Protein 8AVZ (pdb70)

Sequence (1218 aa):
NEPLVFFSGQGSSQYYHGKELFKKENTVFRRQSLEDAIAARRIGTSIVEEEIYHPGKRVSDPFDSILFSHPAIFIEYSLYKVLEDRGIYPDYVLGSSLGEFAAAAVSGVSDAEDLDCILEQAIIIQNSCDKGKLAILDKPQLLNDHPQLFGNSELISINYDDSHFVISGEEEDHIRKIEDLKEKQILCQLLPVSYAFHSSLIDPAESAYAEFLRRSKSFQKPSIPIVSSLTGSCLHVDENFFWNAVRKPFREAIRYLESQHTCKFIDLGPSGTLAAFVKQLIPGDSADRCCCCSIITPFHQELKNLNTVEYFRTPNEPLVFFSGQGSSQYYHGKELFKENTVFRRQSLEDAIAARRRIGTSIVEEEIYHPGKRVSDPFDSILFSHPAIFIEYSLYKVLEDRGIYPDYVLGSSLGEFAAAAVSGVSDAEDLDCILEQAIIIQNSCDKGKLAILDKPQLLNDHPQLFGNSELISINYDDSSHFVISGEEDHIRRKIEDLKEKQILCQLLPVSSYAFHSSLIDPAESAYAEFLRSKSFQKPSIPIVSSLTGSCLHVDENFFWNAVRKPFREAIRYLESQHTCKFIDLGPSGTLAAFVKQLIPGDSADRCCCCSIITPFHQELKNLNTVEYFRNEPLVFFSGQGSSQYYHGKELFKENTVFRQSLEDAIAARRIGTSIVEEIYHPGKRVSDPFDSILFSHPAIFIEYSLYKVLEDRGIYPDYVLGSSLGEFAAAAVSGVSDAEEDLDCILEQAIIIQNSCDKGKLAILDKPQLLNDHPQLFGNSELISINYDDSHFVISGEEDHIRRKIEDLKEKQILCQLLPVSYAFHSSLIDPAESAYAEFLRSKSFQKPSIPIVSSLTGSSCLHVDENFFWNAVRKPFREAIRYLESQHTCKFIDLGPSGTLAAFVKQLIPGDSADRCCCSIITPFHQELKNLNTVEYFRNEPLVFFSGQGSSQYYHGKEELFKENTVFRQSLEDAIAARRRIGTSIVEEIYHPGKRRVSDPFDSILFSHPAIFIEYSLYKVLEDRGIYPDYVLGSSLGEFAAAAVSGVSDAEDLDCILEQAIIIQNSCDKGKLAILDKPQLLNDHPQLFGNSELISINYDSHFVISGEEDHIRRKIEDLKEKQILCQLLPVSYAFHSSLIDPAESAYAEFLRSKSFQKPSIPIVSSLTGSSCLHVDENFFWNAVRKPFREAIRYLESQHTCKFIDLGPSGTLAAFVKQLIPGDSADRCCCSIITPFHQELKNLNTVEYFR

B-factor: mean 47.85, std 12.99, range [24.63, 135.46]

Solvent-accessible surface area: 50765 Å² total

Nearest PDB structures (foldseek):
  8avz-assembly2_B  TM=1.003E+00  e=1.760E-61  Bacillus subtilis subsp. subtilis str. 168
  8ee0-assembly1_A-2  TM=8.653E-01  e=1.912E-20  Saccharopolyspora erythraea
  4amn-assembly1_A  TM=7.348E-01  e=9.959E-17  Micromonospora chersina
  2qc3-assembly1_A  TM=7.663E-01  e=5.678E-14  Mycobacterium tuberculosis H37Rv
  2qj3-assembly2_B  TM=7.502E-01  e=4.498E-14  Mycobacterium tuberculosis H37Rv

Foldseek 3Di:
DFFEEEAEAALQAFAQVVCCCPPPPLLVVVVCLPLLCVLLVHRLVCVSHVVVGDRPHQPAQQLNRLLVQLLLLSVVSVCVVVVNAGLEYEAAQSRVVNRQCSQQQDPSSVSVLSNVLSVLLVVFFAWWWKKWQAACVCCVVPVVLQPQWAWFEDLFRGITDIIHHHVSVVVNCSCVVVVTDMDIGSHTHRWQECRSVRSQVVSLVVLVVDGTDFTNRFYQYPLVLGTDRDDSCVSVSSTHHGALSVLVHSVVVHRHQYEYSGAACVNLVSSCRSDDVVCSLSGAYQHHVVSRNVVRVVSVVVVDDD/DFFEEEAEAAQQAFAQVVCCCVPPPLLVVVVCLVLLCVPVVDRLVCVSPVVVGDRPPQPAQQLNRQLVQLLLLSVVSVCVVVVNAGLEYEAAQSRVVNRQCSQQQDPSSVSVLRNVLSVLLVVFFAWWWKKWQAAPCCCVVPVVLQPQWAWFEDLFRGITDIIHHHVSVVSNCSCVVVVTDMDIGRHTHRWQECRSVRSQVVSLVVLVPDGTDFGNRFYQYPLVLGTDGDDSCVSVSSGHHGALSVLVHSVVVGLHQYEYSGAALVNLVSSCNNDDVVSNLSGAYAHHVVSRNVVRVVSVVVND/DFFEEEAEAALQAFAQLVLCCPPPPLLVVVVCLVLLCVLPVHRLVCVSPVVVDDRPPQPALQLNRQLVQLLLLSVQSVCVVVVNAGLEYEAAQSRVVNRQCSQQQDPSSVSVLSNVLSVLLVVFFAWWWKKWQAAPCCCVVPVVLQPQWAWFDDLFGGITDIIHHHVSVVVNCSCVVVVTDMDIGRYGHRWQECRSVRSQVVSLVVLVVDGTDFGRRWYQYPLVLGTDGDDSCVNVSSGHHGALSSLVHSVVPGLAQYEYSGAACVNLVSSCNNDDVVSNLSGAYAHHSVSRNVVRVVSVVVVD/DFFAEEAEAAQQAFAQLVLCCPPPPQLVVVCCLVLLCVVLVHRLVCVSHPVVGDRPPQPALQLNRQLVQLLLLSVQRVCVVVVNAGLEYEAAQSRVVNRQCSQQQDPSSVSVLSNVLSVLLVVFFAWWWKKWQAACCCCVVPVVLQPQWAWFDDLFGGITDIIHHHVSVVSNCSCVVVVTDMDIGSYGHRWQECRSVRRQVVSLVVLVVDGTDFGRRWYQYPLVLDTDGDDSCVSVSSGHHGALSSLVRSVVVTLAQYEYSGAAQVNLVSSCNNDDVVCNLSGDYQHHPVSCNVVRVVSCVVVD

Structure (mmCIF, N/CA/C/O backbone):
data_8AVZ
#
_entry.id   8AVZ
#
_cell.length_a   207.708
_cell.length_b   83.564
_cell.length_c   145.742
_cell.angle_alpha   90.000
_cell.angle_beta   119.710
_cell.angle_gamma   90.000
#
_symmetry.space_group_name_H-M   'C 1 2 1'
#
loop_
_entity.id
_entity.type
_entity.pdbx_description
1 polymer 'Polyketide biosynthesis acyltransferase homolog PksD'
2 non-polymer 'ZINC ION'
3 water water
#
loop_
_atom_site.group_PDB
_atom_site.id
_atom_site.type_symbol
_atom_site.label_atom_id
_atom_site.label_alt_id
_atom_site.label_comp_id
_atom_site.label_asym_id
_atom_site.label_entity_id
_atom_site.label_seq_id
_atom_site.pdbx_PDB_ins_code
_atom_site.Cartn_x
_atom_site.Cartn_y
_atom_site.Cartn_z
_atom_site.occupancy
_atom_site.B_iso_or_equiv
_atom_site.auth_seq_id
_atom_site.auth_comp_id
_atom_site.auth_asym_id
_atom_site.auth_atom_id
_atom_site.pdbx_PDB_model_num
ATOM 1 N N . ASN A 1 5 ? 25.505 79.560 42.912 1.00 86.98 2 ASN A N 1
ATOM 2 C CA . ASN A 1 5 ? 26.230 78.642 43.783 1.00 90.64 2 ASN A CA 1
ATOM 3 C C . ASN A 1 5 ? 25.164 77.877 44.588 1.00 88.66 2 ASN A C 1
ATOM 4 O O . ASN A 1 5 ? 25.318 76.696 44.916 1.00 90.22 2 ASN A O 1
ATOM 9 N N . GLU A 1 6 ? 24.061 78.569 44.860 1.00 72.75 3 GLU A N 1
ATOM 10 C CA . GLU A 1 6 ? 22.954 78.018 45.628 1.00 56.97 3 GLU A CA 1
ATOM 11 C C 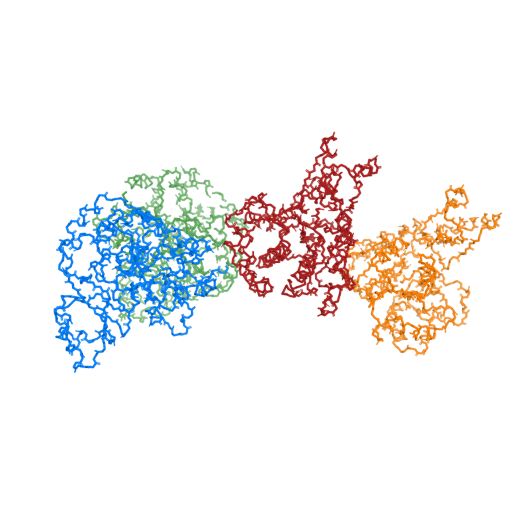. GLU A 1 6 ? 21.989 77.322 44.668 1.00 51.23 3 GLU A C 1
ATOM 12 O O . GLU A 1 6 ? 21.511 77.966 43.732 1.00 52.47 3 GLU A O 1
ATOM 18 N N . PRO A 1 7 ? 21.689 76.037 44.831 1.00 43.41 4 PRO A N 1
ATOM 19 C CA . PRO A 1 7 ? 20.829 75.354 43.846 1.00 42.45 4 PRO A CA 1
ATOM 20 C C . PRO A 1 7 ? 19.388 75.870 43.833 1.00 37.58 4 PRO A C 1
ATOM 21 O O . PRO A 1 7 ? 18.831 76.283 44.856 1.00 39.30 4 PRO A O 1
ATOM 25 N N . LEU A 1 8 ? 18.782 75.799 42.646 1.00 37.41 5 LEU A N 1
ATOM 26 C CA . LEU A 1 8 ? 17.409 76.246 42.407 1.00 36.56 5 LEU A CA 1
ATOM 27 C C . LEU A 1 8 ? 16.424 75.112 42.604 1.00 39.09 5 LEU A C 1
ATOM 28 O O . LEU A 1 8 ? 16.562 74.047 41.984 1.00 35.91 5 LEU A O 1
ATOM 33 N N . VAL A 1 9 ? 15.390 75.382 43.398 1.00 30.80 6 VAL A N 1
ATOM 34 C CA . VAL A 1 9 ? 14.302 74.446 43.643 1.00 38.16 6 VAL A CA 1
ATOM 35 C C . VAL A 1 9 ? 13.024 75.030 43.033 1.00 32.53 6 VAL A C 1
ATOM 36 O O . VAL A 1 9 ? 12.588 76.128 43.418 1.00 32.25 6 VAL A O 1
ATOM 40 N N . PHE A 1 10 ? 12.438 74.295 42.088 1.00 34.09 7 PHE A N 1
ATOM 41 C CA . PHE A 1 10 ? 11.141 74.647 41.499 1.00 33.52 7 PHE A CA 1
ATOM 42 C C . PHE A 1 10 ? 10.072 73.923 42.296 1.00 31.55 7 PHE A C 1
ATOM 43 O O . PHE A 1 10 ? 10.124 72.693 42.440 1.00 33.33 7 PHE A O 1
ATOM 59 N N . PHE A 1 12 ? 5.928 73.093 43.140 1.00 30.30 9 PHE A N 1
ATOM 60 C CA . PHE A 1 12 ? 4.646 72.952 42.467 1.00 29.61 9 PHE A CA 1
ATOM 61 C C . PHE A 1 12 ? 3.563 72.642 43.490 1.00 31.44 9 PHE A C 1
ATOM 62 O O . PHE A 1 12 ? 3.606 71.593 44.131 1.00 35.20 9 PHE A O 1
ATOM 70 N N . SER A 1 13 ? 2.565 73.510 43.600 1.00 30.75 10 SER A N 1
ATOM 71 C CA . SER A 1 13 ? 1.508 73.277 44.563 1.00 31.19 10 SER A CA 1
ATOM 72 C C . SER A 1 13 ? 0.370 72.467 43.929 1.00 36.27 10 SER A C 1
ATOM 73 O O . SER A 1 13 ? 0.324 72.222 42.713 1.00 36.27 10 SER A O 1
ATOM 76 N N . GLY A 1 14 ? -0.592 72.102 44.769 1.00 30.66 11 GLY A N 1
ATOM 77 C CA . GLY A 1 14 ? -1.674 71.228 44.324 1.00 29.56 11 GLY A CA 1
ATOM 78 C C . GLY A 1 14 ? -3.054 71.804 44.535 1.00 34.65 11 GLY A C 1
ATOM 79 O O . GLY A 1 14 ? -3.246 73.018 44.437 1.00 33.16 11 GLY A O 1
ATOM 80 N N . GLN A 1 15 ? -4.022 70.939 44.830 1.00 34.71 12 GLN A N 1
ATOM 81 C CA . GLN A 1 15 ? -5.402 71.380 44.946 1.00 34.27 12 GLN A CA 1
ATOM 82 C C . GLN A 1 15 ? -5.524 72.353 46.102 1.00 37.90 12 GLN A C 1
ATOM 83 O O . GLN A 1 15 ? -4.968 72.136 47.179 1.00 33.22 12 GLN A O 1
ATOM 89 N N . GLY A 1 16 ? -6.279 73.428 45.905 1.00 34.24 13 GLY A N 1
ATOM 90 C CA . GLY A 1 16 ? -6.370 74.457 46.927 1.00 31.57 13 GLY A CA 1
ATOM 91 C C . GLY A 1 16 ? -5.634 75.731 46.570 1.00 34.35 13 GLY A C 1
ATOM 92 O O . GLY A 1 16 ? -5.932 76.774 47.142 1.00 33.66 13 GLY A O 1
ATOM 93 N N A SER A 1 17 ? -4.701 75.685 45.614 0.56 30.14 14 SER A N 1
ATOM 94 N N B SER A 1 17 ? -4.727 75.682 45.599 0.44 30.24 14 SER A N 1
ATOM 95 C CA A SER A 1 17 ? -3.953 76.880 45.254 0.56 33.61 14 SER A CA 1
ATOM 96 C CA B SER A 1 17 ? -3.956 76.858 45.247 0.44 33.62 14 SER A CA 1
ATOM 97 C C A SER A 1 17 ? -4.477 77.565 43.994 0.56 32.99 14 SER A C 1
ATOM 98 C C B SER A 1 17 ? -4.485 77.567 44.005 0.44 32.92 14 SER A C 1
ATOM 99 O O A SER A 1 17 ? -4.037 78.679 43.695 0.56 31.20 14 SER A O 1
ATOM 100 O O B SER A 1 17 ? -4.067 78.697 43.734 0.44 31.10 14 SER A O 1
ATOM 105 N N . GLN A 1 18 ? -5.415 76.955 43.276 1.00 31.37 15 GLN A N 1
ATOM 106 C CA . GLN A 1 18 ? -5.864 77.499 41.991 1.00 32.73 15 GLN A CA 1
ATOM 107 C C . GLN A 1 18 ? -6.810 78.692 42.189 1.00 33.60 15 GLN A C 1
ATOM 108 O O . GLN A 1 18 ? -7.407 78.873 43.253 1.00 32.86 15 GLN A O 1
ATOM 114 N N . TYR A 1 19 ? -6.909 79.536 41.165 1.00 32.35 16 TYR A N 1
ATOM 115 C CA . TYR A 1 19 ? -7.938 80.579 41.162 1.00 30.82 16 TYR A CA 1
ATOM 116 C C . TYR A 1 19 ? -8.197 81.011 39.718 1.00 29.89 16 TYR A C 1
ATOM 117 O O . TYR A 1 19 ? -7.341 80.878 38.835 1.00 32.59 16 TYR A O 1
ATOM 126 N N . TYR A 1 20 ? -9.398 81.546 39.507 1.00 30.16 17 TYR A N 1
ATOM 127 C CA . TYR A 1 20 ? -9.760 82.080 38.203 1.00 29.24 17 TYR A CA 1
ATOM 128 C C . TYR A 1 20 ? -8.810 83.196 37.827 1.00 35.00 17 TYR A C 1
ATOM 129 O O . TYR A 1 20 ? -8.480 84.050 38.655 1.00 34.29 17 TYR A O 1
ATOM 138 N N . HIS A 1 21 ? -8.401 83.188 36.559 1.00 31.34 18 HIS A N 1
ATOM 139 C CA . HIS A 1 21 ? -7.512 84.143 35.929 1.00 31.98 18 HIS A CA 1
ATOM 140 C C . HIS A 1 21 ? -6.066 83.990 36.361 1.00 33.44 18 HIS A C 1
ATOM 141 O O . HIS A 1 21 ? -5.244 84.834 36.016 1.00 32.78 18 HIS A O 1
ATOM 156 N N . GLY A 1 23 ? -2.491 83.568 36.044 1.00 33.05 20 GLY A N 1
ATOM 157 C CA . GLY A 1 23 ? -1.573 83.589 34.938 1.00 35.69 20 GLY A CA 1
ATOM 158 C C . GLY A 1 23 ? -2.081 84.314 33.721 1.00 37.06 20 GLY A C 1
ATOM 159 O O . GLY A 1 23 ? -1.490 84.157 32.660 1.00 36.23 20 GLY A O 1
ATOM 160 N N . LYS A 1 24 ? -3.141 85.134 33.840 1.00 38.04 21 LYS A N 1
ATOM 161 C CA . LYS A 1 24 ? -3.697 85.755 32.637 1.00 41.17 21 LYS A CA 1
ATOM 162 C C . LYS A 1 24 ? -2.677 86.649 31.942 1.00 40.97 21 LYS A C 1
ATOM 163 O O . LYS A 1 24 ? -2.662 86.721 30.707 1.00 40.04 21 LYS A O 1
ATOM 169 N N . GLU A 1 25 ? -1.794 87.305 32.685 1.00 36.66 22 GLU A N 1
ATOM 170 C CA . GLU A 1 25 ? -0.796 88.148 32.018 1.00 40.22 22 GLU A CA 1
ATOM 171 C C . GLU A 1 25 ? 0.191 87.309 31.222 1.00 39.36 22 GLU A C 1
ATOM 172 O O . GLU A 1 25 ? 0.566 87.683 30.112 1.00 40.30 22 GLU A O 1
ATOM 178 N N . LEU A 1 26 ? 0.630 86.173 31.769 1.00 37.75 23 LEU A N 1
ATOM 179 C CA . LEU A 1 26 ? 1.468 85.281 30.978 1.00 35.48 23 LEU A CA 1
ATOM 180 C C . LEU A 1 26 ? 0.703 84.764 29.772 1.00 38.86 23 LEU A C 1
ATOM 181 O O . LEU A 1 26 ? 1.270 84.627 28.684 1.00 37.14 23 LEU A O 1
ATOM 186 N N . PHE A 1 27 ? -0.575 84.429 29.957 1.00 36.11 24 PHE A N 1
ATOM 187 C CA . PHE A 1 27 ? -1.316 83.895 28.829 1.00 39.64 24 PHE A CA 1
ATOM 188 C C . PHE A 1 27 ? -1.427 84.930 27.713 1.00 43.31 24 PHE A C 1
ATOM 189 O O . PHE A 1 27 ? -1.330 84.586 26.539 1.00 40.64 24 PHE A O 1
ATOM 197 N N A LYS A 1 28 ? -1.606 86.206 28.062 0.60 44.28 25 LYS A N 1
ATOM 198 N N B LYS A 1 28 ? -1.588 86.206 28.069 0.40 44.27 25 LYS A N 1
ATOM 199 C CA A LYS A 1 28 ? -1.726 87.244 27.045 0.60 46.28 25 LYS A CA 1
ATOM 200 C CA B LYS A 1 28 ? -1.705 87.248 27.060 0.40 46.25 25 LYS A CA 1
ATOM 201 C C A LYS A 1 28 ? -0.375 87.741 26.517 0.60 49.78 25 LYS A C 1
ATOM 202 C C B LYS A 1 28 ? -0.351 87.678 26.499 0.40 49.79 25 LYS A C 1
ATOM 203 O O A LYS A 1 28 ? -0.281 88.104 25.335 0.60 51.26 25 LYS A O 1
ATOM 204 O O B LYS A 1 28 ? -0.231 87.933 25.293 0.40 51.18 25 LYS A O 1
ATOM 215 N N . GLU A 1 29 ? 0.678 87.784 27.340 1.00 46.58 26 GLU A N 1
ATOM 216 C CA . GLU A 1 29 ? 1.918 88.431 26.916 1.00 47.56 26 GLU A CA 1
ATOM 217 C C . GLU A 1 29 ? 3.088 87.494 26.641 1.00 51.14 26 GLU A C 1
ATOM 218 O O . GLU A 1 29 ? 4.135 87.965 26.179 1.00 51.54 26 GLU A O 1
ATOM 224 N N . ASN A 1 30 ? 2.960 86.199 26.888 1.00 39.68 27 ASN A N 1
ATOM 225 C CA . ASN A 1 30 ? 4.107 85.309 26.797 1.00 39.58 27 ASN A CA 1
ATOM 226 C C . ASN A 1 30 ? 3.744 84.191 25.842 1.00 40.97 27 ASN A C 1
ATOM 227 O O . ASN A 1 30 ? 2.886 83.352 26.140 1.00 34.49 27 ASN A O 1
ATOM 232 N N . THR A 1 31 ? 4.395 84.193 24.686 1.00 35.55 28 THR A N 1
ATOM 233 C CA . THR A 1 31 ? 4.051 83.248 23.635 1.00 38.21 28 THR A CA 1
ATOM 234 C C . THR A 1 31 ? 4.283 81.814 24.068 1.00 34.19 28 THR A C 1
ATOM 235 O O . THR A 1 31 ? 3.449 80.938 23.800 1.00 36.99 28 THR A O 1
ATOM 239 N N . VAL A 1 32 ? 5.423 81.551 24.726 1.00 36.35 29 VAL A N 1
ATOM 240 C CA . VAL A 1 32 ? 5.719 80.198 25.193 1.00 36.08 29 VAL A CA 1
ATOM 241 C C . VAL A 1 32 ? 4.650 79.731 26.170 1.00 37.10 29 VAL A C 1
ATOM 242 O O . VAL A 1 32 ? 4.145 78.600 26.092 1.00 35.00 29 VAL A O 1
ATOM 246 N N . PHE A 1 33 ? 4.286 80.592 27.105 1.00 31.77 30 PHE A N 1
ATOM 247 C CA . PHE A 1 33 ? 3.243 80.209 28.045 1.00 36.97 30 PHE A CA 1
ATOM 248 C C . PHE A 1 33 ? 1.935 79.932 27.318 1.00 36.48 30 PHE A C 1
ATOM 249 O O . PHE A 1 33 ? 1.322 78.864 27.496 1.00 33.62 30 PHE A O 1
ATOM 257 N N A ARG A 1 34 ? 1.504 80.885 26.477 0.57 37.15 31 ARG A N 1
ATOM 258 N N B ARG A 1 34 ? 1.500 80.876 26.475 0.43 37.06 31 ARG A N 1
ATOM 259 C CA A ARG A 1 34 ? 0.231 80.765 25.764 0.57 37.80 31 ARG A CA 1
ATOM 260 C CA B ARG A 1 34 ? 0.212 80.737 25.795 0.43 37.82 31 ARG A CA 1
ATOM 261 C C A ARG A 1 34 ? 0.181 79.493 24.927 0.57 35.96 31 ARG A C 1
ATOM 262 C C B ARG A 1 34 ? 0.171 79.487 24.923 0.43 35.94 31 ARG A C 1
ATOM 263 O O A ARG A 1 34 ? -0.806 78.741 24.958 0.57 35.92 31 ARG A O 1
ATOM 264 O O B ARG A 1 34 ? -0.822 78.742 24.925 0.43 35.82 31 ARG A O 1
ATOM 279 N N . GLN A 1 35 ? 1.229 79.252 24.148 1.00 36.47 32 GLN A N 1
ATOM 280 C CA . GLN A 1 35 ? 1.225 78.104 23.25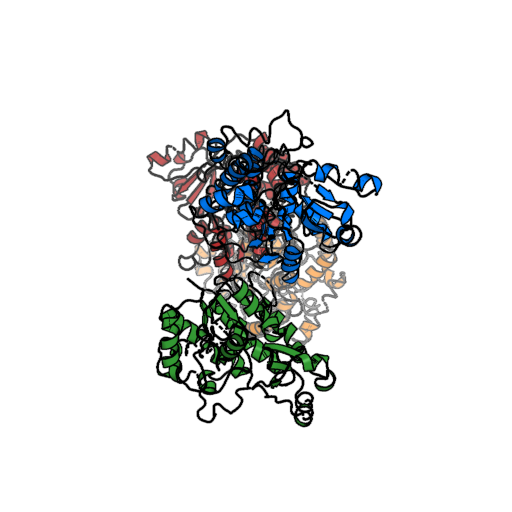0 1.00 38.79 32 GLN A CA 1
ATOM 281 C C . GLN A 1 35 ? 1.196 76.797 24.029 1.00 41.82 32 GLN A C 1
ATOM 282 O O . GLN A 1 35 ? 0.475 75.857 23.662 1.00 33.94 32 GLN A O 1
ATOM 288 N N . SER A 1 36 ? 1.973 76.718 25.111 1.00 40.10 33 SER A N 1
ATOM 289 C CA . SER A 1 36 ? 1.894 75.553 25.983 1.00 38.07 33 SER A CA 1
ATOM 290 C C . SER A 1 36 ? 0.478 75.381 26.528 1.00 33.24 33 SER A C 1
ATOM 291 O O . SER A 1 36 ? -0.098 74.278 26.500 1.00 32.44 33 SER A O 1
ATOM 302 N N . LEU A 1 38 ? -2.356 76.466 25.151 1.00 34.89 35 LEU A N 1
ATOM 303 C CA . LEU A 1 38 ? -3.283 76.060 24.093 1.00 34.84 35 LEU A CA 1
ATOM 304 C C . LEU A 1 38 ? -3.040 74.614 23.664 1.00 38.82 35 LEU A C 1
ATOM 305 O O . LEU A 1 38 ? -3.991 73.872 23.385 1.00 38.12 35 LEU A O 1
ATOM 310 N N . GLU A 1 39 ? -1.787 74.163 23.675 1.00 36.04 36 GLU A N 1
ATOM 311 C CA . GLU A 1 39 ? -1.523 72.778 23.303 1.00 35.43 36 GLU A CA 1
ATOM 312 C C . GLU A 1 39 ? -2.163 71.803 24.273 1.00 37.86 36 GLU A C 1
ATOM 313 O O . GLU A 1 39 ? -2.858 70.867 23.857 1.00 38.49 36 GLU A O 1
ATOM 327 N N . ASP A 1 41 ? -4.516 72.535 26.275 1.00 32.67 38 ASP A N 1
ATOM 328 C CA . ASP A 1 41 ? -5.970 72.759 26.247 1.00 35.04 38 ASP A CA 1
ATOM 329 C C . ASP A 1 41 ? -6.679 71.814 25.278 1.00 35.76 38 ASP A C 1
ATOM 330 O O . ASP A 1 41 ? -7.778 71.311 25.576 1.00 38.83 38 ASP A O 1
ATOM 335 N N . ALA A 1 42 ? -6.047 71.520 24.137 1.00 40.37 39 ALA A N 1
ATOM 336 C CA . ALA A 1 42 ? -6.699 70.661 23.152 1.00 40.11 39 ALA A CA 1
ATOM 337 C C . ALA A 1 42 ? -6.768 69.227 23.656 1.00 41.20 39 ALA A C 1
ATOM 338 O O . ALA A 1 42 ? -7.751 68.519 23.420 1.00 42.30 39 ALA A O 1
ATOM 340 N N . ILE A 1 43 ? -5.739 68.783 24.376 1.00 40.84 40 ILE A N 1
ATOM 341 C CA . ILE A 1 43 ? -5.780 67.453 24.975 1.00 35.77 40 ILE A CA 1
ATOM 342 C C . ILE A 1 43 ? -6.827 67.394 26.067 1.00 40.55 40 ILE A C 1
ATOM 343 O O . ILE A 1 43 ? -7.624 66.447 26.141 1.00 43.38 40 ILE A O 1
ATOM 348 N N . ALA A 1 44 ? -6.823 68.385 26.952 1.00 35.51 41 ALA A N 1
ATOM 349 C CA . ALA A 1 44 ? -7.756 68.347 28.066 1.00 34.61 41 ALA A CA 1
ATOM 350 C C . ALA A 1 44 ? -9.202 68.447 27.583 1.00 38.17 41 ALA A C 1
ATOM 351 O O . ALA A 1 44 ? -10.092 67.787 28.132 1.00 39.14 41 ALA A O 1
ATOM 353 N N . ALA A 1 45 ? -9.456 69.314 26.602 1.00 37.57 42 ALA A N 1
ATOM 354 C CA . ALA A 1 45 ? -10.823 69.517 26.114 1.00 43.51 42 ALA A CA 1
ATOM 355 C C . ALA A 1 45 ? -11.407 68.241 25.542 1.00 44.21 42 ALA A C 1
ATOM 356 O O . ALA A 1 45 ? -12.622 68.038 25.615 1.00 44.81 42 ALA A O 1
ATOM 358 N N . ARG A 1 46 ? -10.559 67.354 25.004 1.00 40.40 43 ARG A N 1
ATOM 359 C CA . ARG A 1 46 ? -11.074 66.103 24.442 1.00 44.67 43 ARG A CA 1
ATOM 360 C C . ARG A 1 46 ? -11.731 65.256 25.508 1.00 45.68 43 ARG A C 1
ATOM 361 O O . ARG A 1 46 ? -12.699 64.543 25.229 1.00 44.72 43 ARG A O 1
ATOM 369 N N . ARG A 1 47 ? -11.241 65.328 26.742 1.00 43.39 44 ARG A N 1
ATOM 370 C CA . ARG A 1 47 ? -11.801 64.513 27.802 1.00 37.07 44 ARG A CA 1
ATOM 371 C C . ARG A 1 47 ? -12.830 65.240 28.641 1.00 42.84 44 ARG A C 1
ATOM 372 O O . ARG A 1 47 ? -13.758 64.599 29.127 1.00 42.14 44 ARG A O 1
ATOM 380 N N . ILE A 1 48 ? -12.707 66.551 28.832 1.00 40.09 45 ILE A N 1
ATOM 381 C CA . ILE A 1 48 ? -13.683 67.248 29.669 1.00 40.12 45 ILE A CA 1
ATOM 382 C C . ILE A 1 48 ? -14.852 67.771 28.824 1.00 44.87 45 ILE A C 1
ATOM 383 O O . ILE A 1 48 ? -15.919 68.105 29.371 1.00 45.36 45 ILE A O 1
ATOM 388 N N . GLY A 1 49 ? -14.672 67.846 27.512 1.00 45.38 46 GLY A N 1
ATOM 389 C CA . GLY A 1 49 ? -15.706 68.223 26.561 1.00 44.07 46 GLY A CA 1
ATOM 390 C C . GLY A 1 49 ? -15.733 69.692 26.223 1.00 47.53 46 GLY A C 1
ATOM 391 O O . GLY A 1 49 ? -16.586 70.097 25.439 1.00 40.57 46 GLY A O 1
ATOM 392 N N . THR A 1 50 ? -14.841 70.507 26.810 1.00 43.55 47 THR A N 1
ATOM 393 C CA . THR A 1 50 ? -14.814 71.950 26.598 1.00 33.68 47 THR A CA 1
ATOM 394 C C . THR A 1 50 ? -13.452 72.462 27.084 1.00 39.86 47 THR A C 1
ATOM 395 O O . THR A 1 50 ? -12.736 71.752 27.782 1.00 37.30 47 THR A O 1
ATOM 399 N N . SER A 1 51 ? -13.071 73.659 26.631 1.00 33.48 48 SER A N 1
ATOM 400 C CA . SER A 1 51 ? -11.775 74.265 26.979 1.00 34.59 48 SER A CA 1
ATOM 401 C C . SER A 1 51 ? -11.600 74.469 28.485 1.00 33.13 48 SER A C 1
ATOM 402 O O . SER A 1 51 ? -12.486 75.004 29.160 1.00 35.85 48 SER A O 1
ATOM 405 N N . ILE A 1 52 ? -10.449 74.054 29.007 1.00 37.95 49 ILE A N 1
ATOM 406 C CA . ILE A 1 52 ? -10.061 74.445 30.364 1.00 38.15 49 ILE A CA 1
ATOM 407 C C . ILE A 1 52 ? -9.689 75.924 30.388 1.00 32.46 49 ILE A C 1
ATOM 408 O O . ILE A 1 52 ? -10.117 76.684 31.256 1.00 36.68 49 ILE A O 1
ATOM 413 N N . VAL A 1 53 ? -8.902 76.350 29.400 1.00 33.91 50 VAL A N 1
ATOM 414 C CA . VAL A 1 53 ? -8.465 77.739 29.303 1.00 35.59 50 VAL A CA 1
ATOM 415 C C . VAL A 1 53 ? -9.654 78.704 29.370 1.00 39.58 50 VAL A C 1
ATOM 416 O O . VAL A 1 53 ? -9.598 79.736 30.047 1.00 36.04 50 VAL A O 1
ATOM 420 N N A GLU A 1 54 ? -10.745 78.394 28.661 0.57 35.43 51 GLU A N 1
ATOM 421 N N B GLU A 1 54 ? -10.748 78.391 28.673 0.43 35.46 51 GLU A N 1
ATOM 422 C CA A GLU A 1 54 ? -11.855 79.339 28.660 0.57 35.60 51 GLU A CA 1
ATOM 423 C CA B GLU A 1 54 ? -11.843 79.352 28.660 0.43 35.68 51 GLU A CA 1
ATOM 424 C C A GLU A 1 54 ? -12.563 79.367 29.997 0.57 34.52 51 GLU A C 1
ATOM 425 C C B GLU A 1 54 ? -12.595 79.354 29.979 0.43 34.46 51 GLU A C 1
ATOM 426 O O A GLU A 1 54 ? -13.237 80.356 30.311 0.57 36.19 51 GLU A O 1
ATOM 427 O O B GLU A 1 54 ? -13.317 80.315 30.269 0.43 35.94 51 GLU A O 1
ATOM 438 N N . GLU A 1 55 ? -12.434 78.308 30.790 1.00 32.20 52 GLU A N 1
ATOM 439 C CA . GLU A 1 55 ? -12.987 78.337 32.134 1.00 32.55 52 GLU A CA 1
ATOM 440 C C . GLU A 1 55 ? -12.073 79.165 33.060 1.00 37.71 52 GLU A C 1
ATOM 441 O O . GLU A 1 55 ? -12.530 80.058 33.780 1.00 34.22 52 GLU A O 1
ATOM 447 N N . ILE A 1 56 ? -10.774 78.907 33.012 1.00 33.52 53 ILE A N 1
ATOM 448 C CA . ILE A 1 56 ? -9.824 79.640 33.852 1.00 31.26 53 ILE A CA 1
ATOM 449 C C . ILE A 1 56 ? -9.976 81.136 33.662 1.00 31.09 53 ILE A C 1
ATOM 450 O O . ILE A 1 56 ? -9.959 81.903 34.628 1.00 32.83 53 ILE A O 1
ATOM 455 N N . TYR A 1 57 ? -10.075 81.582 32.402 1.00 32.51 54 TYR A N 1
ATOM 456 C CA . TYR A 1 57 ? -10.139 83.003 32.070 1.00 30.93 54 TYR A CA 1
ATOM 457 C C . TYR A 1 57 ? -11.541 83.479 31.752 1.00 33.31 54 TYR A C 1
ATOM 458 O O . TYR A 1 57 ? -11.706 84.478 31.048 1.00 39.64 54 TYR A O 1
ATOM 467 N N . HIS A 1 58 ? -12.536 82.790 32.251 1.00 32.76 55 HIS A N 1
ATOM 468 C CA . HIS A 1 58 ? -13.901 83.201 32.047 1.00 37.54 55 HIS A CA 1
ATOM 469 C C . HIS A 1 58 ? -14.119 84.582 32.635 1.00 38.28 55 HIS A C 1
ATOM 470 O O . HIS A 1 58 ? -14.012 84.744 33.847 1.00 33.62 55 HIS A O 1
ATOM 477 N N . PRO A 1 59 ? -14.483 85.582 31.828 1.00 44.50 56 PRO A N 1
ATOM 478 C CA . PRO A 1 59 ? -14.576 86.953 32.347 1.00 39.35 56 PRO A CA 1
ATOM 479 C C . PRO A 1 59 ? -15.672 87.164 33.363 1.00 40.88 56 PRO A C 1
ATOM 480 O O . PRO A 1 59 ? -15.672 88.207 34.025 1.00 39.48 56 PRO A O 1
ATOM 484 N N . GLY A 1 60 ? -16.601 86.240 33.510 1.00 37.33 57 GLY A N 1
ATOM 485 C CA . GLY A 1 60 ? -17.621 86.450 34.491 1.00 39.08 57 GLY A CA 1
ATOM 486 C C . GLY A 1 60 ? -17.263 85.896 35.843 1.00 43.75 57 GLY A C 1
ATOM 487 O O . GLY A 1 60 ? -18.052 86.034 36.773 1.00 41.07 57 GLY A O 1
ATOM 488 N N . LYS A 1 61 ? -16.078 85.296 35.994 1.00 41.52 58 LYS A N 1
ATOM 489 C CA . LYS A 1 61 ? -15.697 84.629 37.231 1.00 34.98 58 LYS A CA 1
ATOM 490 C C . LYS A 1 61 ? -14.484 85.349 37.803 1.00 38.69 58 LYS A C 1
ATOM 491 O O . LYS A 1 61 ? -13.614 85.799 37.063 1.00 39.72 58 LYS A O 1
ATOM 497 N N . ARG A 1 62 ? -14.486 85.544 39.116 1.00 44.37 59 ARG A N 1
ATOM 498 C CA . ARG A 1 62 ? -13.486 86.376 39.768 1.00 39.55 59 ARG A CA 1
ATOM 499 C C . ARG A 1 62 ? -12.507 85.537 40.571 1.00 35.57 59 ARG A C 1
ATOM 500 O O . ARG A 1 62 ? -12.777 84.388 40.922 1.00 33.89 59 ARG A O 1
ATOM 508 N N . VAL A 1 63 ? -11.352 86.148 40.856 1.00 34.43 60 VAL A N 1
ATOM 509 C CA . VAL A 1 63 ? -10.374 85.518 41.741 1.00 32.81 60 VAL A CA 1
ATOM 510 C C . VAL A 1 63 ? -11.059 85.048 43.018 1.00 38.25 60 VAL A C 1
ATOM 511 O O . VAL A 1 63 ? -10.785 83.953 43.533 1.00 33.02 60 VAL A O 1
ATOM 515 N N . SER A 1 64 ? -11.991 85.848 43.540 1.00 34.02 61 SER A N 1
ATOM 516 C CA . SER A 1 64 ? -12.614 85.445 44.792 1.00 34.35 61 SER A CA 1
ATOM 517 C C . SER A 1 64 ? -13.689 84.376 44.640 1.00 37.49 61 SER A C 1
ATOM 518 O O . SER A 1 64 ? -14.240 83.956 45.661 1.00 35.50 61 SER A O 1
ATOM 521 N N . ASP A 1 65 ? -14.038 83.949 43.425 1.00 35.82 62 ASP A N 1
ATOM 522 C CA . ASP A 1 65 ? -15.012 82.869 43.263 1.00 36.15 62 ASP A CA 1
ATOM 523 C C . ASP A 1 65 ? -14.268 81.543 43.342 1.00 35.07 62 ASP A C 1
ATOM 524 O O . ASP A 1 65 ? -13.381 81.302 42.511 1.00 39.50 62 ASP A O 1
ATOM 529 N N . PRO A 1 66 ? -14.603 80.649 44.274 1.00 39.41 63 PRO A N 1
ATOM 530 C CA . PRO A 1 66 ? -13.764 79.450 44.461 1.00 34.35 63 PRO A CA 1
ATOM 531 C C . PRO A 1 66 ? -13.715 78.618 43.187 1.00 38.20 63 PRO A C 1
ATOM 532 O O . PRO A 1 66 ? -14.737 78.312 42.573 1.00 33.70 63 PRO A O 1
ATOM 536 N N . PHE A 1 67 ? -12.513 78.294 42.747 1.00 33.22 64 PHE A N 1
ATOM 537 C CA . PHE A 1 67 ? -12.369 77.552 41.481 1.00 32.78 64 PHE A CA 1
ATOM 538 C C . PHE A 1 67 ? -12.230 76.081 41.860 1.00 37.25 64 PHE A C 1
ATOM 539 O O . PHE A 1 67 ? -11.155 75.476 41.781 1.00 32.40 64 PHE A O 1
ATOM 547 N N . ASP A 1 68 ? -13.337 75.532 42.363 1.00 33.20 65 ASP A N 1
ATOM 548 C CA . ASP A 1 68 ? -13.283 74.261 43.085 1.00 35.07 65 ASP A CA 1
ATOM 549 C C . ASP A 1 68 ? -13.791 73.077 42.270 1.00 37.79 65 ASP A C 1
ATOM 550 O O . ASP A 1 68 ? -13.688 71.940 42.740 1.00 41.94 65 ASP A O 1
ATOM 555 N N . SER A 1 69 ? -14.287 73.301 41.056 1.00 34.90 66 SER A N 1
ATOM 556 C CA . SER A 1 69 ? -14.712 72.185 40.206 1.00 32.30 66 SER A CA 1
ATOM 557 C C . SER A 1 69 ? -13.524 71.311 39.822 1.00 30.52 66 SER A C 1
ATOM 558 O O . SER A 1 69 ? -12.555 71.803 39.239 1.00 35.30 66 SER A O 1
ATOM 561 N N . ILE A 1 70 ? -13.569 70.031 40.201 1.00 31.99 67 ILE A N 1
ATOM 562 C CA . ILE A 1 70 ? -12.391 69.182 40.040 1.00 30.46 67 ILE A CA 1
ATOM 563 C C . ILE A 1 70 ? -12.101 68.933 38.561 1.00 39.80 67 ILE A C 1
ATOM 564 O O . ILE A 1 70 ? -10.934 68.906 38.140 1.00 33.36 67 ILE A O 1
ATOM 569 N N . LEU A 1 71 ? -13.153 68.792 37.729 1.00 36.48 68 LEU A N 1
ATOM 570 C CA . LEU A 1 71 ? -12.914 68.472 36.327 1.00 34.03 68 LEU A CA 1
ATOM 571 C C . LEU A 1 71 ? -12.106 69.555 35.655 1.00 35.23 68 LEU A C 1
ATOM 572 O O . LEU A 1 71 ? -11.387 69.264 34.708 1.00 33.72 68 LEU A O 1
ATOM 577 N N . PHE A 1 72 ? -12.234 70.810 36.088 1.00 32.13 69 PHE A N 1
ATOM 578 C CA . PHE A 1 72 ? -11.449 71.894 35.470 1.00 30.42 69 PHE A CA 1
ATOM 579 C C . PHE A 1 72 ? -10.205 72.256 36.268 1.00 28.94 69 PHE A C 1
ATOM 580 O O . PHE A 1 72 ? -9.188 72.622 35.675 1.00 33.50 69 PHE A O 1
ATOM 588 N N . SER A 1 73 ? -10.294 72.216 37.603 1.00 32.46 70 SER A N 1
ATOM 589 C CA . SER A 1 73 ? -9.163 72.687 38.411 1.00 34.90 70 SER A CA 1
ATOM 590 C C . SER A 1 73 ? -8.008 71.700 38.362 1.00 29.97 70 SER A C 1
ATOM 591 O O . SER A 1 73 ? -6.845 72.119 38.328 1.00 32.18 70 SER A O 1
ATOM 594 N N . HIS A 1 74 ? -8.303 70.383 38.375 1.00 30.61 71 HIS A N 1
ATOM 595 C CA . HIS A 1 74 ? -7.218 69.397 38.303 1.00 35.32 71 HIS A CA 1
ATOM 596 C C . HIS A 1 74 ? -6.332 69.641 37.081 1.00 35.05 71 HIS A C 1
ATOM 597 O O . HIS A 1 74 ? -5.137 69.937 37.257 1.00 34.64 71 HIS A O 1
ATOM 604 N N . PRO A 1 75 ? -6.848 69.611 35.833 1.00 35.23 72 PRO A N 1
ATOM 605 C CA . PRO A 1 75 ? -5.976 69.932 34.692 1.00 33.07 72 PRO A CA 1
ATOM 606 C C . PRO A 1 75 ? -5.471 71.361 34.711 1.00 29.32 72 PRO A C 1
ATOM 607 O O . PRO A 1 75 ? -4.350 71.596 34.258 1.00 34.43 72 PRO A O 1
ATOM 611 N N . ALA A 1 76 ? -6.261 72.326 35.204 1.00 31.18 73 ALA A N 1
ATOM 612 C CA . ALA A 1 76 ? -5.813 73.712 35.127 1.00 33.32 73 ALA A CA 1
ATOM 613 C C . ALA A 1 76 ? -4.536 73.921 35.946 1.00 30.07 73 ALA A C 1
ATOM 614 O O . ALA A 1 76 ? -3.630 74.660 35.538 1.00 31.00 73 ALA A O 1
ATOM 616 N N . ILE A 1 77 ? -4.469 73.324 37.122 1.00 32.34 74 ILE A N 1
ATOM 617 C CA . ILE A 1 77 ? -3.281 73.511 37.952 1.00 32.75 74 ILE A CA 1
ATOM 618 C C . ILE A 1 77 ? -2.048 72.987 37.229 1.00 31.87 74 ILE A C 1
ATOM 619 O O . ILE A 1 77 ? -1.003 73.649 37.181 1.00 30.42 74 ILE A O 1
ATOM 624 N N . PHE A 1 78 ? -2.132 71.764 36.721 1.00 26.94 75 PHE A N 1
ATOM 625 C CA . PHE A 1 78 ? -0.994 71.190 36.013 1.00 32.85 75 PHE A CA 1
ATOM 626 C C . PHE A 1 78 ? -0.638 72.010 34.786 1.00 34.86 75 PHE A C 1
ATOM 627 O O . PHE A 1 78 ? 0.543 72.245 34.499 1.00 31.46 75 PHE A O 1
ATOM 643 N N . ILE A 1 80 ? -1.168 75.213 34.118 1.00 32.40 77 ILE A N 1
ATOM 644 C CA . ILE A 1 80 ? -0.516 76.456 34.528 1.00 35.15 77 ILE A CA 1
ATOM 645 C C . ILE A 1 80 ? 0.931 76.186 34.918 1.00 33.62 77 ILE A C 1
ATOM 646 O O . ILE A 1 80 ? 1.854 76.916 34.533 1.00 29.53 77 ILE A O 1
ATOM 651 N N . GLU A 1 81 ? 1.146 75.140 35.721 1.00 30.56 78 GLU A N 1
ATOM 652 C CA . GLU A 1 81 ? 2.476 74.906 36.283 1.00 34.25 78 GLU A CA 1
ATOM 653 C C . GLU A 1 81 ? 3.466 74.473 35.223 1.00 35.03 78 GLU A C 1
ATOM 654 O O . GLU A 1 81 ? 4.605 74.959 35.185 1.00 35.65 78 GLU A O 1
ATOM 660 N N . TYR A 1 82 ? 3.074 73.512 34.402 1.00 32.85 79 TYR A N 1
ATOM 661 C CA . TYR A 1 82 ? 3.963 73.078 33.343 1.00 35.02 79 TYR A CA 1
ATOM 662 C C . TYR A 1 82 ? 4.224 74.197 32.344 1.00 36.55 79 TYR A C 1
ATOM 663 O O . TYR A 1 82 ? 5.347 74.335 31.855 1.00 32.92 79 TYR A O 1
ATOM 672 N N . SER A 1 83 ? 3.221 75.046 32.065 1.00 31.29 80 SER A N 1
ATOM 673 C CA . SER A 1 83 ? 3.461 76.120 31.106 1.00 34.66 80 SER A CA 1
ATOM 674 C C . SER A 1 83 ? 4.433 77.140 31.669 1.00 32.17 80 SER A C 1
ATOM 675 O O . SER A 1 83 ? 5.246 77.713 30.936 1.00 34.56 80 SER A O 1
ATOM 678 N N . LEU A 1 84 ? 4.344 77.413 32.968 1.00 32.84 81 LEU A N 1
ATOM 679 C CA . LEU A 1 84 ? 5.289 78.327 33.575 1.00 29.58 81 LEU A CA 1
ATOM 680 C C . LEU A 1 84 ? 6.688 77.714 33.559 1.00 30.89 81 LEU A C 1
ATOM 681 O O . LEU A 1 84 ? 7.684 78.414 33.360 1.00 31.39 81 LEU A O 1
ATOM 686 N N . TYR A 1 85 ? 6.785 76.409 33.801 1.00 26.39 82 TYR A N 1
ATOM 687 C CA . TYR A 1 85 ? 8.088 75.768 33.712 1.00 30.36 82 TYR A CA 1
ATOM 688 C C . TYR A 1 85 ? 8.676 75.958 32.320 1.00 34.92 82 TYR A C 1
ATOM 689 O O . TYR A 1 85 ? 9.873 76.263 32.174 1.00 36.17 82 TYR A O 1
ATOM 698 N N . LYS A 1 86 ? 7.835 75.816 31.282 1.00 34.85 83 LYS A N 1
ATOM 699 C CA . LYS A 1 86 ? 8.333 76.014 29.921 1.00 36.03 83 LYS A CA 1
ATOM 700 C C . LYS A 1 86 ? 8.839 77.432 29.736 1.00 30.69 83 LYS A C 1
ATOM 701 O O . LYS A 1 86 ? 9.852 77.648 29.070 1.00 35.94 83 LYS A O 1
ATOM 707 N N . VAL A 1 87 ? 8.137 78.417 30.303 1.00 30.29 84 VAL A N 1
ATOM 708 C CA . VAL A 1 87 ? 8.627 79.797 30.261 1.00 32.42 84 VAL A CA 1
ATOM 709 C C . VAL A 1 87 ? 10.025 79.904 30.862 1.00 34.21 84 VAL A C 1
ATOM 710 O O . VAL A 1 87 ? 10.917 80.553 30.298 1.00 34.46 84 VAL A O 1
ATOM 714 N N . LEU A 1 88 ? 10.222 79.329 32.057 1.00 33.39 85 LEU A N 1
ATOM 715 C CA . LEU A 1 88 ? 11.524 79.455 32.709 1.00 32.04 85 LEU A CA 1
ATOM 716 C C . LEU A 1 88 ? 12.617 78.745 31.905 1.00 34.37 85 LEU A C 1
ATOM 717 O O . LEU A 1 88 ? 13.735 79.266 31.739 1.00 33.67 85 LEU A O 1
ATOM 722 N N . GLU A 1 89 ? 12.314 77.540 31.429 1.00 30.49 86 GLU A N 1
ATOM 723 C CA . GLU A 1 89 ? 13.297 76.761 30.701 1.00 36.18 86 GLU A CA 1
ATOM 724 C C . GLU A 1 89 ? 13.681 77.506 29.419 1.00 43.33 86 GLU A C 1
ATOM 725 O O . GLU A 1 89 ? 14.859 77.593 29.066 1.00 39.35 86 GLU A O 1
ATOM 731 N N . ASP A 1 90 ? 12.707 78.129 28.764 1.00 39.87 87 ASP A N 1
ATOM 732 C CA . ASP A 1 90 ? 12.998 78.903 27.557 1.00 44.71 87 ASP A CA 1
ATOM 733 C C . ASP A 1 90 ? 13.944 80.046 27.858 1.00 44.03 87 ASP A C 1
ATOM 734 O O . ASP A 1 90 ? 14.758 80.409 27.020 1.00 40.91 87 ASP A O 1
ATOM 739 N N . ARG A 1 91 ? 13.874 80.601 29.050 1.00 40.78 88 ARG A N 1
ATOM 740 C CA . ARG A 1 91 ? 14.794 81.636 29.502 1.00 42.94 88 ARG A CA 1
ATOM 741 C C . ARG A 1 91 ? 16.110 81.075 30.030 1.00 38.85 88 ARG A C 1
ATOM 742 O O . ARG A 1 91 ? 16.920 81.841 30.552 1.00 39.59 88 ARG A O 1
ATOM 750 N N . GLY A 1 92 ? 16.332 79.768 29.942 1.00 33.92 89 GLY A N 1
ATOM 751 C CA . GLY A 1 92 ? 17.556 79.209 30.480 1.00 33.08 89 GLY A CA 1
ATOM 752 C C . GLY A 1 92 ? 17.591 79.064 31.998 1.00 40.23 89 GLY A C 1
ATOM 753 O O . GLY A 1 92 ? 18.678 78.905 32.568 1.00 40.50 89 GLY A O 1
ATOM 754 N N . ILE A 1 93 ? 16.447 79.115 32.678 1.00 35.94 90 ILE A N 1
ATOM 755 C CA . ILE A 1 93 ? 16.397 79.012 34.141 1.00 35.41 90 ILE A CA 1
ATOM 756 C C . ILE A 1 93 ? 15.964 77.593 34.461 1.00 36.84 90 ILE A C 1
ATOM 757 O O . ILE A 1 93 ? 14.825 77.205 34.187 1.00 36.46 90 ILE A O 1
ATOM 762 N N . TYR A 1 94 ? 16.902 76.798 34.958 1.00 37.26 91 TYR A N 1
ATOM 763 C CA . TYR A 1 94 ? 16.728 75.354 35.071 1.00 38.19 91 TYR A CA 1
ATOM 764 C C . TYR A 1 94 ? 16.688 74.945 36.528 1.00 38.90 91 TYR A C 1
ATOM 765 O O . TYR A 1 94 ? 17.449 75.483 37.329 1.00 37.70 91 TYR A O 1
ATOM 774 N N . PRO A 1 95 ? 15.862 73.976 36.897 1.00 36.46 92 PRO A N 1
ATOM 775 C CA . PRO A 1 95 ? 15.838 73.537 38.303 1.00 35.73 92 PRO A CA 1
ATOM 776 C C . PRO A 1 95 ? 16.976 72.567 38.608 1.00 39.09 92 PRO A C 1
ATOM 777 O O . PRO A 1 95 ? 17.272 71.671 37.823 1.00 39.68 92 PRO A O 1
ATOM 781 N N . ASP A 1 96 ? 17.608 72.727 39.770 1.00 38.47 93 ASP A N 1
ATOM 782 C CA . ASP A 1 96 ? 18.419 71.625 40.295 1.00 37.51 93 ASP A CA 1
ATOM 783 C C . ASP A 1 96 ? 17.578 70.552 40.961 1.00 40.26 93 ASP A C 1
ATOM 784 O O . ASP A 1 96 ? 17.955 69.376 40.956 1.00 36.02 93 ASP A O 1
ATOM 789 N N . TYR A 1 97 ? 16.456 70.940 41.558 1.00 35.65 94 TYR A N 1
ATOM 790 C CA . TYR A 1 97 ? 15.532 70.019 42.192 1.00 32.29 94 TYR A CA 1
ATOM 791 C C . TYR A 1 97 ? 14.138 70.495 41.837 1.00 35.82 94 TYR A C 1
ATOM 792 O O . TYR A 1 97 ? 13.923 71.694 41.695 1.00 34.88 94 TYR A O 1
ATOM 801 N N . VAL A 1 98 ? 13.190 69.568 41.736 1.00 32.75 95 VAL A N 1
ATOM 802 C CA . VAL A 1 98 ? 11.789 69.935 41.713 1.00 36.14 95 VAL A CA 1
ATOM 803 C C . VAL A 1 98 ? 11.159 69.396 42.987 1.00 39.13 95 VAL A C 1
ATOM 804 O O . VAL A 1 98 ? 11.567 68.359 43.515 1.00 39.00 95 VAL A O 1
ATOM 808 N N . LEU A 1 99 ? 10.159 70.118 43.488 1.00 32.50 96 LEU A N 1
ATOM 809 C CA . LEU A 1 99 ? 9.477 69.753 44.715 1.00 35.39 96 LEU A CA 1
ATOM 810 C C . LEU A 1 99 ? 7.988 69.786 44.450 1.00 33.84 96 LEU A C 1
ATOM 811 O O . LEU A 1 99 ? 7.446 70.849 44.142 1.00 38.73 96 LEU A O 1
ATOM 816 N N . GLY A 1 100 ? 7.336 68.643 44.568 1.00 34.76 97 GLY A N 1
ATOM 817 C CA . GLY A 1 100 ? 5.912 68.554 44.352 1.00 33.83 97 GLY A CA 1
ATOM 818 C C . GLY A 1 100 ? 5.141 68.472 45.658 1.00 44.07 97 GLY A C 1
ATOM 819 O O . GLY A 1 100 ? 5.597 67.897 46.646 1.00 36.62 97 GLY A O 1
ATOM 820 N N . SER A 1 101 ? 3.965 69.076 45.660 1.00 39.23 98 SER A N 1
ATOM 821 C CA . SER A 1 101 ? 3.072 69.015 46.808 1.00 39.72 98 SER A CA 1
ATOM 822 C C . SER A 1 101 ? 1.672 68.737 46.284 1.00 41.40 98 SER A C 1
ATOM 823 O O . SER A 1 101 ? 1.215 69.439 45.379 1.00 32.83 98 SER A O 1
ATOM 826 N N . SER A 1 102 ? 1.005 67.719 46.844 1.00 37.47 99 SER A N 1
ATOM 827 C CA . SER A 1 102 ? -0.340 67.292 46.411 1.00 39.28 99 SER A CA 1
ATOM 828 C C . SER A 1 102 ? -0.349 67.118 44.886 1.00 41.22 99 SER A C 1
ATOM 829 O O . SER A 1 102 ? 0.558 66.488 44.315 1.00 37.31 99 SER A O 1
ATOM 832 N N . LEU A 1 103 ? -1.330 67.683 44.171 1.00 35.08 100 LEU A N 1
ATOM 833 C CA . LEU A 1 103 ? -1.388 67.533 42.719 1.00 32.98 100 LEU A CA 1
ATOM 834 C C . LEU A 1 103 ? -0.117 68.039 42.048 1.00 35.91 100 LEU A C 1
ATOM 835 O O . LEU A 1 103 ? 0.251 67.577 40.966 1.00 35.60 100 LEU A O 1
ATOM 840 N N . GLY A 1 104 ? 0.584 68.971 42.688 1.00 36.24 101 GLY A N 1
ATOM 841 C CA . GLY A 1 104 ? 1.820 69.482 42.132 1.00 30.94 101 GLY A CA 1
ATOM 842 C C . GLY A 1 104 ? 2.884 68.418 41.921 1.00 36.58 101 GLY A C 1
ATOM 843 O O . GLY A 1 104 ? 3.854 68.671 41.212 1.00 34.53 101 GLY A O 1
ATOM 844 N N . GLU A 1 105 ? 2.729 67.238 42.530 1.00 38.10 102 GLU A N 1
ATOM 845 C CA . GLU A 1 105 ? 3.672 66.154 42.264 1.00 37.49 102 GLU A CA 1
ATOM 846 C C . GLU A 1 105 ? 3.575 65.685 40.824 1.00 41.24 102 GLU A C 1
ATOM 847 O O . GLU A 1 105 ? 4.525 65.088 40.321 1.00 36.71 102 GLU A O 1
ATOM 853 N N . PHE A 1 106 ? 2.452 65.926 40.144 1.00 34.45 103 PHE A N 1
ATOM 854 C CA . PHE A 1 106 ? 2.371 65.532 38.738 1.00 37.93 103 PHE A CA 1
ATOM 855 C C . PHE A 1 106 ? 3.223 66.459 37.890 1.00 35.47 103 PHE A C 1
ATOM 856 O O . PHE A 1 106 ? 3.914 66.010 36.975 1.00 36.98 103 PHE A O 1
ATOM 864 N N . ALA A 1 107 ? 3.193 67.760 38.188 1.00 32.61 104 ALA A N 1
ATOM 865 C CA . ALA A 1 107 ? 4.044 68.691 37.459 1.00 38.27 104 ALA A CA 1
ATOM 866 C C . ALA A 1 107 ? 5.511 68.422 37.753 1.00 35.28 104 ALA A C 1
ATOM 867 O O . ALA A 1 107 ? 6.363 68.460 36.840 1.00 36.91 104 ALA A O 1
ATOM 869 N N . ALA A 1 108 ? 5.832 68.176 39.025 1.00 36.48 105 ALA A N 1
ATOM 870 C CA . ALA A 1 108 ? 7.210 67.837 39.376 1.00 39.58 105 ALA A CA 1
ATOM 871 C C . ALA A 1 108 ? 7.686 66.644 38.557 1.00 34.47 105 ALA A C 1
ATOM 872 O O . ALA A 1 108 ? 8.746 66.691 37.923 1.00 34.50 105 ALA A O 1
ATOM 874 N N . ALA A 1 109 ? 6.870 65.585 38.508 1.00 34.83 106 ALA A N 1
ATOM 875 C CA . ALA A 1 109 ? 7.219 64.376 37.761 1.00 36.28 106 ALA A CA 1
ATOM 876 C C . ALA A 1 109 ? 7.382 64.641 36.260 1.00 46.33 106 ALA A C 1
ATOM 877 O O . ALA A 1 109 ? 8.304 64.108 35.624 1.00 41.04 106 ALA A O 1
ATOM 879 N N . ALA A 1 110 ? 6.477 65.428 35.664 1.00 38.58 107 ALA A N 1
ATOM 880 C CA . ALA A 1 110 ? 6.592 65.751 34.243 1.00 43.08 107 ALA A CA 1
ATOM 881 C C . ALA A 1 110 ? 7.862 66.538 33.951 1.00 40.00 107 ALA A C 1
ATOM 882 O O . ALA A 1 110 ? 8.610 66.237 33.000 1.00 42.46 107 ALA A O 1
ATOM 884 N N . VAL A 1 111 ? 8.100 67.588 34.725 1.00 36.51 108 VAL A N 1
ATOM 885 C CA . VAL A 1 111 ? 9.344 68.341 34.586 1.00 38.69 108 VAL A CA 1
ATOM 886 C C . VAL A 1 111 ? 10.534 67.417 34.770 1.00 41.92 108 VAL A C 1
ATOM 887 O O . VAL A 1 111 ? 11.520 67.496 34.036 1.00 46.95 108 VAL A O 1
ATOM 891 N N . SER A 1 112 ? 10.445 66.498 35.724 1.00 38.77 109 SER A N 1
ATOM 892 C CA . SER A 1 112 ? 11.553 65.593 35.962 1.00 42.47 109 SER A CA 1
ATOM 893 C C . SER A 1 112 ? 11.792 64.598 34.821 1.00 42.94 109 SER A C 1
ATOM 894 O O . SER A 1 112 ? 12.884 64.033 34.745 1.00 50.01 109 SER A O 1
ATOM 897 N N . GLY A 1 113 ? 10.811 64.349 33.962 1.00 42.31 110 GLY A N 1
ATOM 898 C CA . GLY A 1 113 ? 10.929 63.334 32.927 1.00 45.75 110 GLY A CA 1
ATOM 899 C C . GLY A 1 113 ? 10.318 61.998 33.287 1.00 46.58 110 GLY A C 1
ATOM 900 O O . GLY A 1 113 ? 10.482 61.037 32.537 1.00 45.98 110 GLY A O 1
ATOM 901 N N . VAL A 1 114 ? 9.638 61.902 34.423 1.00 42.56 111 VAL A N 1
ATOM 902 C CA . VAL A 1 114 ? 8.981 60.650 34.797 1.00 45.51 111 VAL A CA 1
ATOM 903 C C . VAL A 1 114 ? 7.945 60.276 33.749 1.00 47.77 111 VAL A C 1
ATOM 904 O O . VAL A 1 114 ? 7.663 59.092 33.516 1.00 43.82 111 VAL A O 1
ATOM 908 N N . SER A 1 115 ? 7.377 61.280 33.097 1.00 43.56 112 SER A N 1
ATOM 909 C CA . SER A 1 115 ? 6.332 61.128 32.107 1.00 48.06 112 SER A CA 1
ATOM 910 C C . SER A 1 115 ? 6.394 62.379 31.255 1.00 47.98 112 SER A C 1
ATOM 911 O O . SER A 1 115 ? 6.908 63.405 31.700 1.00 50.23 112 SER A O 1
ATOM 914 N N . ASP A 1 116 ? 5.936 62.282 30.015 1.00 46.67 113 ASP A N 1
ATOM 915 C CA . ASP A 1 116 ? 5.791 63.521 29.274 1.00 44.89 113 ASP A CA 1
ATOM 916 C C . ASP A 1 116 ? 4.525 64.263 29.742 1.00 42.04 113 ASP A C 1
ATOM 917 O O . ASP A 1 116 ? 3.589 63.679 30.309 1.00 41.45 113 ASP A O 1
ATOM 922 N N . ALA A 1 117 ? 4.529 65.579 29.524 1.00 38.11 114 ALA A N 1
ATOM 923 C CA . ALA A 1 117 ? 3.416 66.424 29.968 1.00 42.54 114 ALA A CA 1
ATOM 924 C C . ALA A 1 117 ? 2.075 65.900 29.481 1.00 41.00 114 ALA A C 1
ATOM 925 O O . ALA A 1 117 ? 1.091 65.892 30.221 1.00 38.80 114 ALA A O 1
ATOM 927 N N . GLU A 1 118 ? 2.004 65.477 28.219 1.00 38.16 115 GLU A N 1
ATOM 928 C CA . GLU A 1 118 ? 0.728 65.020 27.674 1.00 42.71 115 GLU A CA 1
ATOM 929 C C . GLU A 1 118 ? 0.214 63.771 28.392 1.00 45.27 115 GLU A C 1
ATOM 930 O O . GLU A 1 118 ? -0.981 63.669 28.725 1.00 42.40 115 GLU A O 1
ATOM 936 N N . ASP A 1 119 ? 1.106 62.827 28.687 1.00 41.48 116 ASP A N 1
ATOM 937 C CA . ASP A 1 119 ? 0.706 61.643 29.446 1.00 46.31 116 ASP A CA 1
ATOM 938 C C . ASP A 1 119 ? 0.378 61.980 30.909 1.00 44.37 116 ASP A C 1
ATOM 939 O O . ASP A 1 119 ? -0.504 61.351 31.508 1.00 44.65 116 ASP A O 1
ATOM 952 N N . LEU A 1 121 ? -0.821 64.846 31.973 1.00 40.28 118 LEU A N 1
ATOM 953 C CA . LEU A 1 121 ? -2.126 65.502 31.877 1.00 37.04 118 LEU A CA 1
ATOM 954 C C . LEU A 1 121 ? -3.248 64.471 31.780 1.00 40.10 118 LEU A C 1
ATOM 955 O O . LEU A 1 121 ? -4.294 64.604 32.431 1.00 38.42 118 LEU A O 1
ATOM 960 N N . ASP A 1 122 ? -3.020 63.404 31.026 1.00 40.82 119 ASP A N 1
ATOM 961 C CA . ASP A 1 122 ? -4.007 62.332 30.940 1.00 37.19 119 ASP A CA 1
ATOM 962 C C . ASP A 1 122 ? -4.267 61.704 32.292 1.00 39.08 119 ASP A C 1
ATOM 963 O O . ASP A 1 122 ? -5.421 61.421 32.640 1.00 39.66 119 ASP A O 1
ATOM 968 N N . CYS A 1 123 ? -3.191 61.462 33.068 1.00 40.24 120 CYS A N 1
ATOM 969 C CA . CYS A 1 123 ? -3.348 60.898 34.402 1.00 40.52 120 CYS A CA 1
ATOM 970 C C . CYS A 1 123 ? -4.147 61.834 35.293 1.00 36.17 120 CYS A C 1
ATOM 971 O O . CYS A 1 123 ? -4.966 61.387 36.100 1.00 37.19 120 CYS A O 1
ATOM 974 N N . ILE A 1 124 ? -3.901 63.135 35.176 1.00 37.56 121 ILE A N 1
ATOM 975 C CA . ILE A 1 124 ? -4.645 64.104 35.974 1.00 42.21 121 ILE A CA 1
ATOM 976 C C . ILE A 1 124 ? -6.115 64.108 35.580 1.00 37.12 121 ILE A C 1
ATOM 977 O O . ILE A 1 124 ? -7.013 64.116 36.430 1.00 36.67 121 ILE A O 1
ATOM 982 N N . LEU A 1 125 ? -6.376 64.137 34.276 1.00 33.66 122 LEU A N 1
ATOM 983 C CA . LEU A 1 125 ? -7.751 64.133 33.784 1.00 36.77 122 LEU A CA 1
ATOM 984 C C . LEU A 1 125 ? -8.503 62.899 34.269 1.00 35.35 122 LEU A C 1
ATOM 985 O O . LEU A 1 125 ? -9.622 62.995 34.784 1.00 35.99 122 LEU A O 1
ATOM 990 N N . GLU A 1 126 ? -7.883 61.729 34.125 1.00 38.40 123 GLU A N 1
ATOM 991 C CA . GLU A 1 126 ? -8.485 60.491 34.601 1.00 40.12 123 GLU A CA 1
ATOM 992 C C . GLU A 1 126 ? -8.764 60.552 36.090 1.00 42.18 123 GLU A C 1
ATOM 993 O O . GLU A 1 126 ? -9.784 60.039 36.575 1.00 40.01 123 GLU A O 1
ATOM 999 N N . GLN A 1 127 ? -7.840 61.125 36.846 1.00 37.71 124 GLN A N 1
ATOM 1000 C CA . GLN A 1 127 ? -8.047 61.155 38.279 1.00 39.95 124 GLN A CA 1
ATOM 1001 C C . GLN A 1 127 ? -9.219 62.058 38.619 1.00 33.87 124 GLN A C 1
ATOM 1002 O O . GLN A 1 127 ? -10.061 61.708 39.456 1.00 35.71 124 GLN A O 1
ATOM 1008 N N . ALA A 1 128 ? -9.303 63.209 37.948 1.00 35.12 125 ALA A N 1
ATOM 1009 C CA . ALA A 1 128 ? -10.433 64.108 38.178 1.00 38.68 125 ALA A CA 1
ATOM 1010 C C . ALA A 1 128 ? -11.743 63.414 37.830 1.00 38.64 125 ALA A C 1
ATOM 1011 O O . ALA A 1 128 ? -12.706 63.476 38.594 1.00 34.95 125 ALA A O 1
ATOM 1013 N N . ILE A 1 129 ? -11.772 62.699 36.702 1.00 40.22 126 ILE A N 1
ATOM 1014 C CA . ILE A 1 129 ? -13.010 62.056 36.259 1.00 39.26 126 ILE A CA 1
ATOM 1015 C C . ILE A 1 129 ? -13.424 60.956 37.234 1.00 37.03 126 ILE A C 1
ATOM 1016 O O . ILE A 1 129 ? -14.587 60.875 37.649 1.00 40.89 126 ILE A O 1
ATOM 1021 N N . ILE A 1 130 ? -12.479 60.099 37.631 1.00 38.42 127 ILE A N 1
ATOM 1022 C CA . ILE A 1 130 ? -12.804 58.995 38.542 1.00 41.87 127 ILE A CA 1
ATOM 1023 C C . ILE A 1 130 ? -13.269 59.516 39.902 1.00 40.64 127 ILE A C 1
ATOM 1024 O O . ILE A 1 130 ? -14.230 58.998 40.484 1.00 43.76 127 ILE A O 1
ATOM 1029 N N . ILE A 1 131 ? -12.585 60.523 40.451 1.00 39.31 128 ILE A N 1
ATOM 1030 C CA . ILE A 1 131 ? -13.022 61.044 41.748 1.00 40.37 128 ILE A CA 1
ATOM 1031 C C . ILE A 1 131 ? -14.420 61.635 41.618 1.00 40.00 128 ILE A C 1
ATOM 1032 O O . ILE A 1 131 ? -15.303 61.379 42.443 1.00 41.17 128 ILE A O 1
ATOM 1037 N N . GLN A 1 132 ? -14.683 62.358 40.530 1.00 38.93 129 GLN A N 1
ATOM 1038 C CA . GLN A 1 132 ? -16.029 62.913 40.392 1.00 44.71 129 GLN A CA 1
ATOM 1039 C C . GLN A 1 132 ? -17.105 61.813 40.305 1.00 45.26 129 GLN A C 1
ATOM 1040 O O . GLN A 1 132 ? -18.186 61.942 40.897 1.00 41.12 129 GLN A O 1
ATOM 1046 N N . ASN A 1 133 ? -16.813 60.706 39.618 1.00 40.37 130 ASN A N 1
ATOM 1047 C CA . ASN A 1 133 ? -17.807 59.637 39.456 1.00 45.10 130 ASN A CA 1
ATOM 1048 C C . ASN A 1 133 ? -17.944 58.734 40.661 1.00 51.74 130 ASN A C 1
ATOM 1049 O O . ASN A 1 133 ? -18.893 57.952 40.727 1.00 49.92 130 ASN A O 1
ATOM 1054 N N . SER A 1 134 ? -16.996 58.742 41.577 1.00 44.93 131 SER A N 1
ATOM 1055 C CA . SER A 1 134 ? -17.020 57.721 42.604 1.00 47.43 131 SER A CA 1
ATOM 1056 C C . SER A 1 134 ? -17.074 58.259 44.024 1.00 47.64 131 SER A C 1
ATOM 1057 O O . SER A 1 134 ? -17.461 57.508 44.926 1.00 51.16 131 SER A O 1
ATOM 1060 N N . CYS A 1 135 ? -16.763 59.536 44.249 1.00 46.27 132 CYS A N 1
ATOM 1061 C CA . CYS A 1 135 ? -16.596 60.066 45.599 1.00 40.73 132 CYS A CA 1
ATOM 1062 C C . CYS A 1 135 ? -17.653 61.101 45.935 1.00 38.70 132 CYS A C 1
ATOM 1063 O O . CYS A 1 135 ? -18.104 61.860 45.069 1.00 45.27 132 CYS A O 1
ATOM 1066 N N . ASP A 1 136 ? -18.026 61.131 47.207 1.00 39.58 133 ASP A N 1
ATOM 1067 C CA . ASP A 1 136 ? -18.792 62.245 47.749 1.00 47.39 133 ASP A CA 1
ATOM 1068 C C . ASP A 1 136 ? -17.943 63.505 47.764 1.00 42.52 133 ASP A C 1
ATOM 1069 O O . ASP A 1 136 ? -16.722 63.451 47.893 1.00 41.83 133 ASP A O 1
ATOM 1074 N N . LYS A 1 137 ? -18.599 64.648 47.676 1.00 40.06 134 LYS A N 1
ATOM 1075 C CA . LYS A 1 137 ? -17.873 65.892 47.813 1.00 40.24 134 LYS A CA 1
ATOM 1076 C C . LYS A 1 137 ? -17.386 66.082 49.259 1.00 40.55 134 LYS A C 1
ATOM 1077 O O . LYS A 1 137 ? -17.765 65.363 50.187 1.00 38.80 134 LYS A O 1
ATOM 1083 N N . GLY A 1 138 ? -16.505 67.055 49.442 1.00 39.04 135 GLY A N 1
ATOM 1084 C CA . GLY A 1 138 ? -15.997 67.336 50.774 1.00 37.97 135 GLY A CA 1
ATOM 1085 C C . GLY A 1 138 ? -15.255 68.654 50.764 1.00 38.51 135 GLY A C 1
ATOM 1086 O O . GLY A 1 138 ? -15.261 69.377 49.765 1.00 37.19 135 GLY A O 1
ATOM 1087 N N . LYS A 1 139 ? -14.601 68.955 51.887 1.00 39.25 136 LYS A N 1
ATOM 1088 C CA . LYS A 1 139 ? -13.955 70.247 52.076 1.00 37.64 136 LYS A CA 1
ATOM 1089 C C . LYS A 1 139 ? -12.578 70.097 52.674 1.00 36.88 136 LYS A C 1
ATOM 1090 O O . LYS A 1 139 ? -12.259 69.110 53.342 1.00 37.61 136 LYS A O 1
ATOM 1104 N N . LEU A 1 141 ? -9.869 72.643 55.021 1.00 30.69 138 LEU A N 1
ATOM 1105 C CA . LEU A 1 141 ? -9.889 73.837 55.841 1.00 35.61 138 LEU A CA 1
ATOM 1106 C C . LEU A 1 141 ? -8.488 74.100 56.355 1.00 29.87 138 LEU A C 1
ATOM 1107 O O . LEU A 1 141 ? -7.901 73.229 57.006 1.00 32.56 138 LEU A O 1
ATOM 1112 N N . ALA A 1 142 ? -7.993 75.304 56.105 1.00 31.34 139 ALA A N 1
ATOM 1113 C CA . ALA A 1 142 ? -6.736 75.761 56.695 1.00 36.36 139 ALA A CA 1
ATOM 1114 C C . ALA A 1 142 ? -7.006 76.403 58.049 1.00 31.31 139 ALA A C 1
ATOM 1115 O O . ALA A 1 142 ? -7.877 77.284 58.187 1.00 30.61 139 ALA A O 1
ATOM 1117 N N . ILE A 1 143 ? -6.286 75.950 59.056 1.00 31.81 140 ILE A N 1
ATOM 1118 C CA . ILE A 1 143 ? -6.379 76.536 60.387 1.00 29.29 140 ILE A CA 1
ATOM 1119 C C . ILE A 1 143 ? -5.176 77.454 60.546 1.00 32.08 140 ILE A C 1
ATOM 1120 O O . ILE A 1 143 ? -4.033 76.997 60.451 1.00 33.99 140 ILE A O 1
ATOM 1125 N N . LEU A 1 144 ? -5.427 78.739 60.789 1.00 32.97 141 LEU A N 1
ATOM 1126 C CA . LEU A 1 144 ? -4.358 79.743 60.934 1.00 33.63 141 LEU A CA 1
ATOM 1127 C C . LEU A 1 144 ? -3.987 79.870 62.407 1.00 34.04 141 LEU A C 1
ATOM 1128 O O . LEU A 1 144 ? -4.193 80.890 63.058 1.00 39.64 141 LEU A O 1
ATOM 1133 N N . ASP A 1 145 ? -3.441 78.785 62.939 1.00 29.46 142 ASP A N 1
ATOM 1134 C CA . ASP A 1 145 ? -3.153 78.693 64.351 1.00 33.34 142 ASP A CA 1
ATOM 1135 C C . ASP A 1 145 ? -2.211 77.510 64.534 1.00 34.93 142 ASP A C 1
ATOM 1136 O O . ASP A 1 145 ? -1.833 76.830 63.567 1.00 34.73 142 ASP A O 1
ATOM 1141 N N . LYS A 1 146 ? -1.822 77.278 65.785 1.00 37.74 143 LYS A N 1
ATOM 1142 C CA . LYS A 1 146 ? -0.779 76.287 66.087 1.00 42.33 143 LYS A CA 1
ATOM 1143 C C . LYS A 1 146 ? -1.323 74.870 65.957 1.00 38.65 143 LYS A C 1
ATOM 1144 O O . LYS A 1 146 ? -2.410 74.571 66.463 1.00 37.96 143 LYS A O 1
ATOM 1150 N N . PRO A 1 147 ? -0.565 73.960 65.341 1.00 40.36 144 PRO A N 1
ATOM 1151 C CA . PRO A 1 147 ? -1.027 72.561 65.250 1.00 43.95 144 PRO A CA 1
ATOM 1152 C C . PRO A 1 147 ? -1.028 71.856 66.606 1.00 44.74 144 PRO A C 1
ATOM 1153 O O . PRO A 1 147 ? -1.642 70.784 66.748 1.00 42.29 144 PRO A O 1
ATOM 1157 N N . GLN A 1 148 ? -0.358 72.433 67.603 1.00 43.49 145 GLN A N 1
ATOM 1158 C CA . GLN A 1 148 ? -0.534 71.954 68.979 1.00 49.37 145 GLN A CA 1
ATOM 1159 C C . GLN A 1 148 ? -2.008 71.855 69.369 1.00 49.48 145 GLN A C 1
ATOM 1160 O O . GLN A 1 148 ? -2.382 70.955 70.132 1.00 53.18 145 GLN A O 1
ATOM 1166 N N . LEU A 1 149 ? -2.877 72.722 68.810 1.00 40.69 146 LEU A N 1
ATOM 1167 C CA . LEU A 1 149 ? -4.305 72.621 69.106 1.00 43.39 146 LEU A CA 1
ATOM 1168 C C . LEU A 1 149 ? -4.836 71.223 68.871 1.00 47.19 146 LEU A C 1
ATOM 1169 O O . LEU A 1 149 ? -5.819 70.820 69.498 1.00 44.89 146 LEU A O 1
ATOM 1174 N N . LEU A 1 150 ? -4.234 70.483 67.937 1.00 49.02 147 LEU A N 1
ATOM 1175 C CA . LEU A 1 150 ? -4.759 69.161 67.604 1.00 52.32 147 LEU A CA 1
ATOM 1176 C C . LEU A 1 150 ? -4.596 68.195 68.772 1.00 54.41 147 LEU A C 1
ATOM 1177 O O . LEU A 1 150 ? -5.465 67.349 69.013 1.00 52.93 147 LEU A O 1
ATOM 1182 N N . ASN A 1 151 ? -3.474 68.303 69.489 1.00 53.89 148 ASN A N 1
ATOM 1183 C CA . ASN A 1 151 ? -3.204 67.480 70.669 1.00 60.17 148 ASN A CA 1
ATOM 1184 C C . ASN A 1 151 ? -3.911 68.002 71.905 1.00 53.37 148 ASN A C 1
ATOM 1185 O O . ASN A 1 151 ? -4.451 67.216 72.685 1.00 63.33 148 ASN A O 1
ATOM 1190 N N . ASP A 1 152 ? -3.904 69.320 72.102 1.00 55.62 149 ASP A N 1
ATOM 1191 C CA . ASP A 1 152 ? -4.528 69.900 73.285 1.00 54.59 149 ASP A CA 1
ATOM 1192 C C . ASP A 1 152 ? -6.041 69.853 73.218 1.00 56.61 149 ASP A C 1
ATOM 1193 O O . ASP A 1 152 ? -6.687 69.729 74.257 1.00 53.01 149 ASP A O 1
ATOM 1198 N N . HIS A 1 153 ? -6.646 69.974 72.033 1.00 45.98 150 HIS A N 1
ATOM 1199 C CA . HIS A 1 153 ? -8.110 70.041 71.937 1.00 52.33 150 HIS A CA 1
ATOM 1200 C C . HIS A 1 153 ? -8.617 69.182 70.791 1.00 58.05 150 HIS A C 1
ATOM 1201 O O . HIS A 1 153 ? -9.259 69.676 69.862 1.00 56.61 150 HIS A O 1
ATOM 1208 N N . PRO A 1 154 ? -8.370 67.870 70.845 1.00 65.35 151 PRO A N 1
ATOM 1209 C CA . PRO A 1 154 ? -8.732 67.021 69.695 1.00 62.09 151 PRO A CA 1
ATOM 1210 C C . PRO A 1 154 ? -10.210 67.048 69.338 1.00 62.24 151 PRO A C 1
ATOM 1211 O O . PRO A 1 154 ? -10.548 66.929 68.155 1.00 57.15 151 PRO A O 1
ATOM 1215 N N . GLN A 1 155 ? -11.101 67.267 70.304 1.00 56.90 152 GLN A N 1
ATOM 1216 C CA . GLN A 1 155 ? -12.531 67.253 70.013 1.00 60.00 152 GLN A CA 1
ATOM 1217 C C . GLN A 1 155 ? -12.935 68.424 69.126 1.00 52.25 152 GLN A C 1
ATOM 1218 O O . GLN A 1 155 ? -14.025 68.414 68.550 1.00 58.20 152 GLN A O 1
ATOM 1224 N N . LEU A 1 156 ? -12.100 69.457 69.054 1.00 52.28 153 LEU A N 1
ATOM 1225 C CA . LEU A 1 156 ? -12.361 70.591 68.173 1.00 53.27 153 LEU A CA 1
ATOM 1226 C C . LEU A 1 156 ? -12.368 70.178 66.712 1.00 45.63 153 LEU A C 1
ATOM 1227 O O . LEU A 1 156 ? -13.062 70.796 65.896 1.00 43.48 153 LEU A O 1
ATOM 1232 N N . PHE A 1 157 ? -11.622 69.124 66.375 1.00 43.10 154 PHE A N 1
ATOM 1233 C CA . PHE A 1 157 ? -11.398 68.688 65.005 1.00 49.07 154 PHE A CA 1
ATOM 1234 C C . PHE A 1 157 ? -11.958 67.289 64.756 1.00 49.82 154 PHE A C 1
ATOM 1235 O O . PHE A 1 157 ? -11.493 66.576 63.869 1.00 52.34 154 PHE A O 1
ATOM 1243 N N . GLY A 1 158 ? -12.944 66.867 65.539 1.00 49.47 155 GLY A N 1
ATOM 1244 C CA . GLY A 1 158 ? -13.484 65.533 65.343 1.00 50.42 155 GLY A CA 1
ATOM 1245 C C . GLY A 1 158 ? -14.077 65.380 63.955 1.00 50.35 155 GLY A C 1
ATOM 1246 O O . GLY A 1 158 ? -14.648 66.319 63.396 1.00 56.84 155 GLY A O 1
ATOM 1247 N N . ASN A 1 159 ? -13.944 64.175 63.397 1.00 49.52 156 ASN A N 1
ATOM 1248 C CA . ASN A 1 159 ? -14.481 63.848 62.075 1.00 53.64 156 ASN A CA 1
ATOM 1249 C C . ASN A 1 159 ? -13.765 64.607 60.966 1.00 54.34 156 ASN A C 1
ATOM 1250 O O . ASN A 1 159 ? -14.356 64.915 59.929 1.00 50.98 156 ASN A O 1
ATOM 1255 N N . SER A 1 160 ? -12.498 64.924 61.176 1.00 42.55 157 SER A N 1
ATOM 1256 C CA . SER A 1 160 ? -11.684 65.501 60.121 1.00 43.27 157 SER A CA 1
ATOM 1257 C C . SER A 1 160 ? -10.330 64.836 60.192 1.00 38.39 157 SER A C 1
ATOM 1258 O O . SER A 1 160 ? -9.951 64.304 61.230 1.00 39.44 157 SER A O 1
ATOM 1261 N N . GLU A 1 161 ? -9.602 64.853 59.090 1.00 39.48 158 GLU A N 1
ATOM 1262 C CA . GLU A 1 161 ? -8.265 64.264 59.038 1.00 40.49 158 GLU A CA 1
ATOM 1263 C C . GLU A 1 161 ? -7.237 65.352 58.781 1.00 43.34 158 GLU A C 1
ATOM 1264 O O . GLU A 1 161 ? -7.453 66.247 57.958 1.00 41.07 158 GLU A O 1
ATOM 1270 N N . LEU A 1 162 ? -6.114 65.257 59.468 1.00 39.14 159 LEU A N 1
ATOM 1271 C CA . LEU A 1 162 ? -5.018 66.186 59.281 1.00 42.44 159 LEU A CA 1
ATOM 1272 C C . LEU A 1 162 ? -4.282 65.817 58.008 1.00 42.05 159 LEU A C 1
ATOM 1273 O O . LEU A 1 162 ? -3.818 64.681 57.847 1.00 43.17 159 LEU A O 1
ATOM 1278 N N . ILE A 1 163 ? -4.159 66.761 57.100 1.00 36.98 160 ILE A N 1
ATOM 1279 C CA . ILE A 1 163 ? -3.500 66.457 55.838 1.00 39.23 160 ILE A CA 1
ATOM 1280 C C . ILE A 1 163 ? -2.166 67.169 55.700 1.00 38.46 160 ILE A C 1
ATOM 1281 O O . ILE A 1 163 ? -1.307 66.695 54.946 1.00 42.06 160 ILE A O 1
ATOM 1286 N N . SER A 1 164 ? -1.950 68.274 56.392 1.00 38.23 161 SER A N 1
ATOM 1287 C CA . SER A 1 164 ? -0.689 68.967 56.189 1.00 37.65 161 SER A CA 1
ATOM 1288 C C . SER A 1 164 ? -0.441 69.885 57.370 1.00 35.18 161 SER A C 1
ATOM 1289 O O . SER A 1 164 ? -1.370 70.539 57.849 1.00 36.27 161 SER A O 1
ATOM 1292 N N . ILE A 1 165 ? 0.805 69.929 57.840 1.00 33.80 162 ILE A N 1
ATOM 1293 C CA . ILE A 1 165 ? 1.266 71.025 58.671 1.00 31.23 162 ILE A CA 1
ATOM 1294 C C . ILE A 1 165 ? 2.260 71.795 57.841 1.00 33.49 162 ILE A C 1
ATOM 1295 O O . ILE A 1 165 ? 3.260 71.226 57.391 1.00 34.18 162 ILE A O 1
ATOM 1300 N N . ASN A 1 166 ? 2.023 73.090 57.680 1.00 35.09 163 ASN A N 1
ATOM 1301 C CA . ASN A 1 166 ? 2.803 73.842 56.713 1.00 32.73 163 ASN A CA 1
ATOM 1302 C C . ASN A 1 166 ? 3.841 74.752 57.330 1.00 39.58 163 ASN A C 1
ATOM 1303 O O . ASN A 1 166 ? 4.911 74.937 56.737 1.00 38.49 163 ASN A O 1
ATOM 1308 N N . TYR A 1 167 ? 3.523 75.368 58.460 1.00 33.93 164 TYR A N 1
ATOM 1309 C CA . TYR A 1 167 ? 4.522 75.971 59.328 1.00 37.48 164 TYR A CA 1
ATOM 1310 C C . TYR A 1 167 ? 3.897 76.059 60.719 1.00 40.41 164 TYR A C 1
ATOM 1311 O O . TYR A 1 167 ? 2.862 75.438 60.977 1.00 38.25 164 TYR A O 1
ATOM 1320 N N A ASP A 1 168 ? 4.528 76.830 61.606 0.49 40.01 165 ASP A N 1
ATOM 1321 N N B ASP A 1 168 ? 4.518 76.836 61.612 0.51 40.01 165 ASP A N 1
ATOM 1322 C CA A ASP A 1 168 ? 4.159 76.876 63.022 0.49 40.86 165 ASP A CA 1
ATOM 1323 C CA B ASP A 1 168 ? 4.133 76.826 63.027 0.51 40.90 165 ASP A CA 1
ATOM 1324 C C A ASP A 1 168 ? 2.747 77.387 63.277 0.49 42.60 165 ASP A C 1
ATOM 1325 C C B ASP A 1 168 ? 2.742 77.392 63.286 0.51 42.61 165 ASP A C 1
ATOM 1326 O O A ASP A 1 168 ? 2.220 77.187 64.377 0.49 46.35 165 ASP A O 1
ATOM 1327 O O B ASP A 1 168 ? 2.219 77.224 64.393 0.51 46.36 165 ASP A O 1
ATOM 1336 N N . SER A 1 169 ? 2.145 78.083 62.316 1.00 39.13 166 SER A N 1
ATOM 1337 C CA . SER A 1 169 ? 0.826 78.685 62.479 1.00 41.07 166 SER A CA 1
ATOM 1338 C C . SER A 1 169 ? -0.103 78.338 61.319 1.00 35.51 166 SER A C 1
ATOM 1339 O O . SER A 1 169 ? -0.962 79.144 60.952 1.00 35.47 166 SER A O 1
ATOM 1342 N N . HIS A 1 170 ? 0.073 77.176 60.695 1.00 32.12 167 HIS A N 1
ATOM 1343 C CA . HIS A 1 170 ? -0.755 76.852 59.524 1.00 29.10 167 HIS A CA 1
ATOM 1344 C C . HIS A 1 170 ? -0.846 75.353 59.364 1.00 32.67 167 HIS A C 1
ATOM 1345 O O . HIS A 1 170 ? 0.173 74.684 59.174 1.00 34.17 167 HIS A O 1
ATOM 1352 N N . PHE A 1 171 ? -2.056 74.821 59.428 1.00 29.03 168 PHE A N 1
ATOM 1353 C CA . PHE A 1 171 ? -2.193 73.409 59.129 1.00 31.04 168 PHE A CA 1
ATOM 1354 C C . PHE A 1 171 ? -3.548 73.214 58.469 1.00 29.12 168 PHE A C 1
ATOM 1355 O O . PHE A 1 171 ? -4.412 74.089 58.537 1.00 33.36 168 PHE A O 1
ATOM 1363 N N . VAL A 1 172 ? -3.710 72.090 57.783 1.00 31.15 169 VAL A N 1
ATOM 1364 C CA . VAL A 1 172 ? -4.897 71.889 56.949 1.00 31.12 169 VAL A CA 1
ATOM 1365 C C . VAL A 1 172 ? -5.530 70.556 57.294 1.00 31.68 169 VAL A C 1
ATOM 1366 O O . VAL A 1 172 ? -4.833 69.538 57.453 1.00 32.41 169 VAL A O 1
ATOM 1370 N N . ILE A 1 173 ? -6.861 70.565 57.379 1.00 30.03 170 ILE A N 1
ATOM 1371 C CA . ILE A 1 173 ? -7.637 69.373 57.658 1.00 33.84 170 ILE A CA 1
ATOM 1372 C C . ILE A 1 173 ? -8.621 69.191 56.518 1.00 35.45 170 ILE A C 1
ATOM 1373 O O . ILE A 1 173 ? -8.894 70.115 55.740 1.00 32.90 170 ILE A O 1
ATOM 1378 N N . SER A 1 174 ? -9.178 67.989 56.442 1.00 34.06 171 SER A N 1
ATOM 1379 C CA . SER A 1 174 ? -10.032 67.604 55.331 1.00 37.88 171 SER A CA 1
ATOM 1380 C C . SER A 1 174 ? -11.142 66.688 55.849 1.00 35.89 171 SER A C 1
ATOM 1381 O O . SER A 1 174 ? -10.928 65.927 56.802 1.00 37.25 171 SER A O 1
ATOM 1384 N N . GLY A 1 175 ? -12.343 66.819 55.298 1.00 40.59 172 GLY A N 1
ATOM 1385 C CA . GLY A 1 175 ? -13.411 65.911 55.671 1.00 38.67 172 GLY A CA 1
ATOM 1386 C C . GLY A 1 175 ? -14.704 66.297 55.002 1.00 42.21 172 GLY A C 1
ATOM 1387 O O . GLY A 1 175 ? -14.731 67.146 54.118 1.00 34.99 172 GLY A O 1
ATOM 1388 N N . GLU A 1 176 ? -15.792 65.671 55.459 1.00 40.36 173 GLU A N 1
ATOM 1389 C CA . GLU A 1 176 ? -17.098 65.900 54.857 1.00 41.24 173 GLU A CA 1
ATOM 1390 C C . GLU A 1 176 ? -17.546 67.339 55.069 1.00 37.42 173 GLU A C 1
ATOM 1391 O O . GLU A 1 176 ? -17.144 67.995 56.034 1.00 37.43 173 GLU A O 1
ATOM 1397 N N A GLU A 1 177 ? -18.406 67.838 54.162 0.54 36.80 174 GLU A N 1
ATOM 1398 N N B GLU A 1 177 ? -18.429 67.798 54.177 0.46 36.78 174 GLU A N 1
ATOM 1399 C CA A GLU A 1 177 ? -18.773 69.254 54.217 0.54 39.27 174 GLU A CA 1
ATOM 1400 C CA B GLU A 1 177 ? -18.819 69.203 54.152 0.46 39.22 174 GLU A CA 1
ATOM 1401 C C A GLU A 1 177 ? -19.374 69.605 55.567 0.54 42.72 174 GLU A C 1
ATOM 1402 C C B GLU A 1 177 ? -19.442 69.635 55.476 0.46 42.70 174 GLU A C 1
ATOM 1403 O O A GLU A 1 177 ? -18.929 70.552 56.230 0.54 41.53 174 GLU A O 1
ATOM 1404 O O B GLU A 1 177 ? -19.058 70.664 56.046 0.46 41.67 174 GLU A O 1
ATOM 1415 N N . ASP A 1 178 ? -20.388 68.841 55.995 1.00 41.04 175 ASP A N 1
ATOM 1416 C CA . ASP A 1 178 ? -21.076 69.177 57.234 1.00 44.83 175 ASP A CA 1
ATOM 1417 C C . ASP A 1 178 ? -20.139 69.091 58.427 1.00 38.82 175 ASP A C 1
ATOM 1418 O O . ASP A 1 178 ? -20.238 69.900 59.355 1.00 43.22 175 ASP A O 1
ATOM 1423 N N . HIS A 1 179 ? -19.250 68.093 58.443 1.00 38.59 176 HIS A N 1
ATOM 1424 C CA . HIS A 1 179 ? -18.310 67.992 59.544 1.00 38.88 176 HIS A CA 1
ATOM 1425 C C . HIS A 1 179 ? -17.364 69.189 59.546 1.00 41.00 176 HIS A C 1
ATOM 1426 O O . HIS A 1 179 ? -17.111 69.793 60.598 1.00 39.86 176 HIS A O 1
ATOM 1433 N N . ILE A 1 180 ? -16.885 69.583 58.369 1.00 39.31 177 ILE A N 1
ATOM 1434 C CA . ILE A 1 180 ? -15.998 70.734 58.283 1.00 41.52 177 ILE A CA 1
ATOM 1435 C C . ILE A 1 180 ? -16.727 72.010 58.698 1.00 39.48 177 ILE A C 1
ATOM 1436 O O . ILE A 1 180 ? -16.185 72.824 59.455 1.00 37.40 177 ILE A O 1
ATOM 1441 N N . ARG A 1 181 ? -17.968 72.202 58.239 1.00 40.49 178 ARG A N 1
ATOM 1442 C CA . ARG A 1 181 ? -18.701 73.402 58.646 1.00 42.81 178 ARG A CA 1
ATOM 1443 C C . ARG A 1 181 ? -18.932 73.434 60.151 1.00 41.79 178 ARG A C 1
ATOM 1444 O O . ARG A 1 181 ? -18.914 74.513 60.760 1.00 42.43 178 ARG A O 1
ATOM 1452 N N . LYS A 1 182 ? -19.131 72.267 60.772 1.00 40.57 179 LYS A N 1
ATOM 1453 C CA . LYS A 1 182 ? -19.285 72.227 62.227 1.00 41.29 179 LYS A CA 1
ATOM 1454 C C . LYS A 1 182 ? -17.998 72.649 62.910 1.00 43.34 179 LYS A C 1
ATOM 1455 O O . LYS A 1 182 ? -18.023 73.395 63.899 1.00 38.61 179 LYS A O 1
ATOM 1461 N N . ILE A 1 183 ? -16.861 72.158 62.406 1.00 41.21 180 ILE A N 1
ATOM 1462 C CA . ILE A 1 183 ? -15.572 72.524 62.982 1.00 39.66 180 ILE A CA 1
ATOM 1463 C C . ILE A 1 183 ? -15.385 74.025 62.895 1.00 35.04 180 ILE A C 1
ATOM 1464 O O . ILE A 1 183 ? -14.996 74.680 63.875 1.00 38.30 180 ILE A O 1
ATOM 1477 N N . GLU A 1 185 ? -17.644 76.258 62.890 1.00 42.36 182 GLU A N 1
ATOM 1478 C CA . GLU A 1 185 ? -18.500 76.900 63.882 1.00 41.12 182 GLU A CA 1
ATOM 1479 C C . GLU A 1 185 ? -17.846 76.870 65.261 1.00 39.40 182 GLU A C 1
ATOM 1480 O O . GLU A 1 185 ? -17.795 77.883 65.962 1.00 45.99 182 GLU A O 1
ATOM 1486 N N . ASP A 1 186 ? -17.324 75.695 65.651 1.00 35.81 183 ASP A N 1
ATOM 1487 C CA . ASP A 1 186 ? -16.637 75.517 66.911 1.00 36.65 183 ASP A CA 1
ATOM 1488 C C . ASP A 1 186 ? -15.381 76.372 66.986 1.00 39.90 183 ASP A C 1
ATOM 1489 O O . ASP A 1 186 ? -15.027 76.871 68.059 1.00 37.95 183 ASP A O 1
ATOM 1494 N N . LEU A 1 187 ? -14.670 76.521 65.874 1.00 37.01 184 LEU A N 1
ATOM 1495 C CA . LEU A 1 187 ? -13.440 77.308 65.908 1.00 36.66 184 LEU A CA 1
ATOM 1496 C C . LEU A 1 187 ? -13.748 78.771 66.131 1.00 33.03 184 LEU A C 1
ATOM 1497 O O . LEU A 1 187 ? -13.010 79.467 66.844 1.00 34.88 184 LEU A O 1
ATOM 1502 N N . LYS A 1 188 ? -14.825 79.255 65.512 1.00 33.51 185 LYS A N 1
ATOM 1503 C CA . LYS A 1 188 ? -15.215 80.642 65.704 1.00 36.23 185 LYS A CA 1
ATOM 1504 C C . LYS A 1 188 ? -15.521 80.933 67.168 1.00 44.06 185 LYS A C 1
ATOM 1505 O O . LYS A 1 188 ? -15.187 82.013 67.670 1.00 42.34 185 LYS A O 1
ATOM 1511 N N . GLU A 1 189 ? -16.142 79.980 67.879 1.00 35.79 186 GLU A N 1
ATOM 1512 C CA . GLU A 1 189 ? -16.410 80.203 69.293 1.00 37.69 186 GLU A CA 1
ATOM 1513 C C . GLU A 1 189 ? -15.137 80.178 70.108 1.00 39.85 186 GLU A C 1
ATOM 1514 O O . GLU A 1 189 ? -15.181 80.489 71.301 1.00 40.11 186 GLU A O 1
ATOM 1520 N N . LYS A 1 190 ? -14.018 79.764 69.516 1.00 34.43 187 LYS A N 1
ATOM 1521 C CA . LYS A 1 190 ? -12.745 79.767 70.214 1.00 35.04 187 LYS A CA 1
ATOM 1522 C C . LYS A 1 190 ? -11.824 80.856 69.686 1.00 35.69 187 LYS A C 1
ATOM 1523 O O . LYS A 1 190 ? -10.674 80.974 70.147 1.00 36.71 187 LYS A O 1
ATOM 1529 N N . GLN A 1 191 ? -12.309 81.675 68.764 1.00 36.58 188 GLN A N 1
ATOM 1530 C CA . GLN A 1 191 ? -11.496 82.699 68.116 1.00 43.18 188 GLN A CA 1
ATOM 1531 C C . GLN A 1 191 ? -10.280 82.090 67.423 1.00 40.66 188 GLN A C 1
ATOM 1532 O O . GLN A 1 191 ? -9.199 82.693 67.369 1.00 35.80 188 GLN A O 1
ATOM 1538 N N . ILE A 1 192 ? -10.431 80.879 66.906 1.00 36.36 189 ILE A N 1
ATOM 1539 C CA . ILE A 1 192 ? -9.393 80.277 66.084 1.00 35.93 189 ILE A CA 1
ATOM 1540 C C . ILE A 1 192 ? -9.729 80.567 64.628 1.00 36.98 189 ILE A C 1
ATOM 1541 O O . ILE A 1 192 ? -10.814 80.209 64.140 1.00 31.72 189 ILE A O 1
ATOM 1546 N N . LEU A 1 193 ? -8.828 81.278 63.945 1.00 37.23 190 LEU A N 1
ATOM 1547 C CA . LEU A 1 193 ? -9.100 81.667 62.562 1.00 37.41 190 LEU A CA 1
ATOM 1548 C C . LEU A 1 193 ? -8.866 80.512 61.589 1.00 34.21 190 LEU A C 1
ATOM 1549 O O . LEU A 1 193 ? -7.986 79.666 61.777 1.00 34.70 190 LEU A O 1
ATOM 1554 N N . CYS A 1 194 ? -9.702 80.450 60.561 1.00 37.27 191 CYS A N 1
ATOM 1555 C CA . CYS A 1 194 ? -9.573 79.360 59.608 1.00 37.61 191 CYS A CA 1
ATOM 1556 C C . CYS A 1 194 ? -10.021 79.858 58.254 1.00 37.29 191 CYS A C 1
ATOM 1557 O O . CYS A 1 194 ? -10.683 80.886 58.146 1.00 36.85 191 CYS A O 1
ATOM 1560 N N . GLN A 1 195 ? -9.639 79.127 57.213 1.00 34.18 192 GLN A N 1
ATOM 1561 C CA . GLN A 1 195 ? -10.023 79.490 55.843 1.00 34.56 192 GLN A CA 1
ATOM 1562 C C . GLN A 1 195 ? -10.314 78.235 55.043 1.00 34.41 192 GLN A C 1
ATOM 1563 O O . GLN A 1 195 ? -9.471 77.329 54.949 1.00 31.54 192 GLN A O 1
ATOM 1569 N N . LEU A 1 196 ? -11.511 78.188 54.471 1.00 34.66 193 LEU A N 1
ATOM 1570 C CA . LEU A 1 196 ? -11.867 77.090 53.586 1.00 37.92 193 LEU A CA 1
ATOM 1571 C C . LEU A 1 196 ? -11.022 77.181 52.326 1.00 40.25 193 LEU A C 1
ATOM 1572 O O . LEU A 1 196 ? -10.935 78.251 51.718 1.00 35.98 193 LEU A O 1
ATOM 1577 N N . LEU A 1 197 ? -10.415 76.079 51.925 1.00 33.90 194 LEU A N 1
ATOM 1578 C CA . LEU A 1 197 ? -9.727 76.084 50.639 1.00 30.97 194 LEU A CA 1
ATOM 1579 C C . LEU A 1 197 ? -10.714 75.868 49.481 1.00 37.30 194 LEU A C 1
ATOM 1580 O O . LEU A 1 197 ? -11.770 75.244 49.654 1.00 35.77 194 LEU A O 1
ATOM 1585 N N . PRO A 1 198 ? -10.372 76.352 48.282 1.00 33.40 195 PRO A N 1
ATOM 1586 C CA . PRO A 1 198 ? -11.304 76.253 47.119 1.00 32.80 195 PRO A CA 1
ATOM 1587 C C . PRO A 1 198 ? -11.294 74.878 46.465 1.00 37.17 195 PRO A C 1
ATOM 1588 O O . PRO A 1 198 ? -10.864 74.715 45.322 1.00 34.16 195 PRO A O 1
ATOM 1592 N N . VAL A 1 199 ? -11.786 73.868 47.183 1.00 30.42 196 VAL A N 1
ATOM 1593 C CA . VAL A 1 199 ? -11.773 72.487 46.709 1.00 34.20 196 VAL A CA 1
ATOM 1594 C C . VAL A 1 199 ? -13.118 71.883 47.050 1.00 32.78 196 VAL A C 1
ATOM 1595 O O . VAL A 1 199 ? -13.800 72.319 47.978 1.00 36.58 196 VAL A O 1
ATOM 1599 N N . SER A 1 200 ? -13.514 70.872 46.283 1.00 35.44 197 SER A N 1
ATOM 1600 C CA . SER A 1 200 ? -14.832 70.282 46.487 1.00 33.12 197 SER A CA 1
ATOM 1601 C C . SER A 1 200 ? -14.745 68.812 46.856 1.00 40.86 197 SER A C 1
ATOM 1602 O O . SER A 1 200 ? -15.777 68.149 46.967 1.00 40.19 197 SER A O 1
ATOM 1605 N N . TYR A 1 201 ? -13.545 68.305 47.103 1.00 36.69 198 TYR A N 1
ATOM 1606 C CA . TYR A 1 201 ? -13.329 66.970 47.625 1.00 35.88 198 TYR A CA 1
ATOM 1607 C C . TYR A 1 201 ? -12.434 67.074 48.844 1.00 40.54 198 TYR A C 1
ATOM 1608 O O . TYR A 1 201 ? -11.626 68.000 48.961 1.00 37.14 198 TYR A O 1
ATOM 1617 N N . ALA A 1 202 ? -12.623 66.147 49.782 1.00 34.94 199 ALA A N 1
ATOM 1618 C CA . ALA A 1 202 ? -11.727 66.031 50.931 1.00 33.52 199 ALA A CA 1
ATOM 1619 C C . ALA A 1 202 ? -10.478 65.279 50.482 1.00 35.92 199 ALA A C 1
ATOM 1620 O O . ALA A 1 202 ? -10.248 64.116 50.826 1.00 37.66 199 ALA A O 1
ATOM 1622 N N . PHE A 1 203 ? -9.659 65.966 49.682 1.00 36.24 200 PHE A N 1
ATOM 1623 C CA . PHE A 1 203 ? -8.446 65.324 49.195 1.00 33.92 200 PHE A CA 1
ATOM 1624 C C . PHE A 1 203 ? -7.553 64.988 50.385 1.00 37.53 200 PHE A C 1
ATOM 1625 O O . PHE A 1 203 ? -7.668 65.563 51.471 1.00 35.45 200 PHE A O 1
ATOM 1633 N N . HIS A 1 204 ? -6.636 64.058 50.151 1.00 38.07 201 HIS A N 1
ATOM 1634 C CA . HIS A 1 204 ? -5.677 63.654 51.156 1.00 38.58 201 HIS A CA 1
ATOM 1635 C C . HIS A 1 204 ? -6.359 63.035 52.355 1.00 40.97 201 HIS A C 1
ATOM 1636 O O . HIS A 1 204 ? -5.812 63.060 53.448 1.00 42.99 201 HIS A O 1
ATOM 1643 N N . SER A 1 205 ? -7.547 62.457 52.164 1.00 40.00 202 SER A N 1
ATOM 1644 C CA . SER A 1 205 ? -8.233 61.795 53.260 1.00 40.33 202 SER A CA 1
ATOM 1645 C C . SER A 1 205 ? -8.872 60.526 52.742 1.00 44.72 202 SER A C 1
ATOM 1646 O O . SER A 1 205 ? -8.935 60.279 51.539 1.00 41.14 202 SER A O 1
ATOM 1649 N N . SER A 1 206 ? -9.372 59.726 53.674 1.00 41.90 203 SER A N 1
ATOM 1650 C CA . SER A 1 206 ? -10.042 58.489 53.304 1.00 44.23 203 SER A CA 1
ATOM 1651 C C . SER A 1 206 ? -11.339 58.738 52.559 1.00 42.04 203 SER A C 1
ATOM 1652 O O . SER A 1 206 ? -11.898 57.798 51.985 1.00 46.35 203 SER A O 1
ATOM 1655 N N . LEU A 1 207 ? -11.830 59.973 52.538 1.00 41.17 204 LEU A N 1
ATOM 1656 C CA . LEU A 1 207 ? -13.054 60.208 51.788 1.00 37.26 204 LEU A CA 1
ATOM 1657 C C . LEU A 1 207 ? -12.862 60.167 50.275 1.00 47.40 204 LEU A C 1
ATOM 1658 O O . LEU A 1 207 ? -13.854 60.278 49.536 1.00 49.84 204 LEU A O 1
ATOM 1663 N N . ILE A 1 208 ? -11.653 60.027 49.752 1.00 39.20 205 ILE A N 1
ATOM 1664 C CA . ILE A 1 208 ? -11.544 59.789 48.316 1.00 37.13 205 ILE A CA 1
ATOM 1665 C C . ILE A 1 208 ? -11.119 58.365 48.017 1.00 44.37 205 ILE A C 1
ATOM 1666 O O . ILE A 1 208 ? -10.876 58.030 46.858 1.00 40.22 205 ILE A O 1
ATOM 1671 N N . ASP A 1 209 ? -11.078 57.503 49.029 1.00 44.26 206 ASP A N 1
ATOM 1672 C CA . ASP A 1 209 ? -10.841 56.069 48.871 1.00 46.88 206 ASP A CA 1
ATOM 1673 C C . ASP A 1 209 ? -11.761 55.361 47.871 1.00 45.22 206 ASP A C 1
ATOM 1674 O O . ASP A 1 209 ? -11.341 54.352 47.294 1.00 48.44 206 ASP A O 1
ATOM 1679 N N . PRO A 1 210 ? -13.000 55.801 47.628 1.00 42.10 207 PRO A N 1
ATOM 1680 C CA . PRO A 1 210 ? -13.796 55.116 46.601 1.00 40.38 207 PRO A CA 1
ATOM 1681 C C . PRO A 1 210 ? -13.197 55.201 45.213 1.00 48.38 207 PRO A C 1
ATOM 1682 O O . PRO A 1 210 ? -13.533 54.382 44.353 1.00 49.92 207 PRO A O 1
ATOM 1686 N N . ALA A 1 211 ? -12.328 56.172 44.963 1.00 43.50 208 ALA A N 1
ATOM 1687 C CA . ALA A 1 211 ? -11.675 56.281 43.677 1.00 44.04 208 ALA A CA 1
ATOM 1688 C C . ALA A 1 211 ? -10.428 55.405 43.542 1.00 42.29 208 ALA A C 1
ATOM 1689 O O . ALA A 1 211 ? -9.992 55.185 42.412 1.00 47.26 208 ALA A O 1
ATOM 1691 N N . GLU A 1 212 ? -9.855 54.884 44.643 1.00 42.96 209 GLU A N 1
ATOM 1692 C CA . GLU A 1 212 ? -8.514 54.279 44.571 1.00 43.33 209 GLU A CA 1
ATOM 1693 C C . GLU A 1 212 ? -8.456 53.090 43.610 1.00 46.04 209 GLU A C 1
ATOM 1694 O O . GLU A 1 212 ? -7.514 52.962 42.827 1.00 49.30 209 GLU A O 1
ATOM 1700 N N . SER A 1 213 ? -9.440 52.190 43.691 1.00 53.26 210 SER A N 1
ATOM 1701 C CA . SER A 1 213 ? -9.435 50.947 42.911 1.00 50.58 210 SER A CA 1
ATOM 1702 C C . SER A 1 213 ? -9.399 51.215 41.412 1.00 50.65 210 SER A C 1
ATOM 1703 O O . SER A 1 213 ? -8.583 50.640 40.673 1.00 52.59 210 SER A O 1
ATOM 1706 N N . ALA A 1 214 ? -10.301 52.073 40.931 1.00 51.43 211 ALA A N 1
ATOM 1707 C CA . ALA A 1 214 ? -10.315 52.365 39.507 1.00 43.88 211 ALA A CA 1
ATOM 1708 C C . ALA A 1 214 ? -9.056 53.118 39.084 1.00 52.67 211 ALA A C 1
ATOM 1709 O O . ALA A 1 214 ? -8.489 52.836 38.023 1.00 51.56 211 ALA A O 1
ATOM 1711 N N . TYR A 1 215 ? -8.597 54.079 39.891 1.00 47.98 212 TYR A N 1
ATOM 1712 C CA . TYR A 1 215 ? -7.426 54.843 39.478 1.00 46.14 212 TYR A CA 1
ATOM 1713 C C . TYR A 1 215 ? -6.180 53.967 39.435 1.00 49.32 212 TYR A C 1
ATOM 1714 O O . TYR A 1 215 ? -5.318 54.143 38.563 1.00 51.33 212 TYR A O 1
ATOM 1723 N N . ALA A 1 216 ? -6.067 53.020 40.369 1.00 45.91 213 ALA A N 1
ATOM 1724 C CA . ALA A 1 216 ? -4.895 52.147 40.402 1.00 50.26 213 ALA A CA 1
ATOM 1725 C C . ALA A 1 216 ? -4.880 51.224 39.199 1.00 58.04 213 ALA A C 1
ATOM 1726 O O . ALA A 1 216 ? -3.814 50.936 38.648 1.00 65.21 213 ALA A O 1
ATOM 1728 N N . GLU A 1 217 ? -6.057 50.755 38.773 1.00 58.62 214 GLU A N 1
ATOM 1729 C CA . GLU A 1 217 ? -6.134 50.015 37.520 1.00 64.70 214 GLU A CA 1
ATOM 1730 C C . GLU A 1 217 ? -5.662 50.858 36.352 1.00 59.58 214 GLU A C 1
ATOM 1731 O O . GLU A 1 217 ? -4.863 50.406 35.527 1.00 63.52 214 GLU A O 1
ATOM 1737 N N . PHE A 1 218 ? -6.159 52.086 36.258 1.00 54.85 215 PHE A N 1
ATOM 1738 C CA . PHE A 1 218 ? -5.702 52.975 35.199 1.00 58.35 215 PHE A CA 1
ATOM 1739 C C . PHE A 1 218 ? -4.184 53.160 35.249 1.00 55.54 215 PHE A C 1
ATOM 1740 O O . PHE A 1 218 ? -3.512 53.138 34.211 1.00 57.19 215 PHE A O 1
ATOM 1748 N N . LEU A 1 219 ? -3.626 53.335 36.445 1.00 54.00 216 LEU A N 1
ATOM 1749 C CA . LEU A 1 219 ? -2.192 53.581 36.547 1.00 56.41 216 LEU A CA 1
ATOM 1750 C C . LEU A 1 219 ? -1.388 52.378 36.075 1.00 61.70 216 LEU A C 1
ATOM 1751 O O . LEU A 1 219 ? -0.297 52.538 35.514 1.00 60.58 216 LEU A O 1
ATOM 1756 N N A ARG A 1 220 ? -1.900 51.167 36.304 0.61 62.86 217 ARG A N 1
ATOM 1757 N N B ARG A 1 220 ? -1.901 51.165 36.295 0.39 62.88 217 ARG A N 1
ATOM 1758 C CA A ARG A 1 220 ? -1.198 49.987 35.815 0.61 65.24 217 ARG A CA 1
ATOM 1759 C CA B ARG A 1 220 ? -1.200 49.979 35.813 0.39 65.25 217 ARG A CA 1
ATOM 1760 C C A ARG A 1 220 ? -1.098 50.002 34.295 0.61 65.26 217 ARG A C 1
ATOM 1761 C C B ARG A 1 220 ? -1.131 49.952 34.292 0.39 65.21 217 ARG A C 1
ATOM 1762 O O A ARG A 1 220 ? -0.113 49.510 33.733 0.61 67.38 217 ARG A O 1
ATOM 1763 O O B ARG A 1 220 ? -0.211 49.354 33.724 0.39 67.30 217 ARG A O 1
ATOM 1778 N N . SER A 1 221 ? -2.077 50.604 33.617 1.00 64.14 218 SER A N 1
ATOM 1779 C CA . SER A 1 221 ? -2.030 50.724 32.164 1.00 57.76 218 SER A CA 1
ATOM 1780 C C . SER A 1 221 ? -0.956 51.693 31.676 1.00 61.65 218 SER A C 1
ATOM 1781 O O . SER A 1 221 ? -0.772 51.816 30.460 1.00 59.44 218 SER A O 1
ATOM 1784 N N . LYS A 1 222 ? -0.256 52.397 32.564 1.00 61.38 219 LYS A N 1
ATOM 1785 C CA . LYS A 1 222 ? 0.722 53.390 32.146 1.00 62.37 219 LYS A CA 1
ATOM 1786 C C . LYS A 1 222 ? 2.125 52.864 32.389 1.00 58.65 219 LYS A C 1
ATOM 1787 O O . LYS A 1 222 ? 2.331 51.911 33.143 1.00 62.18 219 LYS A O 1
ATOM 1793 N N . SER A 1 223 ? 3.096 53.495 31.736 1.00 54.63 220 SER A N 1
ATOM 1794 C CA . SER A 1 223 ? 4.494 53.182 31.989 1.00 60.38 220 SER A CA 1
ATOM 1795 C C . SER A 1 223 ? 5.246 54.488 32.216 1.00 57.49 220 SER A C 1
ATOM 1796 O O . SER A 1 223 ? 5.102 55.435 31.437 1.00 55.29 220 SER A O 1
ATOM 1799 N N . PHE A 1 224 ? 5.984 54.565 33.322 1.00 53.56 221 PHE A N 1
ATOM 1800 C CA . PHE A 1 224 ? 6.678 55.784 33.714 1.00 53.05 221 PHE A CA 1
ATOM 1801 C C . PHE A 1 224 ? 8.178 55.551 33.720 1.00 56.66 221 PHE A C 1
ATOM 1802 O O . PHE A 1 224 ? 8.641 54.422 33.886 1.00 58.20 221 PHE A O 1
ATOM 1810 N N . GLN A 1 225 ? 8.925 56.638 33.538 1.00 53.11 222 GLN A N 1
ATOM 1811 C CA . GLN A 1 225 ? 10.378 56.641 33.556 1.00 47.74 222 GLN A CA 1
ATOM 1812 C C . GLN A 1 225 ? 10.909 56.957 34.948 1.00 56.07 222 GLN A C 1
ATOM 1813 O O . GLN A 1 225 ? 10.185 57.413 35.834 1.00 48.59 222 GLN A O 1
ATOM 1819 N N . LYS A 1 226 ? 12.212 56.764 35.115 1.00 49.23 223 LYS A N 1
ATOM 1820 C CA . LYS A 1 226 ? 12.861 57.208 36.325 1.00 49.22 223 LYS A CA 1
ATOM 1821 C C . LYS A 1 226 ? 13.105 58.715 36.251 1.00 47.11 223 LYS A C 1
ATOM 1822 O O . LYS A 1 226 ? 13.190 59.284 35.170 1.00 48.10 223 LYS A O 1
ATOM 1828 N N . PRO A 1 227 ? 13.210 59.396 37.385 1.00 46.93 224 PRO A N 1
ATOM 1829 C CA . PRO A 1 227 ? 13.434 60.847 37.343 1.00 43.72 224 PRO A CA 1
ATOM 1830 C C . PRO A 1 227 ? 14.772 61.204 36.744 1.00 48.09 224 PRO A C 1
ATOM 1831 O O . PRO A 1 227 ? 15.783 60.562 37.025 1.00 52.89 224 PRO A O 1
ATOM 1835 N N . SER A 1 228 ? 14.779 62.259 35.932 1.00 45.35 225 SER A N 1
ATOM 1836 C CA . SER A 1 228 ? 16.035 62.817 35.441 1.00 49.67 225 SER A CA 1
ATOM 1837 C C . SER A 1 228 ? 16.452 64.054 36.200 1.00 50.11 225 SER A C 1
ATOM 1838 O O . SER A 1 228 ? 17.632 64.393 36.217 1.00 55.82 225 SER A O 1
ATOM 1841 N N . ILE A 1 229 ? 15.504 64.779 36.765 1.00 44.78 226 ILE A N 1
ATOM 1842 C CA . ILE A 1 229 ? 15.789 65.905 37.642 1.00 41.32 226 ILE A CA 1
ATOM 1843 C C . ILE A 1 229 ? 15.408 65.444 39.039 1.00 41.27 226 ILE A C 1
ATOM 1844 O O . ILE A 1 229 ? 14.349 64.818 39.195 1.00 42.95 226 ILE A O 1
ATOM 1849 N N . PRO A 1 230 ? 16.275 65.617 40.044 1.00 38.40 227 PRO A N 1
ATOM 1850 C CA . PRO A 1 230 ? 15.941 65.141 41.397 1.00 39.11 227 PRO A CA 1
ATOM 1851 C C . PRO A 1 230 ? 14.586 65.665 41.837 1.00 39.10 227 PRO A C 1
ATOM 1852 O O . PRO A 1 230 ? 14.363 66.878 41.802 1.00 40.18 227 PRO A O 1
ATOM 1856 N N . ILE A 1 231 ? 13.674 64.766 42.204 1.00 39.27 228 ILE A N 1
ATOM 1857 C CA . ILE A 1 231 ? 12.397 65.119 42.811 1.00 41.95 228 ILE A CA 1
ATOM 1858 C C . ILE A 1 231 ? 12.467 64.945 44.317 1.00 41.46 228 ILE A C 1
ATOM 1859 O O . ILE A 1 231 ? 12.709 63.833 44.799 1.00 43.66 228 ILE A O 1
ATOM 1864 N N . VAL A 1 232 ? 12.177 66.015 45.055 1.00 38.77 229 VAL A N 1
ATOM 1865 C CA . VAL A 1 232 ? 11.938 65.946 46.492 1.00 37.19 229 VAL A CA 1
ATOM 1866 C C . VAL A 1 232 ? 10.423 65.956 46.671 1.00 42.81 229 VAL A C 1
ATOM 1867 O O . VAL A 1 232 ? 9.736 66.849 46.167 1.00 40.93 229 VAL A O 1
ATOM 1871 N N . SER A 1 233 ? 9.884 64.940 47.308 1.00 38.54 230 SER A N 1
ATOM 1872 C CA . SER A 1 233 ? 8.446 64.756 47.330 1.00 37.66 230 SER A CA 1
ATOM 1873 C C . SER A 1 233 ? 7.888 65.163 48.683 1.00 42.58 230 SER A C 1
ATOM 1874 O O . SER A 1 233 ? 8.468 64.833 49.728 1.00 39.59 230 SER A O 1
ATOM 1877 N N . SER A 1 234 ? 6.774 65.911 48.673 1.00 38.45 231 SER A N 1
ATOM 1878 C CA . SER A 1 234 ? 6.049 66.141 49.936 1.00 41.49 231 SER A CA 1
ATOM 1879 C C . SER A 1 234 ? 5.407 64.870 50.472 1.00 43.72 231 SER A C 1
ATOM 1880 O O . SER A 1 234 ? 5.023 64.804 51.651 1.00 41.16 231 SER A O 1
ATOM 1883 N N . LEU A 1 235 ? 5.256 63.865 49.624 1.00 40.37 232 LEU A N 1
ATOM 1884 C CA . LEU A 1 235 ? 4.691 62.597 50.067 1.00 43.84 232 LEU A CA 1
ATOM 1885 C C . LEU A 1 235 ? 5.624 61.918 51.073 1.00 51.10 232 LEU A C 1
ATOM 1886 O O . LEU A 1 235 ? 5.188 61.385 52.097 1.00 40.23 232 LEU A O 1
ATOM 1891 N N . THR A 1 236 ? 6.923 61.941 50.796 1.00 46.66 233 THR A N 1
ATOM 1892 C CA . THR A 1 236 ? 7.915 61.303 51.639 1.00 43.78 233 THR A CA 1
ATOM 1893 C C . THR A 1 236 ? 8.769 62.292 52.405 1.00 43.24 233 THR A C 1
ATOM 1894 O O . THR A 1 236 ? 9.521 61.878 53.275 1.00 41.19 233 THR A O 1
ATOM 1898 N N . GLY A 1 237 ? 8.716 63.571 52.071 1.00 42.48 234 GLY A N 1
ATOM 1899 C CA . GLY A 1 237 ? 9.632 64.497 52.681 1.00 36.25 234 GLY A CA 1
ATOM 1900 C C . GLY A 1 237 ? 11.086 64.321 52.299 1.00 45.63 234 GLY A C 1
ATOM 1901 O O . GLY A 1 237 ? 11.954 64.891 52.956 1.00 45.15 234 GLY A O 1
ATOM 1902 N N . SER A 1 238 ? 11.390 63.563 51.250 1.00 41.90 235 SER A N 1
ATOM 1903 C CA . SER A 1 238 ? 12.783 63.401 50.873 1.00 48.94 235 SER A CA 1
ATOM 1904 C C . SER A 1 238 ? 12.925 63.305 49.361 1.00 42.40 235 SER A C 1
ATOM 1905 O O . SER A 1 238 ? 11.940 63.289 48.609 1.00 37.22 235 SER A O 1
ATOM 1908 N N . CYS A 1 239 ? 14.187 63.206 48.933 1.00 39.11 236 CYS A N 1
ATOM 1909 C CA . CYS A 1 239 ? 14.481 62.940 47.540 1.00 43.33 236 CYS A CA 1
ATOM 1910 C C . CYS A 1 239 ? 13.945 61.565 47.191 1.00 46.98 236 CYS A C 1
ATOM 1911 O O . CYS A 1 239 ? 14.159 60.604 47.929 1.00 47.06 236 CYS A O 1
ATOM 1914 N N . LEU A 1 240 ? 13.228 61.476 46.073 1.00 40.41 237 LEU A N 1
ATOM 1915 C CA . LEU A 1 240 ? 12.517 60.258 45.686 1.00 37.72 237 LEU A CA 1
ATOM 1916 C C . LEU A 1 240 ? 13.126 59.748 44.392 1.00 47.77 237 LEU A C 1
ATOM 1917 O O . LEU A 1 240 ? 12.960 60.378 43.343 1.00 45.41 237 LEU A O 1
ATOM 1922 N N . HIS A 1 241 ? 13.830 58.613 44.457 1.00 43.26 238 HIS A N 1
ATOM 1923 C CA . HIS A 1 241 ? 14.455 58.025 43.277 1.00 46.01 238 HIS A CA 1
ATOM 1924 C C . HIS A 1 241 ? 13.592 56.964 42.626 1.00 45.91 238 HIS A C 1
ATOM 1925 O O . HIS A 1 241 ? 13.734 56.725 41.432 1.00 43.00 238 HIS A O 1
ATOM 1932 N N . VAL A 1 242 ? 12.710 56.329 43.377 1.00 53.29 239 VAL A N 1
ATOM 1933 C CA . VAL A 1 242 ? 11.764 55.360 42.844 1.00 57.94 239 VAL A CA 1
ATOM 1934 C C . VAL A 1 242 ? 10.370 55.812 43.249 1.00 53.14 239 VAL A C 1
ATOM 1935 O O . VAL A 1 242 ? 10.146 56.184 44.406 1.00 52.34 239 VAL A O 1
ATOM 1947 N N . ASP A 1 244 ? 6.746 54.079 43.375 1.00 47.33 241 ASP A N 1
ATOM 1948 C CA . ASP A 1 244 ? 6.016 52.828 43.228 1.00 53.42 241 ASP A CA 1
ATOM 1949 C C . ASP A 1 244 ? 4.710 53.051 42.463 1.00 55.68 241 ASP A C 1
ATOM 1950 O O . ASP A 1 244 ? 4.362 54.167 42.068 1.00 51.89 241 ASP A O 1
ATOM 1955 N N . GLU A 1 245 ? 3.969 51.964 42.255 1.00 54.01 242 GLU A N 1
ATOM 1956 C CA . GLU A 1 245 ? 2.843 52.032 41.341 1.00 54.77 242 GLU A CA 1
ATOM 1957 C C . GLU A 1 245 ? 1.684 52.872 41.888 1.00 53.86 242 GLU A C 1
ATOM 1958 O O . GLU A 1 245 ? 0.846 53.322 41.111 1.00 54.93 242 GLU A O 1
ATOM 1964 N N . ASN A 1 246 ? 1.655 53.150 43.183 1.00 52.73 243 ASN A N 1
ATOM 1965 C CA . ASN A 1 246 ? 0.609 53.958 43.783 1.00 52.36 243 ASN A CA 1
ATOM 1966 C C . ASN A 1 246 ? 0.995 55.419 43.943 1.00 52.70 243 ASN A C 1
ATOM 1967 O O . ASN A 1 246 ? 0.210 56.197 44.506 1.00 47.88 243 ASN A O 1
ATOM 1972 N N . PHE A 1 247 ? 2.197 55.802 43.511 1.00 43.41 244 PHE A N 1
ATOM 1973 C CA . PHE A 1 247 ? 2.677 57.151 43.776 1.00 44.69 244 PHE A CA 1
ATOM 1974 C C . PHE A 1 247 ? 1.671 58.228 43.349 1.00 44.94 244 PHE A C 1
ATOM 1975 O O . PHE A 1 247 ? 1.420 59.182 44.094 1.00 45.31 244 PHE A O 1
ATOM 1983 N N . PHE A 1 248 ? 1.108 58.115 42.144 1.00 39.74 245 PHE A N 1
ATOM 1984 C CA . PHE A 1 248 ? 0.274 59.203 41.676 1.00 39.34 245 PHE A CA 1
ATOM 1985 C C . PHE A 1 248 ? -1.096 59.187 42.334 1.00 41.87 245 PHE A C 1
ATOM 1986 O O . PHE A 1 248 ? -1.762 60.219 42.344 1.00 44.48 245 PHE A O 1
ATOM 1994 N N . TRP A 1 249 ? -1.516 58.058 42.909 1.00 40.62 246 TRP A N 1
ATOM 1995 C CA . TRP A 1 249 ? -2.666 58.073 43.804 1.00 41.01 246 TRP A CA 1
ATOM 1996 C C . TRP A 1 249 ? -2.293 58.686 45.152 1.00 46.20 246 TRP A C 1
ATOM 1997 O O . TRP A 1 249 ? -2.991 59.576 45.657 1.00 44.62 246 TRP A O 1
ATOM 2008 N N . ASN A 1 250 ? -1.192 58.208 45.750 1.00 43.15 247 ASN A N 1
ATOM 2009 C CA . ASN A 1 250 ? -0.683 58.720 47.032 1.00 47.70 247 ASN A CA 1
ATOM 2010 C C . ASN A 1 250 ? -0.453 60.223 47.019 1.00 45.11 247 ASN A C 1
ATOM 2011 O O . ASN A 1 250 ? -0.688 60.896 48.030 1.00 44.80 247 ASN A O 1
ATOM 2016 N N . ALA A 1 251 ? -0.048 60.766 45.877 1.00 43.93 248 ALA A N 1
ATOM 2017 C CA . ALA A 1 251 ? 0.125 62.205 45.728 1.00 47.81 248 ALA A CA 1
ATOM 2018 C C . ALA A 1 251 ? -1.126 63.008 46.091 1.00 46.44 248 ALA A C 1
ATOM 2019 O O . ALA A 1 251 ? -1.020 64.176 46.492 1.00 45.14 248 ALA A O 1
ATOM 2021 N N . VAL A 1 252 ? -2.318 62.437 45.950 1.00 41.04 249 VAL A N 1
ATOM 2022 C CA . VAL A 1 252 ? -3.508 63.173 46.360 1.00 42.17 249 VAL A CA 1
ATOM 2023 C C . VAL A 1 252 ? -4.218 62.529 47.538 1.00 40.01 249 VAL A C 1
ATOM 2024 O O . VAL A 1 252 ? -5.124 63.154 48.106 1.00 38.89 249 VAL A O 1
ATOM 2028 N N . ARG A 1 253 ? -3.836 61.317 47.932 1.00 37.76 250 ARG A N 1
ATOM 2029 C CA . ARG A 1 253 ? -4.498 60.618 49.027 1.00 40.95 250 ARG A CA 1
ATOM 2030 C C . ARG A 1 253 ? -3.766 60.746 50.364 1.00 45.21 250 ARG A C 1
ATOM 2031 O O . ARG A 1 253 ? -4.411 60.894 51.414 1.00 41.35 250 ARG A O 1
ATOM 2039 N N . LYS A 1 254 ? -2.447 60.714 50.349 1.00 43.94 251 LYS A N 1
ATOM 2040 C CA . LYS A 1 254 ? -1.701 60.658 51.593 1.00 42.42 251 LYS A CA 1
ATOM 2041 C C . LYS A 1 254 ? -1.472 62.061 52.161 1.00 46.07 251 LYS A C 1
ATOM 2042 O O . LYS A 1 254 ? -1.385 63.035 51.408 1.00 47.06 251 LYS A O 1
ATOM 2048 N N . PRO A 1 255 ? -1.352 62.172 53.487 1.00 43.25 252 PRO A N 1
ATOM 2049 C CA . PRO A 1 255 ? -0.920 63.432 54.113 1.00 44.06 252 PRO A CA 1
ATOM 2050 C C . PRO A 1 255 ? 0.423 63.885 53.584 1.00 49.36 252 PRO A C 1
ATOM 2051 O O . PRO A 1 255 ? 1.253 63.087 53.144 1.00 47.15 252 PRO A O 1
ATOM 2071 N N . PHE A 1 258 ? 5.570 68.581 53.920 1.00 35.23 255 PHE A N 1
ATOM 2072 C CA . PHE A 1 258 ? 6.248 69.657 53.207 1.00 37.04 255 PHE A CA 1
ATOM 2073 C C . PHE A 1 258 ? 7.389 70.235 54.041 1.00 37.54 255 PHE A C 1
ATOM 2074 O O . PHE A 1 258 ? 8.463 70.530 53.511 1.00 36.91 255 PHE A O 1
ATOM 2082 N N . ARG A 1 259 ? 7.159 70.439 55.336 1.00 32.19 256 ARG A N 1
ATOM 2083 C CA . ARG A 1 259 ? 8.221 70.938 56.199 1.00 34.07 256 ARG A CA 1
ATOM 2084 C C . ARG A 1 259 ? 9.423 70.003 56.161 1.00 35.43 256 ARG A C 1
ATOM 2085 O O . ARG A 1 259 ? 10.566 70.459 56.141 1.00 34.08 256 ARG A O 1
ATOM 2093 N N . GLU A 1 260 ? 9.178 68.689 56.155 1.00 31.27 257 GLU A N 1
ATOM 2094 C CA . GLU A 1 260 ? 10.287 67.745 56.097 1.00 35.62 257 GLU A CA 1
ATOM 2095 C C . GLU A 1 260 ? 11.047 67.896 54.769 1.00 41.20 257 GLU A C 1
ATOM 2096 O O . GLU A 1 260 ? 12.285 67.846 54.740 1.00 37.05 257 GLU A O 1
ATOM 2102 N N . ALA A 1 261 ? 10.325 68.094 53.652 1.00 31.43 258 ALA A N 1
ATOM 2103 C CA . ALA A 1 261 ? 10.994 68.287 52.357 1.00 33.61 258 ALA A CA 1
ATOM 2104 C C . ALA A 1 261 ? 11.895 69.512 52.393 1.00 34.14 258 ALA A C 1
ATOM 2105 O O . ALA A 1 261 ? 13.025 69.490 51.877 1.00 34.64 258 ALA A O 1
ATOM 2107 N N . ILE A 1 262 ? 11.395 70.602 52.980 1.00 31.25 259 ILE A N 1
ATOM 2108 C CA . ILE A 1 262 ? 12.159 71.848 53.028 1.00 34.80 259 ILE A CA 1
ATOM 2109 C C . ILE A 1 262 ? 13.368 71.699 53.952 1.00 38.84 259 ILE A C 1
ATOM 2110 O O . ILE A 1 262 ? 14.463 72.187 53.653 1.00 36.85 259 ILE A O 1
ATOM 2115 N N . ARG A 1 263 ? 13.174 71.066 55.111 1.00 36.08 260 ARG A N 1
ATOM 2116 C CA . ARG A 1 263 ? 14.292 70.835 56.020 1.00 36.80 260 ARG A CA 1
ATOM 2117 C C . ARG A 1 263 ? 15.321 69.922 55.370 1.00 39.88 260 ARG A C 1
ATOM 2118 O O . ARG A 1 263 ? 16.525 70.139 55.511 1.00 41.50 260 ARG A O 1
ATOM 2126 N N . TYR A 1 264 ? 14.868 68.899 54.639 1.00 35.39 261 TYR A N 1
ATOM 2127 C CA . TYR A 1 264 ? 15.824 68.057 53.924 1.00 40.52 261 TYR A CA 1
ATOM 2128 C C . TYR A 1 264 ? 16.669 68.879 52.954 1.00 48.94 261 TYR A C 1
ATOM 2129 O O . TYR A 1 264 ? 17.907 68.749 52.909 1.00 38.78 261 TYR A O 1
ATOM 2138 N N . LEU A 1 265 ? 16.013 69.713 52.136 1.00 39.43 262 LEU A N 1
ATOM 2139 C CA . LEU A 1 265 ? 16.763 70.498 51.160 1.00 40.24 262 LEU A CA 1
ATOM 2140 C C . LEU A 1 265 ? 17.712 71.479 51.837 1.00 42.35 262 LEU A C 1
ATOM 2141 O O . LEU A 1 265 ? 18.832 71.702 51.358 1.00 44.11 262 LEU A O 1
ATOM 2146 N N . GLU A 1 266 ? 17.271 72.103 52.923 1.00 39.31 263 GLU A N 1
ATOM 2147 C CA . GLU A 1 266 ? 18.103 73.094 53.596 1.00 42.44 263 GLU A CA 1
ATOM 2148 C C . GLU A 1 266 ? 19.250 72.439 54.369 1.00 45.52 263 GLU A C 1
ATOM 2149 O O . GLU A 1 266 ? 20.273 73.082 54.622 1.00 40.66 263 GLU A O 1
ATOM 2155 N N . SER A 1 267 ? 19.111 71.170 54.723 1.00 39.03 264 SER A N 1
ATOM 2156 C CA . SER A 1 267 ? 20.212 70.471 55.356 1.00 44.37 264 SER A CA 1
ATOM 2157 C C . SER A 1 267 ? 21.318 70.147 54.361 1.00 50.70 264 SER A C 1
ATOM 2158 O O . SER A 1 267 ? 22.472 69.992 54.761 1.00 46.21 264 SER A O 1
ATOM 2161 N N . GLN A 1 268 ? 21.011 70.071 53.071 1.00 52.58 265 GLN A N 1
ATOM 2162 C CA . GLN A 1 268 ? 22.051 69.770 52.100 1.00 47.97 265 GLN A CA 1
ATOM 2163 C C . GLN A 1 268 ? 22.784 71.011 51.608 1.00 53.25 265 GLN A C 1
ATOM 2164 O O . GLN A 1 268 ? 23.960 70.918 51.251 1.00 47.32 265 GLN A O 1
ATOM 2170 N N . HIS A 1 269 ? 22.134 72.170 51.591 1.00 44.76 266 HIS A N 1
ATOM 2171 C CA . HIS A 1 269 ? 22.693 73.427 51.089 1.00 38.94 266 HIS A CA 1
ATOM 2172 C C . HIS A 1 269 ? 21.647 74.516 51.241 1.00 47.33 266 HIS A C 1
ATOM 2173 O O . HIS A 1 269 ? 20.479 74.243 51.524 1.00 52.94 266 HIS A O 1
ATOM 2180 N N . THR A 1 270 ? 22.083 75.764 51.111 1.00 43.04 267 THR A N 1
ATOM 2181 C CA . THR A 1 270 ? 21.113 76.847 51.139 1.00 46.83 267 THR A CA 1
ATOM 2182 C C . THR A 1 270 ? 20.552 76.987 49.726 1.00 48.97 267 THR A C 1
ATOM 2183 O O . THR A 1 270 ? 21.300 77.137 48.759 1.00 49.25 267 THR A O 1
ATOM 2187 N N . CYS A 1 271 ? 19.255 76.788 49.586 1.00 41.56 268 CYS A N 1
ATOM 2188 C CA . CYS A 1 271 ? 18.629 76.768 48.275 1.00 38.17 268 CYS A CA 1
ATOM 2189 C C . CYS A 1 271 ? 17.988 78.094 47.943 1.00 41.45 268 CYS A C 1
ATOM 2190 O O . CYS A 1 271 ? 17.678 78.908 48.819 1.00 43.08 268 CYS A O 1
ATOM 2193 N N . LYS A 1 272 ? 17.739 78.270 46.650 1.00 40.79 269 LYS A N 1
ATOM 2194 C CA . LYS A 1 272 ? 16.865 79.318 46.171 1.00 39.41 269 LYS A CA 1
ATOM 2195 C C . LYS A 1 272 ? 15.573 78.624 45.755 1.00 38.71 269 LYS A C 1
ATOM 2196 O O . LYS A 1 272 ? 15.605 77.622 45.036 1.00 39.17 269 LYS A O 1
ATOM 2202 N N . PHE A 1 273 ? 14.448 79.104 46.267 1.00 33.03 270 PHE A N 1
ATOM 2203 C CA . PHE A 1 273 ? 13.173 78.424 46.070 1.00 31.93 270 PHE A CA 1
ATOM 2204 C C . PHE A 1 273 ? 12.299 79.247 45.133 1.00 38.10 270 PHE A C 1
ATOM 2205 O O . PHE A 1 273 ? 12.077 80.441 45.373 1.00 39.47 270 PHE A O 1
ATOM 2213 N N . ILE A 1 274 ? 11.816 78.619 44.064 1.00 34.76 271 ILE A N 1
ATOM 2214 C CA . ILE A 1 274 ? 10.909 79.283 43.134 1.00 30.83 271 ILE A CA 1
ATOM 2215 C C . ILE A 1 274 ? 9.590 78.529 43.159 1.00 32.85 271 ILE A C 1
ATOM 2216 O O . ILE A 1 274 ? 9.551 77.325 42.877 1.00 33.47 271 ILE A O 1
ATOM 2221 N N . ASP A 1 275 ? 8.515 79.234 43.509 1.00 31.96 272 ASP A N 1
ATOM 2222 C CA . ASP A 1 275 ? 7.174 78.663 43.534 1.00 31.14 272 ASP A CA 1
ATOM 2223 C C . ASP A 1 275 ? 6.587 78.835 42.135 1.00 34.03 272 ASP A C 1
ATOM 2224 O O . ASP A 1 275 ? 6.336 79.958 41.698 1.00 32.74 272 ASP A O 1
ATOM 2229 N N . LEU A 1 276 ? 6.386 77.736 41.431 1.00 32.27 273 LEU A N 1
ATOM 2230 C CA . LEU A 1 276 ? 5.746 77.784 40.124 1.00 35.29 273 LEU A CA 1
ATOM 2231 C C . LEU A 1 276 ? 4.270 77.470 40.231 1.00 36.56 273 LEU A C 1
ATOM 2232 O O . LEU A 1 276 ? 3.622 77.331 39.207 1.00 34.35 273 LEU A O 1
ATOM 2237 N N . GLY A 1 277 ? 3.745 77.296 41.440 1.00 33.43 274 GLY A N 1
ATOM 2238 C CA . GLY A 1 277 ? 2.339 77.016 41.597 1.00 35.27 274 GLY A CA 1
ATOM 2239 C C . GLY A 1 277 ? 1.540 78.298 41.679 1.00 34.76 274 GLY A C 1
ATOM 2240 O O . GLY A 1 277 ? 2.058 79.341 42.062 1.00 34.98 274 GLY A O 1
ATOM 2241 N N . PRO A 1 278 ? 0.261 78.257 41.334 1.00 34.73 275 PRO A N 1
ATOM 2242 C CA . PRO A 1 278 ? -0.574 79.458 41.526 1.00 33.51 275 PRO A CA 1
ATOM 2243 C C . PRO A 1 278 ? -0.654 79.855 43.012 1.00 33.41 275 PRO A C 1
ATOM 2244 O O . PRO A 1 278 ? -0.581 79.015 43.909 1.00 34.02 275 PRO A O 1
ATOM 2248 N N . SER A 1 279 ? -0.779 81.163 43.254 1.00 33.22 276 SER A N 1
ATOM 2249 C CA . SER A 1 279 ? -0.987 81.847 44.536 1.00 32.52 276 SER A CA 1
ATOM 2250 C C . SER A 1 279 ? 0.309 82.063 45.322 1.00 34.88 276 SER A C 1
ATOM 2251 O O . SER A 1 279 ? 0.292 82.821 46.294 1.00 33.90 276 SER A O 1
ATOM 2254 N N . GLY A 1 280 ? 1.414 81.422 44.959 1.00 33.57 277 GLY A N 1
ATOM 2255 C CA . GLY A 1 280 ? 2.619 81.581 45.766 1.00 30.15 277 GLY A CA 1
ATOM 2256 C C . GLY A 1 280 ? 2.486 80.963 47.136 1.00 38.29 277 GLY A C 1
ATOM 2257 O O . GLY A 1 280 ? 3.084 81.461 48.099 1.00 32.03 277 GLY A O 1
ATOM 2258 N N . THR A 1 281 ? 1.697 79.890 47.240 1.00 32.46 278 THR A N 1
ATOM 2259 C CA . THR A 1 281 ? 1.415 79.263 48.520 1.00 32.94 278 THR A CA 1
ATOM 2260 C C . THR A 1 281 ? 2.671 78.654 49.106 1.00 34.35 278 THR A C 1
ATOM 2261 O O . THR A 1 281 ? 2.942 78.767 50.316 1.00 36.32 278 THR A O 1
ATOM 2265 N N . LEU A 1 282 ? 3.429 77.944 48.269 1.00 32.37 279 LEU A N 1
ATOM 2266 C CA . LEU A 1 282 ? 4.590 77.259 48.827 1.00 32.67 279 LEU A CA 1
ATOM 2267 C C . LEU A 1 282 ? 5.669 78.270 49.192 1.00 34.27 279 LEU A C 1
ATOM 2268 O O . LEU A 1 282 ? 6.310 78.141 50.239 1.00 38.51 279 LEU A O 1
ATOM 2273 N N . ALA A 1 283 ? 5.862 79.307 48.371 1.00 32.73 280 ALA A N 1
ATOM 2274 C CA . ALA A 1 283 ? 6.835 80.339 48.742 1.00 35.34 280 ALA A CA 1
ATOM 2275 C C . ALA A 1 283 ? 6.514 80.908 50.114 1.00 36.94 280 ALA A C 1
ATOM 2276 O O . ALA A 1 283 ? 7.407 81.056 50.958 1.00 36.56 280 ALA A O 1
ATOM 2278 N N . ALA A 1 284 ? 5.243 81.261 50.341 1.00 31.82 281 ALA A N 1
ATOM 2279 C CA . ALA A 1 284 ? 4.827 81.804 51.636 1.00 32.37 281 ALA A CA 1
ATOM 2280 C C . ALA A 1 284 ? 5.172 80.853 52.777 1.00 36.05 281 ALA A C 1
ATOM 2281 O O . ALA A 1 284 ? 5.692 81.281 53.823 1.00 34.59 281 ALA A O 1
ATOM 2283 N N . PHE A 1 285 ? 4.869 79.560 52.603 1.00 33.78 282 PHE A N 1
ATOM 2284 C CA . PHE A 1 285 ? 5.235 78.572 53.613 1.00 33.38 282 PHE A CA 1
ATOM 2285 C C . PHE A 1 285 ? 6.736 78.577 53.843 1.00 36.10 282 PHE A C 1
ATOM 2286 O O . PHE A 1 285 ? 7.202 78.616 54.990 1.00 37.23 282 PHE A O 1
ATOM 2294 N N . VAL A 1 286 ? 7.511 78.464 52.758 1.00 34.80 283 VAL A N 1
ATOM 2295 C CA . VAL A 1 286 ? 8.970 78.350 52.884 1.00 35.76 283 VAL A CA 1
ATOM 2296 C C . VAL A 1 286 ? 9.526 79.561 53.641 1.00 34.27 283 VAL A C 1
ATOM 2297 O O . VAL A 1 286 ? 10.381 79.417 54.528 1.00 35.37 283 VAL A O 1
ATOM 2301 N N . LYS A 1 287 ? 9.007 80.764 53.345 1.00 32.89 284 LYS A N 1
ATOM 2302 C CA . LYS A 1 287 ? 9.444 81.959 54.061 1.00 40.27 284 LYS A CA 1
ATOM 2303 C C . LYS A 1 287 ? 9.260 81.822 55.572 1.00 42.65 284 LYS A C 1
ATOM 2304 O O . LYS A 1 287 ? 10.033 82.399 56.339 1.00 38.16 284 LYS A O 1
ATOM 2310 N N . GLN A 1 288 ? 8.249 81.076 56.010 1.00 36.33 285 GLN A N 1
ATOM 2311 C CA . GLN A 1 288 ? 8.034 80.869 57.434 1.00 38.61 285 GLN A CA 1
ATOM 2312 C C . GLN A 1 288 ? 8.886 79.735 57.961 1.00 40.82 285 GLN A C 1
ATOM 2313 O O . GLN A 1 288 ? 9.022 79.603 59.167 1.00 39.41 285 GLN A O 1
ATOM 2319 N N . LEU A 1 289 ? 9.417 78.884 57.095 1.00 35.21 286 LEU A N 1
ATOM 2320 C CA . LEU A 1 289 ? 10.193 77.755 57.577 1.00 40.63 286 LEU A CA 1
ATOM 2321 C C . LEU A 1 289 ? 11.688 78.026 57.620 1.00 50.73 286 LEU A C 1
ATOM 2322 O O . LEU A 1 289 ? 12.414 77.244 58.235 1.00 51.01 286 LEU A O 1
ATOM 2327 N N . ILE A 1 290 ? 12.163 79.078 56.970 1.00 44.28 287 ILE A N 1
ATOM 2328 C CA . ILE A 1 290 ? 13.590 79.403 56.919 1.00 44.75 287 ILE A CA 1
ATOM 2329 C C . ILE A 1 290 ? 13.793 80.753 57.598 1.00 47.59 287 ILE A C 1
ATOM 2330 O O . ILE A 1 290 ? 12.837 81.532 57.761 1.00 45.04 287 ILE A O 1
ATOM 2335 N N . PRO A 1 291 ? 15.037 81.065 58.013 1.00 64.79 288 PRO A N 1
ATOM 2336 C CA . PRO A 1 291 ? 15.293 82.306 58.767 1.00 57.12 288 PRO A CA 1
ATOM 2337 C C . PRO A 1 291 ? 14.682 83.533 58.104 1.00 66.92 288 PRO A C 1
ATOM 2338 O O . PRO A 1 291 ? 14.524 83.596 56.882 1.00 65.67 288 PRO A O 1
ATOM 2342 N N . GLY A 1 292 ? 14.340 84.519 58.926 1.00 58.34 289 GLY A N 1
ATOM 2343 C CA . GLY A 1 292 ? 13.660 85.690 58.398 1.00 61.45 289 GLY A CA 1
ATOM 2344 C C . GLY A 1 292 ? 14.516 86.466 57.419 1.00 73.49 289 GLY A C 1
ATOM 2345 O O . GLY A 1 292 ? 14.016 86.971 56.409 1.00 76.73 289 GLY A O 1
ATOM 2346 N N . ASP A 1 293 ? 15.820 86.565 57.701 1.00 72.35 290 ASP A N 1
ATOM 2347 C CA . ASP A 1 293 ? 16.752 87.263 56.819 1.00 79.57 290 ASP A CA 1
ATOM 2348 C C . ASP A 1 293 ? 16.910 86.563 55.476 1.00 79.91 290 ASP A C 1
ATOM 2349 O O . ASP A 1 293 ? 17.407 87.176 54.525 1.00 85.99 290 ASP A O 1
ATOM 2354 N N . SER A 1 294 ? 16.519 85.290 55.390 1.00 75.69 291 SER A N 1
ATOM 2355 C CA . SER A 1 294 ? 16.659 84.465 54.199 1.00 72.60 291 SER A CA 1
ATOM 2356 C C . SER A 1 294 ? 15.417 84.531 53.280 1.00 66.83 291 SER A C 1
ATOM 2357 O O . SER A 1 294 ? 15.268 83.686 52.389 1.00 64.96 291 SER A O 1
ATOM 2360 N N . ALA A 1 295 ? 14.526 85.514 53.472 1.00 64.05 292 ALA A N 1
ATOM 2361 C CA . ALA A 1 295 ? 13.282 85.532 52.698 1.00 62.79 292 ALA A CA 1
ATOM 2362 C C . ALA A 1 295 ? 13.530 85.824 51.219 1.00 55.96 292 ALA A C 1
ATOM 2363 O O . ALA A 1 295 ? 12.774 85.361 50.359 1.00 59.47 292 ALA A O 1
ATOM 2365 N N . ASP A 1 296 ? 14.568 86.585 50.900 1.00 60.76 293 ASP A N 1
ATOM 2366 C CA . ASP A 1 296 ? 14.952 86.888 49.526 1.00 59.10 293 ASP A CA 1
ATOM 2367 C C . ASP A 1 296 ? 15.515 85.676 48.759 1.00 56.15 293 ASP A C 1
ATOM 2368 O O . ASP A 1 296 ? 15.974 85.837 47.630 1.00 57.21 293 ASP A O 1
ATOM 2373 N N . ARG A 1 297 ? 15.544 84.486 49.344 1.00 54.64 294 ARG A N 1
ATOM 2374 C CA . ARG A 1 297 ? 15.894 83.260 48.641 1.00 48.84 294 ARG A CA 1
ATOM 2375 C C . ARG A 1 297 ? 14.643 82.557 48.123 1.00 36.92 294 ARG A C 1
ATOM 2376 O O . ARG A 1 297 ? 14.727 81.422 47.662 1.00 39.43 294 ARG A O 1
ATOM 2384 N N A CYS A 1 298 ? 13.491 83.189 48.270 0.54 42.05 295 CYS A N 1
ATOM 2385 N N B CYS A 1 298 ? 13.467 83.191 48.269 0.46 42.03 295 CYS A N 1
ATOM 2386 C CA A CYS A 1 298 ? 12.213 82.577 47.997 0.54 38.62 295 CYS A CA 1
ATOM 2387 C CA B CYS A 1 298 ? 12.163 82.645 47.911 0.46 38.68 295 CYS A CA 1
ATOM 2388 C C A CYS A 1 298 ? 11.369 83.581 47.253 0.54 40.23 295 CYS A C 1
ATOM 2389 C C B CYS A 1 298 ? 11.445 83.626 47.004 0.46 40.36 295 CYS A C 1
ATOM 2390 O O A CYS A 1 298 ? 11.257 84.735 47.674 0.54 40.86 295 CYS A O 1
ATOM 2391 O O B CYS A 1 298 ? 11.408 84.826 47.292 0.46 42.03 295 CYS A O 1
ATOM 2396 N N A CYS A 1 299 ? 10.781 83.142 46.153 0.54 37.12 296 CYS A N 1
ATOM 2397 N N B CYS A 1 299 ? 10.832 83.109 45.941 0.46 37.03 296 CYS A N 1
ATOM 2398 C CA A CYS A 1 299 ? 9.862 84.012 45.448 0.54 36.02 296 CYS A CA 1
ATOM 2399 C CA B CYS A 1 299 ? 10.087 83.952 45.015 0.46 36.75 296 CYS A CA 1
ATOM 2400 C C A CYS A 1 299 ? 8.787 83.161 44.788 0.54 35.16 296 CYS A C 1
ATOM 2401 C C B CYS A 1 299 ? 8.898 83.182 44.450 0.46 35.64 296 CYS A C 1
ATOM 2402 O O A CYS A 1 299 ? 8.882 81.936 44.702 0.54 33.57 296 CYS A O 1
ATOM 2403 O O B CYS A 1 299 ? 9.035 82.014 44.079 0.46 33.93 296 CYS A O 1
ATOM 2408 N N . SER A 1 300 ? 7.743 83.839 44.363 1.00 34.70 297 SER A N 1
ATOM 2409 C CA . SER A 1 300 ? 6.625 83.259 43.646 1.00 37.81 297 SER A CA 1
ATOM 2410 C C . SER A 1 300 ? 6.473 84.029 42.346 1.00 37.35 297 SER A C 1
ATOM 2411 O O . SER A 1 300 ? 7.045 85.100 42.164 1.00 37.64 297 SER A O 1
ATOM 2414 N N . ILE A 1 301 ? 5.710 83.479 41.411 1.00 33.86 298 ILE A N 1
ATOM 2415 C CA . ILE A 1 301 ? 5.511 84.118 40.123 1.00 31.31 298 ILE A CA 1
ATOM 2416 C C . ILE A 1 301 ? 4.043 84.420 39.882 1.00 37.71 298 ILE A C 1
ATOM 2417 O O . ILE A 1 301 ? 3.666 85.582 39.704 1.00 34.53 298 ILE A O 1
ATOM 2422 N N . ILE A 1 302 ? 3.186 83.407 40.022 1.00 32.16 299 ILE A N 1
ATOM 2423 C CA . ILE A 1 302 ? 1.777 83.490 39.661 1.00 34.88 299 ILE A CA 1
ATOM 2424 C C . ILE A 1 302 ? 0.994 83.771 40.942 1.00 33.72 299 ILE A C 1
ATOM 2425 O O . ILE A 1 302 ? 0.951 82.938 41.857 1.00 34.78 299 ILE A O 1
ATOM 2430 N N . THR A 1 303 ? 0.439 84.978 41.044 1.00 31.53 300 THR A N 1
ATOM 2431 C CA . THR A 1 303 ? -0.288 85.431 42.221 1.00 33.20 300 THR A CA 1
ATOM 2432 C C . THR A 1 303 ? -1.405 86.341 41.753 1.00 32.54 300 THR A C 1
ATOM 2433 O O . THR A 1 303 ? -1.317 86.922 40.671 1.00 34.38 300 THR A O 1
ATOM 2437 N N . PRO A 1 304 ? -2.454 86.514 42.565 1.00 35.98 301 PRO A N 1
ATOM 2438 C CA . PRO A 1 304 ? -3.580 87.374 42.166 1.00 37.73 301 PRO A CA 1
ATOM 2439 C C . PRO A 1 304 ? -3.211 88.835 41.993 1.00 38.09 301 PRO A C 1
ATOM 2440 O O . PRO A 1 304 ? -4.069 89.622 41.561 1.00 37.96 301 PRO A O 1
ATOM 2444 N N . PHE A 1 305 ? -1.982 89.240 42.320 1.00 33.67 302 PHE A N 1
ATOM 2445 C CA . PHE A 1 305 ? -1.583 90.575 41.894 1.00 38.17 302 PHE A CA 1
ATOM 2446 C C . PHE A 1 305 ? -1.305 90.652 40.401 1.00 38.79 302 PHE A C 1
ATOM 2447 O O . PHE A 1 305 ? -1.106 91.758 39.888 1.00 41.57 302 PHE A O 1
ATOM 2455 N N . HIS A 1 306 ? -1.289 89.515 39.705 1.00 35.67 303 HIS A N 1
ATOM 2456 C CA . HIS A 1 306 ? -1.100 89.479 38.257 1.00 38.31 303 HIS A CA 1
ATOM 2457 C C . HIS A 1 306 ? 0.150 90.255 37.853 1.00 43.72 303 HIS A C 1
ATOM 2458 O O . HIS A 1 306 ? 0.138 91.059 36.924 1.00 40.74 303 HIS A O 1
ATOM 2465 N N . GLN A 1 307 ? 1.236 90.021 38.588 1.00 38.76 304 GLN A N 1
ATOM 2466 C CA . GLN A 1 307 ? 2.537 90.641 38.325 1.00 42.92 304 GLN A CA 1
ATOM 2467 C C . GLN A 1 307 ? 3.555 89.624 37.820 1.00 37.81 304 GLN A C 1
ATOM 2468 O O . GLN A 1 307 ? 4.734 89.700 38.150 1.00 37.32 304 GLN A O 1
ATOM 2474 N N . GLU A 1 308 ? 3.127 88.660 37.005 1.00 39.55 305 GLU A N 1
ATOM 2475 C CA . GLU A 1 308 ? 4.052 87.607 36.586 1.00 40.08 305 GLU A CA 1
ATOM 2476 C C . GLU A 1 308 ? 5.304 88.168 35.892 1.00 40.61 305 GLU A C 1
ATOM 2477 O O . GLU A 1 308 ? 6.407 87.654 36.084 1.00 37.18 305 GLU A O 1
ATOM 2483 N N . LEU A 1 309 ? 5.145 89.175 35.038 1.00 39.86 306 LEU A N 1
ATOM 2484 C CA . LEU A 1 309 ? 6.298 89.644 34.272 1.00 43.02 306 LEU A CA 1
ATOM 2485 C C . LEU A 1 309 ? 7.301 90.320 35.191 1.00 43.91 306 LEU A C 1
ATOM 2486 O O . LEU A 1 309 ? 8.508 90.048 35.120 1.00 49.17 306 LEU A O 1
ATOM 2491 N N . LYS A 1 310 ? 6.812 91.136 36.125 1.00 42.41 307 LYS A N 1
ATOM 2492 C CA . LYS A 1 310 ? 7.690 91.682 37.157 1.00 42.05 307 LYS A CA 1
ATOM 2493 C C . LYS A 1 310 ? 8.365 90.571 37.958 1.00 45.90 307 LYS A C 1
ATOM 2494 O O . LYS A 1 310 ? 9.572 90.623 38.214 1.00 42.96 307 LYS A O 1
ATOM 2500 N N . ASN A 1 311 ? 7.616 89.541 38.347 1.00 40.04 308 ASN A N 1
ATOM 2501 C CA . ASN A 1 311 ? 8.216 88.489 39.163 1.00 38.78 308 ASN A CA 1
ATOM 2502 C C . ASN A 1 311 ? 9.225 87.678 38.368 1.00 40.91 308 ASN A C 1
ATOM 2503 O O . ASN A 1 311 ? 10.210 87.187 38.933 1.00 42.77 308 ASN A O 1
ATOM 2508 N N . LEU A 1 312 ? 8.954 87.448 37.083 1.00 38.62 309 LEU A N 1
ATOM 2509 C CA . LEU A 1 312 ? 9.939 86.768 36.245 1.00 45.78 309 LEU A CA 1
ATOM 2510 C C . LEU A 1 312 ? 11.234 87.564 36.181 1.00 44.51 309 LEU A C 1
ATOM 2511 O O . LEU A 1 312 ? 12.319 86.981 36.204 1.00 47.88 309 LEU A O 1
ATOM 2516 N N . ASN A 1 313 ? 11.146 88.896 36.136 1.00 44.82 310 ASN A N 1
ATOM 2517 C CA . ASN A 1 313 ? 12.368 89.700 36.252 1.00 56.10 310 ASN A CA 1
ATOM 2518 C C . ASN A 1 313 ? 13.116 89.387 37.544 1.00 57.43 310 ASN A C 1
ATOM 2519 O O . ASN A 1 313 ? 14.339 89.200 37.541 1.00 53.34 310 ASN A O 1
ATOM 2524 N N . THR A 1 314 ? 12.394 89.309 38.661 1.00 45.91 311 THR A N 1
ATOM 2525 C CA . THR A 1 314 ? 13.040 89.022 39.934 1.00 46.94 311 THR A CA 1
ATOM 2526 C C . THR A 1 314 ? 13.770 87.687 39.877 1.00 47.90 311 THR A C 1
ATOM 2527 O O . THR A 1 314 ? 14.893 87.545 40.375 1.00 46.96 311 THR A O 1
ATOM 2531 N N . VAL A 1 315 ? 13.133 86.692 39.269 1.00 38.13 312 VAL A N 1
ATOM 2532 C CA . VAL A 1 315 ? 13.706 85.359 39.120 1.00 45.34 312 VAL A CA 1
ATOM 2533 C C . VAL A 1 315 ? 15.009 85.399 38.345 1.00 50.36 312 VAL A C 1
ATOM 2534 O O . VAL A 1 315 ? 15.882 84.549 38.555 1.00 48.88 312 VAL A O 1
ATOM 2538 N N . GLU A 1 316 ? 15.140 86.344 37.405 1.00 46.28 313 GLU A N 1
ATOM 2539 C CA . GLU A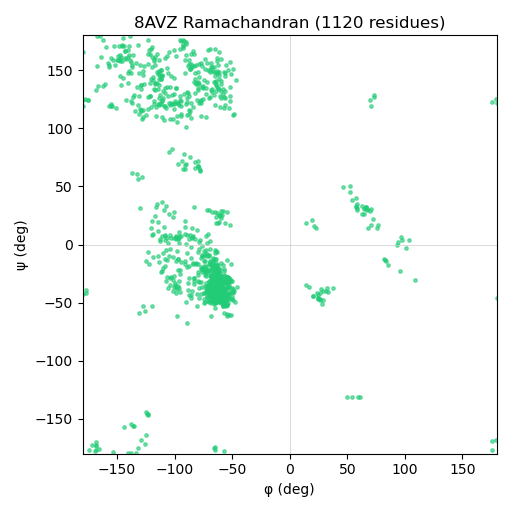 1 316 ? 16.380 86.469 36.635 1.00 53.36 313 GLU A CA 1
ATOM 2540 C C . GLU A 1 316 ? 17.578 86.545 37.566 1.00 53.71 313 GLU A C 1
ATOM 2541 O O . GLU A 1 316 ? 18.609 85.912 37.324 1.00 60.36 313 GLU A O 1
ATOM 2547 N N . TYR A 1 317 ? 17.458 87.292 38.651 1.00 54.60 314 TYR A N 1
ATOM 2548 C CA . TYR A 1 317 ? 18.590 87.443 39.551 1.00 61.18 314 TYR A CA 1
ATOM 2549 C C . TYR A 1 317 ? 18.708 86.308 40.557 1.00 52.88 314 TYR A C 1
ATOM 2550 O O . TYR A 1 317 ? 19.629 86.308 41.368 1.00 49.10 314 TYR A O 1
ATOM 2559 N N . PHE A 1 318 ? 17.892 85.267 40.408 1.00 51.66 315 PHE A N 1
ATOM 2560 C CA . PHE A 1 318 ? 18.138 83.991 41.066 1.00 51.15 315 PHE A CA 1
ATOM 2561 C C . PHE A 1 318 ? 19.156 83.151 40.306 1.00 55.52 315 PHE A C 1
ATOM 2562 O O . PHE A 1 318 ? 19.694 82.189 40.859 1.00 58.84 315 PHE A O 1
ATOM 2570 N N . ARG A 1 319 ? 19.431 83.501 39.050 1.00 59.71 316 ARG A N 1
ATOM 2571 C CA . ARG A 1 319 ? 20.273 82.675 38.191 1.00 65.32 316 ARG A CA 1
ATOM 2572 C C . ARG A 1 319 ? 21.645 82.453 38.796 1.00 68.14 316 ARG A C 1
ATOM 2573 O O . ARG A 1 319 ? 22.318 83.403 39.213 1.00 62.57 316 ARG A O 1
ATOM 2581 N N . THR A 1 320 ? 22.044 81.184 38.834 1.00 72.03 317 THR A N 1
ATOM 2582 C CA . THR A 1 320 ? 23.375 80.780 39.260 1.00 85.37 317 THR A CA 1
ATOM 2583 C C . THR A 1 320 ? 24.439 81.482 38.409 1.00 89.25 317 THR A C 1
ATOM 2584 O O . THR A 1 320 ? 24.434 81.335 37.172 1.00 83.06 317 THR A O 1
ATOM 2588 N N . PRO A 1 321 ? 25.337 82.285 39.018 1.00 85.78 318 PRO A N 1
ATOM 2589 C CA . PRO A 1 321 ? 26.410 83.086 38.403 1.00 87.75 318 PRO A CA 1
ATOM 2590 C C . PRO A 1 321 ? 27.299 82.324 37.412 1.00 82.40 318 PRO A C 1
ATOM 2591 O O . PRO A 1 321 ? 27.646 81.172 37.672 1.00 80.28 318 PRO A O 1
ATOM 2595 N N . ASN B 1 5 ? 42.023 120.756 22.178 1.00 90.77 2 ASN B N 1
ATOM 2596 C CA . ASN B 1 5 ? 42.030 120.735 20.712 1.00 102.99 2 ASN B CA 1
ATOM 2597 C C . ASN B 1 5 ? 43.208 119.926 20.108 1.00 98.38 2 ASN B C 1
ATOM 2598 O O . ASN B 1 5 ? 43.126 118.701 19.954 1.00 93.15 2 ASN B O 1
ATOM 2603 N N . GLU B 1 6 ? 44.295 120.628 19.778 1.00 77.92 3 GLU B N 1
ATOM 2604 C CA . GLU B 1 6 ? 45.379 120.076 18.969 1.00 57.75 3 GLU B CA 1
ATOM 2605 C C . GLU B 1 6 ? 46.447 119.423 19.848 1.00 55.66 3 GLU B C 1
ATOM 2606 O O . GLU B 1 6 ? 47.033 120.108 20.690 1.00 54.14 3 GLU B O 1
ATOM 2612 N N . PRO B 1 7 ? 46.746 118.129 19.682 1.00 45.88 4 PRO B N 1
ATOM 2613 C CA . PRO B 1 7 ? 47.686 117.465 20.602 1.00 44.90 4 PRO B CA 1
ATOM 2614 C C . PRO B 1 7 ? 49.080 118.079 20.533 1.00 41.08 4 PRO B C 1
ATOM 2615 O O . PRO B 1 7 ? 49.545 118.493 19.467 1.00 41.51 4 PRO B O 1
ATOM 2619 N N . LEU B 1 8 ? 49.782 118.027 21.671 1.00 38.04 5 LEU B N 1
ATOM 2620 C CA . LEU B 1 8 ? 51.122 118.572 21.837 1.00 32.56 5 LEU B CA 1
ATOM 2621 C C . LEU B 1 8 ? 52.166 117.477 21.632 1.00 35.20 5 LEU B C 1
ATOM 2622 O O . LEU B 1 8 ? 52.122 116.426 22.297 1.00 33.69 5 LEU B O 1
ATOM 2627 N N . VAL B 1 9 ? 53.130 117.751 20.754 1.00 34.58 6 VAL B N 1
ATOM 2628 C CA . VAL B 1 9 ? 54.233 116.836 20.460 1.00 32.79 6 VAL B CA 1
ATOM 2629 C C . VAL B 1 9 ? 55.514 117.479 20.963 1.00 31.81 6 VAL B C 1
ATOM 2630 O O . VAL B 1 9 ? 55.870 118.587 20.535 1.00 34.53 6 VAL B O 1
ATOM 2634 N N . PHE B 1 10 ? 56.210 116.788 21.861 1.00 31.59 7 PHE B N 1
ATOM 2635 C CA . PHE B 1 10 ? 57.528 117.223 22.315 1.00 36.37 7 PHE B CA 1
ATOM 2636 C C . PHE B 1 10 ? 58.542 116.494 21.457 1.00 28.92 7 PHE B C 1
ATOM 2637 O O . PHE B 1 10 ? 58.517 115.255 21.404 1.00 34.24 7 PHE B O 1
ATOM 2653 N N . PHE B 1 12 ? 62.619 115.765 20.226 1.00 36.16 9 PHE B N 1
ATOM 2654 C CA . PHE B 1 12 ? 63.950 115.710 20.793 1.00 32.23 9 PHE B CA 1
ATOM 2655 C C . PHE B 1 12 ? 64.940 115.377 19.694 1.00 33.59 9 PHE B C 1
ATOM 2656 O O . PHE B 1 12 ? 64.850 114.303 19.096 1.00 37.39 9 PHE B O 1
ATOM 2664 N N . SER B 1 13 ? 65.928 116.256 19.487 1.00 30.69 10 SER B N 1
ATOM 2665 C CA . SER B 1 13 ? 66.934 116.054 18.466 1.00 34.39 10 SER B CA 1
ATOM 2666 C C . SER B 1 13 ? 68.157 115.339 19.050 1.00 37.98 10 SER B C 1
ATOM 2667 O O . SER B 1 13 ? 68.271 115.115 20.257 1.00 37.92 10 SER B O 1
ATOM 2670 N N . GLY B 1 14 ? 69.070 114.949 18.162 1.00 32.56 11 GLY B N 1
ATOM 2671 C CA . GLY B 1 14 ? 70.208 114.160 18.600 1.00 36.04 11 GLY B CA 1
ATOM 2672 C C . GLY B 1 14 ? 71.530 114.785 18.220 1.00 34.37 11 GLY B C 1
ATOM 2673 O O . GLY B 1 14 ? 71.660 116.012 18.235 1.00 31.95 11 GLY B O 1
ATOM 2674 N N . GLN B 1 15 ? 72.519 113.943 17.885 1.00 30.91 12 GLN B N 1
ATOM 2675 C CA . GLN B 1 15 ? 73.865 114.418 17.622 1.00 35.00 12 GLN B CA 1
ATOM 2676 C C . GLN B 1 15 ? 73.852 115.344 16.414 1.00 34.73 12 GLN B C 1
ATOM 2677 O O . GLN B 1 15 ? 73.191 115.069 15.412 1.00 33.71 12 GLN B O 1
ATOM 2683 N N . GLY B 1 16 ? 74.550 116.480 16.523 1.00 30.31 13 GLY B N 1
ATOM 2684 C CA . GLY B 1 16 ? 74.578 117.455 15.449 1.00 30.92 13 GLY B CA 1
ATOM 2685 C C . GLY B 1 16 ? 73.794 118.716 15.730 1.00 35.32 13 GLY B C 1
ATOM 2686 O O . GLY B 1 16 ? 74.015 119.733 15.058 1.00 36.92 13 GLY B O 1
ATOM 2687 N N A SER B 1 17 ? 72.891 118.689 16.708 0.63 33.04 14 SER B N 1
ATOM 2688 N N B SER B 1 17 ? 72.905 118.706 16.716 0.37 33.21 14 SER B N 1
ATOM 2689 C CA A SER B 1 17 ? 72.147 119.878 17.075 0.63 34.64 14 SER B CA 1
ATOM 2690 C CA B SER B 1 17 ? 72.177 119.911 17.065 0.37 34.69 14 SER B CA 1
ATOM 2691 C C A SER B 1 17 ? 72.741 120.632 18.267 0.63 37.32 14 SER B C 1
ATOM 2692 C C B SER B 1 17 ? 72.754 120.645 18.270 0.37 37.23 14 SER B C 1
ATOM 2693 O O A SER B 1 17 ? 72.299 121.756 18.536 0.63 35.48 14 SER B O 1
ATOM 2694 O O B SER B 1 17 ? 72.312 121.766 18.550 0.37 35.47 14 SER B O 1
ATOM 2699 N N . GLN B 1 18 ? 73.726 120.066 18.976 1.00 29.70 15 GLN B N 1
ATOM 2700 C CA . GLN B 1 18 ? 74.245 120.711 20.181 1.00 29.99 15 GLN B CA 1
ATOM 2701 C C . GLN B 1 18 ? 75.142 121.906 19.835 1.00 31.28 15 GLN B C 1
ATOM 2702 O O . GLN B 1 18 ? 75.702 122.004 18.736 1.00 33.28 15 GLN B O 1
ATOM 2708 N N . TYR B 1 19 ? 75.328 122.790 20.819 1.00 32.11 16 TYR B N 1
ATOM 2709 C CA . TYR B 1 19 ? 76.264 123.901 20.695 1.00 30.34 16 TYR B CA 1
ATOM 2710 C C . TYR B 1 19 ? 76.672 124.360 22.094 1.00 37.63 16 TYR B C 1
ATOM 2711 O O . TYR B 1 19 ? 75.939 124.165 23.075 1.00 30.76 16 TYR B O 1
ATOM 2720 N N . TYR B 1 20 ? 77.879 124.920 22.178 1.00 35.22 17 TYR B N 1
ATOM 2721 C CA . TYR B 1 20 ? 78.335 125.488 23.434 1.00 32.21 17 TYR B CA 1
ATOM 2722 C C . TYR B 1 20 ? 77.394 126.591 23.860 1.00 34.11 17 TYR B C 1
ATOM 2723 O O . TYR B 1 20 ? 76.923 127.369 23.031 1.00 34.29 17 TYR B O 1
ATOM 2732 N N . HIS B 1 21 ? 77.134 126.646 25.167 1.00 35.37 18 HIS B N 1
ATOM 2733 C CA . HIS B 1 21 ? 76.256 127.594 25.853 1.00 33.58 18 HIS B CA 1
ATOM 2734 C C . HIS B 1 21 ? 74.770 127.401 25.549 1.00 35.34 18 HIS B C 1
ATOM 2735 O O . HIS B 1 21 ? 73.963 128.256 25.942 1.00 34.68 18 HIS B O 1
ATOM 2750 N N . GLY B 1 23 ? 71.174 126.845 26.210 1.00 31.54 20 GLY B N 1
ATOM 2751 C CA . GLY B 1 23 ? 70.357 126.883 27.391 1.00 36.13 20 GLY B CA 1
ATOM 2752 C C . GLY B 1 23 ? 70.921 127.705 28.519 1.00 37.51 20 GLY B C 1
ATOM 2753 O O . GLY B 1 23 ? 70.398 127.626 29.632 1.00 36.39 20 GLY B O 1
ATOM 2754 N N . LYS B 1 24 ? 71.932 128.530 28.259 1.00 40.87 21 LYS B N 1
ATOM 2755 C CA . LYS B 1 24 ? 72.585 129.244 29.350 1.00 40.13 21 LYS B CA 1
ATOM 2756 C C . LYS B 1 24 ? 71.614 130.148 30.103 1.00 40.73 21 LYS B C 1
ATOM 2757 O O . LYS B 1 24 ? 71.715 130.289 31.323 1.00 41.72 21 LYS B O 1
ATOM 2763 N N . GLU B 1 25 ? 70.656 130.754 29.414 1.00 39.41 22 GLU B N 1
ATOM 2764 C CA . GLU B 1 25 ? 69.700 131.609 30.122 1.00 38.78 22 GLU B CA 1
ATOM 2765 C C . GLU B 1 25 ? 68.795 130.808 31.049 1.00 39.40 22 GLU B C 1
ATOM 2766 O O . GLU B 1 25 ? 68.427 131.284 32.123 1.00 43.59 22 GLU B O 1
ATOM 2772 N N . LEU B 1 26 ? 68.405 129.602 30.638 1.00 39.03 23 LEU B N 1
ATOM 2773 C CA . LEU B 1 26 ? 67.620 128.733 31.502 1.00 38.42 23 LEU B CA 1
ATOM 2774 C C . LEU B 1 26 ? 68.457 128.268 32.681 1.00 43.13 23 LEU B C 1
ATOM 2775 O O . LEU B 1 26 ? 67.962 128.156 33.812 1.00 36.82 23 LEU B O 1
ATOM 2780 N N . PHE B 1 27 ? 69.720 127.932 32.416 1.00 36.99 24 PHE B N 1
ATOM 2781 C CA . PHE B 1 27 ? 70.599 127.522 33.498 1.00 40.56 24 PHE B CA 1
ATOM 2782 C C . PHE B 1 27 ? 70.785 128.656 34.495 1.00 47.22 24 PHE B C 1
ATOM 2783 O O . PHE B 1 27 ? 70.809 128.425 35.703 1.00 43.25 24 PHE B O 1
ATOM 2791 N N . LYS B 1 28 ? 70.894 129.892 34.012 1.00 46.75 25 LYS B N 1
ATOM 2792 C CA . LYS B 1 28 ? 71.092 131.003 34.939 1.00 47.25 25 LYS B CA 1
ATOM 2793 C C . LYS B 1 28 ? 69.796 131.442 35.621 1.00 51.92 25 LYS B C 1
ATOM 2794 O O . LYS B 1 28 ? 69.819 131.777 36.811 1.00 56.26 25 LYS B O 1
ATOM 2800 N N . GLU B 1 29 ? 68.660 131.436 34.915 1.00 50.75 26 GLU B N 1
ATOM 2801 C CA . GLU B 1 29 ? 67.431 132.085 35.397 1.00 46.63 26 GLU B CA 1
ATOM 2802 C C . GLU B 1 29 ? 66.306 131.146 35.799 1.00 46.90 26 GLU B C 1
ATOM 2803 O O . GLU B 1 29 ? 65.277 131.630 36.282 1.00 60.89 26 GLU B O 1
ATOM 2809 N N . ASN B 1 30 ? 66.420 129.845 35.566 1.00 44.41 27 ASN B N 1
ATOM 2810 C CA . ASN B 1 30 ? 65.302 128.937 35.790 1.00 42.00 27 ASN B CA 1
ATOM 2811 C C . ASN B 1 30 ? 65.761 127.864 36.756 1.00 46.56 27 ASN B C 1
ATOM 2812 O O . ASN B 1 30 ? 66.645 127.062 36.427 1.00 41.12 27 ASN B O 1
ATOM 2817 N N . THR B 1 31 ? 65.129 127.837 37.927 1.00 39.55 28 THR B N 1
ATOM 2818 C CA . THR B 1 31 ? 65.541 126.982 39.021 1.00 39.01 28 THR B CA 1
ATOM 2819 C C . THR B 1 31 ? 65.370 125.511 38.686 1.00 35.87 28 THR B C 1
ATOM 2820 O O . THR B 1 31 ? 66.239 124.685 39.007 1.00 37.21 28 THR B O 1
ATOM 2824 N N . VAL B 1 32 ? 64.202 125.149 38.149 1.00 37.46 29 VAL B N 1
ATOM 2825 C CA . VAL B 1 32 ? 63.948 123.762 37.771 1.00 36.46 29 VAL B CA 1
ATOM 2826 C C . VAL B 1 32 ? 65.004 123.292 36.782 1.00 34.14 29 VAL B C 1
ATOM 2827 O O . VAL B 1 32 ? 65.592 122.214 36.934 1.00 37.70 29 VAL B O 1
ATOM 2831 N N . PHE B 1 33 ? 65.266 124.101 35.752 1.00 37.34 30 PHE B N 1
ATOM 2832 C CA . PHE B 1 33 ? 66.253 123.724 34.750 1.00 33.64 30 PHE B CA 1
ATOM 2833 C C . PHE B 1 33 ? 67.626 123.534 35.384 1.00 35.77 30 PHE B C 1
ATOM 2834 O O . PHE B 1 33 ? 68.266 122.497 35.196 1.00 32.53 30 PHE B O 1
ATOM 2842 N N A ARG B 1 34 ? 68.084 124.537 36.137 0.58 37.72 31 ARG B N 1
ATOM 2843 N N B ARG B 1 34 ? 68.091 124.536 36.142 0.42 37.69 31 ARG B N 1
ATOM 2844 C CA A ARG B 1 34 ? 69.409 124.492 36.756 0.58 38.05 31 ARG B CA 1
ATOM 2845 C CA B ARG B 1 34 ? 69.423 124.469 36.748 0.42 38.12 31 ARG B CA 1
ATOM 2846 C C A ARG B 1 34 ? 69.548 123.288 37.682 0.58 35.14 31 ARG B C 1
ATOM 2847 C C B ARG B 1 34 ? 69.545 123.266 37.671 0.42 35.16 31 ARG B C 1
ATOM 2848 O O A ARG B 1 34 ? 70.548 122.557 37.628 0.58 36.53 31 ARG B O 1
ATOM 2849 O O B ARG B 1 34 ? 70.538 122.527 37.621 0.42 36.58 31 ARG B O 1
ATOM 2864 N N . GLN B 1 35 ? 68.540 123.048 38.521 1.00 36.58 32 GLN B N 1
ATOM 2865 C CA . GLN B 1 35 ? 68.628 121.944 39.475 1.00 38.38 32 GLN B CA 1
ATOM 2866 C C . GLN B 1 35 ? 68.664 120.610 38.759 1.00 41.59 32 GLN B C 1
ATOM 2867 O O . GLN B 1 35 ? 69.392 119.693 39.155 1.00 38.09 32 GLN B O 1
ATOM 2873 N N . SER B 1 36 ? 67.867 120.475 37.711 1.00 34.16 33 SER B N 1
ATOM 2874 C CA . SER B 1 36 ? 67.910 119.260 36.928 1.00 35.22 33 SER B CA 1
ATOM 2875 C C . SER B 1 36 ? 69.286 119.106 36.274 1.00 34.14 33 SER B C 1
ATOM 2876 O O . SER B 1 36 ? 69.895 118.023 36.316 1.00 34.69 33 SER B O 1
ATOM 2887 N N . LEU B 1 38 ? 72.106 120.313 37.380 1.00 38.53 35 LEU B N 1
ATOM 2888 C CA . LEU B 1 38 ? 73.138 120.040 38.393 1.00 39.11 35 LEU B CA 1
ATOM 2889 C C . LEU B 1 38 ? 73.040 118.611 38.911 1.00 38.71 35 LEU B C 1
ATOM 2890 O O . LEU B 1 38 ? 74.063 117.957 39.147 1.00 37.58 35 LEU B O 1
ATOM 2895 N N . GLU B 1 39 ? 71.816 118.090 39.054 1.00 35.80 36 GLU B N 1
ATOM 2896 C CA . GLU B 1 39 ? 71.648 116.715 39.521 1.00 38.51 36 GLU B CA 1
ATOM 2897 C C . GLU B 1 39 ? 72.264 115.724 38.561 1.00 33.16 36 GLU B C 1
ATOM 2898 O O . GLU B 1 39 ? 72.975 114.796 38.965 1.00 38.56 36 GLU B O 1
ATOM 2912 N N . ASP B 1 41 ? 74.527 116.419 36.256 1.00 32.14 38 ASP B N 1
ATOM 2913 C CA . ASP B 1 41 ? 75.955 116.671 36.141 1.00 35.15 38 ASP B CA 1
ATOM 2914 C C . ASP B 1 41 ? 76.740 115.888 37.197 1.00 37.56 38 ASP B C 1
ATOM 2915 O O . ASP B 1 41 ? 77.802 115.324 36.902 1.00 34.39 38 ASP B O 1
ATOM 2920 N N . ALA B 1 42 ? 76.205 115.813 38.421 1.00 42.94 39 ALA B N 1
ATOM 2921 C CA . ALA B 1 42 ? 76.852 115.028 39.473 1.00 40.34 39 ALA B CA 1
ATOM 2922 C C . ALA B 1 42 ? 76.900 113.555 39.096 1.00 40.96 39 ALA B C 1
ATOM 2923 O O . ALA B 1 42 ? 77.899 112.873 39.345 1.00 40.95 39 ALA B O 1
ATOM 2925 N N . ILE B 1 43 ? 75.839 113.047 38.459 1.00 37.54 40 ILE B N 1
ATOM 2926 C CA . ILE B 1 43 ? 75.809 111.638 38.077 1.00 38.86 40 ILE B CA 1
ATOM 2927 C C . ILE B 1 43 ? 76.832 111.372 36.980 1.00 39.29 40 ILE B C 1
ATOM 2928 O O . ILE B 1 43 ? 77.598 110.402 37.024 1.00 45.46 40 ILE B O 1
ATOM 2933 N N . ALA B 1 44 ? 76.824 112.208 35.950 1.00 36.90 41 ALA B N 1
ATOM 2934 C CA . ALA B 1 44 ? 77.786 112.039 34.870 1.00 41.41 41 ALA B CA 1
ATOM 2935 C C . ALA B 1 44 ? 79.208 112.244 35.372 1.00 41.46 41 ALA B C 1
ATOM 2936 O O . ALA B 1 44 ? 80.135 111.555 34.929 1.00 42.67 41 ALA B O 1
ATOM 2938 N N . ALA B 1 45 ? 79.411 113.203 36.284 1.00 39.81 42 ALA B N 1
ATOM 2939 C CA . ALA B 1 45 ? 80.794 113.483 36.705 1.00 41.62 42 ALA B CA 1
ATOM 2940 C C . ALA B 1 45 ? 81.362 112.310 37.491 1.00 39.56 42 ALA B C 1
ATOM 2941 O O . ALA B 1 45 ? 82.558 112.004 37.400 1.00 41.55 42 ALA B O 1
ATOM 2943 N N . ARG B 1 46 ? 80.492 111.590 38.184 1.00 39.47 43 ARG B N 1
ATOM 2944 C CA . ARG B 1 46 ? 80.910 110.401 38.911 1.00 47.56 43 ARG B CA 1
ATOM 2945 C C . ARG B 1 46 ? 81.498 109.357 37.976 1.00 45.20 43 ARG B C 1
ATOM 2946 O O . ARG B 1 46 ? 82.408 108.614 38.363 1.00 45.07 43 ARG B O 1
ATOM 2954 N N A ARG B 1 47 ? 81.001 109.278 36.740 0.53 43.81 44 ARG B N 1
ATOM 2955 N N B ARG B 1 47 ? 81.010 109.308 36.737 0.47 43.79 44 ARG B N 1
ATOM 2956 C CA A ARG B 1 47 ? 81.485 108.292 35.781 0.53 40.65 44 ARG B CA 1
ATOM 2957 C CA B ARG B 1 47 ? 81.420 108.325 35.747 0.47 40.66 44 ARG B CA 1
ATOM 2958 C C A ARG B 1 47 ? 82.690 108.783 34.986 0.53 42.99 44 ARG B C 1
ATOM 2959 C C B ARG B 1 47 ? 82.653 108.778 34.969 0.47 42.99 44 ARG B C 1
ATOM 2960 O O A ARG B 1 47 ? 83.652 108.028 34.795 0.53 43.24 44 ARG B O 1
ATOM 2961 O O B ARG B 1 47 ? 83.592 107.996 34.779 0.47 43.26 44 ARG B O 1
ATOM 2976 N N . ILE B 1 48 ? 82.675 110.031 34.509 1.00 34.15 45 ILE B N 1
ATOM 2977 C CA . ILE B 1 48 ? 83.712 110.477 33.570 1.00 34.83 45 ILE B CA 1
ATOM 2978 C C . ILE B 1 48 ? 84.772 111.374 34.195 1.00 33.83 45 ILE B C 1
ATOM 2979 O O . ILE B 1 48 ? 85.777 111.659 33.530 1.00 36.23 45 ILE B O 1
ATOM 2984 N N . GLY B 1 49 ? 84.562 111.888 35.396 1.00 38.84 46 GLY B N 1
ATOM 2985 C CA . GLY B 1 49 ? 85.647 112.576 36.085 1.00 40.99 46 GLY B CA 1
ATOM 2986 C C . GLY B 1 49 ? 85.637 114.076 35.961 1.00 40.05 46 GLY B C 1
ATOM 2987 O O . GLY B 1 49 ? 86.525 114.721 36.506 1.00 37.83 46 GLY B O 1
ATOM 2988 N N . THR B 1 50 ? 84.630 114.663 35.320 1.00 36.57 47 THR B N 1
ATOM 2989 C CA . THR B 1 50 ? 84.577 116.114 35.187 1.00 38.06 47 THR B CA 1
ATOM 2990 C C . THR B 1 50 ? 83.135 116.508 34.892 1.00 37.58 47 THR B C 1
ATOM 2991 O O . THR B 1 50 ? 82.281 115.661 34.657 1.00 37.09 47 THR B O 1
ATOM 2995 N N . SER B 1 51 ? 82.867 117.801 34.950 1.00 33.95 48 SER B N 1
ATOM 2996 C CA . SER B 1 51 ? 81.505 118.300 34.882 1.00 35.28 48 SER B CA 1
ATOM 2997 C C . SER B 1 51 ? 81.096 118.557 33.425 1.00 38.57 48 SER B C 1
ATOM 2998 O O . SER B 1 51 ? 81.798 119.266 32.692 1.00 38.37 48 SER B O 1
ATOM 3001 N N . ILE B 1 52 ? 79.968 117.969 33.001 1.00 36.39 49 ILE B N 1
ATOM 3002 C CA . ILE B 1 52 ? 79.418 118.262 31.671 1.00 33.35 49 ILE B CA 1
ATOM 3003 C C . ILE B 1 52 ? 78.957 119.717 31.614 1.00 36.67 49 ILE B C 1
ATOM 3004 O O . ILE B 1 52 ? 79.222 120.428 30.651 1.00 36.09 49 ILE B O 1
ATOM 3009 N N . VAL B 1 53 ? 78.268 120.182 32.669 1.00 32.82 50 VAL B N 1
ATOM 3010 C CA . VAL B 1 53 ? 77.797 121.567 32.718 1.00 34.72 50 VAL B CA 1
ATOM 3011 C C . VAL B 1 53 ? 78.937 122.541 32.399 1.00 39.55 50 VAL B C 1
ATOM 3012 O O . VAL B 1 53 ? 78.764 123.496 31.632 1.00 34.26 50 VAL B O 1
ATOM 3016 N N . GLU B 1 54 ? 80.126 122.330 32.996 1.00 33.83 51 GLU B N 1
ATOM 3017 C CA . GLU B 1 54 ? 81.171 123.330 32.797 1.00 35.22 51 GLU B CA 1
ATOM 3018 C C . GLU B 1 54 ? 81.846 123.179 31.430 1.00 35.19 51 GLU B C 1
ATOM 3019 O O . GLU B 1 54 ? 82.627 124.056 31.017 1.00 36.63 51 GLU B O 1
ATOM 3025 N N A GLU B 1 55 ? 81.590 122.078 30.727 0.46 31.68 52 GLU B N 1
ATOM 3026 N N B GLU B 1 55 ? 81.584 122.080 30.719 0.54 31.67 52 GLU B N 1
ATOM 3027 C CA A GLU B 1 55 ? 81.983 122.017 29.329 0.46 36.62 52 GLU B CA 1
ATOM 3028 C CA B GLU B 1 55 ? 81.982 121.992 29.322 0.54 36.58 52 GLU B CA 1
ATOM 3029 C C A GLU B 1 55 ? 80.948 122.706 28.439 0.46 34.66 52 GLU B C 1
ATOM 3030 C C B GLU B 1 55 ? 80.948 122.635 28.397 0.54 34.64 52 GLU B C 1
ATOM 3031 O O A GLU B 1 55 ? 81.313 123.431 27.510 0.46 35.30 52 GLU B O 1
ATOM 3032 O O B GLU B 1 55 ? 81.315 123.258 27.398 0.54 35.49 52 GLU B O 1
ATOM 3043 N N . ILE B 1 56 ? 79.660 122.499 28.705 1.00 35.65 53 ILE B N 1
ATOM 3044 C CA . ILE B 1 56 ? 78.635 123.176 27.904 1.00 34.12 53 ILE B CA 1
ATOM 3045 C C . ILE B 1 56 ? 78.824 124.678 27.986 1.00 39.81 53 ILE B C 1
ATOM 3046 O O . ILE B 1 56 ? 78.769 125.384 26.973 1.00 35.68 53 ILE B O 1
ATOM 3051 N N . TYR B 1 57 ? 79.075 125.188 29.192 1.00 31.15 54 TYR B N 1
ATOM 3052 C CA . TYR B 1 57 ? 79.206 126.619 29.418 1.00 34.28 54 TYR B CA 1
ATOM 3053 C C . TYR B 1 57 ? 80.652 127.059 29.519 1.00 38.55 54 TYR B C 1
ATOM 3054 O O . TYR B 1 57 ? 80.947 128.066 30.156 1.00 40.58 54 TYR B O 1
ATOM 3063 N N . HIS B 1 58 ? 81.534 126.339 28.873 1.00 39.31 55 HIS B N 1
ATOM 3064 C CA . HIS B 1 58 ? 82.954 126.629 28.855 1.00 39.22 55 HIS B CA 1
ATOM 3065 C C . HIS B 1 58 ? 83.211 128.075 28.442 1.00 37.77 55 HIS B C 1
ATOM 3066 O O . HIS B 1 58 ? 82.893 128.458 27.305 1.00 36.32 55 HIS B O 1
ATOM 3073 N N . PRO B 1 59 ? 83.801 128.889 29.313 1.00 41.17 56 PRO B N 1
ATOM 3074 C CA . PRO B 1 59 ? 83.998 130.320 29.000 1.00 36.09 56 PRO B CA 1
ATOM 3075 C C . PRO B 1 59 ? 84.886 130.610 27.815 1.00 35.90 56 PRO B C 1
ATOM 3076 O O . PRO B 1 59 ? 84.840 131.730 27.304 1.00 42.17 56 PRO B O 1
ATOM 3080 N N . GLY B 1 60 ? 85.750 129.694 27.398 1.00 33.40 57 GLY B N 1
ATOM 3081 C CA . GLY B 1 60 ? 86.593 129.951 26.259 1.00 34.34 57 GLY B CA 1
ATOM 3082 C C . GLY B 1 60 ? 86.033 129.429 24.946 1.00 41.90 57 GLY B C 1
ATOM 3083 O O . GLY B 1 60 ? 86.738 129.449 23.932 1.00 40.15 57 GLY B O 1
ATOM 3084 N N . LYS B 1 61 ? 84.799 128.938 24.933 1.00 39.22 58 LYS B N 1
ATOM 3085 C CA . LYS B 1 61 ? 84.198 128.391 23.729 1.00 36.53 58 LYS B CA 1
ATOM 3086 C C . LYS B 1 61 ? 83.066 129.293 23.280 1.00 37.52 58 LYS B C 1
ATOM 3087 O O . LYS B 1 61 ? 82.405 129.940 24.098 1.00 38.86 58 LYS B O 1
ATOM 3093 N N . ARG B 1 62 ? 82.835 129.312 21.973 1.00 39.27 59 ARG B N 1
ATOM 3094 C CA . ARG B 1 62 ? 81.717 130.058 21.420 1.00 41.15 59 ARG B CA 1
ATOM 3095 C C . ARG B 1 62 ? 80.715 129.110 20.768 1.00 35.49 59 ARG B C 1
ATOM 3096 O O . ARG B 1 62 ? 81.025 127.963 20.441 1.00 35.77 59 ARG B O 1
ATOM 3104 N N . VAL B 1 63 ? 79.516 129.625 20.525 1.00 36.82 60 VAL B N 1
ATOM 3105 C CA . VAL B 1 63 ? 78.518 128.879 19.754 1.00 34.10 60 VAL B CA 1
ATOM 3106 C C . VAL B 1 63 ? 79.108 128.359 18.444 1.00 37.10 60 VAL B C 1
ATOM 3107 O O . VAL B 1 63 ? 78.805 127.243 18.018 1.00 35.17 60 VAL B O 1
ATOM 3111 N N . SER B 1 64 ? 79.978 129.141 17.792 1.00 34.30 61 SER B N 1
ATOM 3112 C CA . SER B 1 64 ? 80.544 128.705 16.523 1.00 38.80 61 SER B CA 1
ATOM 3113 C C . SER B 1 64 ? 81.599 127.616 16.658 1.00 38.11 61 SER B C 1
ATOM 3114 O O . SER B 1 64 ? 81.930 127.002 15.649 1.00 36.17 61 SER B O 1
ATOM 3117 N N . ASP B 1 65 ? 82.129 127.347 17.847 1.00 38.46 62 ASP B N 1
ATOM 3118 C CA . ASP B 1 65 ? 83.110 126.264 17.991 1.00 38.84 62 ASP B CA 1
ATOM 3119 C C . ASP B 1 65 ? 82.405 124.919 18.019 1.00 33.72 62 ASP B C 1
ATOM 3120 O O . ASP B 1 65 ? 81.556 124.702 18.880 1.00 37.60 62 ASP B O 1
ATOM 3125 N N . PRO B 1 66 ? 82.713 124.004 17.109 1.00 40.15 63 PRO B N 1
ATOM 3126 C CA . PRO B 1 66 ? 81.978 122.729 17.079 1.00 36.46 63 PRO B CA 1
ATOM 3127 C C . PRO B 1 66 ? 82.080 122.004 18.415 1.00 40.42 63 PRO B C 1
ATOM 3128 O O . PRO B 1 66 ? 83.171 121.794 18.959 1.00 33.82 63 PRO B O 1
ATOM 3132 N N . PHE B 1 67 ? 80.926 121.642 18.959 1.00 35.60 64 PHE B N 1
ATOM 3133 C CA . PHE B 1 67 ? 80.851 120.911 20.229 1.00 31.48 64 PHE B CA 1
ATOM 3134 C C . PHE B 1 67 ? 80.801 119.418 19.907 1.00 36.95 64 PHE B C 1
ATOM 3135 O O . PHE B 1 67 ? 79.767 118.754 20.009 1.00 34.63 64 PHE B O 1
ATOM 3143 N N . ASP B 1 68 ? 81.943 118.890 19.451 1.00 37.44 65 ASP B N 1
ATOM 3144 C CA . ASP B 1 68 ? 81.912 117.585 18.808 1.00 38.99 65 ASP B CA 1
ATOM 3145 C C . ASP B 1 68 ? 82.505 116.461 19.642 1.00 37.41 65 ASP B C 1
ATOM 3146 O O . ASP B 1 68 ? 82.438 115.302 19.218 1.00 43.19 65 ASP B O 1
ATOM 3151 N N . SER B 1 69 ? 83.061 116.765 20.802 1.00 36.14 66 SER B N 1
ATOM 3152 C CA . SER B 1 69 ? 83.482 115.744 21.761 1.00 36.42 66 SER B CA 1
ATOM 3153 C C . SER B 1 69 ? 82.328 114.836 22.163 1.00 35.71 66 SER B C 1
ATOM 3154 O O . SER B 1 69 ? 81.319 115.296 22.694 1.00 44.28 66 SER B O 1
ATOM 3157 N N . ILE B 1 70 ? 82.451 113.544 21.861 1.00 36.00 67 ILE B N 1
ATOM 3158 C CA . ILE B 1 70 ? 81.314 112.662 22.104 1.00 36.45 67 ILE B CA 1
ATOM 3159 C C . ILE B 1 70 ? 81.121 112.478 23.599 1.00 43.33 67 ILE B C 1
ATOM 3160 O O . ILE B 1 70 ? 79.985 112.419 24.076 1.00 36.91 67 ILE B O 1
ATOM 3165 N N . LEU B 1 71 ? 82.216 112.452 24.376 1.00 35.92 68 LEU B N 1
ATOM 3166 C CA . LEU B 1 71 ? 82.090 112.220 25.809 1.00 36.64 68 LEU B CA 1
ATOM 3167 C C . LEU B 1 71 ? 81.262 113.291 26.498 1.00 34.27 68 LEU B C 1
ATOM 3168 O O . LEU B 1 71 ? 80.610 113.005 27.501 1.00 33.87 68 LEU B O 1
ATOM 3173 N N . PHE B 1 72 ? 81.323 114.527 26.023 1.00 33.49 69 PHE B N 1
ATOM 3174 C CA . PHE B 1 72 ? 80.523 115.601 26.602 1.00 32.90 69 PHE B CA 1
ATOM 3175 C C . PHE B 1 72 ? 79.217 115.822 25.848 1.00 31.00 69 PHE B C 1
ATOM 3176 O O . PHE B 1 72 ? 78.203 116.114 26.480 1.00 33.74 69 PHE B O 1
ATOM 3184 N N . SER B 1 73 ? 79.262 115.770 24.502 1.00 30.42 70 SER B N 1
ATOM 3185 C CA . SER B 1 73 ? 78.075 116.129 23.724 1.00 32.47 70 SER B CA 1
ATOM 3186 C C . SER B 1 73 ? 76.967 115.100 23.898 1.00 35.11 70 SER B C 1
ATOM 3187 O O . SER B 1 73 ? 75.785 115.470 23.969 1.00 33.77 70 SER B O 1
ATOM 3190 N N . HIS B 1 74 ? 77.311 113.810 23.956 1.00 31.59 71 HIS B N 1
ATOM 3191 C CA . HIS B 1 74 ? 76.263 112.796 24.130 1.00 34.19 71 HIS B CA 1
ATOM 3192 C C . HIS B 1 74 ? 75.443 113.046 25.388 1.00 37.35 71 HIS B C 1
ATOM 3193 O O . HIS B 1 74 ? 74.215 113.243 25.282 1.00 35.89 71 HIS B O 1
ATOM 3200 N N . PRO B 1 75 ? 76.034 113.082 26.595 1.00 35.66 72 PRO B N 1
ATOM 3201 C CA . PRO B 1 75 ? 75.215 113.373 27.781 1.00 36.80 72 PRO B CA 1
ATOM 3202 C C . PRO B 1 75 ? 74.686 114.782 27.779 1.00 27.45 72 PRO B C 1
ATOM 3203 O O . PRO B 1 75 ? 73.601 115.009 28.301 1.00 32.34 72 PRO B O 1
ATOM 3207 N N . ALA B 1 76 ? 75.394 115.731 27.162 1.00 33.58 73 ALA B N 1
ATOM 3208 C CA . ALA B 1 76 ? 74.924 117.109 27.223 1.00 31.29 73 ALA B CA 1
ATOM 3209 C C . ALA B 1 76 ? 73.577 117.247 26.518 1.00 36.85 73 ALA B C 1
ATOM 3210 O O . ALA B 1 76 ? 72.681 117.933 27.010 1.00 29.67 73 ALA B O 1
ATOM 3212 N N . ILE B 1 77 ? 73.419 116.588 25.372 1.00 34.20 74 ILE B N 1
ATOM 3213 C CA . ILE B 1 77 ? 72.164 116.701 24.624 1.00 32.42 74 ILE B CA 1
ATOM 3214 C C . ILE B 1 77 ? 71.005 116.185 25.463 1.00 35.56 74 ILE B C 1
ATOM 3215 O O . ILE B 1 77 ? 69.951 116.817 25.570 1.00 31.66 74 ILE B O 1
ATOM 3220 N N . PHE B 1 78 ? 71.178 115.009 26.038 1.00 27.70 75 PHE B N 1
ATOM 3221 C CA . PHE B 1 78 ? 70.137 114.451 26.869 1.00 35.24 75 PHE B CA 1
ATOM 3222 C C . PHE B 1 78 ? 69.841 115.350 28.064 1.00 38.31 75 PHE B C 1
ATOM 3223 O O . PHE B 1 78 ? 68.674 115.527 28.438 1.00 30.60 75 PHE B O 1
ATOM 3239 N N . ILE B 1 80 ? 70.268 118.588 28.588 1.00 32.57 77 ILE B N 1
ATOM 3240 C CA . ILE B 1 80 ? 69.550 119.794 28.172 1.00 37.65 77 ILE B CA 1
ATOM 3241 C C . ILE B 1 80 ? 68.079 119.465 27.909 1.00 38.17 77 ILE B C 1
ATOM 3242 O O . ILE B 1 80 ? 67.163 120.153 28.395 1.00 34.72 77 ILE B O 1
ATOM 3247 N N . GLU B 1 81 ? 67.838 118.391 27.149 1.00 33.00 78 GLU B N 1
ATOM 3248 C CA . GLU B 1 81 ? 66.483 118.091 26.687 1.00 34.26 78 GLU B CA 1
ATOM 3249 C C . GLU B 1 81 ? 65.607 117.692 27.859 1.00 33.74 78 GLU B C 1
ATOM 3250 O O . GLU B 1 81 ? 64.496 118.213 28.021 1.00 35.16 78 GLU B O 1
ATOM 3256 N N . TYR B 1 82 ? 66.086 116.755 28.678 1.00 29.30 79 TYR B N 1
ATOM 3257 C CA . TYR B 1 82 ? 65.330 116.337 29.851 1.00 30.31 79 TYR B CA 1
ATOM 3258 C C . TYR B 1 82 ? 65.144 117.490 30.824 1.00 35.36 79 TYR B C 1
ATOM 3259 O O . TYR B 1 82 ? 64.076 117.627 31.432 1.00 36.42 79 TYR B O 1
ATOM 3268 N N . SER B 1 83 ? 66.156 118.353 30.977 1.00 32.94 80 SER B N 1
ATOM 3269 C CA . SER B 1 83 ? 65.971 119.459 31.911 1.00 35.00 80 SER B CA 1
ATOM 3270 C C . SER B 1 83 ? 64.894 120.406 31.426 1.00 39.09 80 SER B C 1
ATOM 3271 O O . SER B 1 83 ? 64.138 120.956 32.242 1.00 34.23 80 SER B O 1
ATOM 3274 N N . LEU B 1 84 ? 64.837 120.632 30.101 1.00 32.29 81 LEU B N 1
ATOM 3275 C CA . LEU B 1 84 ? 63.808 121.486 29.530 1.00 30.94 81 LEU B CA 1
ATOM 3276 C C . LEU B 1 84 ? 62.446 120.847 29.684 1.00 35.10 81 LEU B C 1
ATOM 3277 O O . LEU B 1 84 ? 61.447 121.541 29.901 1.00 33.22 81 LEU B O 1
ATOM 3282 N N . TYR B 1 85 ? 62.383 119.527 29.547 1.00 28.53 82 TYR B N 1
ATOM 3283 C CA . TYR B 1 85 ? 61.123 118.855 29.766 1.00 33.17 82 TYR B CA 1
ATOM 3284 C C . TYR B 1 85 ? 60.650 119.099 31.199 1.00 38.82 82 TYR B C 1
ATOM 3285 O O . TYR B 1 85 ? 59.470 119.404 31.427 1.00 35.55 82 TYR B O 1
ATOM 3294 N N . LYS B 1 86 ? 61.577 119.026 32.175 1.00 36.16 83 LYS B N 1
ATOM 3295 C CA . LYS B 1 86 ? 61.185 119.276 33.559 1.00 37.30 83 LYS B CA 1
ATOM 3296 C C . LYS B 1 86 ? 60.639 120.686 33.702 1.00 34.27 83 LYS B C 1
ATOM 3297 O O . LYS B 1 86 ? 59.687 120.912 34.443 1.00 38.01 83 LYS B O 1
ATOM 3303 N N . VAL B 1 87 ? 61.245 121.657 33.015 1.00 38.74 84 VAL B N 1
ATOM 3304 C CA . VAL B 1 87 ? 60.704 123.014 33.056 1.00 38.80 84 VAL B CA 1
ATOM 3305 C C . VAL B 1 87 ? 59.247 123.025 32.592 1.00 37.76 84 VAL B C 1
ATOM 3306 O O . VAL B 1 87 ? 58.365 123.610 33.242 1.00 37.66 84 VAL B O 1
ATOM 3310 N N . LEU B 1 88 ? 58.964 122.364 31.466 1.00 35.73 85 LEU B N 1
ATOM 3311 C CA . LEU B 1 88 ? 57.605 122.426 30.922 1.00 37.14 85 LEU B CA 1
ATOM 3312 C C . LEU B 1 88 ? 56.628 121.670 31.813 1.00 38.89 85 LEU B C 1
ATOM 3313 O O . LEU B 1 88 ? 55.507 122.127 32.059 1.00 34.79 85 LEU B O 1
ATOM 3318 N N . GLU B 1 89 ? 57.032 120.492 32.267 1.00 34.93 86 GLU B N 1
ATOM 3319 C CA . GLU B 1 89 ? 56.166 119.692 33.111 1.00 41.82 86 GLU B CA 1
ATOM 3320 C C . GLU B 1 89 ? 55.803 120.474 34.374 1.00 46.78 86 GLU B C 1
ATOM 3321 O O . GLU B 1 89 ? 54.631 120.523 34.770 1.00 40.64 86 GLU B O 1
ATOM 3327 N N . ASP B 1 90 ? 56.781 121.184 34.944 1.00 38.43 87 ASP B N 1
ATOM 3328 C CA . ASP B 1 90 ? 56.550 121.973 36.155 1.00 44.62 87 ASP B CA 1
ATOM 3329 C C . ASP B 1 90 ? 55.538 123.081 35.928 1.00 41.58 87 ASP B C 1
ATOM 3330 O O . ASP B 1 90 ? 54.851 123.505 36.861 1.00 41.34 87 ASP B O 1
ATOM 3335 N N . ARG B 1 91 ? 55.431 123.556 34.701 1.00 37.70 88 ARG B N 1
ATOM 3336 C CA . ARG B 1 91 ? 54.462 124.557 34.305 1.00 35.34 88 ARG B CA 1
ATOM 3337 C C . ARG B 1 91 ? 53.155 123.926 33.865 1.00 35.99 88 ARG B C 1
ATOM 3338 O O . ARG B 1 91 ? 52.292 124.637 33.349 1.00 38.29 88 ARG B O 1
ATOM 3346 N N . GLY B 1 92 ? 52.985 122.610 34.048 1.00 33.09 89 GLY B N 1
ATOM 3347 C CA . GLY B 1 92 ? 51.740 121.993 33.598 1.00 36.56 89 GLY B CA 1
ATOM 3348 C C . GLY B 1 92 ? 51.619 121.790 32.089 1.00 45.63 89 GLY B C 1
ATOM 3349 O O . GLY B 1 92 ? 50.523 121.525 31.602 1.00 42.67 89 GLY B O 1
ATOM 3350 N N . ILE B 1 93 ? 52.707 121.892 31.325 1.00 37.56 90 ILE B N 1
ATOM 3351 C CA . ILE B 1 93 ? 52.667 121.685 29.872 1.00 34.39 90 ILE B CA 1
ATOM 3352 C C . ILE B 1 93 ? 53.115 120.257 29.605 1.00 37.95 90 ILE B C 1
ATOM 3353 O O . ILE B 1 93 ? 54.295 119.931 29.759 1.00 34.38 90 ILE B O 1
ATOM 3358 N N . TYR B 1 94 ? 52.160 119.386 29.263 1.00 36.77 91 TYR B N 1
ATOM 3359 C CA . TYR B 1 94 ? 52.429 117.956 29.170 1.00 39.43 91 TYR B CA 1
ATOM 3360 C C . TYR B 1 94 ? 52.347 117.520 27.725 1.00 39.81 91 TYR B C 1
ATOM 3361 O O . TYR B 1 94 ? 51.546 118.068 26.975 1.00 39.73 91 TYR B O 1
ATOM 3370 N N . PRO B 1 95 ? 53.165 116.569 27.286 1.00 39.30 92 PRO B N 1
ATOM 3371 C CA . PRO B 1 95 ? 53.050 116.122 25.898 1.00 39.60 92 PRO B CA 1
ATOM 3372 C C . PRO B 1 95 ? 51.960 115.074 25.736 1.00 38.30 92 PRO B C 1
ATOM 3373 O O . PRO B 1 95 ? 51.844 114.145 26.535 1.00 37.86 92 PRO B O 1
ATOM 3377 N N . ASP B 1 96 ? 51.220 115.182 24.645 1.00 39.11 93 ASP B N 1
ATOM 3378 C CA . ASP B 1 96 ? 50.442 114.038 24.170 1.00 42.29 93 ASP B CA 1
ATOM 3379 C C . ASP B 1 96 ? 51.289 113.003 23.450 1.00 39.12 93 ASP B C 1
ATOM 3380 O O . ASP B 1 96 ? 50.982 111.804 23.506 1.00 36.67 93 ASP B O 1
ATOM 3385 N N . TYR B 1 97 ? 52.349 113.437 22.767 1.00 37.02 94 TYR B N 1
ATOM 3386 C CA . TYR B 1 97 ? 53.278 112.540 22.100 1.00 34.87 94 TYR B CA 1
ATOM 3387 C C . TYR B 1 97 ? 54.679 113.057 22.352 1.00 33.58 94 TYR B C 1
ATOM 3388 O O . TYR B 1 97 ? 54.887 114.270 22.381 1.00 32.37 94 TYR B O 1
ATOM 3397 N N . VAL B 1 98 ? 55.639 112.140 22.438 1.00 32.67 95 VAL B N 1
ATOM 3398 C CA . VAL B 1 98 ? 57.047 112.482 22.298 1.00 38.77 95 VAL B CA 1
ATOM 3399 C C . VAL B 1 98 ? 57.567 111.898 21.000 1.00 37.96 95 VAL B C 1
ATOM 3400 O O . VAL B 1 98 ? 57.148 110.822 20.534 1.00 38.34 95 VAL B O 1
ATOM 3404 N N . LEU B 1 99 ? 58.484 112.639 20.389 1.00 33.58 96 LEU B N 1
ATOM 3405 C CA . LEU B 1 99 ? 59.065 112.274 19.107 1.00 33.49 96 LEU B CA 1
ATOM 3406 C C . LEU B 1 99 ? 60.575 112.347 19.260 1.00 39.14 96 LEU B C 1
ATOM 3407 O O . LEU B 1 99 ? 61.111 113.439 19.470 1.00 36.81 96 LEU B O 1
ATOM 3412 N N . GLY B 1 100 ? 61.254 111.208 19.155 1.00 34.39 97 GLY B N 1
ATOM 3413 C CA . GLY B 1 100 ? 62.707 111.162 19.246 1.00 35.08 97 GLY B CA 1
ATOM 3414 C C . GLY B 1 100 ? 63.366 111.070 17.880 1.00 43.26 97 GLY B C 1
ATOM 3415 O O . GLY B 1 100 ? 62.840 110.442 16.954 1.00 39.20 97 GLY B O 1
ATOM 3416 N N . SER B 1 101 ? 64.503 111.737 17.751 1.00 39.60 98 SER B N 1
ATOM 3417 C CA . SER B 1 101 ? 65.327 111.659 16.560 1.00 40.46 98 SER B CA 1
ATOM 3418 C C . SER B 1 101 ? 66.754 111.402 17.011 1.00 43.38 98 SER B C 1
ATOM 3419 O O . SER B 1 101 ? 67.316 112.219 17.743 1.00 38.35 98 SER B O 1
ATOM 3422 N N . SER B 1 102 ? 67.336 110.288 16.569 1.00 41.53 99 SER B N 1
ATOM 3423 C CA . SER B 1 102 ? 68.752 110.002 16.850 1.00 42.85 99 SER B CA 1
ATOM 3424 C C . SER B 1 102 ? 68.910 109.911 18.367 1.00 39.59 99 SER B C 1
ATOM 3425 O O . SER B 1 102 ? 68.131 109.201 19.022 1.00 39.20 99 SER B O 1
ATOM 3428 N N . LEU B 1 103 ? 69.898 110.583 18.968 1.00 38.48 100 LEU B N 1
ATOM 3429 C CA . LEU B 1 103 ? 70.076 110.524 20.415 1.00 40.45 100 LEU B CA 1
ATOM 3430 C C . LEU B 1 103 ? 68.864 111.076 21.179 1.00 35.81 100 LEU B C 1
ATOM 3431 O O . LEU B 1 103 ? 68.647 110.698 22.331 1.00 33.68 100 LEU B O 1
ATOM 3436 N N . GLY B 1 104 ? 68.055 111.930 20.542 1.00 34.86 101 GLY B N 1
ATOM 3437 C CA . GLY B 1 104 ? 66.819 112.382 21.129 1.00 30.94 101 GLY B CA 1
ATOM 3438 C C . GLY B 1 104 ? 65.873 111.253 21.500 1.00 36.03 101 GLY B C 1
ATOM 3439 O O . GLY B 1 104 ? 64.991 111.448 22.345 1.00 30.89 101 GLY B O 1
ATOM 3440 N N . GLU B 1 105 ? 66.028 110.067 20.890 1.00 36.58 102 GLU B N 1
ATOM 3441 C CA . GLU B 1 105 ? 65.152 108.965 21.303 1.00 39.94 102 GLU B CA 1
ATOM 3442 C C . GLU B 1 105 ? 65.389 108.597 22.762 1.00 40.12 102 GLU B C 1
ATOM 3443 O O . GLU B 1 105 ? 64.475 108.085 23.418 1.00 38.24 102 GLU B O 1
ATOM 3449 N N . PHE B 1 106 ? 66.577 108.895 23.309 1.00 36.72 103 PHE B N 1
ATOM 3450 C CA . PHE B 1 106 ? 66.799 108.661 24.740 1.00 35.92 103 PHE B CA 1
ATOM 3451 C C . PHE B 1 106 ? 65.958 109.604 25.596 1.00 35.29 103 PHE B C 1
ATOM 3452 O O . PHE B 1 106 ? 65.355 109.185 26.593 1.00 34.92 103 PHE B O 1
ATOM 3460 N N . ALA B 1 107 ? 65.968 110.897 25.268 1.00 37.43 104 ALA B N 1
ATOM 3461 C CA . ALA B 1 107 ? 65.128 111.837 26.006 1.00 37.26 104 ALA B CA 1
ATOM 3462 C C . ALA B 1 107 ? 63.657 111.481 25.863 1.00 33.07 104 ALA B C 1
ATOM 3463 O O . ALA B 1 107 ? 62.889 111.563 26.835 1.00 37.22 104 ALA B O 1
ATOM 3465 N N . ALA B 1 108 ? 63.242 111.101 24.663 1.00 34.92 105 ALA B N 1
ATOM 3466 C CA . ALA B 1 108 ? 61.849 110.723 24.456 1.00 35.72 105 ALA B CA 1
ATOM 3467 C C . ALA B 1 108 ? 61.500 109.515 25.310 1.00 36.13 105 ALA B C 1
ATOM 3468 O O . ALA B 1 108 ? 60.472 109.508 25.990 1.00 37.50 105 ALA B O 1
ATOM 3470 N N . ALA B 1 109 ? 62.385 108.509 25.338 1.00 35.56 106 ALA B N 1
ATOM 3471 C CA . ALA B 1 109 ? 62.125 107.322 26.143 1.00 34.46 106 ALA B CA 1
ATOM 3472 C C . ALA B 1 109 ? 62.024 107.665 27.627 1.00 45.00 106 ALA B C 1
ATOM 3473 O O . ALA B 1 109 ? 61.190 107.097 28.341 1.00 39.57 106 ALA B O 1
ATOM 3475 N N . ALA B 1 110 ? 62.896 108.573 28.111 1.00 38.77 107 ALA B N 1
ATOM 3476 C CA . ALA B 1 110 ? 62.889 108.966 29.511 1.00 39.00 107 ALA B CA 1
ATOM 3477 C C . ALA B 1 110 ? 61.603 109.692 29.850 1.00 45.45 107 ALA B C 1
ATOM 3478 O O . ALA B 1 110 ? 60.972 109.428 30.875 1.00 36.58 107 ALA B O 1
ATOM 3480 N N . VAL B 1 111 ? 61.248 110.663 29.030 1.00 34.61 108 VAL B N 1
ATOM 3481 C CA . VAL B 1 111 ? 60.038 111.412 29.255 1.00 37.43 108 VAL B CA 1
ATOM 3482 C C . VAL B 1 111 ? 58.854 110.465 29.233 1.00 43.20 108 VAL B C 1
ATOM 3483 O O . VAL B 1 111 ? 57.924 110.597 30.024 1.00 42.48 108 VAL B O 1
ATOM 3487 N N . SER B 1 112 ? 58.907 109.452 28.378 1.00 42.58 109 SER B N 1
ATOM 3488 C CA . SER B 1 112 ? 57.795 108.524 28.290 1.00 43.85 109 SER B CA 1
ATOM 3489 C C . SER B 1 112 ? 57.752 107.506 29.428 1.00 39.91 109 SER B C 1
ATOM 3490 O O . SER B 1 112 ? 56.745 106.814 29.571 1.00 46.25 109 SER B O 1
ATOM 3493 N N . GLY B 1 113 ? 58.794 107.384 30.245 1.00 40.36 110 GLY B N 1
ATOM 3494 C CA . GLY B 1 113 ? 58.778 106.382 31.293 1.00 40.78 110 GLY B CA 1
ATOM 3495 C C . GLY B 1 113 ? 59.429 105.060 30.935 1.00 42.03 110 GLY B C 1
ATOM 3496 O O . GLY B 1 113 ? 59.414 104.143 31.751 1.00 39.73 110 GLY B O 1
ATOM 3497 N N . VAL B 1 114 ? 59.997 104.922 29.738 1.00 42.40 111 VAL B N 1
ATOM 3498 C CA . VAL B 1 114 ? 60.673 103.669 29.412 1.00 40.42 111 VAL B CA 1
ATOM 3499 C C . VAL B 1 114 ? 61.794 103.419 30.396 1.00 44.97 111 VAL B C 1
ATOM 3500 O O . VAL B 1 114 ? 62.091 102.276 30.758 1.00 47.25 111 VAL B O 1
ATOM 3504 N N . SER B 1 115 ? 62.428 104.491 30.845 1.00 48.57 112 SER B N 1
ATOM 3505 C CA . SER B 1 115 ? 63.580 104.457 31.717 1.00 44.50 112 SER B CA 1
ATOM 3506 C C . SER B 1 115 ? 63.545 105.737 32.527 1.00 45.73 112 SER B C 1
ATOM 3507 O O . SER B 1 115 ? 62.981 106.738 32.086 1.00 47.23 112 SER B O 1
ATOM 3510 N N . ASP B 1 116 ? 64.138 105.720 33.710 1.00 45.44 113 ASP B N 1
ATOM 3511 C CA . ASP B 1 116 ? 64.250 107.019 34.348 1.00 51.34 113 ASP B CA 1
ATOM 3512 C C . ASP B 1 116 ? 65.477 107.772 33.832 1.00 41.68 113 ASP B C 1
ATOM 3513 O O . ASP B 1 116 ? 66.390 107.205 33.222 1.00 40.60 113 ASP B O 1
ATOM 3518 N N . ALA B 1 117 ? 65.477 109.079 34.096 1.00 42.87 114 ALA B N 1
ATOM 3519 C CA . ALA B 1 117 ? 66.512 109.957 33.563 1.00 44.03 114 ALA B CA 1
ATOM 3520 C C . ALA B 1 117 ? 67.910 109.477 33.941 1.00 42.65 114 ALA B C 1
ATOM 3521 O O . ALA B 1 117 ? 68.823 109.510 33.110 1.00 39.95 114 ALA B O 1
ATOM 3523 N N . GLU B 1 118 ? 68.097 109.041 35.196 1.00 37.73 115 GLU B N 1
ATOM 3524 C CA . GLU B 1 118 ? 69.410 108.596 35.664 1.00 41.81 115 GLU B CA 1
ATOM 3525 C C . GLU B 1 118 ? 69.917 107.400 34.880 1.00 39.32 115 GLU B C 1
ATOM 3526 O O . GLU B 1 118 ? 71.075 107.363 34.438 1.00 38.09 115 GLU B O 1
ATOM 3532 N N . ASP B 1 119 ? 69.055 106.409 34.694 1.00 38.89 116 ASP B N 1
ATOM 3533 C CA . ASP B 1 119 ? 69.424 105.220 33.950 1.00 38.20 116 ASP B CA 1
ATOM 3534 C C . ASP B 1 119 ? 69.655 105.528 32.462 1.00 40.96 116 ASP B C 1
ATOM 3535 O O . ASP B 1 119 ? 70.507 104.893 31.807 1.00 41.25 116 ASP B O 1
ATOM 3548 N N . LEU B 1 121 ? 70.641 108.426 31.317 1.00 35.94 118 LEU B N 1
ATOM 3549 C CA . LEU B 1 121 ? 71.929 109.118 31.289 1.00 38.48 118 LEU B CA 1
ATOM 3550 C C . LEU B 1 121 ? 73.069 108.109 31.382 1.00 39.23 118 LEU B C 1
ATOM 3551 O O . LEU B 1 121 ? 74.048 108.206 30.638 1.00 40.63 118 LEU B O 1
ATOM 3556 N N . ASP B 1 122 ? 72.939 107.091 32.243 1.00 38.65 119 ASP B N 1
ATOM 3557 C CA . ASP B 1 122 ? 73.944 106.024 32.244 1.00 38.23 119 ASP B CA 1
ATOM 3558 C C . ASP B 1 122 ? 74.103 105.373 30.884 1.00 44.65 119 ASP B C 1
ATOM 3559 O O . ASP B 1 122 ? 75.236 105.093 30.459 1.00 38.94 119 ASP B O 1
ATOM 3564 N N . CYS B 1 123 ? 72.976 105.042 30.216 1.00 41.13 120 CYS B N 1
ATOM 3565 C CA . CYS B 1 123 ? 73.072 104.383 28.918 1.00 36.38 120 CYS B CA 1
ATOM 3566 C C . CYS B 1 123 ? 73.753 105.281 27.900 1.00 36.95 120 CYS B C 1
ATOM 3567 O O . CYS B 1 123 ? 74.454 104.804 27.003 1.00 38.58 120 CYS B O 1
ATOM 3570 N N . ILE B 1 124 ? 73.512 106.586 27.989 1.00 41.36 121 ILE B N 1
ATOM 3571 C CA . ILE B 1 124 ? 74.106 107.504 27.028 1.00 45.29 121 ILE B CA 1
ATOM 3572 C C . ILE B 1 124 ? 75.599 107.615 27.260 1.00 36.79 121 ILE B C 1
ATOM 3573 O O . ILE B 1 124 ? 76.394 107.516 26.323 1.00 40.02 121 ILE B O 1
ATOM 3578 N N . LEU B 1 125 ? 75.997 107.839 28.506 1.00 39.57 122 LEU B N 1
ATOM 3579 C CA . LEU B 1 125 ? 77.421 107.888 28.826 1.00 43.12 122 LEU B CA 1
ATOM 3580 C C . LEU B 1 125 ? 78.128 106.628 28.346 1.00 37.82 122 LEU B C 1
ATOM 3581 O O . LEU B 1 125 ? 79.151 106.690 27.650 1.00 37.04 122 LEU B O 1
ATOM 3586 N N . GLU B 1 126 ? 77.575 105.463 28.708 1.00 37.45 123 GLU B N 1
ATOM 3587 C CA . GLU B 1 126 ? 78.191 104.212 28.301 1.00 37.85 123 GLU B CA 1
ATOM 3588 C C . GLU B 1 126 ? 78.281 104.125 26.782 1.00 41.94 123 GLU B C 1
ATOM 3589 O O . GLU B 1 126 ? 79.240 103.571 26.234 1.00 41.64 123 GLU B O 1
ATOM 3595 N N . GLN B 1 127 ? 77.276 104.654 26.070 1.00 41.06 124 GLN B N 1
ATOM 3596 C CA . GLN B 1 127 ? 77.348 104.597 24.622 1.00 35.58 124 GLN B CA 1
ATOM 3597 C C . GLN B 1 127 ? 78.481 105.470 24.114 1.00 34.56 124 GLN B C 1
ATOM 3598 O O . GLN B 1 127 ? 79.226 105.066 23.222 1.00 36.80 124 GLN B O 1
ATOM 3604 N N . ALA B 1 128 ? 78.646 106.661 24.694 1.00 34.31 125 ALA B N 1
ATOM 3605 C CA . ALA B 1 128 ? 79.715 107.538 24.234 1.00 37.22 125 ALA B CA 1
ATOM 3606 C C . ALA B 1 128 ? 81.077 106.902 24.493 1.00 34.66 125 ALA B C 1
ATOM 3607 O O . ALA B 1 128 ? 81.960 106.926 23.629 1.00 40.48 125 ALA B O 1
ATOM 3609 N N . ILE B 1 129 ? 81.238 106.291 25.664 1.00 40.26 126 ILE B N 1
ATOM 3610 C CA . ILE B 1 129 ? 82.529 105.726 26.060 1.00 44.31 126 ILE B CA 1
ATOM 3611 C C . ILE B 1 129 ? 82.889 104.558 25.155 1.00 40.95 126 ILE B C 1
ATOM 3612 O O . ILE B 1 129 ? 83.982 104.511 24.585 1.00 44.33 126 ILE B O 1
ATOM 3617 N N . ILE B 1 130 ? 81.941 103.629 24.958 1.00 38.01 127 ILE B N 1
ATOM 3618 C CA . ILE B 1 130 ? 82.185 102.464 24.104 1.00 37.63 127 ILE B CA 1
ATOM 3619 C C . ILE B 1 130 ? 82.458 102.885 22.659 1.00 43.80 127 ILE B C 1
ATOM 3620 O O . ILE B 1 130 ? 83.334 102.316 21.989 1.00 41.49 127 ILE B O 1
ATOM 3625 N N . ILE B 1 131 ? 81.698 103.858 22.130 1.00 39.33 128 ILE B N 1
ATOM 3626 C CA . ILE B 1 131 ? 81.969 104.303 20.758 1.00 34.82 128 ILE B CA 1
ATOM 3627 C C . ILE B 1 131 ? 83.379 104.874 20.676 1.00 40.77 128 ILE B C 1
ATOM 3628 O O . ILE B 1 131 ? 84.178 104.531 19.797 1.00 42.25 128 ILE B O 1
ATOM 3633 N N . GLN B 1 132 ? 83.710 105.722 21.624 1.00 40.97 129 GLN B N 1
ATOM 3634 C CA . GLN B 1 132 ? 84.999 106.355 21.613 1.00 43.63 129 GLN B CA 1
ATOM 3635 C C . GLN B 1 132 ? 86.122 105.339 21.769 1.00 48.51 129 GLN B C 1
ATOM 3636 O O . GLN B 1 132 ? 87.223 105.559 21.269 1.00 47.76 129 GLN B O 1
ATOM 3642 N N . ASN B 1 133 ? 85.861 104.212 22.420 1.00 44.88 130 ASN B N 1
ATOM 3643 C CA . ASN B 1 133 ? 86.916 103.233 22.642 1.00 50.54 130 ASN B CA 1
ATOM 3644 C C . ASN B 1 133 ? 87.073 102.242 21.514 1.00 49.97 130 ASN B C 1
ATOM 3645 O O . ASN B 1 133 ? 88.129 101.616 21.412 1.00 54.16 130 ASN B O 1
ATOM 3650 N N . SER B 1 134 ? 86.070 102.083 20.657 1.00 48.37 131 SER B N 1
ATOM 3651 C CA . SER B 1 134 ? 86.136 101.050 19.646 1.00 47.11 131 SER B CA 1
ATOM 3652 C C . SER B 1 134 ? 86.100 101.560 18.215 1.00 50.84 131 SER B C 1
ATOM 3653 O O . SER B 1 134 ? 86.350 100.771 17.308 1.00 55.85 131 SER B O 1
ATOM 3656 N N . CYS B 1 135 ? 85.796 102.834 17.981 1.00 52.26 132 CYS B N 1
ATOM 3657 C CA . CYS B 1 135 ? 85.441 103.329 16.660 1.00 43.18 132 CYS B CA 1
ATOM 3658 C C . CYS B 1 135 ? 86.431 104.383 16.202 1.00 40.71 132 CYS B C 1
ATOM 3659 O O . CYS B 1 135 ? 86.921 105.179 17.013 1.00 44.27 132 CYS B O 1
ATOM 3662 N N . ASP B 1 136 ? 86.713 104.386 14.900 1.00 42.74 133 ASP B N 1
ATOM 3663 C CA . ASP B 1 136 ? 87.388 105.521 14.288 1.00 50.41 133 ASP B CA 1
ATOM 3664 C C . ASP B 1 136 ? 86.460 106.722 14.261 1.00 44.57 133 ASP B C 1
ATOM 3665 O O . ASP B 1 136 ? 85.245 106.581 14.157 1.00 38.66 133 ASP B O 1
ATOM 3670 N N . LYS B 1 137 ? 87.049 107.902 14.369 1.00 42.12 134 LYS B N 1
ATOM 3671 C CA . LYS B 1 137 ? 86.335 109.144 14.176 1.00 41.23 134 LYS B CA 1
ATOM 3672 C C . LYS B 1 137 ? 85.772 109.228 12.747 1.00 45.21 134 LYS B C 1
ATOM 3673 O O . LYS B 1 137 ? 86.115 108.440 11.853 1.00 47.51 134 LYS B O 1
ATOM 3679 N N . GLY B 1 138 ? 84.859 110.177 12.546 1.00 43.44 135 GLY B N 1
ATOM 3680 C CA . GLY B 1 138 ? 84.129 110.304 11.290 1.00 37.25 135 GLY B CA 1
ATOM 3681 C C . GLY B 1 138 ? 83.397 111.627 11.296 1.00 44.00 135 GLY B C 1
ATOM 3682 O O . GLY B 1 138 ? 83.525 112.418 12.234 1.00 36.68 135 GLY B O 1
ATOM 3683 N N . LYS B 1 139 ? 82.624 111.869 10.232 1.00 41.70 136 LYS B N 1
ATOM 3684 C CA . LYS B 1 139 ? 81.940 113.145 10.060 1.00 39.77 136 LYS B CA 1
ATOM 3685 C C . LYS B 1 139 ? 80.523 112.898 9.569 1.00 36.31 136 LYS B C 1
ATOM 3686 O O . LYS B 1 139 ? 80.220 111.863 8.970 1.00 36.35 136 LYS B O 1
ATOM 3700 N N . LEU B 1 141 ? 77.530 115.133 7.288 1.00 35.90 138 LEU B N 1
ATOM 3701 C CA . LEU B 1 141 ? 77.459 116.297 6.416 1.00 37.35 138 LEU B CA 1
ATOM 3702 C C . LEU B 1 141 ? 76.009 116.503 6.012 1.00 34.70 138 LEU B C 1
ATOM 3703 O O . LEU B 1 141 ? 75.370 115.581 5.487 1.00 32.97 138 LEU B O 1
ATOM 3708 N N . ALA B 1 142 ? 75.501 117.706 6.257 1.00 33.57 139 ALA B N 1
ATOM 3709 C CA . ALA B 1 142 ? 74.193 118.095 5.766 1.00 37.79 139 ALA B CA 1
ATOM 3710 C C . ALA B 1 142 ? 74.333 118.713 4.377 1.00 37.52 139 ALA B C 1
ATOM 3711 O O . ALA B 1 142 ? 75.168 119.606 4.163 1.00 31.00 139 ALA B O 1
ATOM 3713 N N . ILE B 1 143 ? 73.501 118.247 3.444 1.00 32.51 140 ILE B N 1
ATOM 3714 C CA . ILE B 1 143 ? 73.487 118.756 2.073 1.00 35.73 140 ILE B CA 1
ATOM 3715 C C . ILE B 1 143 ? 72.233 119.594 1.892 1.00 33.35 140 ILE B C 1
ATOM 3716 O O . ILE B 1 143 ? 71.111 119.084 2.006 1.00 37.48 140 ILE B O 1
ATOM 3721 N N . LEU B 1 144 ? 72.418 120.878 1.611 1.00 36.37 141 LEU B N 1
ATOM 3722 C CA . LEU B 1 144 ? 71.278 121.790 1.489 1.00 37.71 141 LEU B CA 1
ATOM 3723 C C . LEU B 1 144 ? 70.806 121.794 0.034 1.00 38.84 141 LEU B C 1
ATOM 3724 O O . LEU B 1 144 ? 70.945 122.763 -0.695 1.00 42.54 141 LEU B O 1
ATOM 3729 N N . ASP B 1 145 ? 70.233 120.677 -0.371 1.00 33.83 142 ASP B N 1
ATOM 3730 C CA . ASP B 1 145 ? 69.856 120.471 -1.757 1.00 36.46 142 ASP B CA 1
ATOM 3731 C C . ASP B 1 145 ? 68.995 119.226 -1.826 1.00 40.86 142 ASP B C 1
ATOM 3732 O O . ASP B 1 145 ? 68.723 118.574 -0.814 1.00 38.60 142 ASP B O 1
ATOM 3737 N N . LYS B 1 146 ? 68.611 118.867 -3.060 1.00 41.81 143 LYS B N 1
ATOM 3738 C CA . LYS B 1 146 ? 67.625 117.824 -3.248 1.00 42.61 143 LYS B CA 1
ATOM 3739 C C . LYS B 1 146 ? 68.258 116.449 -3.088 1.00 40.36 143 LYS B C 1
ATOM 3740 O O . LYS B 1 146 ? 69.331 116.199 -3.639 1.00 42.28 143 LYS B O 1
ATOM 3746 N N . PRO B 1 147 ? 67.593 115.508 -2.406 1.00 42.24 144 PRO B N 1
ATOM 3747 C CA . PRO B 1 147 ? 68.175 114.159 -2.294 1.00 44.00 144 PRO B CA 1
ATOM 3748 C C . PRO B 1 147 ? 68.216 113.415 -3.623 1.00 45.13 144 PRO B C 1
ATOM 3749 O O . PRO B 1 147 ? 68.953 112.421 -3.732 1.00 45.91 144 PRO B O 1
ATOM 3753 N N . GLN B 1 148 ? 67.465 113.876 -4.630 1.00 52.46 145 GLN B N 1
ATOM 3754 C CA . GLN B 1 148 ? 67.587 113.332 -5.984 1.00 53.52 145 GLN B CA 1
ATOM 3755 C C . GLN B 1 148 ? 69.018 113.359 -6.489 1.00 47.48 145 GLN B C 1
ATOM 3756 O O . GLN B 1 148 ? 69.407 112.491 -7.279 1.00 50.23 145 GLN B O 1
ATOM 3762 N N . LEU B 1 149 ? 69.821 114.324 -6.017 1.00 45.11 146 LEU B N 1
ATOM 3763 C CA . LEU B 1 149 ? 71.256 114.342 -6.292 1.00 39.90 146 LEU B CA 1
ATOM 3764 C C . LEU B 1 149 ? 71.905 112.978 -6.087 1.00 47.84 146 LEU B C 1
ATOM 3765 O O . LEU B 1 149 ? 72.820 112.595 -6.827 1.00 50.62 146 LEU B O 1
ATOM 3770 N N . LEU B 1 150 ? 71.460 112.230 -5.091 1.00 49.07 147 LEU B N 1
ATOM 3771 C CA . LEU B 1 150 ? 72.094 110.941 -4.840 1.00 54.39 147 LEU B CA 1
ATOM 3772 C C . LEU B 1 150 ? 71.809 109.952 -5.963 1.00 51.54 147 LEU B C 1
ATOM 3773 O O . LEU B 1 150 ? 72.639 109.079 -6.234 1.00 53.16 147 LEU B O 1
ATOM 3778 N N . ASN B 1 151 ? 70.634 110.050 -6.595 1.00 45.05 148 ASN B N 1
ATOM 3779 C CA . ASN B 1 151 ? 70.313 109.157 -7.709 1.00 61.16 148 ASN B CA 1
ATOM 3780 C C . ASN B 1 151 ? 70.984 109.590 -9.006 1.00 55.52 148 ASN B C 1
ATOM 3781 O O . ASN B 1 151 ? 71.558 108.760 -9.716 1.00 64.35 148 ASN B O 1
ATOM 3786 N N . ASP B 1 152 ? 70.911 110.884 -9.327 1.00 57.00 149 ASP B N 1
ATOM 3787 C CA . ASP B 1 152 ? 71.476 111.403 -10.569 1.00 53.25 149 ASP B CA 1
ATOM 3788 C C . ASP B 1 152 ? 72.991 111.421 -10.536 1.00 54.11 149 ASP B C 1
ATOM 3789 O O . ASP B 1 152 ? 73.636 111.194 -11.559 1.00 51.95 149 ASP B O 1
ATOM 3794 N N . HIS B 1 153 ? 73.593 111.693 -9.384 1.00 50.11 150 HIS B N 1
ATOM 3795 C CA . HIS B 1 153 ? 75.041 111.886 -9.303 1.00 47.66 150 HIS B CA 1
ATOM 3796 C C . HIS B 1 153 ? 75.664 111.081 -8.163 1.00 58.44 150 HIS B C 1
ATOM 3797 O O . HIS B 1 153 ? 76.377 111.632 -7.317 1.00 55.26 150 HIS B O 1
ATOM 3804 N N . PRO B 1 154 ? 75.470 109.753 -8.151 1.00 63.72 151 PRO B N 1
ATOM 3805 C CA . PRO B 1 154 ? 75.981 108.947 -7.020 1.00 59.45 151 PRO B CA 1
ATOM 3806 C C . PRO B 1 154 ? 77.476 109.027 -6.833 1.00 60.91 151 PRO B C 1
ATOM 3807 O O . PRO B 1 154 ? 77.963 108.838 -5.708 1.00 66.56 151 PRO B O 1
ATOM 3811 N N . GLN B 1 155 ? 78.228 109.293 -7.894 1.00 53.92 152 GLN B N 1
ATOM 3812 C CA . GLN B 1 155 ? 79.681 109.366 -7.750 1.00 60.25 152 GLN B CA 1
ATOM 3813 C C . GLN B 1 155 ? 80.087 110.538 -6.850 1.00 49.24 152 GLN B C 1
ATOM 3814 O O . GLN B 1 155 ? 81.131 110.485 -6.201 1.00 56.60 152 GLN B O 1
ATOM 3820 N N . LEU B 1 156 ? 79.265 111.592 -6.798 1.00 50.22 153 LEU B N 1
ATOM 3821 C CA . LEU B 1 156 ? 79.495 112.723 -5.904 1.00 50.01 153 LEU B CA 1
ATOM 3822 C C . LEU B 1 156 ? 79.500 112.313 -4.438 1.00 46.15 153 LEU B C 1
ATOM 3823 O O . LEU B 1 156 ? 80.107 113.008 -3.616 1.00 47.41 153 LEU B O 1
ATOM 3828 N N . PHE B 1 157 ? 78.838 111.202 -4.091 1.00 44.07 154 PHE B N 1
ATOM 3829 C CA . PHE B 1 157 ? 78.674 110.800 -2.693 1.00 52.60 154 PHE B CA 1
ATOM 3830 C C . PHE B 1 157 ? 79.277 109.436 -2.377 1.00 53.26 154 PHE B C 1
ATOM 3831 O O . PHE B 1 157 ? 78.889 108.813 -1.384 1.00 48.29 154 PHE B O 1
ATOM 3839 N N . GLY B 1 158 ? 80.205 108.947 -3.195 1.00 52.22 155 GLY B N 1
ATOM 3840 C CA . GLY B 1 158 ? 80.797 107.654 -2.910 1.00 55.78 155 GLY B CA 1
ATOM 3841 C C . GLY B 1 158 ? 81.421 107.613 -1.527 1.00 56.99 155 GLY B C 1
ATOM 3842 O O . GLY B 1 158 ? 81.963 108.607 -1.029 1.00 58.72 155 GLY B O 1
ATOM 3843 N N . ASN B 1 159 ? 81.370 106.437 -0.907 1.00 49.70 156 ASN B N 1
ATOM 3844 C CA . ASN B 1 159 ? 81.982 106.230 0.406 1.00 54.30 156 ASN B CA 1
ATOM 3845 C C . ASN B 1 159 ? 81.278 107.050 1.479 1.00 60.05 156 ASN B C 1
ATOM 3846 O O . ASN B 1 159 ? 81.915 107.536 2.418 1.00 57.83 156 ASN B O 1
ATOM 3851 N N . SER B 1 160 ? 79.974 107.250 1.326 1.00 48.03 157 SER B N 1
ATOM 3852 C CA . SER B 1 160 ? 79.174 107.862 2.376 1.00 47.44 157 SER B CA 1
ATOM 3853 C C . SER B 1 160 ? 77.852 107.121 2.479 1.00 50.19 157 SER B C 1
ATOM 3854 O O . SER B 1 160 ? 77.449 106.412 1.560 1.00 44.63 157 SER B O 1
ATOM 3857 N N . GLU B 1 161 ? 77.196 107.244 3.632 1.00 46.89 158 GLU B N 1
ATOM 3858 C CA . GLU B 1 161 ? 75.913 106.586 3.840 1.00 48.37 158 GLU B CA 1
ATOM 3859 C C . GLU B 1 161 ? 74.834 107.635 4.072 1.00 41.73 158 GLU B C 1
ATOM 3860 O O . GLU B 1 161 ? 75.065 108.644 4.744 1.00 42.90 158 GLU B O 1
ATOM 3866 N N . LEU B 1 162 ? 73.667 107.416 3.485 1.00 38.01 159 LEU B N 1
ATOM 3867 C CA . LEU B 1 162 ? 72.548 108.321 3.685 1.00 39.59 159 LEU B CA 1
ATOM 3868 C C . LEU B 1 162 ? 71.937 108.024 5.042 1.00 40.39 159 LEU B C 1
ATOM 3869 O O . LEU B 1 162 ? 71.547 106.884 5.313 1.00 41.75 159 LEU B O 1
ATOM 3874 N N . ILE B 1 163 ? 71.851 109.018 5.907 1.00 34.40 160 ILE B N 1
ATOM 3875 C CA . ILE B 1 163 ? 71.267 108.758 7.218 1.00 36.07 160 ILE B CA 1
ATOM 3876 C C . ILE B 1 163 ? 69.928 109.444 7.402 1.00 37.55 160 ILE B C 1
ATOM 3877 O O . ILE B 1 163 ? 69.137 108.996 8.246 1.00 42.33 160 ILE B O 1
ATOM 3882 N N . SER B 1 164 ? 69.636 110.508 6.663 1.00 38.19 161 SER B N 1
ATOM 3883 C CA . SER B 1 164 ? 68.370 111.180 6.919 1.00 36.68 161 SER B CA 1
ATOM 3884 C C . SER B 1 164 ? 68.008 112.049 5.739 1.00 35.20 161 SER B C 1
ATOM 3885 O O . SER B 1 164 ? 68.856 112.778 5.224 1.00 36.83 161 SER B O 1
ATOM 3888 N N . ILE B 1 165 ? 66.740 112.005 5.345 1.00 35.52 162 ILE B N 1
ATOM 3889 C CA . ILE B 1 165 ? 66.182 113.049 4.511 1.00 36.70 162 ILE B CA 1
ATOM 3890 C C . ILE B 1 165 ? 65.200 113.805 5.376 1.00 37.40 162 ILE B C 1
ATOM 3891 O O . ILE B 1 165 ? 64.231 113.222 5.886 1.00 36.50 162 ILE B O 1
ATOM 3896 N N . ASN B 1 166 ? 65.411 115.102 5.497 1.00 35.53 163 ASN B N 1
ATOM 3897 C CA . ASN B 1 166 ? 64.658 115.863 6.484 1.00 35.34 163 ASN B CA 1
ATOM 3898 C C . ASN B 1 166 ? 63.557 116.705 5.887 1.00 41.64 163 ASN B C 1
ATOM 3899 O O . ASN B 1 166 ? 62.505 116.852 6.515 1.00 38.17 163 ASN B O 1
ATOM 3904 N N . TYR B 1 167 ? 63.776 117.243 4.696 1.00 36.87 164 TYR B N 1
ATOM 3905 C CA . TYR B 1 167 ? 62.697 117.743 3.854 1.00 37.92 164 TYR B CA 1
ATOM 3906 C C . TYR B 1 167 ? 63.201 117.756 2.409 1.00 42.45 164 TYR B C 1
ATOM 3907 O O . TYR B 1 167 ? 64.243 117.168 2.097 1.00 39.38 164 TYR B O 1
ATOM 3916 N N A ASP B 1 168 ? 62.492 118.486 1.542 0.44 44.50 165 ASP B N 1
ATOM 3917 N N B ASP B 1 168 ? 62.450 118.409 1.526 0.56 44.48 165 ASP B N 1
ATOM 3918 C CA A ASP B 1 168 ? 62.746 118.384 0.106 0.44 44.18 165 ASP B CA 1
ATOM 3919 C CA B ASP B 1 168 ? 62.722 118.324 0.095 0.56 44.15 165 ASP B CA 1
ATOM 3920 C C A ASP B 1 168 ? 64.151 118.823 -0.278 0.44 46.35 165 ASP B C 1
ATOM 3921 C C B ASP B 1 168 ? 64.120 118.822 -0.268 0.56 46.38 165 ASP B C 1
ATOM 3922 O O A ASP B 1 168 ? 64.681 118.360 -1.293 0.44 52.45 165 ASP B O 1
ATOM 3923 O O B ASP B 1 168 ? 64.653 118.420 -1.307 0.56 52.45 165 ASP B O 1
ATOM 3932 N N A SER B 1 169 ? 64.781 119.701 0.497 0.44 44.63 166 SER B N 1
ATOM 3933 N N B SER B 1 169 ? 64.741 119.676 0.555 0.56 44.66 166 SER B N 1
ATOM 3934 C CA A SER B 1 169 ? 66.132 120.145 0.153 0.44 44.71 166 SER B CA 1
ATOM 3935 C CA B SER B 1 169 ? 66.064 120.214 0.221 0.56 44.70 166 SER B CA 1
ATOM 3936 C C A SER B 1 169 ? 67.059 120.074 1.368 0.44 41.08 166 SER B C 1
ATOM 3937 C C B SER B 1 169 ? 67.045 120.082 1.387 0.56 41.12 166 SER B C 1
ATOM 3938 O O A SER B 1 169 ? 67.856 120.975 1.639 0.44 39.56 166 SER B O 1
ATOM 3939 O O B SER B 1 169 ? 67.883 120.957 1.632 0.56 39.46 166 SER B O 1
ATOM 3944 N N . HIS B 1 170 ? 66.978 118.971 2.107 1.00 36.51 167 HIS B N 1
ATOM 3945 C CA . HIS B 1 170 ? 67.866 118.752 3.257 1.00 36.70 167 HIS B CA 1
ATOM 3946 C C . HIS B 1 170 ? 68.027 117.268 3.488 1.00 37.49 167 HIS B C 1
ATOM 3947 O O . HIS B 1 170 ? 67.040 116.561 3.746 1.00 36.09 167 HIS B O 1
ATOM 3954 N N . PHE B 1 171 ? 69.267 116.802 3.401 1.00 33.64 168 PHE B N 1
ATOM 3955 C CA . PHE B 1 171 ? 69.533 115.418 3.733 1.00 32.43 168 PHE B CA 1
ATOM 3956 C C . PHE B 1 171 ? 70.943 115.332 4.289 1.00 30.11 168 PHE B C 1
ATOM 3957 O O . PHE B 1 171 ? 71.765 116.235 4.097 1.00 33.55 168 PHE B O 1
ATOM 3965 N N . VAL B 1 172 ? 71.199 114.260 5.039 1.00 32.50 169 VAL 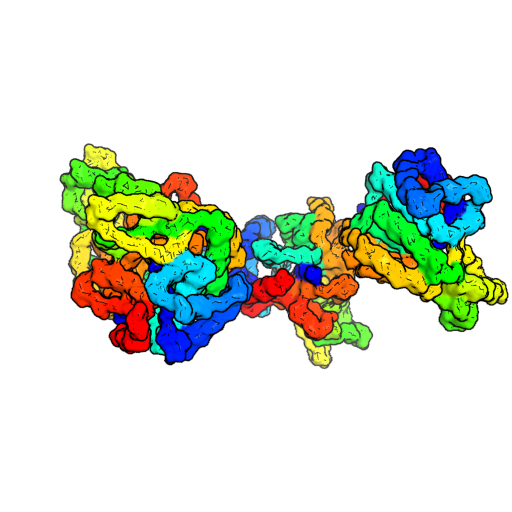B N 1
ATOM 3966 C CA . VAL B 1 172 ? 72.443 114.172 5.799 1.00 33.48 169 VAL B CA 1
ATOM 3967 C C . VAL B 1 172 ? 73.137 112.871 5.444 1.00 33.94 169 VAL B C 1
ATOM 3968 O O . VAL B 1 172 ? 72.497 111.813 5.323 1.00 35.18 169 VAL B O 1
ATOM 3972 N N . ILE B 1 173 ? 74.451 112.958 5.271 1.00 32.92 170 ILE B N 1
ATOM 3973 C CA . ILE B 1 173 ? 75.241 111.776 4.985 1.00 35.88 170 ILE B CA 1
ATOM 3974 C C . ILE B 1 173 ? 76.298 111.646 6.073 1.00 38.14 170 ILE B C 1
ATOM 3975 O O . ILE B 1 173 ? 76.628 112.599 6.794 1.00 34.42 170 ILE B O 1
ATOM 3980 N N . SER B 1 174 ? 76.875 110.461 6.143 1.00 37.65 171 SER B N 1
ATOM 3981 C CA . SER B 1 174 ? 77.778 110.090 7.216 1.00 35.93 171 SER B CA 1
ATOM 3982 C C . SER B 1 174 ? 78.924 109.279 6.625 1.00 43.25 171 SER B C 1
ATOM 3983 O O . SER B 1 174 ? 78.693 108.449 5.743 1.00 42.94 171 SER B O 1
ATOM 3986 N N . GLY B 1 175 ? 80.146 109.514 7.083 1.00 42.53 172 GLY B N 1
ATOM 3987 C CA . GLY B 1 175 ? 81.221 108.639 6.662 1.00 39.29 172 GLY B CA 1
ATOM 3988 C C . GLY B 1 175 ? 82.544 109.044 7.254 1.00 40.60 172 GLY B C 1
ATOM 3989 O O . GLY B 1 175 ? 82.614 109.870 8.170 1.00 39.21 172 GLY B O 1
ATOM 3990 N N . GLU B 1 176 ? 83.608 108.445 6.717 1.00 40.18 173 GLU B N 1
ATOM 3991 C CA . GLU B 1 176 ? 84.930 108.709 7.284 1.00 43.46 173 GLU B CA 1
ATOM 3992 C C . GLU B 1 176 ? 85.347 110.146 7.003 1.00 39.91 173 GLU B C 1
ATOM 3993 O O . GLU B 1 176 ? 84.896 110.771 6.032 1.00 40.55 173 GLU B O 1
ATOM 3999 N N . GLU B 1 177 ? 86.254 110.656 7.844 1.00 35.03 174 GLU B N 1
ATOM 4000 C CA . GLU B 1 177 ? 86.671 112.057 7.750 1.00 44.13 174 GLU B CA 1
ATOM 4001 C C . GLU B 1 177 ? 87.175 112.420 6.356 1.00 45.59 174 GLU B C 1
ATOM 4002 O O . GLU B 1 177 ? 86.724 113.411 5.771 1.00 46.09 174 GLU B O 1
ATOM 4008 N N . ASP B 1 17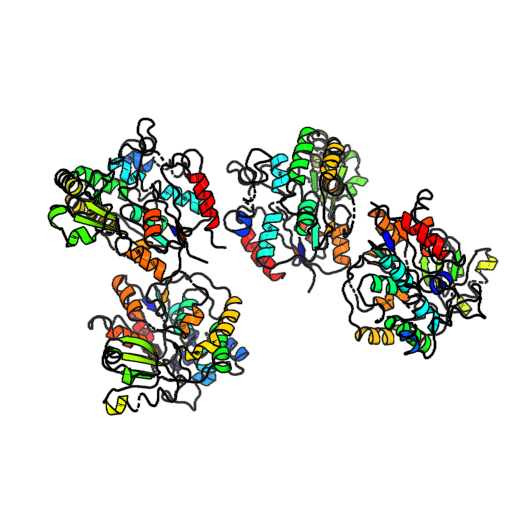8 ? 88.128 111.649 5.813 1.00 46.51 175 ASP B N 1
ATOM 4009 C CA . ASP B 1 178 ? 88.681 111.991 4.497 1.00 46.38 175 ASP B CA 1
ATOM 4010 C C . ASP B 1 178 ? 87.646 111.858 3.399 1.00 40.70 175 ASP B C 1
ATOM 4011 O O . ASP B 1 178 ? 87.600 112.693 2.494 1.00 43.16 175 ASP B O 1
ATOM 4016 N N . HIS B 1 179 ? 86.818 110.814 3.450 1.00 45.29 176 HIS B N 1
ATOM 4017 C CA . HIS B 1 179 ? 85.779 110.653 2.443 1.00 45.17 176 HIS B CA 1
ATOM 4018 C C . HIS B 1 179 ? 84.797 111.822 2.461 1.00 46.44 176 HIS B C 1
ATOM 4019 O O . HIS B 1 179 ? 84.447 112.369 1.405 1.00 38.64 176 HIS B O 1
ATOM 4026 N N . ILE B 1 180 ? 84.354 112.231 3.650 1.00 38.70 177 ILE B N 1
ATOM 4027 C CA . ILE B 1 180 ? 83.396 113.323 3.733 1.00 38.14 177 ILE B CA 1
ATOM 4028 C C . ILE B 1 180 ? 84.058 114.603 3.268 1.00 41.96 177 ILE B C 1
ATOM 4029 O O . ILE B 1 180 ? 83.437 115.410 2.565 1.00 41.41 177 ILE B O 1
ATOM 4034 N N A ARG B 1 181 ? 85.334 114.801 3.613 0.49 37.78 178 ARG B N 1
ATOM 4035 N N B ARG B 1 181 ? 85.325 114.805 3.654 0.51 37.73 178 ARG B N 1
ATOM 4036 C CA A ARG B 1 181 ? 86.019 116.014 3.172 0.49 44.87 178 ARG B CA 1
ATOM 4037 C CA B ARG B 1 181 ? 86.084 115.966 3.191 0.51 44.88 178 ARG B CA 1
ATOM 4038 C C A ARG B 1 181 ? 86.253 116.034 1.661 0.49 45.52 178 ARG B C 1
ATOM 4039 C C B ARG B 1 181 ? 86.153 116.014 1.665 0.51 45.50 178 ARG B C 1
ATOM 4040 O O A ARG B 1 181 ? 86.338 117.118 1.074 0.49 43.87 178 ARG B O 1
ATOM 4041 O O B ARG B 1 181 ? 86.006 117.085 1.063 0.51 44.01 178 ARG B O 1
ATOM 4056 N N . LYS B 1 182 ? 86.391 114.868 1.020 1.00 43.10 179 LYS B N 1
ATOM 4057 C CA . LYS B 1 182 ? 86.424 114.848 -0.448 1.00 47.33 179 LYS B CA 1
ATOM 4058 C C . LYS B 1 182 ? 85.068 115.207 -1.029 1.00 46.19 179 LYS B C 1
ATOM 4059 O O . LYS B 1 182 ? 84.991 115.993 -1.978 1.00 40.85 179 LYS B O 1
ATOM 4065 N N . ILE B 1 183 ? 83.996 114.617 -0.488 1.00 37.59 180 ILE B N 1
ATOM 4066 C CA . ILE B 1 183 ? 82.652 114.963 -0.936 1.00 39.75 180 ILE B CA 1
ATOM 4067 C C . ILE B 1 183 ? 82.426 116.467 -0.838 1.00 43.04 180 ILE B C 1
ATOM 4068 O O . ILE B 1 183 ? 81.915 117.091 -1.770 1.00 39.20 180 ILE B O 1
ATOM 4081 N N . GLU B 1 185 ? 84.575 118.785 -1.018 1.00 42.80 182 GLU B N 1
ATOM 4082 C CA . GLU B 1 185 ? 85.317 119.436 -2.097 1.00 46.24 182 GLU B CA 1
ATOM 4083 C C . GLU B 1 185 ? 84.582 119.304 -3.427 1.00 42.63 182 GLU B C 1
ATOM 4084 O O . GLU B 1 185 ? 84.407 120.291 -4.140 1.00 49.36 182 GLU B O 1
ATOM 4090 N N . ASP B 1 186 ? 84.090 118.094 -3.738 1.00 40.13 183 ASP B N 1
ATOM 4091 C CA . ASP B 1 186 ? 83.351 117.862 -4.969 1.00 40.46 183 ASP B CA 1
ATOM 4092 C C . ASP B 1 186 ? 82.082 118.678 -5.011 1.00 46.38 183 ASP B C 1
ATOM 4093 O O . ASP B 1 186 ? 81.692 119.179 -6.073 1.00 38.24 183 ASP B O 1
ATOM 4098 N N . LEU B 1 187 ? 81.420 118.823 -3.868 1.00 36.76 184 LEU B N 1
ATOM 4099 C CA . LEU B 1 187 ? 80.162 119.563 -3.844 1.00 40.95 184 LEU B CA 1
ATOM 4100 C C . LEU B 1 187 ? 80.409 121.041 -4.067 1.00 37.57 184 LEU B C 1
ATOM 4101 O O . LEU B 1 187 ? 79.626 121.703 -4.749 1.00 39.78 184 LEU B O 1
ATOM 4106 N N . LYS B 1 188 ? 81.486 121.571 -3.489 1.00 38.41 185 LYS B N 1
ATOM 4107 C CA . LYS B 1 188 ? 81.872 122.954 -3.747 1.00 41.66 185 LYS B CA 1
ATOM 4108 C C . LYS B 1 188 ? 82.096 123.215 -5.233 1.00 46.84 185 LYS B C 1
ATOM 4109 O O . LYS B 1 188 ? 81.752 124.294 -5.733 1.00 43.69 185 LYS B O 1
ATOM 4115 N N . GLU B 1 189 ? 82.732 122.272 -5.940 1.00 40.89 186 GLU B N 1
ATOM 4116 C CA . GLU B 1 189 ? 82.940 122.431 -7.378 1.00 38.70 186 GLU B CA 1
ATOM 4117 C C . GLU B 1 189 ? 81.629 122.376 -8.149 1.00 41.49 186 GLU B C 1
ATOM 4118 O O . GLU B 1 189 ? 81.588 122.769 -9.328 1.00 38.67 186 GLU B O 1
ATOM 4124 N N . LYS B 1 190 ? 80.571 121.843 -7.534 1.00 36.78 187 LYS B N 1
ATOM 4125 C CA . LYS B 1 190 ? 79.252 121.864 -8.147 1.00 36.22 187 LYS B CA 1
ATOM 4126 C C . LYS B 1 190 ? 78.367 122.981 -7.616 1.00 35.95 187 LYS B C 1
ATOM 4127 O O . LYS B 1 190 ? 77.203 123.071 -8.025 1.00 35.19 187 LYS B O 1
ATOM 4133 N N . GLN B 1 191 ? 78.889 123.856 -6.746 1.00 39.45 188 GLN B N 1
ATOM 4134 C CA . GLN B 1 191 ? 78.070 124.911 -6.137 1.00 42.81 188 GLN B CA 1
ATOM 4135 C C . GLN B 1 191 ? 76.886 124.322 -5.375 1.00 41.81 188 GLN B C 1
ATOM 4136 O O . GLN B 1 191 ? 75.797 124.913 -5.302 1.00 39.21 188 GLN B O 1
ATOM 4142 N N . ILE B 1 192 ? 77.065 123.137 -4.816 1.00 34.16 189 ILE B N 1
ATOM 4143 C CA . ILE B 1 192 ? 76.041 122.547 -3.962 1.00 38.29 189 ILE B CA 1
ATOM 4144 C C . ILE B 1 192 ? 76.380 122.875 -2.513 1.00 40.28 189 ILE B C 1
ATOM 4145 O O . ILE B 1 192 ? 77.472 122.559 -2.045 1.00 36.86 189 ILE B O 1
ATOM 4150 N N . LEU B 1 193 ? 75.457 123.500 -1.797 1.00 45.76 190 LEU B N 1
ATOM 4151 C CA . LEU B 1 193 ? 75.763 123.946 -0.442 1.00 52.18 190 LEU B CA 1
ATOM 4152 C C . LEU B 1 193 ? 75.675 122.791 0.555 1.00 36.56 190 LEU B C 1
ATOM 4153 O O . LEU B 1 193 ? 74.820 121.911 0.453 1.00 38.04 190 LEU B O 1
ATOM 4158 N N . CYS B 1 194 ? 76.614 122.761 1.486 1.00 41.19 191 CYS B N 1
ATOM 4159 C CA . CYS B 1 194 ? 76.620 121.693 2.467 1.00 39.74 191 CYS B CA 1
ATOM 4160 C C . CYS B 1 194 ? 77.160 122.270 3.768 1.00 40.34 191 CYS B C 1
ATOM 4161 O O . CYS B 1 194 ? 77.873 123.277 3.774 1.00 39.46 191 CYS B O 1
ATOM 4164 N N . GLN B 1 195 ? 76.829 121.624 4.875 1.00 37.86 192 GLN B N 1
ATOM 4165 C CA . GLN B 1 195 ? 77.267 122.117 6.183 1.00 41.56 192 GLN B CA 1
ATOM 4166 C C . GLN B 1 195 ? 77.732 120.936 7.021 1.00 33.22 192 GLN B C 1
ATOM 4167 O O . GLN B 1 195 ? 76.987 119.971 7.208 1.00 36.52 192 GLN B O 1
ATOM 4173 N N . LEU B 1 196 ? 78.976 120.984 7.465 1.00 35.85 193 LEU B N 1
ATOM 4174 C CA . LEU B 1 196 ? 79.489 119.951 8.344 1.00 37.36 193 LEU B CA 1
ATOM 4175 C C . LEU B 1 196 ? 78.803 120.070 9.718 1.00 45.10 193 LEU B C 1
ATOM 4176 O O . LEU B 1 196 ? 78.755 121.149 10.321 1.00 41.72 193 LEU B O 1
ATOM 4181 N N . LEU B 1 197 ? 78.241 118.993 10.177 1.00 34.51 194 LEU B N 1
ATOM 4182 C CA . LEU B 1 197 ? 77.647 118.922 11.500 1.00 33.14 194 LEU B CA 1
ATOM 4183 C C . LEU B 1 197 ? 78.726 118.721 12.577 1.00 37.20 194 LEU B C 1
ATOM 4184 O O . LEU B 1 197 ? 79.753 118.076 12.329 1.00 33.99 194 LEU B O 1
ATOM 4189 N N . PRO B 1 198 ? 78.499 119.262 13.793 1.00 36.39 195 PRO B N 1
ATOM 4190 C CA . PRO B 1 198 ? 79.495 119.228 14.895 1.00 36.10 195 PRO B CA 1
ATOM 4191 C C . PRO B 1 198 ? 79.564 117.886 15.612 1.00 38.91 195 PRO B C 1
ATOM 4192 O O . PRO B 1 198 ? 79.254 117.762 16.798 1.00 35.41 195 PRO B O 1
ATOM 4196 N N . VAL B 1 199 ? 79.954 116.855 14.885 1.00 35.42 196 VAL B N 1
ATOM 4197 C CA . VAL B 1 199 ? 80.072 115.521 15.442 1.00 36.86 196 VAL B CA 1
ATOM 4198 C C . VAL B 1 199 ? 81.429 115.013 15.000 1.00 37.56 196 VAL B C 1
ATOM 4199 O O . VAL B 1 199 ? 82.004 115.475 14.001 1.00 36.06 196 VAL B O 1
ATOM 4203 N N A SER B 1 200 ? 81.956 114.059 15.767 0.52 38.11 197 SER B N 1
ATOM 4204 N N B SER B 1 200 ? 81.954 114.055 15.762 0.48 38.05 197 SER B N 1
ATOM 4205 C CA A SER B 1 200 ? 83.274 113.490 15.513 0.52 36.56 197 SER B CA 1
ATOM 4206 C CA B SER B 1 200 ? 83.272 113.497 15.494 0.48 36.58 197 SER B CA 1
ATOM 4207 C C A SER B 1 200 ? 83.210 112.016 15.159 0.52 37.97 197 SER B C 1
ATOM 4208 C C B SER B 1 200 ? 83.212 112.016 15.166 0.48 38.02 197 SER B C 1
ATOM 4209 O O A SER B 1 200 ? 84.260 111.397 14.959 0.52 36.20 197 SER B O 1
ATOM 4210 O O B SER B 1 200 ? 84.264 111.394 14.987 0.48 36.19 197 SER B O 1
ATOM 4215 N N . TYR B 1 201 ? 82.019 111.435 15.100 1.00 36.20 198 TYR B N 1
ATOM 4216 C CA . TYR B 1 201 ? 81.812 110.056 14.687 1.00 33.52 198 TYR B CA 1
ATOM 4217 C C . TYR B 1 201 ? 80.799 110.019 13.558 1.00 39.75 198 TYR B C 1
ATOM 4218 O O . TYR B 1 201 ? 79.943 110.904 13.438 1.00 36.13 198 TYR B O 1
ATOM 4227 N N . ALA B 1 202 ? 80.919 109.012 12.699 1.00 41.30 199 ALA B N 1
ATOM 4228 C CA . ALA B 1 202 ? 79.951 108.829 11.623 1.00 34.99 199 ALA B CA 1
ATOM 4229 C C . ALA B 1 202 ? 78.739 108.090 12.192 1.00 36.11 199 ALA B C 1
ATOM 4230 O O . ALA B 1 202 ? 78.474 106.920 11.893 1.00 36.60 199 ALA B O 1
ATOM 4232 N N . PHE B 1 203 ? 77.974 108.807 13.021 1.00 38.16 200 PHE B N 1
ATOM 4233 C CA . PHE B 1 203 ? 76.781 108.185 13.590 1.00 33.93 200 PHE B CA 1
ATOM 4234 C C . PHE B 1 203 ? 75.830 107.741 12.482 1.00 39.99 200 PHE B C 1
ATOM 4235 O O . PHE B 1 203 ? 75.912 108.199 11.340 1.00 37.95 200 PHE B O 1
ATOM 4243 N N . HIS B 1 204 ? 74.938 106.807 12.824 1.00 35.87 201 HIS B N 1
ATOM 4244 C CA . HIS B 1 204 ? 73.943 106.279 11.896 1.00 37.06 201 HIS B CA 1
ATOM 4245 C C . HIS B 1 204 ? 74.561 105.678 10.643 1.00 40.13 201 HIS B C 1
ATOM 4246 O O . HIS B 1 204 ? 73.949 105.691 9.590 1.00 44.38 201 HIS B O 1
ATOM 4253 N N . SER B 1 205 ? 75.748 105.107 10.760 1.00 43.23 202 SER B N 1
ATOM 4254 C CA . SER B 1 205 ? 76.427 104.449 9.658 1.00 41.12 202 SER B CA 1
ATOM 4255 C C . SER B 1 205 ? 77.088 103.198 10.200 1.00 47.85 202 SER B C 1
ATOM 4256 O O . SER B 1 205 ? 77.177 102.988 11.415 1.00 44.77 202 SER B O 1
ATOM 4259 N N . SER B 1 206 ? 77.526 102.345 9.287 1.00 46.49 203 SER B N 1
ATOM 4260 C CA . SER B 1 206 ? 78.280 101.155 9.649 1.00 45.54 203 SER B CA 1
ATOM 4261 C C . SER B 1 206 ? 79.635 101.478 10.269 1.00 42.44 203 SER B C 1
ATOM 4262 O O . SER B 1 206 ? 80.274 100.586 10.838 1.00 51.78 203 SER B O 1
ATOM 4265 N N . LEU B 1 207 ? 80.097 102.723 10.193 1.00 40.31 204 LEU B N 1
ATOM 4266 C CA . LEU B 1 207 ? 81.369 103.049 10.821 1.00 40.42 204 LEU B CA 1
ATOM 4267 C C . LEU B 1 207 ? 81.323 103.073 12.352 1.00 50.38 204 LEU B C 1
ATOM 4268 O O . LEU B 1 207 ? 82.375 103.215 12.980 1.00 49.73 204 LEU B O 1
ATOM 4273 N N . ILE B 1 208 ? 80.157 102.974 12.988 1.00 44.80 205 ILE B N 1
ATOM 4274 C CA . ILE B 1 208 ? 80.139 102.786 14.441 1.00 43.49 205 ILE B CA 1
ATOM 4275 C C . ILE B 1 208 ? 79.819 101.347 14.806 1.00 42.92 205 ILE B C 1
ATOM 4276 O O . ILE B 1 208 ? 79.616 101.041 15.975 1.00 41.63 205 ILE B O 1
ATOM 4281 N N . ASP B 1 209 ? 79.767 100.454 13.815 1.00 45.37 206 ASP B N 1
ATOM 4282 C CA . ASP B 1 209 ? 79.511 99.038 14.046 1.00 48.55 206 ASP B CA 1
ATOM 4283 C C . ASP B 1 209 ? 80.476 98.410 15.048 1.00 46.07 206 ASP B C 1
ATOM 4284 O O . ASP B 1 209 ? 80.062 97.499 15.766 1.00 46.68 206 ASP B O 1
ATOM 4289 N N . PRO B 1 210 ? 81.749 98.818 15.140 1.00 47.31 207 PRO B N 1
ATOM 4290 C CA . PRO B 1 210 ? 82.621 98.173 16.137 1.00 46.27 207 PRO B CA 1
ATOM 4291 C C . PRO B 1 210 ? 82.090 98.280 17.560 1.00 52.33 207 PRO B C 1
ATOM 4292 O O . PRO B 1 210 ? 82.437 97.468 18.426 1.00 52.00 207 PRO B O 1
ATOM 4296 N N . ALA B 1 211 ? 81.237 99.266 17.826 1.00 54.18 208 ALA B N 1
ATOM 4297 C CA . ALA B 1 211 ? 80.705 99.424 19.173 1.00 45.13 208 ALA B CA 1
ATOM 4298 C C . ALA B 1 211 ? 79.465 98.577 19.443 1.00 43.51 208 ALA B C 1
ATOM 4299 O O . ALA B 1 211 ? 79.077 98.443 20.613 1.00 46.16 208 ALA B O 1
ATOM 4301 N N . GLU B 1 212 ? 78.844 97.979 18.417 1.00 44.07 209 GLU B N 1
ATOM 4302 C CA . GLU B 1 212 ? 77.541 97.339 18.630 1.00 46.11 209 GLU B CA 1
ATOM 4303 C C . GLU B 1 212 ? 77.592 96.254 19.708 1.00 47.43 209 GLU B C 1
ATOM 4304 O O . GLU B 1 212 ? 76.773 96.244 20.632 1.00 52.27 209 GLU B O 1
ATOM 4310 N N . SER B 1 213 ? 78.514 95.299 19.582 1.00 53.15 210 SER B N 1
ATOM 4311 C CA . SER B 1 213 ? 78.452 94.132 20.459 1.00 51.77 210 SER B CA 1
ATOM 4312 C C . SER B 1 213 ? 78.703 94.505 21.914 1.00 54.83 210 SER B C 1
ATOM 4313 O O . SER B 1 213 ? 77.996 94.021 22.802 1.00 51.45 210 SER B O 1
ATOM 4316 N N . ALA B 1 214 ? 79.698 95.360 22.191 1.00 51.47 211 ALA B N 1
ATOM 4317 C CA . ALA B 1 214 ? 79.902 95.790 23.573 1.00 54.11 211 ALA B CA 1
ATOM 4318 C C . ALA B 1 214 ? 78.691 96.553 24.090 1.00 53.58 211 ALA B C 1
ATOM 4319 O O . ALA B 1 214 ? 78.266 96.349 25.232 1.00 55.14 211 ALA B O 1
ATOM 4321 N N . TYR B 1 215 ? 78.095 97.420 23.260 1.00 49.90 212 TYR B N 1
ATOM 4322 C CA . TYR B 1 215 ? 76.939 98.170 23.748 1.00 45.03 212 TYR B CA 1
ATOM 4323 C C . TYR B 1 215 ? 75.736 97.258 23.941 1.00 47.07 212 TYR B C 1
ATOM 4324 O O . TYR B 1 215 ? 74.950 97.453 24.876 1.00 48.56 212 TYR B O 1
ATOM 4333 N N . ALA B 1 216 ? 75.579 96.259 23.067 1.00 50.17 213 ALA B N 1
ATOM 4334 C CA . ALA B 1 216 ? 74.474 95.313 23.218 1.00 51.22 213 ALA B CA 1
ATOM 4335 C C . ALA B 1 216 ? 74.587 94.560 24.532 1.00 59.89 213 ALA B C 1
ATOM 4336 O O . ALA B 1 216 ? 73.600 94.405 25.259 1.00 60.03 213 ALA B O 1
ATOM 4338 N N . GLU B 1 217 ? 75.800 94.095 24.852 1.00 58.11 214 GLU B N 1
ATOM 4339 C CA . GLU B 1 217 ? 76.046 93.400 26.106 1.00 66.14 214 GLU B CA 1
ATOM 4340 C C . GLU B 1 217 ? 75.664 94.275 27.290 1.00 64.29 214 GLU B C 1
ATOM 4341 O O . GLU B 1 217 ? 74.987 93.826 28.221 1.00 70.97 214 GLU B O 1
ATOM 4347 N N . PHE B 1 218 ? 76.083 95.542 27.261 1.00 59.39 215 PHE B N 1
ATOM 4348 C CA . PHE B 1 218 ? 75.692 96.482 28.307 1.00 56.13 215 PHE B CA 1
ATOM 4349 C C . PHE B 1 218 ? 74.170 96.629 28.398 1.00 51.95 215 PHE B C 1
ATOM 4350 O O . PHE B 1 218 ? 73.613 96.691 29.498 1.00 61.19 215 PHE B O 1
ATOM 4358 N N . LEU B 1 219 ? 73.481 96.687 27.257 1.00 54.79 216 LEU B N 1
ATOM 4359 C CA . LEU B 1 219 ? 72.028 96.839 27.282 1.00 59.08 216 LEU B CA 1
ATOM 4360 C C . LEU B 1 219 ? 71.337 95.629 27.910 1.00 68.90 216 LEU B C 1
ATOM 4361 O O . LEU B 1 219 ? 70.199 95.750 28.379 1.00 62.82 216 LEU B O 1
ATOM 4366 N N . ARG B 1 220 ? 72.004 94.469 27.927 1.00 68.67 217 ARG B N 1
ATOM 4367 C CA . ARG B 1 220 ? 71.438 93.275 28.545 1.00 66.16 217 ARG B CA 1
ATOM 4368 C C . ARG B 1 220 ? 71.295 93.439 30.046 1.00 67.28 217 ARG B C 1
ATOM 4369 O O . ARG B 1 220 ? 70.381 92.872 30.647 1.00 80.53 217 ARG B O 1
ATOM 4377 N N . SER B 1 221 ? 72.184 94.203 30.664 1.00 62.71 218 SER B N 1
ATOM 4378 C CA . SER B 1 221 ? 72.114 94.472 32.085 1.00 60.58 218 SER B CA 1
ATOM 4379 C C . SER B 1 221 ? 71.081 95.518 32.452 1.00 62.94 218 SER B C 1
ATOM 4380 O O . SER B 1 221 ? 71.029 95.918 33.617 1.00 62.42 218 SER B O 1
ATOM 4383 N N . LYS B 1 222 ? 70.301 96.013 31.506 1.00 63.03 219 LYS B N 1
ATOM 4384 C CA . LYS B 1 222 ? 69.353 97.074 31.799 1.00 65.37 219 LYS B CA 1
ATOM 4385 C C . LYS B 1 222 ? 67.939 96.530 31.638 1.00 64.04 219 LYS B C 1
ATOM 4386 O O . LYS B 1 222 ? 67.692 95.632 30.826 1.00 61.45 219 LYS B O 1
ATOM 4392 N N . SER B 1 223 ? 67.012 97.073 32.421 1.00 57.88 220 SER B N 1
ATOM 4393 C CA . SER B 1 223 ? 65.605 96.705 32.330 1.00 62.06 220 SER B CA 1
ATOM 4394 C C . SER B 1 223 ? 64.773 97.945 32.016 1.00 58.23 220 SER B C 1
ATOM 4395 O O . SER B 1 223 ? 64.891 98.970 32.692 1.00 59.18 220 SER B O 1
ATOM 4398 N N . PHE B 1 224 ? 63.943 97.850 30.985 1.00 47.69 221 PHE B N 1
ATOM 4399 C CA . PHE B 1 224 ? 63.181 98.976 30.480 1.00 48.88 221 PHE B CA 1
ATOM 4400 C C . PHE B 1 224 ? 61.692 98.688 30.583 1.00 51.93 221 PHE B C 1
ATOM 4401 O O . PHE B 1 224 ? 61.265 97.537 30.522 1.00 55.28 221 PHE B O 1
ATOM 4409 N N . GLN B 1 225 ? 60.917 99.756 30.706 1.00 48.55 222 GLN B N 1
ATOM 4410 C CA . GLN B 1 225 ? 59.473 99.711 30.872 1.00 47.86 222 GLN B CA 1
ATOM 4411 C C . GLN B 1 225 ? 58.778 100.009 29.550 1.00 49.59 222 GLN B C 1
ATOM 4412 O O . GLN B 1 225 ? 59.387 100.470 28.587 1.00 50.80 222 GLN B O 1
ATOM 4418 N N . LYS B 1 226 ? 57.481 99.740 29.518 1.00 52.07 223 LYS B N 1
ATOM 4419 C CA . LYS B 1 226 ? 56.667 100.109 28.377 1.00 53.26 223 LYS B CA 1
ATOM 4420 C C . LYS B 1 226 ? 56.500 101.625 28.370 1.00 44.87 223 LYS B C 1
ATOM 4421 O O . LYS B 1 226 ? 56.455 102.242 29.434 1.00 47.09 223 LYS B O 1
ATOM 4427 N N . PRO B 1 227 ? 56.345 102.240 27.199 1.00 49.08 224 PRO B N 1
ATOM 4428 C CA . PRO B 1 227 ? 56.078 103.685 27.173 1.00 47.64 224 PRO B CA 1
ATOM 4429 C C . PRO B 1 227 ? 54.769 104.007 27.878 1.00 48.26 224 PRO B C 1
ATOM 4430 O O . PRO B 1 227 ? 53.799 103.254 27.786 1.00 51.33 224 PRO B O 1
ATOM 4434 N N . SER B 1 228 ? 54.750 105.128 28.594 1.00 44.74 225 SER B N 1
ATOM 4435 C CA . SER B 1 228 ? 53.514 105.624 29.205 1.00 45.61 225 SER B CA 1
ATOM 4436 C C . SER B 1 228 ? 52.942 106.782 28.417 1.00 48.82 225 SER B C 1
ATOM 4437 O O . SER B 1 228 ? 51.741 107.025 28.459 1.00 60.18 225 SER B O 1
ATOM 4440 N N . ILE B 1 229 ? 53.800 107.518 27.732 1.00 42.01 226 ILE B N 1
ATOM 4441 C CA . ILE B 1 229 ? 53.395 108.569 26.813 1.00 42.97 226 ILE B CA 1
ATOM 4442 C C . ILE B 1 229 ? 53.718 108.059 25.420 1.00 43.88 226 ILE B C 1
ATOM 4443 O O . ILE B 1 229 ? 54.797 107.479 25.227 1.00 40.32 226 ILE B O 1
ATOM 4448 N N . PRO B 1 230 ? 52.795 108.145 24.469 1.00 39.46 227 PRO B N 1
ATOM 4449 C CA . PRO B 1 230 ? 53.085 107.645 23.115 1.00 40.59 227 PRO B CA 1
ATOM 4450 C C . PRO B 1 230 ? 54.388 108.216 22.562 1.00 40.09 227 PRO B C 1
ATOM 4451 O O . PRO B 1 230 ? 54.586 109.429 22.533 1.00 38.11 227 PRO B O 1
ATOM 4455 N N . ILE B 1 231 ? 55.264 107.315 22.110 1.00 38.30 228 ILE B N 1
ATOM 4456 C CA . ILE B 1 231 ? 56.514 107.651 21.431 1.00 40.31 228 ILE B CA 1
ATOM 4457 C C . ILE B 1 231 ? 56.347 107.434 19.932 1.00 37.30 228 ILE B C 1
ATOM 4458 O O . ILE B 1 231 ? 56.055 106.318 19.488 1.00 42.53 228 ILE B O 1
ATOM 4463 N N . VAL B 1 232 ? 56.552 108.491 19.162 1.00 34.71 229 VAL B N 1
ATOM 4464 C CA . VAL B 1 232 ? 56.757 108.417 17.718 1.00 37.23 229 VAL B CA 1
ATOM 4465 C C . VAL B 1 232 ? 58.261 108.419 17.488 1.00 42.68 229 VAL B C 1
ATOM 4466 O O . VAL B 1 232 ? 58.963 109.347 17.905 1.00 44.06 229 VAL B O 1
ATOM 4470 N N . SER B 1 233 ? 58.759 107.362 16.866 1.00 39.61 230 SER B N 1
ATOM 4471 C CA . SER B 1 233 ? 60.185 107.122 16.699 1.00 39.17 230 SER B CA 1
ATOM 4472 C C . SER B 1 233 ? 60.607 107.470 15.280 1.00 43.01 230 SER B C 1
ATOM 4473 O O . SER B 1 233 ? 59.982 107.013 14.321 1.00 40.60 230 SER B O 1
ATOM 4476 N N . SER B 1 234 ? 61.653 108.299 15.148 1.00 39.24 231 SER B N 1
ATOM 4477 C CA . SER B 1 234 ? 62.280 108.533 13.853 1.00 41.85 231 SER B CA 1
ATOM 4478 C C . SER B 1 234 ? 62.892 107.255 13.306 1.00 40.29 231 SER B C 1
ATOM 4479 O O . SER B 1 234 ? 63.197 107.178 12.115 1.00 43.31 231 SER B O 1
ATOM 4482 N N . LEU B 1 235 ? 63.110 106.266 14.171 1.00 43.69 232 LEU B N 1
ATOM 4483 C CA . LEU B 1 235 ? 63.679 104.993 13.741 1.00 47.15 232 LEU B CA 1
ATOM 4484 C C . LEU B 1 235 ? 62.681 104.193 12.899 1.00 52.90 232 LEU B C 1
ATOM 4485 O O . LEU B 1 235 ? 63.045 103.568 11.898 1.00 48.07 232 LEU B O 1
ATOM 4490 N N . THR B 1 236 ? 61.416 104.201 13.287 1.00 45.54 233 THR B N 1
ATOM 4491 C CA . THR B 1 236 ? 60.402 103.437 12.584 1.00 44.09 233 THR B CA 1
ATOM 4492 C C . THR B 1 236 ? 59.491 104.328 11.764 1.00 43.45 233 THR B C 1
ATOM 4493 O O . THR B 1 236 ? 58.733 103.821 10.940 1.00 48.60 233 THR B O 1
ATOM 4497 N N . GLY B 1 237 ? 59.533 105.640 11.983 1.00 44.38 234 GLY B N 1
ATOM 4498 C CA . GLY B 1 237 ? 58.582 106.524 11.343 1.00 35.72 234 GLY B CA 1
ATOM 4499 C C . GLY B 1 237 ? 57.166 106.404 11.858 1.00 42.71 234 GLY B C 1
AT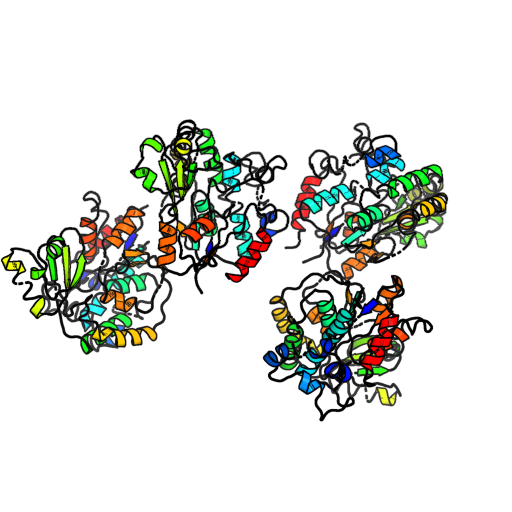OM 4500 O O . GLY B 1 237 ? 56.245 106.873 11.194 1.00 46.95 234 GLY B O 1
ATOM 4501 N N . SER B 1 238 ? 56.957 105.794 13.026 1.00 45.77 235 SER B N 1
ATOM 4502 C CA . SER B 1 238 ? 55.601 105.568 13.500 1.00 46.11 235 SER B CA 1
ATOM 4503 C C . SER B 1 238 ? 55.577 105.499 15.026 1.00 45.78 235 SER B C 1
ATOM 4504 O O . SER B 1 238 ? 56.597 105.672 15.720 1.00 39.95 235 SER B O 1
ATOM 4507 N N . CYS B 1 239 ? 54.376 105.260 15.546 1.00 41.40 236 CYS B N 1
ATOM 4508 C CA . CYS B 1 239 ? 54.187 105.124 16.976 1.00 40.48 236 CYS B CA 1
ATOM 4509 C C . CYS B 1 239 ? 54.763 103.791 17.434 1.00 44.93 236 CYS B C 1
ATOM 4510 O O . CYS B 1 239 ? 54.473 102.748 16.852 1.00 48.53 236 CYS B O 1
ATOM 4513 N N . LEU B 1 240 ? 55.598 103.820 18.466 1.00 44.40 237 LEU B N 1
ATOM 4514 C CA . LEU B 1 240 ? 56.387 102.657 18.853 1.00 40.86 237 LEU B CA 1
ATOM 4515 C C . LEU B 1 240 ? 55.870 102.140 20.193 1.00 46.48 237 LEU B C 1
ATOM 4516 O O . LEU B 1 240 ? 56.072 102.784 21.223 1.00 46.01 237 LEU B O 1
ATOM 4521 N N . HIS B 1 241 ? 55.209 100.976 20.187 1.00 43.08 238 HIS B N 1
ATOM 4522 C CA . HIS B 1 241 ? 54.640 100.412 21.405 1.00 51.76 238 HIS B CA 1
ATOM 4523 C C . HIS B 1 241 ? 55.535 99.370 22.056 1.00 50.17 238 HIS B C 1
ATOM 4524 O O . HIS B 1 241 ? 55.375 99.101 23.243 1.00 54.08 238 HIS B O 1
ATOM 4531 N N . VAL B 1 242 ? 56.442 98.779 21.294 1.00 50.02 239 VAL B N 1
ATOM 4532 C CA . VAL B 1 242 ? 57.407 97.783 21.744 1.00 52.67 239 VAL B CA 1
ATOM 4533 C C . VAL B 1 242 ? 58.760 98.256 21.256 1.00 49.99 239 VAL B C 1
ATOM 4534 O O . VAL B 1 242 ? 58.940 98.469 20.055 1.00 54.86 239 VAL B O 1
ATOM 4546 N N . ASP B 1 244 ? 62.491 96.735 20.934 1.00 54.97 241 ASP B N 1
ATOM 4547 C CA . ASP B 1 244 ? 63.253 95.500 21.067 1.00 59.56 241 ASP B CA 1
ATOM 4548 C C . ASP B 1 244 ? 64.582 95.767 21.787 1.00 53.87 241 ASP B C 1
ATOM 4549 O O . ASP B 1 244 ? 64.900 96.894 22.169 1.00 53.34 241 ASP B O 1
ATOM 4554 N N . GLU B 1 245 ? 65.376 94.712 21.965 1.00 53.89 242 GLU B N 1
ATOM 4555 C CA . GLU B 1 245 ? 66.555 94.837 22.810 1.00 58.54 242 GLU B CA 1
ATOM 4556 C C . GLU B 1 245 ? 67.644 95.730 22.206 1.00 54.15 242 GLU B C 1
ATOM 4557 O O . GLU B 1 245 ? 68.447 96.288 22.962 1.00 51.07 242 GLU B O 1
ATOM 4563 N N . ASN B 1 246 ? 67.668 95.937 20.891 1.00 52.18 243 ASN B N 1
ATOM 4564 C CA . ASN B 1 246 ? 68.660 96.812 20.275 1.00 59.14 243 ASN B CA 1
ATOM 4565 C C . ASN B 1 246 ? 68.150 98.220 20.034 1.00 50.22 243 ASN B C 1
ATOM 4566 O O . ASN B 1 246 ? 68.868 99.022 19.440 1.00 48.30 243 ASN B O 1
ATOM 4571 N N . PHE B 1 247 ? 66.941 98.547 20.488 1.00 43.43 244 PHE B N 1
ATOM 4572 C CA . PHE B 1 247 ? 66.402 99.876 20.214 1.00 43.77 244 PHE B CA 1
ATOM 4573 C C . PHE B 1 247 ? 67.393 101.014 20.495 1.00 42.01 244 PHE B C 1
ATOM 4574 O O . PHE B 1 247 ? 67.553 101.913 19.664 1.00 42.03 244 PHE B O 1
ATOM 4582 N N . PHE B 1 248 ? 68.025 101.027 21.680 1.00 40.13 245 PHE B N 1
ATOM 4583 C CA . PHE B 1 248 ? 68.883 102.162 22.032 1.00 39.74 245 PHE B CA 1
ATOM 4584 C C . PHE B 1 248 ? 70.193 102.129 21.285 1.00 41.23 245 PHE B C 1
ATOM 4585 O O . PHE B 1 248 ? 70.845 103.167 21.168 1.00 43.47 245 PHE B O 1
ATOM 4593 N N . TRP B 1 249 ? 70.578 100.977 20.734 1.00 41.86 246 TRP B N 1
ATOM 4594 C CA . TRP B 1 249 ? 71.649 100.992 19.754 1.00 42.68 246 TRP B CA 1
ATOM 4595 C C . TRP B 1 249 ? 71.140 101.541 18.428 1.00 46.26 246 TRP B C 1
ATOM 4596 O O . TRP B 1 249 ? 71.771 102.424 17.833 1.00 41.71 246 TRP B O 1
ATOM 4607 N N . ASN B 1 250 ? 69.975 101.053 17.965 1.00 39.34 247 ASN B N 1
ATOM 4608 C CA . ASN B 1 250 ? 69.466 101.479 16.656 1.00 46.66 247 ASN B CA 1
ATOM 4609 C C . ASN B 1 250 ? 69.201 102.978 16.617 1.00 45.06 247 ASN B C 1
ATOM 4610 O O . ASN B 1 250 ? 69.372 103.601 15.566 1.00 46.71 247 ASN B O 1
ATOM 4615 N N . ALA B 1 251 ? 68.843 103.570 17.761 1.00 41.71 248 ALA B N 1
ATOM 4616 C CA . ALA B 1 251 ? 68.658 105.014 17.871 1.00 46.59 248 ALA B CA 1
ATOM 4617 C C . ALA B 1 251 ? 69.815 105.797 17.266 1.00 44.64 248 ALA B C 1
ATOM 4618 O O . ALA B 1 251 ? 69.609 106.848 16.649 1.00 55.91 248 ALA B O 1
ATOM 4620 N N . VAL B 1 252 ? 71.049 105.336 17.472 1.00 45.65 249 VAL B N 1
ATOM 4621 C CA . VAL B 1 252 ? 72.201 106.039 16.922 1.00 42.09 249 VAL B CA 1
ATOM 4622 C C . VAL B 1 252 ? 72.811 105.338 15.710 1.00 41.08 249 VAL B C 1
ATOM 4623 O O . VAL B 1 252 ? 73.634 105.957 15.022 1.00 40.42 249 VAL B O 1
ATOM 4627 N N . ARG B 1 253 ? 72.396 104.107 15.389 1.00 40.79 250 ARG B N 1
ATOM 4628 C CA . ARG B 1 253 ? 72.998 103.367 14.283 1.00 41.91 250 ARG B CA 1
ATOM 4629 C C . ARG B 1 253 ? 72.166 103.377 12.995 1.00 48.94 250 ARG B C 1
ATOM 4630 O O . ARG B 1 253 ? 72.733 103.492 11.899 1.00 45.48 250 ARG B O 1
ATOM 4638 N N . LYS B 1 254 ? 70.853 103.263 13.080 1.00 40.86 251 LYS B N 1
ATOM 4639 C CA . LYS B 1 254 ? 70.015 103.168 11.889 1.00 46.03 251 LYS B CA 1
ATOM 4640 C C . LYS B 1 254 ? 69.701 104.544 11.309 1.00 47.71 251 LYS B C 1
ATOM 4641 O O . LYS B 1 254 ? 69.671 105.539 12.035 1.00 41.33 251 LYS B O 1
ATOM 4647 N N . PRO B 1 255 ? 69.437 104.620 10.000 1.00 40.60 252 PRO B N 1
ATOM 4648 C CA . PRO B 1 255 ? 68.949 105.873 9.424 1.00 45.49 252 PRO B CA 1
ATOM 4649 C C . PRO B 1 255 ? 67.580 106.238 9.981 1.00 45.63 252 PRO B C 1
ATOM 4650 O O . PRO B 1 255 ? 66.854 105.418 10.544 1.00 46.98 252 PRO B O 1
ATOM 4670 N N . PHE B 1 258 ? 62.349 110.698 9.739 1.00 37.74 255 PHE B N 1
ATOM 4671 C CA . PHE B 1 258 ? 61.713 111.830 10.380 1.00 37.73 255 PHE B CA 1
ATOM 4672 C C . PHE B 1 258 ? 60.473 112.271 9.618 1.00 36.61 255 PHE B C 1
ATOM 4673 O O . PHE B 1 258 ? 59.438 112.543 10.227 1.00 36.96 255 PHE B O 1
ATOM 4681 N N . ARG B 1 259 ? 60.563 112.388 8.284 1.00 39.06 256 ARG B N 1
ATOM 4682 C CA . ARG B 1 259 ? 59.393 112.819 7.518 1.00 42.58 256 ARG B CA 1
ATOM 4683 C C . ARG B 1 259 ? 58.239 111.853 7.738 1.00 34.50 256 ARG B C 1
ATOM 4684 O O . ARG B 1 259 ? 57.093 112.262 7.944 1.00 42.79 256 ARG B O 1
ATOM 4692 N N . GLU B 1 260 ? 58.547 110.558 7.765 1.00 36.21 257 GLU B N 1
ATOM 4693 C CA . GLU B 1 260 ? 57.515 109.560 7.971 1.00 37.65 257 GLU B CA 1
ATOM 4694 C C . GLU B 1 260 ? 56.825 109.804 9.303 1.00 46.16 257 GLU B C 1
ATOM 4695 O O . GLU B 1 260 ? 55.589 109.753 9.395 1.00 40.24 257 GLU B O 1
ATOM 4701 N N . ALA B 1 261 ? 57.620 110.124 10.341 1.00 38.96 258 ALA B N 1
ATOM 4702 C CA . ALA B 1 261 ? 57.074 110.374 11.678 1.00 34.75 258 ALA B CA 1
ATOM 4703 C C . ALA B 1 261 ? 56.136 111.577 11.663 1.00 37.00 258 ALA B C 1
ATOM 4704 O O . ALA B 1 261 ? 55.030 111.525 12.210 1.00 42.74 258 ALA B O 1
ATOM 4706 N N . ILE B 1 262 ? 56.566 112.681 11.046 1.00 37.23 259 ILE B N 1
ATOM 4707 C CA . ILE B 1 262 ? 55.695 113.852 10.967 1.00 35.99 259 ILE B CA 1
ATOM 4708 C C . ILE B 1 262 ? 54.449 113.527 10.153 1.00 45.27 259 ILE B C 1
ATOM 4709 O O . ILE B 1 262 ? 53.335 113.918 10.512 1.00 39.99 259 ILE B O 1
ATOM 4714 N N . ARG B 1 263 ? 54.620 112.818 9.035 1.00 39.87 260 ARG B N 1
ATOM 4715 C CA . ARG B 1 263 ? 53.464 112.515 8.191 1.00 48.68 260 ARG B CA 1
ATOM 4716 C C . ARG B 1 263 ? 52.478 111.667 8.965 1.00 47.89 260 ARG B C 1
ATOM 4717 O O . ARG B 1 263 ? 51.261 111.872 8.881 1.00 50.60 260 ARG B O 1
ATOM 4725 N N . TYR B 1 264 ? 52.998 110.752 9.775 1.00 45.99 261 TYR B N 1
ATOM 4726 C CA . TYR B 1 264 ? 52.152 109.906 10.596 1.00 50.24 261 TYR B CA 1
ATOM 4727 C C . TYR B 1 264 ? 51.321 110.721 11.588 1.00 58.54 261 TYR B C 1
ATOM 4728 O O . TYR B 1 264 ? 50.159 110.388 11.852 1.00 53.65 261 TYR B O 1
ATOM 4737 N N . LEU B 1 265 ? 51.916 111.757 12.191 1.00 47.61 262 LEU B N 1
ATOM 4738 C CA . LEU B 1 265 ? 51.204 112.567 13.176 1.00 44.08 262 LEU B CA 1
ATOM 4739 C C . LEU B 1 265 ? 50.230 113.511 12.488 1.00 46.19 262 LEU B C 1
ATOM 4740 O O . LEU B 1 265 ? 49.137 113.778 12.992 1.00 46.59 262 LEU B O 1
ATOM 4745 N N . GLU B 1 266 ? 50.609 114.024 11.335 1.00 41.36 263 GLU B N 1
ATOM 4746 C CA . GLU B 1 266 ? 49.739 114.960 10.650 1.00 46.36 263 GLU B CA 1
ATOM 4747 C C . GLU B 1 266 ? 48.538 114.261 10.041 1.00 49.46 263 GLU B C 1
ATOM 4748 O O . GLU B 1 266 ? 47.505 114.900 9.834 1.00 49.98 263 GLU B O 1
ATOM 4754 N N . SER B 1 267 ? 48.648 112.963 9.788 1.00 44.24 264 SER B N 1
ATOM 4755 C CA . SER B 1 267 ? 47.543 112.207 9.224 1.00 47.47 264 SER B CA 1
ATOM 4756 C C . SER B 1 267 ? 46.480 111.923 10.276 1.00 55.93 264 SER B C 1
ATOM 4757 O O . SER B 1 267 ? 45.318 111.724 9.924 1.00 54.95 264 SER B O 1
ATOM 4760 N N . GLN B 1 268 ? 46.848 111.935 11.562 1.00 46.21 265 GLN B N 1
ATOM 4761 C CA . GLN B 1 268 ? 45.916 111.738 12.663 1.00 48.85 265 GLN B CA 1
ATOM 4762 C C . GLN B 1 268 ? 45.272 113.020 13.159 1.00 49.22 265 GLN B C 1
ATOM 4763 O O . GLN B 1 268 ? 44.123 112.987 13.578 1.00 50.81 265 GLN B O 1
ATOM 4769 N N . HIS B 1 269 ? 46.009 114.129 13.231 1.00 50.16 266 HIS B N 1
ATOM 4770 C CA . HIS B 1 269 ? 45.424 115.376 13.717 1.00 48.67 266 HIS B CA 1
ATOM 4771 C C . HIS B 1 269 ? 46.321 116.526 13.284 1.00 48.42 266 HIS B C 1
ATOM 4772 O O . HIS B 1 269 ? 47.381 116.335 12.695 1.00 48.60 266 HIS B O 1
ATOM 4779 N N . THR B 1 270 ? 45.870 117.724 13.588 1.00 43.46 267 THR B N 1
ATOM 4780 C CA . THR B 1 270 ? 46.662 118.929 13.405 1.00 46.59 267 THR B CA 1
ATOM 4781 C C . THR B 1 270 ? 47.423 119.146 14.715 1.00 44.50 267 THR B C 1
ATOM 4782 O O . THR B 1 270 ? 46.850 119.578 15.704 1.00 48.19 267 THR B O 1
ATOM 4786 N N . CYS B 1 271 ? 48.700 118.782 14.755 1.00 41.59 268 CYS B N 1
ATOM 4787 C CA . CYS B 1 271 ? 49.448 118.866 15.999 1.00 41.20 268 CYS B CA 1
ATOM 4788 C C . CYS B 1 271 ? 50.088 120.220 16.228 1.00 42.79 268 CYS B C 1
ATOM 4789 O O . CYS B 1 271 ? 50.325 121.005 15.313 1.00 40.09 268 CYS B O 1
ATOM 4792 N N . LYS B 1 272 ? 50.380 120.468 17.493 1.00 41.04 269 LYS B N 1
ATOM 4793 C CA . LYS B 1 272 ? 51.314 121.510 17.886 1.00 44.55 269 LYS B CA 1
ATOM 4794 C C . LYS B 1 272 ? 52.646 120.827 18.194 1.00 40.14 269 LYS B C 1
ATOM 4795 O O . LYS B 1 272 ? 52.687 119.831 18.913 1.00 42.84 269 LYS B O 1
ATOM 4801 N N . PHE B 1 273 ? 53.717 121.331 17.618 1.00 38.17 270 PHE B N 1
ATOM 4802 C CA . PHE B 1 273 ? 55.025 120.710 17.755 1.00 38.40 270 PHE B CA 1
ATOM 4803 C C . PHE B 1 273 ? 55.902 121.656 18.543 1.00 36.85 270 PHE B C 1
ATOM 4804 O O . PHE B 1 273 ? 56.067 122.821 18.157 1.00 41.43 270 PHE B O 1
ATOM 4812 N N . ILE B 1 274 ? 56.495 121.150 19.614 1.00 39.09 271 ILE B N 1
ATOM 4813 C CA . ILE B 1 274 ? 57.464 121.912 20.367 1.00 34.10 271 ILE B CA 1
ATOM 4814 C C . ILE B 1 274 ? 58.779 121.166 20.288 1.00 35.44 271 ILE B C 1
ATOM 4815 O O . ILE B 1 274 ? 58.856 119.979 20.629 1.00 35.37 271 ILE B O 1
ATOM 4820 N N . ASP B 1 275 ? 59.795 121.851 19.810 1.00 30.78 272 ASP B N 1
ATOM 4821 C CA . ASP B 1 275 ? 61.122 121.278 19.708 1.00 28.65 272 ASP B CA 1
ATOM 4822 C C . ASP B 1 275 ? 61.830 121.517 21.052 1.00 35.33 272 ASP B C 1
ATOM 4823 O O . ASP B 1 275 ? 62.080 122.659 21.441 1.00 34.00 272 ASP B O 1
ATOM 4828 N N . LEU B 1 276 ? 62.154 120.450 21.766 1.00 31.38 273 LEU B N 1
ATOM 4829 C CA . LEU B 1 276 ? 62.892 120.609 23.006 1.00 28.98 273 LEU B CA 1
ATOM 4830 C C . LEU B 1 276 ? 64.374 120.340 22.808 1.00 38.77 273 LEU B C 1
ATOM 4831 O O . LEU B 1 276 ? 65.115 120.290 23.784 1.00 37.14 273 LEU B O 1
ATOM 4836 N N . GLY B 1 277 ? 64.809 120.136 21.563 1.00 33.77 274 GLY B N 1
ATOM 4837 C CA . GLY B 1 277 ? 66.197 119.924 21.255 1.00 32.70 274 GLY B CA 1
ATOM 4838 C C . GLY B 1 277 ? 66.888 121.252 21.072 1.00 35.73 274 GLY B C 1
ATOM 4839 O O . GLY B 1 277 ? 66.250 122.265 20.758 1.00 34.58 274 GLY B O 1
ATOM 4840 N N . PRO B 1 278 ? 68.200 121.285 21.282 1.00 31.90 275 PRO B N 1
ATOM 4841 C CA . PRO B 1 278 ? 68.953 122.508 20.984 1.00 35.07 275 PRO B CA 1
ATOM 4842 C C . PRO B 1 278 ? 68.949 122.813 19.477 1.00 35.15 275 PRO B C 1
ATOM 4843 O O . PRO B 1 278 ? 68.815 121.922 18.624 1.00 36.55 275 PRO B O 1
ATOM 4847 N N . SER B 1 279 ? 68.986 124.114 19.167 1.00 33.61 276 SER B N 1
ATOM 4848 C CA . SER B 1 279 ? 69.056 124.743 17.851 1.00 33.46 276 SER B CA 1
ATOM 4849 C C . SER B 1 279 ? 67.690 124.853 17.151 1.00 38.48 276 SER B C 1
ATOM 4850 O O . SER B 1 279 ? 67.594 125.561 16.152 1.00 38.12 276 SER B O 1
ATOM 4853 N N . GLY B 1 280 ? 66.650 124.181 17.628 1.00 33.72 277 GLY B N 1
ATOM 4854 C CA . GLY B 1 280 ? 65.363 124.237 16.943 1.00 33.22 277 GLY B CA 1
ATOM 4855 C C . GLY B 1 280 ? 65.402 123.583 15.579 1.00 40.82 277 GLY B C 1
ATOM 4856 O O . GLY B 1 280 ? 64.689 124.007 14.654 1.00 38.23 277 GLY B O 1
ATOM 4857 N N . THR B 1 281 ? 66.222 122.544 15.443 1.00 34.21 278 THR B N 1
ATOM 4858 C CA . THR B 1 281 ? 66.431 121.880 14.162 1.00 30.81 278 THR B CA 1
ATOM 4859 C C . THR B 1 281 ? 65.171 121.151 13.706 1.00 36.63 278 THR B C 1
ATOM 4860 O O . THR B 1 281 ? 64.780 121.208 12.526 1.00 35.61 278 THR B O 1
ATOM 4864 N N . LEU B 1 282 ? 64.559 120.407 14.618 1.00 32.48 279 LEU B N 1
ATOM 4865 C CA . LEU B 1 282 ? 63.374 119.650 14.244 1.00 39.56 279 LEU B CA 1
ATOM 4866 C C . LEU B 1 282 ? 62.209 120.582 13.939 1.00 40.22 279 LEU B C 1
ATOM 4867 O O . LEU B 1 282 ? 61.415 120.324 13.023 1.00 37.41 279 LEU B O 1
ATOM 4872 N N . ALA B 1 283 ? 62.073 121.662 14.703 1.00 33.99 280 ALA B N 1
ATOM 4873 C CA . ALA B 1 283 ? 61.035 122.631 14.365 1.00 37.48 280 ALA B CA 1
ATOM 4874 C C . ALA B 1 283 ? 61.237 123.195 12.958 1.00 38.59 280 ALA B C 1
ATOM 4875 O O . ALA B 1 283 ? 60.260 123.435 12.239 1.00 34.22 280 ALA B O 1
ATOM 4877 N N . ALA B 1 284 ? 62.492 123.446 12.561 1.00 37.76 281 ALA B N 1
ATOM 4878 C CA . ALA B 1 284 ? 62.765 123.953 11.206 1.00 37.05 281 ALA B CA 1
ATOM 4879 C C . ALA B 1 284 ? 62.356 122.932 10.151 1.00 33.59 281 ALA B C 1
ATOM 4880 O O . ALA B 1 284 ? 61.686 123.275 9.171 1.00 40.11 281 ALA B O 1
ATOM 4882 N N . PHE B 1 285 ? 62.689 121.665 10.381 1.00 34.83 282 PHE B N 1
ATOM 4883 C CA . PHE B 1 285 ? 62.234 120.584 9.521 1.00 35.22 282 PHE B CA 1
ATOM 4884 C C . PHE B 1 285 ? 60.716 120.561 9.428 1.00 41.32 282 PHE B C 1
ATOM 4885 O O . PHE B 1 285 ? 60.149 120.565 8.326 1.00 38.06 282 PHE B O 1
ATOM 4893 N N . VAL B 1 286 ? 60.035 120.550 10.582 1.00 36.72 283 VAL B N 1
ATOM 4894 C CA . VAL B 1 286 ? 58.577 120.400 10.569 1.00 36.83 283 VAL B CA 1
ATOM 4895 C C . VAL B 1 286 ? 57.940 121.550 9.787 1.00 38.58 283 VAL B C 1
ATOM 4896 O O . VAL B 1 286 ? 57.015 121.347 8.982 1.00 38.34 283 VAL B O 1
ATOM 4900 N N . LYS B 1 287 ? 58.469 122.765 9.953 1.00 33.58 284 LYS B N 1
ATOM 4901 C CA . LYS B 1 287 ? 57.923 123.890 9.208 1.00 33.44 284 LYS B CA 1
ATOM 4902 C C . LYS B 1 287 ? 58.027 123.651 7.702 1.00 48.98 284 LYS B C 1
ATOM 4903 O O . LYS B 1 287 ? 57.147 124.084 6.953 1.00 43.81 284 LYS B O 1
ATOM 4909 N N . GLN B 1 288 ? 59.076 122.949 7.240 1.00 38.22 285 GLN B N 1
ATOM 4910 C CA . GLN B 1 288 ? 59.178 122.637 5.814 1.00 40.13 285 GLN B CA 1
ATOM 4911 C C . GLN B 1 288 ? 58.267 121.494 5.394 1.00 44.13 285 GLN B C 1
ATOM 4912 O O . GLN B 1 288 ? 57.945 121.373 4.208 1.00 42.69 285 GLN B O 1
ATOM 4918 N N . LEU B 1 289 ? 57.833 120.654 6.319 1.00 38.36 286 LEU B N 1
ATOM 4919 C CA . LEU B 1 289 ? 57.006 119.509 5.981 1.00 42.63 286 LEU B CA 1
ATOM 4920 C C . LEU B 1 289 ? 55.510 119.794 6.039 1.00 50.51 286 LEU B C 1
ATOM 4921 O O . LEU B 1 289 ? 54.738 118.971 5.535 1.00 51.20 286 LEU B O 1
ATOM 4926 N N . ILE B 1 290 ? 55.081 120.897 6.642 1.00 42.09 287 ILE B N 1
ATOM 4927 C CA . ILE B 1 290 ? 53.652 121.187 6.790 1.00 46.19 287 ILE B CA 1
ATOM 4928 C C . ILE B 1 290 ? 53.363 122.500 6.074 1.00 46.05 287 ILE B C 1
ATOM 4929 O O . ILE B 1 290 ? 54.288 123.284 5.792 1.00 46.96 287 ILE B O 1
ATOM 4934 N N . PRO B 1 291 ? 52.087 122.775 5.746 1.00 56.39 288 PRO B N 1
ATOM 4935 C CA . PRO B 1 291 ? 51.777 123.943 4.903 1.00 54.26 288 PRO B CA 1
ATOM 4936 C C . PRO B 1 291 ? 52.309 125.232 5.503 1.00 58.57 288 PRO B C 1
ATOM 4937 O O . PRO B 1 291 ? 52.341 125.396 6.722 1.00 58.42 288 PRO B O 1
ATOM 4941 N N . GLY B 1 292 ? 52.745 126.147 4.634 1.00 59.19 289 GLY B N 1
ATOM 4942 C CA . GLY B 1 292 ? 53.305 127.405 5.118 1.00 62.90 289 GLY B CA 1
ATOM 4943 C C . GLY B 1 292 ? 52.381 128.141 6.075 1.00 72.33 289 GLY B C 1
ATOM 4944 O O . GLY B 1 292 ? 52.829 128.750 7.053 1.00 73.50 289 GLY B O 1
ATOM 4945 N N . ASP B 1 293 ? 51.077 128.083 5.818 1.00 73.38 290 ASP B N 1
ATOM 4946 C CA . ASP B 1 293 ? 50.116 128.760 6.674 1.00 80.06 290 ASP B CA 1
ATOM 4947 C C . ASP B 1 293 ? 50.005 128.115 8.060 1.00 78.56 290 ASP B C 1
ATOM 4948 O O . ASP B 1 293 ? 49.274 128.632 8.914 1.00 78.66 290 ASP B O 1
ATOM 4953 N N . SER B 1 294 ? 50.715 127.007 8.284 1.00 64.71 291 SER B N 1
ATOM 4954 C CA . SER B 1 294 ? 50.729 126.278 9.544 1.00 70.74 291 SER B CA 1
ATOM 4955 C C . SER B 1 294 ? 52.065 126.423 10.280 1.00 68.91 291 SER B C 1
ATOM 4956 O O . SER B 1 294 ? 52.345 125.651 11.202 1.00 57.76 291 SER B O 1
ATOM 4959 N N . ALA B 1 295 ? 52.900 127.391 9.886 1.00 63.82 292 ALA B N 1
ATOM 4960 C CA . ALA B 1 295 ? 54.179 127.566 10.566 1.00 65.63 292 ALA B CA 1
ATOM 4961 C C . ALA B 1 295 ? 53.990 127.807 12.067 1.00 59.27 292 ALA B C 1
ATOM 4962 O O . ALA B 1 295 ? 54.769 127.299 12.884 1.00 58.99 292 ALA B O 1
ATOM 4964 N N . ASP B 1 296 ? 52.941 128.545 12.461 1.00 59.73 293 ASP B N 1
ATOM 4965 C CA . ASP B 1 296 ? 52.741 128.891 13.873 1.00 58.01 293 ASP B CA 1
ATOM 4966 C C . ASP B 1 296 ? 52.274 127.703 14.726 1.00 55.50 293 ASP B C 1
ATOM 4967 O O . ASP B 1 296 ? 51.880 127.876 15.879 1.00 60.53 293 ASP B O 1
ATOM 4972 N N . ARG B 1 297 ? 52.240 126.518 14.169 1.00 48.37 294 ARG B N 1
ATOM 4973 C CA . ARG B 1 297 ? 51.994 125.318 14.928 1.00 50.27 294 ARG B CA 1
ATOM 4974 C C . ARG B 1 297 ? 53.308 124.708 15.422 1.00 45.29 294 ARG B C 1
ATOM 4975 O O . ARG B 1 297 ? 53.283 123.651 16.045 1.00 45.33 294 ARG B O 1
ATOM 4983 N N A CYS B 1 298 ? 54.462 125.279 15.049 0.64 41.50 295 CYS B N 1
ATOM 4984 N N C CYS B 1 298 ? 54.425 125.394 15.208 0.21 42.16 295 CYS B N 1
ATOM 4985 C CA A CYS B 1 298 ? 55.772 124.786 15.457 0.64 43.15 295 CYS B CA 1
ATOM 4986 C CA C CYS B 1 298 ? 55.725 124.839 15.503 0.21 43.21 295 CYS B CA 1
ATOM 4987 C C A CYS B 1 298 ? 56.488 125.870 16.224 0.64 41.81 295 CYS B C 1
ATOM 4988 C C C CYS B 1 298 ? 56.649 125.872 16.140 0.21 41.97 295 CYS B C 1
ATOM 4989 O O A CYS B 1 298 ? 56.521 127.027 15.801 0.64 42.41 295 CYS B O 1
ATOM 4990 O O C CYS B 1 298 ? 56.661 127.036 15.744 0.21 42.37 295 CYS B O 1
ATOM 4995 N N A CYS B 1 299 ? 57.133 125.485 17.306 0.64 36.35 296 CYS B N 1
ATOM 4996 N N B CYS B 1 299 ? 57.121 125.504 17.234 0.15 36.23 296 CYS B N 1
ATOM 4997 C CA A CYS B 1 299 ? 57.977 126.456 17.960 0.64 35.15 296 CYS B CA 1
ATOM 4998 C CA B CYS B 1 299 ? 57.866 126.394 18.118 0.15 36.21 296 CYS B CA 1
ATOM 4999 C C A CYS B 1 299 ? 59.169 125.730 18.549 0.64 32.62 296 CYS B C 1
ATOM 5000 C C B CYS B 1 299 ? 59.148 125.717 18.592 0.15 32.65 296 CYS B C 1
ATOM 5001 O O A CYS B 1 299 ? 59.161 124.518 18.743 0.64 33.85 296 CYS B O 1
ATOM 5002 O O B CYS B 1 299 ? 59.165 124.513 18.816 0.15 33.92 296 CYS B O 1
ATOM 5007 N N . SER B 1 300 ? 60.230 126.473 18.740 1.00 37.10 297 SER B N 1
ATOM 5008 C CA . SER B 1 300 ? 61.419 125.929 19.379 1.00 39.66 297 SER B CA 1
ATOM 5009 C C . SER B 1 300 ? 61.697 126.765 20.604 1.00 37.33 297 SER B C 1
ATOM 5010 O O . SER B 1 300 ? 61.067 127.796 20.812 1.00 40.32 297 SER B O 1
ATOM 5013 N N . ILE B 1 301 ? 62.632 126.317 21.439 1.00 36.55 298 ILE B N 1
ATOM 5014 C CA . ILE B 1 301 ? 62.893 127.020 22.695 1.00 33.46 298 ILE B CA 1
ATOM 5015 C C . ILE B 1 301 ? 64.369 127.378 22.801 1.00 39.24 298 ILE B C 1
ATOM 5016 O O . ILE B 1 301 ? 64.722 128.559 22.889 1.00 38.12 298 ILE B O 1
ATOM 5021 N N . ILE B 1 302 ? 65.235 126.368 22.727 1.00 34.59 299 ILE B N 1
ATOM 5022 C CA . ILE B 1 302 ? 66.672 126.532 22.915 1.00 35.60 299 ILE B CA 1
ATOM 5023 C C . ILE B 1 302 ? 67.307 126.717 21.543 1.00 36.91 299 ILE B C 1
ATOM 5024 O O . ILE B 1 302 ? 67.322 125.788 20.733 1.00 36.48 299 ILE B O 1
ATOM 5029 N N . THR B 1 303 ? 67.825 127.916 21.288 1.00 32.01 300 THR B N 1
ATOM 5030 C CA . THR B 1 303 ? 68.432 128.317 20.028 1.00 33.86 300 THR B CA 1
ATOM 5031 C C . THR B 1 303 ? 69.524 129.293 20.384 1.00 32.20 300 THR B C 1
ATOM 5032 O O . THR B 1 303 ? 69.478 129.903 21.461 1.00 35.60 300 THR B O 1
ATOM 5036 N N . PRO B 1 304 ? 70.493 129.496 19.490 1.00 36.72 301 PRO B N 1
ATOM 5037 C CA . PRO B 1 304 ? 71.592 130.435 19.767 1.00 35.23 301 PRO B CA 1
ATOM 5038 C C . PRO B 1 304 ? 71.171 131.873 19.945 1.00 36.08 301 PRO B C 1
ATOM 5039 O O . PRO B 1 304 ? 72.038 132.703 20.256 1.00 37.39 301 PRO B O 1
ATOM 5043 N N . PHE B 1 305 ? 69.906 132.221 19.724 1.00 37.98 302 PHE B N 1
ATOM 5044 C CA . PHE B 1 305 ? 69.496 133.559 20.102 1.00 38.49 302 PHE B CA 1
ATOM 5045 C C . PHE B 1 305 ? 69.341 133.709 21.611 1.00 39.92 302 PHE B C 1
ATOM 5046 O O . PHE B 1 305 ? 69.221 134.834 22.093 1.00 42.49 302 PHE B O 1
ATOM 5054 N N . HIS B 1 306 ? 69.388 132.613 22.356 1.00 37.18 303 HIS B N 1
ATOM 5055 C CA . HIS B 1 306 ? 69.362 132.666 23.818 1.00 39.85 303 HIS B CA 1
ATOM 5056 C C . HIS B 1 306 ? 68.101 133.379 24.309 1.00 41.30 303 HIS B C 1
ATOM 5057 O O . HIS B 1 306 ? 68.125 134.161 25.260 1.00 49.72 303 HIS B O 1
ATOM 5064 N N . GLN B 1 307 ? 66.992 133.109 23.644 1.00 39.48 304 GLN B N 1
ATOM 5065 C CA . GLN B 1 307 ? 65.694 133.685 23.973 1.00 44.51 304 GLN B CA 1
ATOM 5066 C C . GLN B 1 307 ? 64.772 132.659 24.615 1.00 39.74 304 GLN B C 1
ATOM 5067 O O . GLN B 1 307 ? 63.565 132.689 24.377 1.00 39.12 304 GLN B O 1
ATOM 5073 N N . GLU B 1 308 ? 65.331 131.720 25.385 1.00 39.79 305 GLU B N 1
ATOM 5074 C CA . GLU B 1 308 ? 64.522 130.640 25.951 1.00 38.54 305 GLU B CA 1
ATOM 5075 C C . GLU B 1 308 ? 63.366 131.170 26.801 1.00 44.50 305 GLU B C 1
ATOM 5076 O O . GLU B 1 308 ? 62.272 130.582 26.816 1.00 42.93 305 GLU B O 1
ATOM 5082 N N . LEU B 1 309 ? 63.589 132.248 27.545 1.00 41.73 306 LEU B N 1
ATOM 5083 C CA . LEU B 1 309 ? 62.514 132.729 28.417 1.00 44.57 306 LEU B CA 1
ATOM 5084 C C . LEU B 1 309 ? 61.338 133.213 27.582 1.00 52.80 306 LEU B C 1
ATOM 5085 O O . LEU B 1 309 ? 60.197 132.764 27.769 1.00 54.49 306 LEU B O 1
ATOM 5090 N N . LYS B 1 310 ? 61.620 134.091 26.614 1.00 48.23 307 LYS B N 1
ATOM 5091 C CA . LYS B 1 310 ? 60.597 134.554 25.691 1.00 47.37 307 LYS B CA 1
ATOM 5092 C C . LYS B 1 310 ? 59.921 133.381 24.980 1.00 54.41 307 LYS B C 1
ATOM 5093 O O . LYS B 1 310 ? 58.701 133.371 24.803 1.00 53.57 307 LYS B O 1
ATOM 5099 N N . ASN B 1 311 ? 60.696 132.375 24.566 1.00 50.00 308 ASN B N 1
ATOM 5100 C CA . ASN B 1 311 ? 60.105 131.253 23.848 1.00 39.71 308 ASN B CA 1
ATOM 5101 C C . ASN B 1 311 ? 59.209 130.420 24.753 1.00 43.34 308 ASN B C 1
ATOM 5102 O O . ASN B 1 311 ? 58.215 129.846 24.285 1.00 46.48 308 ASN B O 1
ATOM 5107 N N . LEU B 1 312 ? 59.575 130.291 26.034 1.00 41.68 309 LEU B N 1
ATOM 5108 C CA . LEU B 1 312 ? 58.713 129.600 26.987 1.00 49.94 309 LEU B CA 1
ATOM 5109 C C . LEU B 1 312 ? 57.379 130.336 27.131 1.00 52.54 309 LEU B C 1
ATOM 5110 O O . LEU B 1 312 ? 56.309 129.713 27.159 1.00 51.50 309 LEU B O 1
ATOM 5115 N N . ASN B 1 313 ? 57.420 131.668 27.215 1.00 53.40 310 ASN B N 1
ATOM 5116 C CA . ASN B 1 313 ? 56.168 132.419 27.277 1.00 62.93 310 ASN B CA 1
ATOM 5117 C C . ASN B 1 313 ? 55.340 132.211 26.011 1.00 59.14 310 ASN B C 1
ATOM 5118 O O . ASN B 1 313 ? 54.118 132.066 26.089 1.00 72.42 310 ASN B O 1
ATOM 5123 N N . THR B 1 314 ? 55.982 132.136 24.844 1.00 56.11 311 THR B N 1
ATOM 5124 C CA . THR B 1 314 ? 55.268 131.737 23.629 1.00 55.49 311 THR B CA 1
ATOM 5125 C C . THR B 1 314 ? 54.614 130.366 23.787 1.00 58.72 311 THR B C 1
ATOM 5126 O O . THR B 1 314 ? 53.448 130.174 23.424 1.00 58.97 311 THR B O 1
ATOM 5130 N N . VAL B 1 315 ? 55.342 129.402 24.347 1.00 53.03 312 VAL B N 1
ATOM 5131 C CA . VAL B 1 315 ? 54.804 128.054 24.433 1.00 47.92 312 VAL B CA 1
ATOM 5132 C C . VAL B 1 315 ? 53.605 128.042 25.378 1.00 58.92 312 VAL B C 1
ATOM 5133 O O . VAL B 1 315 ? 52.699 127.217 25.233 1.00 46.84 312 VAL B O 1
ATOM 5137 N N . GLU B 1 316 ? 53.607 128.928 26.383 1.00 56.04 313 GLU B N 1
ATOM 5138 C CA . GLU B 1 316 ? 52.494 129.007 27.324 1.00 62.52 313 GLU B CA 1
ATOM 5139 C C . GLU B 1 316 ? 51.183 129.210 26.575 1.00 66.46 313 GLU B C 1
ATOM 5140 O O . GLU B 1 316 ? 50.195 128.523 26.846 1.00 63.15 313 GLU B O 1
ATOM 5146 N N . TYR B 1 317 ? 51.185 130.105 25.583 1.00 65.42 314 TYR B N 1
ATOM 5147 C CA . TYR B 1 317 ? 50.037 130.410 24.731 1.00 72.76 314 TYR B CA 1
ATOM 5148 C C . TYR B 1 317 ? 49.938 129.505 23.511 1.00 69.54 314 TYR B C 1
ATOM 5149 O O . TYR B 1 317 ? 49.055 129.701 22.674 1.00 74.12 314 TYR B O 1
ATOM 5158 N N . PHE B 1 318 ? 50.810 128.506 23.412 1.00 72.80 315 PHE B N 1
ATOM 5159 C CA . PHE B 1 318 ? 50.617 127.428 22.453 1.00 73.51 315 PHE B CA 1
ATOM 5160 C C . PHE B 1 318 ? 49.416 126.594 22.855 1.00 82.17 315 PHE B C 1
ATOM 5161 O O . PHE B 1 318 ? 48.431 126.476 22.117 1.00 94.67 315 PHE B O 1
ATOM 5169 N N . ARG B 1 319 ? 49.504 125.997 24.038 1.00 79.90 316 ARG B N 1
ATOM 5170 C CA . ARG B 1 319 ? 48.468 125.190 24.658 1.00 88.03 316 ARG B CA 1
ATOM 5171 C C . ARG B 1 319 ? 47.188 125.936 25.021 1.00 83.17 316 ARG B C 1
ATOM 5172 O O . ARG B 1 319 ? 46.249 125.337 25.550 1.00 87.02 316 ARG B O 1
ATOM 5180 N N . ASN C 1 5 ? 15.919 45.454 36.771 1.00 83.35 2 ASN C N 1
ATOM 5181 C CA . ASN C 1 5 ? 15.695 44.992 38.135 1.00 89.93 2 ASN C CA 1
ATOM 5182 C C . ASN C 1 5 ? 16.403 45.921 39.139 1.00 91.32 2 ASN C C 1
ATOM 5183 O O . ASN C 1 5 ? 16.414 47.145 38.962 1.00 83.13 2 ASN C O 1
ATOM 5188 N N . GLU C 1 6 ? 17.015 45.326 40.192 1.00 79.88 3 GLU C N 1
ATOM 5189 C CA . GLU C 1 6 ? 17.530 46.086 41.327 1.00 68.25 3 GLU C CA 1
ATOM 5190 C C . GLU C 1 6 ? 18.914 46.663 41.030 1.00 59.74 3 GLU C C 1
ATOM 5191 O O . GLU C 1 6 ? 19.732 46.020 40.371 1.00 65.62 3 GLU C O 1
ATOM 5197 N N . PRO C 1 7 ? 19.186 47.876 41.495 1.00 54.35 4 PRO C N 1
ATOM 5198 C CA . PRO C 1 7 ? 20.413 48.574 41.095 1.00 56.19 4 PRO C CA 1
ATOM 5199 C C . PRO C 1 7 ? 21.676 48.059 41.777 1.00 46.78 4 PRO C C 1
ATOM 5200 O O . PRO C 1 7 ? 21.654 47.505 42.878 1.00 49.51 4 PRO C O 1
ATOM 5204 N N . LEU C 1 8 ? 22.781 48.262 41.074 1.00 47.62 5 LEU C N 1
ATOM 5205 C CA . LEU C 1 8 ? 24.118 47.873 41.498 1.00 48.91 5 LEU C CA 1
ATOM 5206 C C . LEU C 1 8 ? 24.761 49.093 42.104 1.00 45.25 5 LEU C C 1
ATOM 5207 O O . LEU C 1 8 ? 24.891 50.121 41.430 1.00 41.19 5 LEU C O 1
ATOM 5212 N N . VAL C 1 9 ? 25.175 48.977 43.361 1.00 43.15 6 VAL C N 1
ATOM 5213 C CA . VAL C 1 9 ? 25.895 50.043 44.041 1.00 41.42 6 VAL C CA 1
ATOM 5214 C C . VAL C 1 9 ? 27.360 49.665 44.089 1.00 40.12 6 VAL C C 1
ATOM 5215 O O . VAL C 1 9 ? 27.709 48.606 44.618 1.00 40.37 6 VAL C O 1
ATOM 5219 N N . PHE C 1 10 ? 28.213 50.511 43.531 1.00 37.65 7 PHE C N 1
ATOM 5220 C CA . PHE C 1 10 ? 29.651 50.328 43.645 1.00 39.89 7 PHE C CA 1
ATOM 5221 C C . PHE C 1 10 ? 30.099 51.167 44.817 1.00 38.26 7 PHE C C 1
ATOM 5222 O O . PHE C 1 10 ? 29.819 52.364 44.832 1.00 38.77 7 PHE C O 1
ATOM 5238 N N . PHE C 1 12 ? 33.115 52.566 47.552 1.00 35.22 9 PHE C N 1
ATOM 5239 C CA . PHE C 1 12 ? 34.545 52.838 47.609 1.00 33.24 9 PHE C CA 1
ATOM 5240 C C . PHE C 1 12 ? 34.935 53.224 49.019 1.00 36.64 9 PHE C C 1
ATOM 5241 O O . PHE C 1 12 ? 34.389 54.192 49.559 1.00 40.09 9 PHE C O 1
ATOM 5249 N N . SER C 1 13 ? 35.902 52.504 49.608 1.00 35.12 10 SER C N 1
ATOM 5250 C CA . SER C 1 13 ? 36.356 52.849 50.953 1.00 29.34 10 SER C CA 1
ATOM 5251 C C . SER C 1 13 ? 37.510 53.852 50.907 1.00 41.07 10 SER C C 1
ATOM 5252 O O . SER C 1 13 ? 38.095 54.130 49.854 1.00 39.57 10 SER C O 1
ATOM 5255 N N . GLY C 1 14 ? 37.888 54.340 52.090 1.00 39.19 11 GLY C N 1
ATOM 5256 C CA . GLY C 1 14 ? 38.879 55.391 52.183 1.00 37.69 11 GLY C CA 1
ATOM 5257 C C . GLY C 1 14 ? 40.063 55.010 53.047 1.00 39.80 11 GLY C C 1
ATOM 5258 O O . GLY C 1 14 ? 40.488 53.849 53.067 1.00 37.06 11 GLY C O 1
ATOM 5259 N N . GLN C 1 15 ? 40.622 55.987 53.748 1.00 37.15 12 GLN C N 1
ATOM 5260 C CA . GLN C 1 15 ? 41.834 55.726 54.497 1.00 40.26 12 GLN C CA 1
ATOM 5261 C C . GLN C 1 15 ? 41.567 54.716 55.601 1.00 44.04 12 GLN C C 1
ATOM 5262 O O . GLN C 1 15 ? 40.550 54.785 56.293 1.00 40.50 12 GLN C O 1
ATOM 5268 N N . GLY C 1 16 ? 42.499 53.773 55.767 1.00 44.40 13 GLY C N 1
ATOM 5269 C CA . GLY C 1 16 ? 42.418 52.730 56.769 1.00 37.40 13 GLY C CA 1
ATOM 5270 C C . GLY C 1 16 ? 42.047 51.381 56.190 1.00 36.05 13 GLY C C 1
ATOM 5271 O O . GLY C 1 16 ? 42.208 50.362 56.870 1.00 44.92 13 GLY C O 1
ATOM 5272 N N A SER C 1 17 ? 41.531 51.345 54.964 0.66 35.54 14 SER C N 1
ATOM 5273 N N B SER C 1 17 ? 41.555 51.357 54.960 0.34 35.78 14 SER C N 1
ATOM 5274 C CA A SER C 1 17 ? 41.216 50.070 54.335 0.66 36.16 14 SER C CA 1
ATOM 5275 C CA B SER C 1 17 ? 41.204 50.113 54.304 0.34 36.18 14 SER C CA 1
ATOM 5276 C C A SER C 1 17 ? 42.357 49.548 53.459 0.66 37.83 14 SER C C 1
ATOM 5277 C C B SER C 1 17 ? 42.342 49.564 53.448 0.34 37.66 14 SER C C 1
ATOM 5278 O O A SER C 1 17 ? 42.303 48.397 53.014 0.66 36.33 14 SER C O 1
ATOM 5279 O O B SER C 1 17 ? 42.281 48.404 53.027 0.34 36.10 14 SER C O 1
ATOM 5284 N N . GLN C 1 18 ? 43.376 50.360 53.190 1.00 36.00 15 GLN C N 1
ATOM 5285 C CA . GLN C 1 18 ? 44.465 49.930 52.307 1.00 41.01 15 GLN C CA 1
ATOM 5286 C C . GLN C 1 18 ? 45.406 48.927 52.985 1.00 38.87 15 GLN C C 1
ATOM 5287 O O . GLN C 1 18 ? 45.535 48.894 54.222 1.00 37.45 15 GLN C O 1
ATOM 5293 N N . TYR C 1 19 ? 46.077 48.106 52.161 1.00 36.45 16 TYR C N 1
ATOM 5294 C CA . TYR C 1 19 ? 47.158 47.248 52.670 1.00 37.60 16 TYR C CA 1
ATOM 5295 C C . TYR C 1 19 ? 48.162 46.937 51.565 1.00 38.73 16 TYR C C 1
ATOM 5296 O O . TYR C 1 19 ? 47.841 47.024 50.387 1.00 38.06 16 TYR C O 1
ATOM 5305 N N . TYR C 1 20 ? 49.388 46.556 51.967 1.00 40.17 17 TYR C N 1
ATOM 5306 C CA . TYR C 1 20 ? 50.410 46.176 50.992 1.00 35.63 17 TYR C CA 1
ATOM 5307 C C . TYR C 1 20 ? 49.976 44.927 50.249 1.00 37.83 17 TYR C C 1
ATOM 5308 O O . TYR C 1 20 ? 49.368 44.031 50.838 1.00 37.48 17 TYR C O 1
ATOM 5317 N N . HIS C 1 21 ? 50.258 44.903 48.938 1.00 32.18 18 HIS C N 1
ATOM 5318 C CA . HIS C 1 21 ? 49.940 43.839 47.982 1.00 40.05 18 HIS C CA 1
ATOM 5319 C C . HIS C 1 21 ? 48.473 43.718 47.650 1.00 39.10 18 HIS C C 1
ATOM 5320 O O . HIS C 1 21 ? 48.044 42.735 47.018 1.00 37.38 18 HIS C O 1
ATOM 5335 N N . GLY C 1 23 ? 45.306 43.689 45.637 1.00 33.90 20 GLY C N 1
ATOM 5336 C CA . GLY C 1 23 ? 45.011 43.549 44.235 1.00 35.83 20 GLY C CA 1
ATOM 5337 C C . GLY C 1 23 ? 46.171 43.051 43.390 1.00 42.35 20 GLY C C 1
ATOM 5338 O O . GLY C 1 23 ? 46.134 43.205 42.172 1.00 43.48 20 GLY C O 1
ATOM 5339 N N . LYS C 1 24 ? 47.193 42.432 44.000 1.00 40.46 21 LYS C N 1
ATOM 5340 C CA . LYS C 1 24 ? 48.337 41.954 43.217 1.00 41.69 21 LYS C CA 1
ATOM 5341 C C . LYS C 1 24 ? 47.918 40.929 42.185 1.00 43.81 21 LYS C C 1
ATOM 5342 O O . LYS C 1 24 ? 48.487 40.890 41.093 1.00 46.30 21 LYS C O 1
ATOM 5348 N N . GLU C 1 25 ? 46.929 40.094 42.496 1.00 39.00 22 GLU C N 1
ATOM 5349 C CA . GLU C 1 25 ? 46.463 39.130 41.506 1.00 41.42 22 GLU C CA 1
ATOM 5350 C C . GLU C 1 25 ? 45.891 39.835 40.271 1.00 52.27 22 GLU C C 1
ATOM 5351 O O . GLU C 1 25 ? 46.051 39.349 39.147 1.00 45.26 22 GLU C O 1
ATOM 5357 N N . LEU C 1 26 ? 45.224 40.989 40.449 1.00 46.51 23 LEU C N 1
ATOM 5358 C CA . LEU C 1 26 ? 44.696 41.707 39.290 1.00 43.03 23 LEU C CA 1
ATOM 5359 C C . LEU C 1 26 ? 45.797 42.499 38.588 1.00 43.86 23 LEU C C 1
ATOM 5360 O O . LEU C 1 26 ? 45.735 42.697 37.376 1.00 41.04 23 LEU C O 1
ATOM 5365 N N . PHE C 1 27 ? 46.786 42.985 39.340 1.00 38.94 24 PHE C N 1
ATOM 5366 C CA . PHE C 1 27 ? 47.866 43.737 38.726 1.00 47.68 24 PHE C CA 1
ATOM 5367 C C . PHE C 1 27 ? 48.671 42.862 37.773 1.00 51.93 24 PHE C C 1
ATOM 5368 O O . PHE C 1 27 ? 49.136 43.335 36.729 1.00 49.11 24 PHE C O 1
ATOM 5376 N N . LYS C 1 28 ? 48.790 41.584 38.096 1.00 45.12 25 LYS C N 1
ATOM 5377 C CA . LYS C 1 28 ? 49.503 40.628 37.286 1.00 45.53 25 LYS C CA 1
ATOM 5378 C C . LYS C 1 28 ? 48.624 39.986 36.211 1.00 53.71 25 LYS C C 1
ATOM 5379 O O . LYS C 1 28 ? 49.070 39.843 35.072 1.00 49.41 25 LYS C O 1
ATOM 5385 N N . GLU C 1 29 ? 47.393 39.590 36.516 1.00 42.91 26 GLU C N 1
ATOM 5386 C CA . GLU C 1 29 ? 46.638 38.771 35.571 1.00 43.53 26 GLU C CA 1
ATOM 5387 C C . GLU C 1 29 ? 45.509 39.493 34.852 1.00 48.06 26 GLU C C 1
ATOM 5388 O O . GLU C 1 29 ? 44.753 38.844 34.117 1.00 50.14 26 GLU C O 1
ATOM 5394 N N . ASN C 1 30 ? 45.353 40.799 35.023 1.00 46.56 27 ASN C N 1
ATOM 5395 C CA . ASN C 1 30 ? 44.230 41.487 34.386 1.00 45.75 27 ASN C CA 1
ATOM 5396 C C . ASN C 1 30 ? 44.758 42.716 33.678 1.00 44.54 27 ASN C C 1
ATOM 5397 O O . ASN C 1 30 ? 45.219 43.660 34.330 1.00 39.99 27 ASN C O 1
ATOM 5402 N N . THR C 1 31 ? 44.693 42.695 32.338 1.00 42.45 28 THR C N 1
ATOM 5403 C CA . THR C 1 31 ? 45.304 43.753 31.551 1.00 44.27 28 THR C CA 1
ATOM 5404 C C . THR C 1 31 ? 44.662 45.101 31.811 1.00 39.18 28 THR C C 1
ATOM 5405 O O . THR C 1 31 ? 45.368 46.107 31.964 1.00 43.48 28 THR C O 1
ATOM 5409 N N . VAL C 1 32 ? 43.322 45.153 31.824 1.00 42.71 29 VAL C N 1
ATOM 5410 C CA . VAL C 1 32 ? 42.640 46.421 32.078 1.00 42.88 29 VAL C CA 1
ATOM 5411 C C . VAL C 1 32 ? 43.102 47.008 33.401 1.00 43.35 29 VAL C C 1
ATOM 5412 O O . VAL C 1 32 ? 43.503 48.179 33.477 1.00 44.96 29 VAL C O 1
ATOM 5416 N N . PHE C 1 33 ? 43.112 46.182 34.456 1.00 45.20 30 PHE C N 1
ATOM 5417 C CA . PHE C 1 33 ? 43.550 46.669 35.766 1.00 47.13 30 PHE C CA 1
ATOM 5418 C C . PHE C 1 33 ? 45.006 47.113 35.718 1.00 43.28 30 PHE C C 1
ATOM 5419 O O . PHE C 1 33 ? 45.366 48.211 36.179 1.00 40.54 30 PHE C O 1
ATOM 5427 N N . ARG C 1 34 ? 45.866 46.263 35.153 1.00 41.70 31 ARG C N 1
ATOM 5428 C CA . ARG C 1 34 ? 47.290 46.579 35.156 1.00 43.42 31 ARG C CA 1
ATOM 5429 C C . ARG C 1 34 ? 47.573 47.838 34.352 1.00 42.77 31 ARG C C 1
ATOM 5430 O O . ARG C 1 34 ? 48.347 48.709 34.779 1.00 44.48 31 ARG C O 1
ATOM 5438 N N . GLN C 1 35 ? 46.951 47.955 33.181 1.00 42.11 32 GLN C N 1
ATOM 5439 C CA . GLN C 1 35 ? 47.198 49.137 32.370 1.00 52.56 32 GLN C CA 1
ATOM 5440 C C . GLN C 1 35 ? 46.718 50.381 33.082 1.00 51.94 32 GLN C C 1
ATOM 5441 O O . GLN C 1 35 ? 47.437 51.385 33.123 1.00 49.09 32 GLN C O 1
ATOM 5447 N N . SER C 1 36 ? 45.524 50.319 33.701 1.00 45.04 33 SER C N 1
ATOM 5448 C CA . SER C 1 36 ? 45.036 51.478 34.438 1.00 43.11 33 SER C CA 1
ATOM 5449 C C . SER C 1 36 ? 45.988 51.853 35.578 1.00 43.42 33 SER C C 1
ATOM 5450 O O . SER C 1 36 ? 46.364 53.026 35.729 1.00 44.57 33 SER C O 1
ATOM 5461 N N . LEU C 1 38 ? 49.237 51.225 35.770 1.00 46.24 35 LEU C N 1
ATOM 5462 C CA . LEU C 1 38 ? 50.484 51.772 35.218 1.00 54.13 35 LEU C CA 1
ATOM 5463 C C . LEU C 1 38 ? 50.283 53.206 34.732 1.00 43.49 35 LEU C C 1
ATOM 5464 O O . LEU C 1 38 ? 51.067 54.105 35.071 1.00 45.13 35 LEU C O 1
ATOM 5469 N N . GLU C 1 39 ? 49.180 53.456 34.019 1.00 42.87 36 GLU C N 1
ATOM 5470 C CA . GLU C 1 39 ? 48.901 54.806 33.533 1.00 49.61 36 GLU C CA 1
ATOM 5471 C C . GLU C 1 39 ? 48.869 55.799 34.680 1.00 51.18 36 GLU C C 1
ATOM 5472 O O . GLU C 1 39 ? 49.513 56.855 34.621 1.00 45.25 36 GLU C O 1
ATOM 5486 N N . ASP C 1 41 ? 50.086 55.411 37.632 1.00 41.71 38 ASP C N 1
ATOM 5487 C CA . ASP C 1 41 ? 51.356 55.428 38.351 1.00 47.02 38 ASP C CA 1
ATOM 5488 C C . ASP C 1 41 ? 52.330 56.432 37.733 1.00 51.66 38 ASP C C 1
ATOM 5489 O O . ASP C 1 41 ? 53.047 57.133 38.457 1.00 49.82 38 ASP C O 1
ATOM 5494 N N . ALA C 1 42 ? 52.327 56.554 36.398 1.00 48.13 39 ALA C N 1
ATOM 5495 C CA . ALA C 1 42 ? 53.190 57.542 35.756 1.00 56.66 39 ALA C CA 1
ATOM 5496 C C . ALA C 1 42 ? 52.811 58.955 36.192 1.00 55.28 39 ALA C C 1
ATOM 5497 O O . ALA C 1 42 ? 53.678 59.750 36.576 1.00 61.44 39 ALA C O 1
ATOM 5499 N N . ILE C 1 43 ? 51.512 59.274 36.175 1.00 52.70 40 ILE C N 1
ATOM 5500 C CA . ILE C 1 43 ? 51.061 60.573 36.679 1.00 53.09 40 ILE C CA 1
ATOM 5501 C C . ILE C 1 43 ? 51.527 60.788 38.114 1.00 59.84 40 ILE C C 1
ATOM 5502 O O . ILE C 1 43 ? 52.092 61.838 38.460 1.00 61.83 40 ILE C O 1
ATOM 5507 N N . ALA C 1 44 ? 51.262 59.807 38.987 1.00 52.26 41 ALA C N 1
ATOM 5508 C CA . ALA C 1 44 ? 51.592 59.995 40.395 1.00 59.42 41 ALA C CA 1
ATOM 5509 C C . ALA C 1 44 ? 53.092 60.102 40.598 1.00 59.09 41 ALA C C 1
ATOM 5510 O O . ALA C 1 44 ? 53.557 60.883 41.440 1.00 58.87 41 ALA C O 1
ATOM 5512 N N . ALA C 1 45 ? 53.867 59.300 39.856 1.00 58.20 42 ALA C N 1
ATOM 5513 C CA . ALA C 1 45 ? 55.320 59.309 40.046 1.00 67.84 42 ALA C CA 1
ATOM 5514 C C . ALA C 1 45 ? 55.907 60.696 39.783 1.00 62.22 42 ALA C C 1
ATOM 5515 O O . ALA C 1 45 ? 56.805 61.140 40.509 1.00 65.54 42 ALA C O 1
ATOM 5517 N N . ARG C 1 46 ? 55.385 61.403 38.768 1.00 63.16 43 ARG C N 1
ATOM 5518 C CA . ARG C 1 46 ? 55.777 62.792 38.510 1.00 63.68 43 ARG C CA 1
ATOM 5519 C C . ARG C 1 46 ? 55.692 63.650 39.761 1.00 72.32 43 ARG C C 1
ATOM 5520 O O . ARG C 1 46 ? 56.614 64.411 40.073 1.00 73.87 43 ARG C O 1
ATOM 5528 N N . ARG C 1 47 ? 54.580 63.548 40.490 1.00 72.07 44 ARG C N 1
ATOM 5529 C CA . ARG C 1 47 ? 54.355 64.465 41.590 1.00 64.27 44 ARG C CA 1
ATOM 5530 C C . ARG C 1 47 ? 55.061 64.020 42.866 1.00 70.59 44 ARG C C 1
ATOM 5531 O O . ARG C 1 47 ? 55.515 64.869 43.643 1.00 69.83 44 ARG C O 1
ATOM 5539 N N . ILE C 1 48 ? 55.170 62.710 43.095 1.00 71.05 45 ILE C N 1
ATOM 5540 C CA . ILE C 1 48 ? 55.771 62.198 44.325 1.00 69.46 45 ILE C CA 1
ATOM 5541 C C . ILE C 1 48 ? 57.291 62.017 44.218 1.00 74.95 45 ILE C C 1
ATOM 5542 O O . ILE C 1 48 ? 58.008 62.189 45.214 1.00 66.17 45 ILE C O 1
ATOM 5547 N N . GLY C 1 49 ? 57.804 61.672 43.035 1.00 71.05 46 GLY C N 1
ATOM 5548 C CA . GLY C 1 49 ? 59.209 61.372 42.837 1.00 75.71 46 GLY C CA 1
ATOM 5549 C C . GLY C 1 49 ? 59.481 59.901 42.585 1.00 73.62 46 GLY C C 1
ATOM 5550 O O . GLY C 1 49 ? 60.421 59.568 41.851 1.00 70.13 46 GLY C O 1
ATOM 5551 N N . THR C 1 50 ? 58.663 59.019 43.157 1.00 69.46 47 THR C N 1
ATOM 5552 C CA . THR C 1 50 ? 58.820 57.584 43.002 1.00 55.73 47 THR C CA 1
ATOM 5553 C C . THR C 1 50 ? 57.485 56.945 42.634 1.00 63.22 47 THR C C 1
ATOM 5554 O O . THR C 1 50 ? 56.435 57.596 42.635 1.00 67.06 47 THR C O 1
ATOM 5558 N N . SER C 1 51 ? 57.547 55.655 42.293 1.00 49.41 48 SER C N 1
ATOM 5559 C CA . SER C 1 51 ? 56.393 54.931 41.793 1.00 48.48 48 SER C CA 1
ATOM 5560 C C . SER C 1 51 ? 55.489 54.516 42.957 1.00 55.04 48 SER C C 1
ATOM 5561 O O . SER C 1 51 ? 55.974 54.026 43.986 1.00 47.01 48 SER C O 1
ATOM 5564 N N . ILE C 1 52 ? 54.176 54.728 42.806 1.00 51.83 49 ILE C N 1
ATOM 5565 C CA . ILE C 1 52 ? 53.255 54.249 43.839 1.00 54.45 49 ILE C CA 1
ATOM 5566 C C . ILE C 1 52 ? 53.171 52.737 43.774 1.00 42.04 49 ILE C C 1
ATOM 5567 O O . ILE C 1 52 ? 53.267 52.053 44.794 1.00 46.31 49 ILE C O 1
ATOM 5572 N N . VAL C 1 53 ? 53.035 52.200 42.564 1.00 41.87 50 VAL C N 1
ATOM 5573 C CA . VAL C 1 53 ? 52.867 50.764 42.361 1.00 46.55 50 VAL C CA 1
ATOM 5574 C C . VAL C 1 53 ? 53.993 49.972 43.021 1.00 53.20 50 VAL C C 1
ATOM 5575 O O . VAL C 1 53 ? 53.767 48.885 43.577 1.00 49.77 50 VAL C O 1
ATOM 5579 N N . GLU C 1 54 ? 55.222 50.495 42.975 1.00 48.37 51 GLU C N 1
ATOM 5580 C CA . GLU C 1 54 ? 56.329 49.769 43.583 1.00 49.29 51 GLU C CA 1
ATOM 5581 C C . GLU C 1 54 ? 56.251 49.813 45.095 1.00 49.81 51 GLU C C 1
ATOM 5582 O O . GLU C 1 54 ? 56.786 48.925 45.763 1.00 46.81 51 GLU C O 1
ATOM 5588 N N . GLU C 1 55 ? 55.595 50.822 45.653 1.00 48.22 52 GLU C N 1
ATOM 5589 C CA . GLU C 1 55 ? 55.365 50.793 47.087 1.00 52.04 52 GLU C CA 1
ATOM 5590 C C . GLU C 1 55 ? 54.221 49.845 47.454 1.00 47.84 52 GLU C C 1
ATOM 5591 O O . GLU C 1 55 ? 54.348 49.076 48.410 1.00 51.17 52 GLU C O 1
ATOM 5597 N N . ILE C 1 56 ? 53.111 49.854 46.704 1.00 44.16 53 ILE C N 1
ATOM 5598 C CA . ILE C 1 56 ? 52.005 48.941 47.020 1.00 47.38 53 ILE C CA 1
ATOM 5599 C C . ILE C 1 56 ? 52.489 47.497 47.017 1.00 49.08 53 ILE C C 1
ATOM 5600 O O . ILE C 1 56 ? 52.144 46.701 47.903 1.00 40.53 53 ILE C O 1
ATOM 5605 N N . TYR C 1 57 ? 53.320 47.145 46.037 1.00 44.04 54 TYR C N 1
ATOM 5606 C CA . TYR C 1 57 ? 53.797 45.779 45.860 1.00 43.91 54 TYR C CA 1
ATOM 5607 C C . TYR C 1 57 ? 55.229 45.585 46.307 1.00 52.35 54 TYR C C 1
ATOM 5608 O O . TYR C 1 57 ? 55.919 44.682 45.820 1.00 54.70 54 TYR C O 1
ATOM 5617 N N . HIS C 1 58 ? 55.662 46.403 47.235 1.00 45.44 55 HIS C N 1
ATOM 5618 C CA . HIS C 1 58 ? 56.944 46.333 47.913 1.00 48.20 55 HIS C CA 1
ATOM 5619 C C . HIS C 1 58 ? 57.204 44.910 48.401 1.00 53.38 55 HIS C C 1
ATOM 5620 O O . HIS C 1 58 ? 56.523 44.435 49.320 1.00 51.47 55 HIS C O 1
ATOM 5627 N N . PRO C 1 59 ? 58.188 44.203 47.834 1.00 57.32 56 PRO C N 1
ATOM 5628 C CA . PRO C 1 59 ? 58.404 42.800 48.224 1.00 53.15 56 PRO C CA 1
ATOM 5629 C C . PRO C 1 59 ? 58.944 42.622 49.644 1.00 51.00 56 PRO C C 1
ATOM 5630 O O . PRO C 1 59 ? 58.884 41.500 50.167 1.00 51.47 56 PRO C O 1
ATOM 5634 N N . GLY C 1 60 ? 59.431 43.680 50.296 1.00 42.54 57 GLY C N 1
ATOM 5635 C CA . GLY C 1 60 ? 59.791 43.590 51.689 1.00 45.07 57 GLY C CA 1
ATOM 5636 C C . GLY C 1 60 ? 58.665 43.826 52.683 1.00 54.82 57 GLY C C 1
ATOM 5637 O O . GLY C 1 60 ? 58.900 43.750 53.888 1.00 50.32 57 GLY C O 1
ATOM 5638 N N . LYS C 1 61 ? 57.446 44.132 52.239 1.00 56.52 58 LYS C N 1
ATOM 5639 C CA . LYS C 1 61 ? 56.332 44.402 53.149 1.00 50.91 58 LYS C CA 1
ATOM 5640 C C . LYS C 1 61 ? 55.308 43.280 53.074 1.00 45.40 58 LYS C C 1
ATOM 5641 O O . LYS C 1 61 ? 55.078 42.709 52.006 1.00 45.25 58 LYS C O 1
ATOM 5647 N N . ARG C 1 62 ? 54.690 42.975 54.211 1.00 48.25 59 ARG C N 1
ATOM 5648 C CA . ARG C 1 62 ? 53.582 42.031 54.280 1.00 52.95 59 ARG C CA 1
ATOM 5649 C C . ARG C 1 62 ? 52.247 42.759 54.453 1.00 41.73 59 ARG C C 1
ATOM 5650 O O . ARG C 1 62 ? 52.196 43.935 54.817 1.00 39.46 59 ARG C O 1
ATOM 5658 N N . VAL C 1 63 ? 51.159 42.019 54.221 1.00 43.69 60 VAL C N 1
ATOM 5659 C CA . VAL C 1 63 ? 49.821 42.568 54.460 1.00 42.73 60 VAL C CA 1
ATOM 5660 C C . VAL C 1 63 ? 49.736 43.199 55.843 1.00 43.30 60 VAL C C 1
ATOM 5661 O O . VAL C 1 63 ? 49.149 44.272 56.016 1.00 43.51 60 VAL C O 1
ATOM 5665 N N . SER C 1 64 ? 50.375 42.584 56.841 1.00 40.58 61 SER C N 1
ATOM 5666 C CA . SER C 1 64 ? 50.182 43.046 58.208 1.00 41.91 61 SER C CA 1
ATOM 5667 C C . SER C 1 64 ? 51.015 44.279 58.544 1.00 45.83 61 SER C C 1
ATOM 5668 O O . SER C 1 64 ? 50.838 44.838 59.633 1.00 40.85 61 SER C O 1
ATOM 5671 N N . ASP C 1 65 ? 51.909 44.729 57.652 1.00 39.81 62 ASP C N 1
ATOM 5672 C CA . ASP C 1 65 ? 52.665 45.967 57.918 1.00 40.23 62 ASP C CA 1
ATOM 5673 C C . ASP C 1 65 ? 51.787 47.168 57.575 1.00 38.67 62 ASP C C 1
ATOM 5674 O O . ASP C 1 65 ? 51.307 47.256 56.441 1.00 41.76 62 ASP C O 1
ATOM 5679 N N . PRO C 1 66 ? 51.563 48.106 58.494 1.00 44.11 63 PRO C N 1
ATOM 5680 C CA . PRO C 1 66 ? 50.639 49.205 58.177 1.00 44.63 63 PRO C CA 1
ATOM 5681 C C . PRO C 1 66 ? 51.133 49.971 56.960 1.00 47.11 63 PRO C C 1
ATOM 5682 O O . PRO C 1 66 ? 52.268 50.436 56.917 1.00 48.10 63 PRO C O 1
ATOM 5686 N N . PHE C 1 67 ? 50.268 50.100 55.962 1.00 40.72 64 PHE C N 1
ATOM 5687 C CA . PHE C 1 67 ? 50.549 50.935 54.789 1.00 38.28 64 PHE C CA 1
ATOM 5688 C C . PHE C 1 67 ? 50.107 52.364 55.102 1.00 41.82 64 PHE C C 1
ATOM 5689 O O . PHE C 1 67 ? 49.066 52.838 54.660 1.00 43.47 64 PHE C O 1
ATOM 5697 N N . ASP C 1 68 ? 50.898 53.053 55.919 1.00 41.91 65 ASP C N 1
ATOM 5698 C CA . ASP C 1 68 ? 50.424 54.301 56.510 1.00 44.73 65 ASP C CA 1
ATOM 5699 C C . ASP C 1 68 ? 51.190 55.533 56.053 1.00 45.76 65 ASP C C 1
ATOM 5700 O O . ASP C 1 68 ? 51.021 56.599 56.652 1.00 48.23 65 ASP C O 1
ATOM 5705 N N . SER C 1 69 ? 52.023 55.420 55.012 1.00 49.79 66 SER C N 1
ATOM 5706 C CA . SER C 1 69 ? 52.689 56.581 54.416 1.00 53.02 66 SER C CA 1
ATOM 5707 C C . SER C 1 69 ? 51.694 57.332 53.549 1.00 42.64 66 SER C C 1
ATOM 5708 O O . SER C 1 69 ? 51.282 56.826 52.503 1.00 48.59 66 SER C O 1
ATOM 5711 N N . ILE C 1 70 ? 51.294 58.532 53.985 1.00 46.27 67 ILE C N 1
ATOM 5712 C CA . ILE C 1 70 ? 50.155 59.192 53.342 1.00 43.17 67 ILE C CA 1
ATOM 5713 C C . ILE C 1 70 ? 50.456 59.490 51.879 1.00 45.22 67 ILE C C 1
ATOM 5714 O O . ILE C 1 70 ? 49.579 59.367 51.015 1.00 46.70 67 ILE C O 1
ATOM 5719 N N . LEU C 1 71 ? 51.717 59.824 51.553 1.00 50.78 68 LEU C N 1
ATOM 5720 C CA . LEU C 1 71 ? 52.021 60.154 50.159 1.00 40.63 68 LEU C CA 1
ATOM 5721 C C . LEU C 1 71 ? 51.831 58.952 49.259 1.00 42.61 68 LEU C C 1
ATOM 5722 O O . LEU C 1 71 ? 51.638 59.102 48.047 1.00 50.54 68 LEU C O 1
ATOM 5727 N N . PHE C 1 72 ? 51.914 57.750 49.817 1.00 41.05 69 PHE C N 1
ATOM 5728 C CA . PHE C 1 72 ? 51.678 56.558 49.013 1.00 43.13 69 PHE C CA 1
ATOM 5729 C C . PHE C 1 72 ? 50.269 56.001 49.180 1.00 41.12 69 PHE C C 1
ATOM 5730 O O . PHE C 1 72 ? 49.662 55.566 48.198 1.00 40.49 69 PHE C O 1
ATOM 5738 N N . SER C 1 73 ? 49.753 55.978 50.409 1.00 38.59 70 SER C N 1
ATOM 5739 C CA . SER C 1 73 ? 48.443 55.361 50.630 1.00 41.64 70 SER C CA 1
ATOM 5740 C C . SER C 1 73 ? 47.310 56.191 50.010 1.00 35.71 70 SER C C 1
ATOM 5741 O O . SER C 1 73 ? 46.387 55.626 49.403 1.00 42.24 70 SER C O 1
ATOM 5744 N N . HIS C 1 74 ? 47.362 57.539 50.132 1.00 40.19 71 HIS C N 1
ATOM 5745 C CA . HIS C 1 74 ? 46.320 58.397 49.546 1.00 38.92 71 HIS C CA 1
ATOM 5746 C C . HIS C 1 74 ? 46.147 58.069 48.077 1.00 45.63 71 HIS C C 1
ATOM 5747 O O . HIS C 1 74 ? 45.058 57.622 47.692 1.00 41.49 71 HIS C O 1
ATOM 5754 N N . PRO C 1 75 ? 47.173 58.209 47.217 1.00 42.85 72 PRO C N 1
ATOM 5755 C CA . PRO C 1 75 ? 46.925 57.884 45.808 1.00 41.43 72 PRO C CA 1
ATOM 5756 C C . PRO C 1 75 ? 46.681 56.410 45.590 1.00 39.29 72 PRO C C 1
ATOM 5757 O O . PRO C 1 75 ? 45.955 56.053 44.651 1.00 40.82 72 PRO C O 1
ATOM 5761 N N . ALA C 1 76 ? 47.255 55.544 46.437 1.00 39.18 73 ALA C N 1
ATOM 5762 C CA . ALA C 1 76 ? 47.126 54.106 46.198 1.00 41.25 73 ALA C CA 1
ATOM 5763 C C . ALA C 1 76 ? 45.661 53.660 46.274 1.00 39.97 73 ALA C C 1
ATOM 5764 O O . ALA C 1 76 ? 45.207 52.836 45.471 1.00 37.72 73 ALA C O 1
ATOM 5766 N N . ILE C 1 77 ? 44.914 54.181 47.256 1.00 42.68 74 ILE C N 1
ATOM 5767 C CA . ILE C 1 77 ? 43.519 53.776 47.416 1.00 36.57 74 ILE C CA 1
ATOM 5768 C C . ILE C 1 77 ? 42.718 54.135 46.171 1.00 36.76 74 ILE C C 1
ATOM 5769 O O . ILE C 1 77 ? 41.939 53.320 45.644 1.00 38.34 74 ILE C O 1
ATOM 5774 N N . PHE C 1 78 ? 42.888 55.367 45.682 1.00 39.28 75 PHE C N 1
ATOM 5775 C CA . PHE C 1 78 ? 42.151 55.782 44.487 1.00 39.12 75 PHE C CA 1
ATOM 5776 C C . PHE C 1 78 ? 42.494 54.940 43.262 1.00 35.62 75 PHE C C 1
ATOM 5777 O O . PHE C 1 78 ? 41.598 54.605 42.469 1.00 36.85 75 PHE C O 1
ATOM 5793 N N . ILE C 1 80 ? 43.877 51.915 43.007 1.00 41.01 77 ILE C N 1
ATOM 5794 C CA . ILE C 1 80 ? 43.293 50.577 43.167 1.00 40.25 77 ILE C CA 1
ATOM 5795 C C . ILE C 1 80 ? 41.805 50.600 42.816 1.00 39.36 77 ILE C C 1
ATOM 5796 O O . ILE C 1 80 ? 41.311 49.795 42.008 1.00 41.45 77 ILE C O 1
ATOM 5801 N N . GLU C 1 81 ? 41.066 51.541 43.416 1.00 38.89 78 GLU C N 1
ATOM 5802 C CA . GLU C 1 81 ? 39.610 51.528 43.255 1.00 39.71 78 GLU C CA 1
ATOM 5803 C C . GLU C 1 81 ? 39.195 51.862 41.835 1.00 37.43 78 GLU C C 1
ATOM 5804 O O . GLU C 1 81 ? 38.294 51.218 41.274 1.00 34.60 78 GLU C O 1
ATOM 5810 N N . TYR C 1 82 ? 39.802 52.891 41.251 1.00 35.14 79 TYR C N 1
ATOM 5811 C CA . TYR C 1 82 ? 39.431 53.262 39.883 1.00 39.73 79 TYR C CA 1
ATOM 5812 C C . TYR C 1 82 ? 39.834 52.188 38.878 1.00 40.47 79 TYR C C 1
ATOM 5813 O O . TYR C 1 82 ? 39.092 51.917 37.923 1.00 40.34 79 TYR C O 1
ATOM 5822 N N . SER C 1 83 ? 40.991 51.537 39.092 1.00 38.97 80 SER C N 1
ATOM 5823 C CA . SER C 1 83 ? 41.395 50.484 38.160 1.00 36.03 80 SER C CA 1
ATOM 5824 C C . SER C 1 83 ? 40.423 49.317 38.209 1.00 40.59 80 SER C C 1
ATOM 5825 O O . SER C 1 83 ? 40.077 48.742 37.169 1.00 41.20 80 SER C O 1
ATOM 5828 N N . LEU C 1 84 ? 39.963 48.946 39.414 1.00 39.09 81 LEU C N 1
ATOM 5829 C CA . LEU C 1 84 ? 38.987 47.860 39.508 1.00 34.53 81 LEU C CA 1
ATOM 5830 C C . LEU C 1 84 ? 37.670 48.264 38.863 1.00 33.17 81 LEU C C 1
ATOM 5831 O O . LEU C 1 84 ? 36.950 47.432 38.298 1.00 38.56 81 LEU C O 1
ATOM 5836 N N . TYR C 1 85 ? 37.301 49.526 39.011 1.00 36.91 82 TYR C N 1
ATOM 5837 C CA . TYR C 1 85 ? 36.105 49.986 38.335 1.00 36.04 82 TYR C CA 1
ATOM 5838 C C . TYR C 1 85 ? 36.253 49.798 36.813 1.00 43.91 82 TYR C C 1
ATOM 5839 O O . TYR C 1 85 ? 35.339 49.304 36.139 1.00 45.46 82 TYR C O 1
ATOM 5848 N N . LYS C 1 86 ? 37.426 50.131 36.266 1.00 41.75 83 LYS C N 1
ATOM 5849 C CA . LYS C 1 86 ? 37.664 49.872 34.837 1.00 44.52 83 LYS C CA 1
ATOM 5850 C C . LYS C 1 86 ? 37.490 48.395 34.502 1.00 45.86 83 LYS C C 1
ATOM 5851 O O . LYS C 1 86 ? 36.914 48.045 33.465 1.00 44.97 83 LYS C O 1
ATOM 5857 N N . VAL C 1 87 ? 37.992 47.510 35.358 1.00 42.16 84 VAL C N 1
ATOM 5858 C CA . VAL C 1 87 ? 37.792 46.079 35.142 1.00 34.80 84 VAL C CA 1
ATOM 5859 C C . VAL C 1 87 ? 36.321 45.766 35.001 1.00 45.38 84 VAL C C 1
ATOM 5860 O O . VAL C 1 87 ? 35.900 45.074 34.066 1.00 47.35 84 VAL C O 1
ATOM 5864 N N . LEU C 1 88 ? 35.515 46.231 35.976 1.00 45.13 85 LEU C N 1
ATOM 5865 C CA . LEU C 1 88 ? 34.089 45.961 35.903 1.00 48.33 85 LEU C CA 1
ATOM 5866 C C . LEU C 1 88 ? 33.513 46.580 34.638 1.00 42.40 85 LEU C C 1
ATOM 5867 O O . LEU C 1 88 ? 32.707 45.946 33.947 1.00 43.41 85 LEU C O 1
ATOM 5872 N N . GLU C 1 89 ? 33.916 47.815 34.321 1.00 40.78 86 GLU C N 1
ATOM 5873 C CA . GLU C 1 89 ? 33.397 48.479 33.124 1.00 48.19 86 GLU C CA 1
ATOM 5874 C C . GLU C 1 89 ? 33.710 47.661 31.880 1.00 55.73 86 GLU C C 1
ATOM 5875 O O . GLU C 1 89 ? 32.820 47.353 31.076 1.00 50.16 86 GLU C O 1
ATOM 5881 N N . ASP C 1 90 ? 34.967 47.247 31.750 1.00 54.17 87 ASP C N 1
ATOM 5882 C CA . ASP C 1 90 ? 35.356 46.373 30.658 1.00 59.29 87 ASP C CA 1
ATOM 5883 C C . ASP C 1 90 ? 34.482 45.127 30.581 1.00 61.99 87 ASP C C 1
ATOM 5884 O O . ASP C 1 90 ? 34.177 44.640 29.488 1.00 56.78 87 ASP C O 1
ATOM 5889 N N . ARG C 1 91 ? 34.078 44.580 31.720 1.00 48.75 88 ARG C N 1
ATOM 5890 C CA . ARG C 1 91 ? 33.239 43.391 31.663 1.00 45.59 88 ARG C CA 1
ATOM 5891 C C . ARG C 1 91 ? 31.775 43.744 31.489 1.00 50.87 88 ARG C C 1
ATOM 5892 O O . ARG C 1 91 ? 30.923 42.849 31.536 1.00 47.39 88 ARG C O 1
ATOM 5900 N N . GLY C 1 92 ? 31.461 45.023 31.286 1.00 47.51 89 GLY C N 1
ATOM 5901 C CA . GLY C 1 92 ? 30.072 45.394 31.099 1.00 53.35 89 GLY C CA 1
ATOM 5902 C C . GLY C 1 92 ? 29.239 45.288 32.356 1.00 56.11 89 GLY C C 1
ATOM 5903 O O . GLY C 1 92 ? 28.047 44.978 32.281 1.00 54.00 89 GLY C O 1
ATOM 5904 N N . ILE C 1 93 ? 29.848 45.499 33.514 1.00 55.71 90 ILE C N 1
ATOM 5905 C CA . ILE C 1 93 ? 29.145 45.564 34.792 1.00 49.98 90 ILE C CA 1
ATOM 5906 C C . ILE C 1 93 ? 29.212 47.022 35.212 1.00 50.88 90 ILE C C 1
ATOM 5907 O O . ILE C 1 93 ? 30.288 47.549 35.532 1.00 46.23 90 ILE C O 1
ATOM 5912 N N . TYR C 1 94 ? 28.095 47.683 35.119 1.00 48.34 91 TYR C N 1
ATOM 5913 C CA . TYR C 1 94 ? 28.045 49.120 35.236 1.00 54.48 91 TYR C CA 1
ATOM 5914 C C . TYR C 1 94 ? 27.327 49.507 36.515 1.00 44.73 91 TYR C C 1
ATOM 5915 O O . TYR C 1 94 ? 26.364 48.842 36.896 1.00 52.03 91 TYR C O 1
ATOM 5924 N N . PRO C 1 95 ? 27.772 50.560 37.196 1.00 41.58 92 PRO C N 1
ATOM 5925 C CA . PRO C 1 95 ? 27.094 50.987 38.421 1.00 47.47 92 PRO C CA 1
ATOM 5926 C C . PRO C 1 95 ? 25.785 51.727 38.151 1.00 49.72 92 PRO C C 1
ATOM 5927 O O . PRO C 1 95 ? 25.716 52.621 37.308 1.00 48.16 92 PRO C O 1
ATOM 5931 N N . ASP C 1 96 ? 24.747 51.384 38.912 1.00 43.08 93 ASP C N 1
ATOM 5932 C CA . ASP C 1 96 ? 23.601 52.283 38.978 1.00 44.61 93 ASP C CA 1
ATOM 5933 C C . ASP C 1 96 ? 23.799 53.403 39.996 1.00 50.01 93 ASP C C 1
ATOM 5934 O O . ASP C 1 96 ? 23.247 54.496 39.821 1.00 42.60 93 ASP C O 1
ATOM 5939 N N . TYR C 1 97 ? 24.577 53.159 41.057 1.00 42.42 94 TYR C N 1
ATOM 5940 C CA . TYR C 1 97 ? 24.983 54.183 42.008 1.00 39.90 94 TYR C CA 1
ATOM 5941 C C . TYR C 1 97 ? 26.451 53.972 42.313 1.00 38.35 94 TYR C C 1
ATOM 5942 O O . TYR C 1 97 ? 26.930 52.841 42.275 1.00 37.47 94 TYR C O 1
ATOM 5951 N N . VAL C 1 98 ? 27.141 55.049 42.671 1.00 39.36 95 VAL C N 1
ATOM 5952 C CA . VAL C 1 98 ? 28.411 54.943 43.369 1.00 39.64 95 VAL C CA 1
ATOM 5953 C C . VAL C 1 98 ? 28.243 55.481 44.785 1.00 40.21 95 VAL C C 1
ATOM 5954 O O . VAL C 1 98 ? 27.479 56.424 45.040 1.00 39.39 95 VAL C O 1
ATOM 5958 N N . LEU C 1 99 ? 28.959 54.864 45.728 1.00 37.89 96 LEU C N 1
ATOM 5959 C CA . LEU C 1 99 ? 28.877 55.256 47.130 1.00 34.05 96 LEU C CA 1
ATOM 5960 C C . LEU C 1 99 ? 30.289 55.347 47.672 1.00 41.99 96 LEU C C 1
ATOM 5961 O O . LEU C 1 99 ? 30.990 54.335 47.784 1.00 40.03 96 LEU C O 1
ATOM 5966 N N . GLY C 1 100 ? 30.696 56.543 48.041 1.00 42.14 97 GLY C N 1
ATOM 5967 C CA . GLY C 1 100 ? 32.035 56.772 48.523 1.00 36.77 97 GLY C CA 1
ATOM 5968 C C . GLY C 1 100 ? 32.001 56.996 50.019 1.00 48.76 97 GLY C C 1
ATOM 5969 O O . GLY C 1 100 ? 30.999 57.451 50.584 1.00 40.05 97 GLY C O 1
ATOM 5970 N N . SER C 1 101 ? 33.113 56.647 50.647 1.00 38.00 98 SER C N 1
ATOM 5971 C CA . SER C 1 101 ? 33.297 56.785 52.082 1.00 38.47 98 SER C CA 1
ATOM 5972 C C . SER C 1 101 ? 34.706 57.309 52.273 1.00 42.96 98 SER C C 1
ATOM 5973 O O . SER C 1 101 ? 35.653 56.691 51.777 1.00 40.33 98 SER C O 1
ATOM 5976 N N . SER C 1 102 ? 34.843 58.446 52.943 1.00 42.13 99 SER C N 1
ATOM 5977 C CA . SER C 1 102 ? 36.166 58.993 53.206 1.00 40.16 99 SER C CA 1
ATOM 5978 C C . SER C 1 102 ? 36.832 59.237 51.850 1.00 47.58 99 SER C C 1
ATOM 5979 O O . SER C 1 102 ? 36.197 59.804 50.947 1.00 43.25 99 SER C O 1
ATOM 5982 N N . LEU C 1 103 ? 38.078 58.803 51.640 1.00 47.78 100 LEU C N 1
ATOM 5983 C CA . LEU C 1 103 ? 38.758 59.027 50.363 1.00 43.45 100 LEU C CA 1
ATOM 5984 C C . LEU C 1 103 ? 38.046 58.349 49.206 1.00 41.51 100 LEU C C 1
ATOM 5985 O O . LEU C 1 103 ? 38.207 58.756 48.050 1.00 42.68 100 LEU C O 1
ATOM 5990 N N . GLY C 1 104 ? 37.258 57.314 49.488 1.00 34.97 101 GLY C N 1
ATOM 5991 C CA . GLY C 1 104 ? 36.471 56.690 48.455 1.00 34.82 101 GLY C CA 1
ATOM 5992 C C . GLY C 1 104 ? 35.519 57.649 47.766 1.00 36.20 101 GLY C C 1
ATOM 5993 O O . GLY C 1 104 ? 35.031 57.337 46.672 1.00 38.46 101 GLY C O 1
ATOM 5994 N N . GLU C 1 105 ? 35.237 58.815 48.372 1.00 37.83 102 GLU C N 1
ATOM 5995 C CA . GLU C 1 105 ? 34.342 59.739 47.670 1.00 39.43 102 GLU C CA 1
ATOM 5996 C C . GLU C 1 105 ? 35.015 60.290 46.417 1.00 43.49 102 GLU C C 1
ATOM 5997 O O . GLU C 1 105 ? 34.323 60.636 45.450 1.00 42.43 102 GLU C O 1
ATOM 6003 N N . PHE C 1 106 ? 36.354 60.315 46.385 1.00 40.72 103 PHE C N 1
ATOM 6004 C CA . PHE C 1 106 ? 37.049 60.702 45.152 1.00 42.16 103 PHE C CA 1
ATOM 6005 C C . PHE C 1 106 ? 36.792 59.694 44.040 1.00 45.80 103 PHE C C 1
ATOM 6006 O O . PHE C 1 106 ? 36.432 60.062 42.903 1.00 42.86 103 PHE C O 1
ATOM 6014 N N . ALA C 1 107 ? 36.978 58.406 44.340 1.00 39.95 104 ALA C N 1
ATOM 6015 C CA . ALA C 1 107 ? 36.745 57.398 43.317 1.00 39.84 104 ALA C CA 1
ATOM 6016 C C . ALA C 1 107 ? 35.294 57.435 42.856 1.00 42.01 104 ALA C C 1
ATOM 6017 O O . ALA C 1 107 ? 35.012 57.327 41.656 1.00 40.40 104 ALA C O 1
ATOM 6019 N N . ALA C 1 108 ? 34.365 57.636 43.800 1.00 36.49 105 ALA C N 1
ATOM 6020 C CA . ALA C 1 108 ? 32.950 57.768 43.461 1.00 42.28 105 ALA C CA 1
ATOM 6021 C C . ALA C 1 108 ? 32.723 58.963 42.543 1.00 38.64 105 ALA C C 1
ATOM 6022 O O . ALA C 1 108 ? 32.063 58.845 41.517 1.00 40.01 105 ALA C O 1
ATOM 6024 N N . ALA C 1 109 ? 33.282 60.117 42.906 1.00 38.37 106 ALA C N 1
ATOM 6025 C CA . ALA C 1 109 ? 33.186 61.306 42.073 1.00 42.88 106 ALA C CA 1
ATOM 6026 C C . ALA C 1 109 ? 33.757 61.051 40.674 1.00 49.38 106 ALA C C 1
ATOM 6027 O O . ALA C 1 109 ? 33.120 61.368 39.656 1.00 43.12 106 ALA C O 1
ATOM 6029 N N . ALA C 1 110 ? 34.943 60.436 40.607 1.00 43.48 107 ALA C N 1
ATOM 6030 C CA . ALA C 1 110 ? 35.565 60.163 39.315 1.00 44.19 107 ALA C CA 1
ATOM 6031 C C . ALA C 1 110 ? 34.724 59.194 38.498 1.00 47.71 107 ALA C C 1
ATOM 6032 O O . ALA C 1 110 ? 34.496 59.410 37.304 1.00 49.87 107 ALA C O 1
ATOM 6034 N N . VAL C 1 111 ? 34.233 58.129 39.120 1.00 43.30 108 VAL C N 1
ATOM 6035 C CA . VAL C 1 111 ? 33.397 57.220 38.360 1.00 42.94 108 VAL C CA 1
ATOM 6036 C C . VAL C 1 111 ? 32.114 57.917 37.931 1.00 47.88 108 VAL C C 1
ATOM 6037 O O . VAL C 1 111 ? 31.607 57.651 36.843 1.00 47.88 108 VAL C O 1
ATOM 6041 N N . SER C 1 112 ? 31.597 58.855 38.743 1.00 49.39 109 SER C N 1
ATOM 6042 C CA . SER C 1 112 ? 30.345 59.540 38.391 1.00 43.74 109 SER C CA 1
ATOM 6043 C C . SER C 1 112 ? 30.507 60.460 37.183 1.00 49.26 109 SER C C 1
ATOM 6044 O O . SER C 1 112 ? 29.520 60.776 36.510 1.00 52.30 109 SER C O 1
ATOM 6047 N N . GLY C 1 113 ? 31.718 60.948 36.941 1.00 51.92 110 GLY C N 1
ATOM 6048 C CA . GLY C 1 113 ? 31.954 61.962 35.947 1.00 53.57 110 GLY C CA 1
ATOM 6049 C C . GLY C 1 113 ? 32.172 63.342 36.509 1.00 54.78 110 GLY C C 1
ATOM 6050 O O . GLY C 1 113 ? 32.302 64.293 35.732 1.00 55.33 110 GLY C O 1
ATOM 6051 N N . VAL C 1 114 ? 32.212 63.491 37.831 1.00 45.83 111 VAL C N 1
ATOM 6052 C CA . VAL C 1 114 ? 32.447 64.813 38.401 1.00 47.52 111 VAL C CA 1
ATOM 6053 C C . VAL C 1 114 ? 33.793 65.345 37.944 1.00 53.08 111 VAL C C 1
ATOM 6054 O O . VAL C 1 114 ? 33.960 66.545 37.704 1.00 54.25 111 VAL C O 1
ATOM 6058 N N . SER C 1 115 ? 34.771 64.458 37.829 1.00 53.43 112 SER C N 1
ATOM 6059 C CA . SER C 1 115 ? 36.115 64.800 37.403 1.00 55.16 112 SER C CA 1
ATOM 6060 C C . SER C 1 115 ? 36.654 63.570 36.698 1.00 56.54 112 SER C C 1
ATOM 6061 O O . SER C 1 115 ? 36.119 62.472 36.854 1.00 59.28 112 SER C O 1
ATOM 6064 N N . ASP C 1 116 ? 37.663 63.751 35.860 1.00 61.04 113 ASP C N 1
ATOM 6065 C CA . ASP C 1 116 ? 38.256 62.566 35.261 1.00 57.98 113 ASP C CA 1
ATOM 6066 C C . ASP C 1 116 ? 39.327 62.004 36.199 1.00 53.37 113 ASP C C 1
ATOM 6067 O O . ASP C 1 116 ? 39.776 62.670 37.132 1.00 52.04 113 ASP C O 1
ATOM 6072 N N . ALA C 1 117 ? 39.715 60.755 35.942 1.00 53.28 114 ALA C N 1
ATOM 6073 C CA . ALA C 1 117 ? 40.590 60.042 36.865 1.00 51.14 114 ALA C CA 1
ATOM 6074 C C . ALA C 1 117 ? 41.896 60.789 37.100 1.00 58.66 114 ALA C C 1
ATOM 6075 O O . ALA C 1 117 ? 42.400 60.834 38.236 1.00 49.37 114 ALA C O 1
ATOM 6077 N N A GLU C 1 118 ? 42.474 61.379 36.045 0.46 52.63 115 GLU C N 1
ATOM 6078 N N B GLU C 1 118 ? 42.449 61.389 36.044 0.54 52.62 115 GLU C N 1
ATOM 6079 C CA A GLU C 1 118 ? 43.765 62.051 36.203 0.46 53.60 115 GLU C CA 1
ATOM 6080 C CA B GLU C 1 118 ? 43.734 62.070 36.158 0.54 53.62 115 GLU C CA 1
ATOM 6081 C C A GLU C 1 118 ? 43.642 63.287 37.085 0.46 50.44 115 GLU C C 1
ATOM 6082 C C B GLU C 1 118 ? 43.632 63.277 37.074 0.54 50.44 115 GLU C C 1
ATOM 6083 O O A GLU C 1 118 ? 44.534 63.574 37.889 0.46 55.65 115 GLU C O 1
ATOM 6084 O O B GLU C 1 118 ? 44.530 63.540 37.877 0.54 55.62 115 GLU C O 1
ATOM 6095 N N . ASP C 1 119 ? 42.551 64.037 36.951 1.00 49.94 116 ASP C N 1
ATOM 6096 C CA . ASP C 1 119 ? 42.379 65.213 37.793 1.00 56.56 116 ASP C CA 1
ATOM 6097 C C . ASP C 1 119 ? 42.077 64.831 39.237 1.00 52.59 116 ASP C C 1
ATOM 6098 O O . ASP C 1 119 ? 42.530 65.502 40.177 1.00 51.69 116 ASP C O 1
ATOM 6111 N N . LEU C 1 121 ? 43.013 62.034 40.751 1.00 54.26 118 LEU C N 1
ATOM 6112 C CA . LEU C 1 121 ? 44.291 61.571 41.289 1.00 51.23 118 LEU C CA 1
ATOM 6113 C C . LEU C 1 121 ? 45.164 62.752 41.678 1.00 50.66 118 LEU C C 1
ATOM 6114 O O . LEU C 1 121 ? 45.793 62.756 42.744 1.00 45.23 118 LEU C O 1
ATOM 6119 N N . ASP C 1 122 ? 45.184 63.786 40.838 1.00 50.35 119 ASP C N 1
ATOM 6120 C CA . ASP C 1 122 ? 45.923 64.991 41.189 1.00 51.38 119 ASP C CA 1
ATOM 6121 C C . ASP C 1 122 ? 45.399 65.615 42.479 1.00 50.56 119 ASP C C 1
ATOM 6122 O O . ASP C 1 122 ? 46.179 66.032 43.343 1.00 52.89 119 ASP C O 1
ATOM 6127 N N . CYS C 1 123 ? 44.078 65.689 42.629 1.00 49.61 120 CYS C N 1
ATOM 6128 C CA . CYS C 1 123 ? 43.507 66.294 43.823 1.00 47.48 120 CYS C CA 1
ATOM 6129 C C . CYS C 1 123 ? 43.901 65.503 45.062 1.00 48.07 120 CYS C C 1
ATOM 6130 O O . CYS C 1 123 ? 44.139 66.066 46.137 1.00 51.60 120 CYS C O 1
ATOM 6133 N N . ILE C 1 124 ? 43.962 64.187 44.918 1.00 49.33 121 ILE C N 1
ATOM 6134 C CA . ILE C 1 124 ? 44.326 63.327 46.029 1.00 49.35 121 ILE C CA 1
ATOM 6135 C C . ILE C 1 124 ? 45.786 63.534 46.385 1.00 45.97 121 ILE C C 1
ATOM 6136 O O . ILE C 1 124 ? 46.148 63.659 47.562 1.00 47.74 121 ILE C O 1
ATOM 6141 N N . LEU C 1 125 ? 46.649 63.579 45.364 1.00 51.39 122 LEU C N 1
ATOM 6142 C CA . LEU C 1 125 ? 48.072 63.794 45.609 1.00 48.78 122 LEU C CA 1
ATOM 6143 C C . LEU C 1 125 ? 48.305 65.115 46.318 1.00 48.48 122 LEU C C 1
ATOM 6144 O O . LEU C 1 125 ? 49.030 65.182 47.316 1.00 52.50 122 LEU C O 1
ATOM 6149 N N . GLU C 1 126 ? 47.670 66.180 45.837 1.00 49.79 123 GLU C N 1
ATOM 6150 C CA . GLU C 1 126 ? 47.845 67.464 46.503 1.00 50.20 123 GLU C CA 1
ATOM 6151 C C . GLU C 1 126 ? 47.391 67.402 47.954 1.00 53.32 123 GLU C C 1
ATOM 6152 O O . GLU C 1 126 ? 48.054 67.957 48.842 1.00 57.39 123 GLU C O 1
ATOM 6158 N N . GLN C 1 127 ? 46.253 66.737 48.224 1.00 51.20 124 GLN C N 1
ATOM 6159 C CA . GLN C 1 127 ? 45.774 66.643 49.607 1.00 49.62 124 GLN C CA 1
ATOM 6160 C C . GLN C 1 127 ? 46.787 65.932 50.477 1.00 44.51 124 GLN C C 1
ATOM 6161 O O . GLN C 1 127 ? 47.057 66.346 51.607 1.00 43.15 124 GLN C O 1
ATOM 6167 N N . ALA C 1 128 ? 47.311 64.814 49.984 1.00 41.86 125 ALA C N 1
ATOM 6168 C CA . ALA C 1 128 ? 48.303 64.074 50.753 1.00 45.79 125 ALA C CA 1
ATOM 6169 C C . ALA C 1 128 ? 49.509 64.958 51.033 1.00 49.28 125 ALA C C 1
ATOM 6170 O O . ALA C 1 128 ? 49.956 65.079 52.179 1.00 46.17 125 ALA C O 1
ATOM 6172 N N . ILE C 1 129 ? 50.018 65.624 49.993 1.00 51.02 126 ILE C N 1
ATOM 6173 C CA . ILE C 1 129 ? 51.176 66.493 50.173 1.00 51.46 126 ILE C CA 1
ATOM 6174 C C . ILE C 1 129 ? 50.854 67.591 51.175 1.00 52.36 126 ILE C C 1
ATOM 6175 O O . ILE C 1 129 ? 51.614 67.838 52.123 1.00 56.21 126 ILE C O 1
ATOM 6180 N N . ILE C 1 130 ? 49.710 68.251 51.004 1.00 49.21 127 ILE C N 1
ATOM 6181 C CA . ILE C 1 130 ? 49.408 69.373 51.891 1.00 53.58 127 ILE C CA 1
ATOM 6182 C C . ILE C 1 130 ? 49.255 68.898 53.336 1.00 57.05 127 ILE C C 1
ATOM 6183 O O . ILE C 1 130 ? 49.725 69.559 54.276 1.00 55.36 127 ILE C O 1
ATOM 6188 N N . ILE C 1 131 ? 48.585 67.757 53.547 1.00 50.16 128 ILE C N 1
ATOM 6189 C CA . ILE C 1 131 ? 48.424 67.266 54.919 1.00 51.60 128 ILE C CA 1
ATOM 6190 C C . ILE C 1 131 ? 49.790 66.950 55.525 1.00 49.07 128 ILE C C 1
ATOM 6191 O O . ILE C 1 131 ? 50.085 67.304 56.680 1.00 48.69 128 ILE C O 1
ATOM 6196 N N . GLN C 1 132 ? 50.657 66.309 54.743 1.00 50.81 129 GLN C N 1
ATOM 6197 C CA . GLN C 1 132 ? 51.967 65.965 55.279 1.00 62.90 129 GLN C CA 1
ATOM 6198 C C . GLN C 1 132 ? 52.778 67.202 55.642 1.00 60.52 129 GLN C C 1
ATOM 6199 O O . GLN C 1 132 ? 53.505 67.189 56.641 1.00 59.13 129 GLN C O 1
ATOM 6205 N N . ASN C 1 133 ? 52.633 68.290 54.879 1.00 60.02 130 ASN C N 1
ATOM 6206 C CA . ASN C 1 133 ? 53.471 69.459 55.111 1.00 62.40 130 ASN C CA 1
ATOM 6207 C C . ASN C 1 133 ? 52.952 70.322 56.244 1.00 60.77 130 ASN C C 1
ATOM 6208 O O . ASN C 1 133 ? 53.700 71.150 56.770 1.00 64.47 130 ASN C O 1
ATOM 6213 N N . SER C 1 134 ? 51.699 70.138 56.648 1.00 56.57 131 SER C N 1
ATOM 6214 C CA . SER C 1 134 ? 51.035 71.101 57.508 1.00 57.75 131 SER C CA 1
ATOM 6215 C C . SER C 1 134 ? 50.477 70.526 58.797 1.00 61.55 131 SER C C 1
ATOM 6216 O O . SER C 1 134 ? 50.146 71.307 59.696 1.00 59.36 131 SER C O 1
ATOM 6219 N N . CYS C 1 135 ? 50.361 69.205 58.922 1.00 61.10 132 CYS C N 1
ATOM 6220 C CA . CYS C 1 135 ? 49.588 68.597 60.000 1.00 67.54 132 CYS C CA 1
ATOM 6221 C C . CYS C 1 135 ? 50.476 67.707 60.848 1.00 59.03 132 CYS C C 1
ATOM 6222 O O . CYS C 1 135 ? 51.341 67.000 60.319 1.00 54.74 132 CYS C O 1
ATOM 6225 N N . ASP C 1 136 ? 50.229 67.726 62.156 1.00 55.89 133 ASP C N 1
ATOM 6226 C CA . ASP C 1 136 ? 50.809 66.744 63.058 1.00 56.01 133 ASP C CA 1
ATOM 6227 C C . ASP C 1 136 ? 50.263 65.360 62.748 1.00 56.83 133 ASP C C 1
ATOM 6228 O O . ASP C 1 136 ? 49.155 65.207 62.227 1.00 51.06 133 ASP C O 1
ATOM 6233 N N . LYS C 1 137 ? 51.056 64.344 63.063 1.00 55.40 134 LYS C N 1
ATOM 6234 C CA . LYS C 1 137 ? 50.597 62.978 62.889 1.00 57.58 134 LYS C CA 1
ATOM 6235 C C . LYS C 1 137 ? 49.519 62.650 63.932 1.00 52.99 134 LYS C C 1
ATOM 6236 O O . LYS C 1 137 ? 49.284 63.402 64.881 1.00 53.00 134 LYS C O 1
ATOM 6242 N N . GLY C 1 138 ? 48.832 61.533 63.721 1.00 53.47 135 GLY C N 1
ATOM 6243 C CA . GLY C 1 138 ? 47.796 61.103 64.643 1.00 43.82 135 GLY C CA 1
ATOM 6244 C C . GLY C 1 138 ? 47.316 59.715 64.283 1.00 45.38 135 GLY C C 1
ATOM 6245 O O . GLY C 1 138 ? 47.888 59.043 63.427 1.00 44.75 135 GLY C O 1
ATOM 6246 N N . LYS C 1 139 ? 46.257 59.278 64.963 1.00 51.20 136 LYS C N 1
ATOM 6247 C CA . LYS C 1 139 ? 45.811 57.896 64.844 1.00 49.14 136 LYS C CA 1
ATOM 6248 C C . LYS C 1 139 ? 44.310 57.812 64.713 1.00 42.67 136 LYS C C 1
ATOM 6249 O O . LYS C 1 139 ? 43.588 58.700 65.165 1.00 40.67 136 LYS C O 1
ATOM 6263 N N . LEU C 1 141 ? 41.269 54.857 65.506 1.00 35.21 138 LEU C N 1
ATOM 6264 C CA . LEU C 1 141 ? 41.098 53.636 66.278 1.00 35.08 138 LEU C CA 1
ATOM 6265 C C . LEU C 1 141 ? 39.690 53.109 66.063 1.00 39.70 138 LEU C C 1
ATOM 6266 O O . LEU C 1 141 ? 38.714 53.814 66.355 1.00 34.04 138 LEU C O 1
ATOM 6271 N N . ALA C 1 142 ? 39.588 51.860 65.615 1.00 34.19 139 ALA C N 1
ATOM 6272 C CA . ALA C 1 142 ? 38.303 51.171 65.576 1.00 35.46 139 ALA C CA 1
ATOM 6273 C C . ALA C 1 142 ? 37.969 50.577 66.939 1.00 34.46 139 ALA C C 1
ATOM 6274 O O . ALA C 1 142 ? 38.801 49.898 67.572 1.00 36.84 139 ALA C O 1
ATOM 6276 N N . ILE C 1 143 ? 36.761 50.835 67.410 1.00 32.56 140 ILE C N 1
ATOM 6277 C CA . ILE C 1 143 ? 36.286 50.212 68.649 1.00 32.21 140 ILE C CA 1
ATOM 6278 C C . ILE C 1 143 ? 35.301 49.112 68.259 1.00 32.97 140 ILE C C 1
ATOM 6279 O O . ILE C 1 143 ? 34.260 49.391 67.645 1.00 35.42 140 ILE C O 1
ATOM 6284 N N . LEU C 1 144 ? 35.617 47.869 68.638 1.00 32.89 141 LEU C N 1
ATOM 6285 C CA . LEU C 1 144 ? 34.793 46.698 68.299 1.00 35.68 141 LEU C CA 1
ATOM 6286 C C . LEU C 1 144 ? 33.784 46.461 69.417 1.00 39.40 141 LEU C C 1
ATOM 6287 O O . LEU C 1 144 ? 33.799 45.457 70.132 1.00 39.87 141 LEU C O 1
ATOM 6292 N N . ASP C 1 145 ? 32.889 47.425 69.562 1.00 32.59 142 ASP C N 1
ATOM 6293 C CA . ASP C 1 145 ? 31.967 47.430 70.679 1.00 35.30 142 ASP C CA 1
ATOM 6294 C C . ASP C 1 145 ? 30.875 48.442 70.347 1.00 39.11 142 ASP C C 1
ATOM 6295 O O . ASP C 1 145 ? 30.852 49.038 69.260 1.00 36.77 142 ASP C O 1
ATOM 6300 N N . LYS C 1 146 ? 29.974 48.646 71.316 1.00 39.31 143 LYS C N 1
ATOM 6301 C CA . LYS C 1 146 ? 28.733 49.380 71.091 1.00 36.95 143 LYS C CA 1
ATOM 6302 C C . LYS C 1 146 ? 28.999 50.876 71.107 1.00 37.83 143 LYS C C 1
ATOM 6303 O O . LYS C 1 146 ? 29.629 51.370 72.048 1.00 38.52 143 LYS C O 1
ATOM 6309 N N . PRO C 1 147 ? 28.474 51.636 70.130 1.00 37.56 144 PRO C N 1
ATOM 6310 C CA . PRO C 1 147 ? 28.625 53.107 70.177 1.00 36.81 144 PRO C CA 1
ATOM 6311 C C . PRO C 1 147 ? 27.921 53.747 71.363 1.00 43.10 144 PRO C C 1
ATOM 6312 O O . PRO C 1 147 ? 28.298 54.864 71.759 1.00 45.71 144 PRO C O 1
ATOM 6316 N N . GLN C 1 148 ? 26.962 53.049 71.981 1.00 46.63 145 GLN C N 1
ATOM 6317 C CA . GLN C 1 148 ? 26.365 53.531 73.230 1.00 50.09 145 GLN C CA 1
ATOM 6318 C C . GLN C 1 148 ? 27.406 53.853 74.315 1.00 52.81 145 GLN C C 1
ATOM 6319 O O . GLN C 1 148 ? 27.158 54.721 75.163 1.00 45.78 145 GLN C O 1
ATOM 6325 N N . LEU C 1 149 ? 28.578 53.180 74.289 1.00 42.13 146 LEU C N 1
ATOM 6326 C CA . LEU C 1 149 ? 29.673 53.484 75.209 1.00 41.02 146 LEU C CA 1
ATOM 6327 C C . LEU C 1 149 ? 30.059 54.955 75.163 1.00 45.36 146 LEU C C 1
ATOM 6328 O O . LEU C 1 149 ? 30.571 55.493 76.146 1.00 46.18 146 LE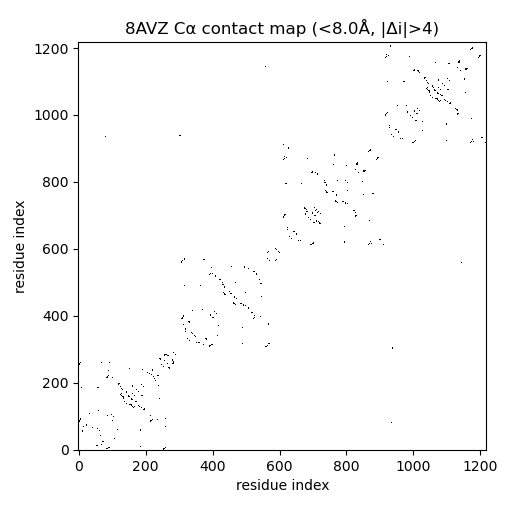U C O 1
ATOM 6333 N N . LEU C 1 150 ? 29.927 55.593 73.995 1.00 44.26 147 LEU C N 1
ATOM 6334 C CA . LEU C 1 150 ? 30.259 57.011 73.896 1.00 49.94 147 LEU C CA 1
ATOM 6335 C C . LEU C 1 150 ? 29.361 57.867 74.788 1.00 56.18 147 LEU C C 1
ATOM 6336 O O . LEU C 1 150 ? 29.775 58.935 75.251 1.00 54.79 147 LEU C O 1
ATOM 6341 N N . ASN C 1 151 ? 28.130 57.421 75.031 1.00 50.77 148 ASN C N 1
ATOM 6342 C CA . ASN C 1 151 ? 27.193 58.190 75.832 1.00 58.18 148 ASN C CA 1
ATOM 6343 C C . ASN C 1 151 ? 27.305 57.832 77.304 1.00 56.82 148 ASN C C 1
ATOM 6344 O O . ASN C 1 151 ? 27.442 58.719 78.149 1.00 63.09 148 ASN C O 1
ATOM 6349 N N . ASP C 1 152 ? 27.280 56.535 77.612 1.00 60.69 149 ASP C N 1
ATOM 6350 C CA . ASP C 1 152 ? 27.418 56.077 78.992 1.00 49.06 149 ASP C CA 1
ATOM 6351 C C . ASP C 1 152 ? 28.772 56.438 79.597 1.00 52.02 149 ASP C C 1
ATOM 6352 O O . ASP C 1 152 ? 28.848 56.838 80.760 1.00 52.60 149 ASP C O 1
ATOM 6357 N N . HIS C 1 153 ? 29.860 56.285 78.850 1.00 55.52 150 HIS C N 1
ATOM 6358 C CA . HIS C 1 153 ? 31.203 56.476 79.402 1.00 53.32 150 HIS C CA 1
ATOM 6359 C C . HIS C 1 153 ? 32.024 57.443 78.558 1.00 58.92 150 HIS C C 1
ATOM 6360 O O . HIS C 1 153 ? 33.121 57.112 78.101 1.00 59.13 150 HIS C O 1
ATOM 6367 N N . PRO C 1 154 ? 31.544 58.678 78.381 1.00 63.11 151 PRO C N 1
ATOM 6368 C CA . PRO C 1 154 ? 32.289 59.628 77.541 1.00 61.63 151 PRO C CA 1
ATOM 6369 C C . PRO C 1 154 ? 33.725 59.832 77.978 1.00 60.45 151 PRO C C 1
ATOM 6370 O O . PRO C 1 154 ? 34.578 60.110 77.129 1.00 64.82 151 PRO C O 1
ATOM 6374 N N . GLN C 1 155 ? 34.021 59.700 79.274 1.00 61.34 152 GLN C N 1
ATOM 6375 C CA . GLN C 1 155 ? 35.382 59.919 79.762 1.00 64.72 152 GLN C CA 1
ATOM 6376 C C . GLN C 1 155 ? 36.369 58.927 79.142 1.00 59.64 152 GLN C C 1
ATOM 6377 O O . GLN C 1 155 ? 37.541 59.264 78.918 1.00 61.06 152 GLN C O 1
ATOM 6383 N N . LEU C 1 156 ? 35.907 57.710 78.843 1.00 54.80 153 LEU C N 1
ATOM 6384 C CA . LEU C 1 156 ? 36.758 56.716 78.204 1.00 51.41 153 LEU C CA 1
ATOM 6385 C C . LEU C 1 156 ? 37.407 57.248 76.940 1.00 50.52 153 LEU C C 1
ATOM 6386 O O . LEU C 1 156 ? 38.534 56.864 76.624 1.00 51.88 153 LEU C O 1
ATOM 6391 N N . PHE C 1 157 ? 36.722 58.139 76.217 1.00 54.55 154 PHE C N 1
ATOM 6392 C CA . PHE C 1 157 ? 37.139 58.577 74.891 1.00 57.36 154 PHE C CA 1
ATOM 6393 C C . PHE C 1 157 ? 37.523 60.053 74.837 1.00 53.82 154 PHE C C 1
ATOM 6394 O O . PHE C 1 157 ? 37.552 60.633 73.748 1.00 56.32 154 PHE C O 1
ATOM 6402 N N . GLY C 1 158 ? 37.831 60.666 75.976 1.00 54.88 155 GLY C N 1
ATOM 6403 C CA . GLY C 1 158 ? 38.218 62.065 75.970 1.00 55.30 155 GLY C CA 1
ATOM 6404 C C . GLY C 1 158 ? 39.416 62.322 75.075 1.00 56.53 155 GLY C C 1
ATOM 6405 O O . GLY C 1 158 ? 40.292 61.464 74.898 1.00 54.23 155 GLY C O 1
ATOM 6406 N N . ASN C 1 159 ? 39.450 63.524 74.493 1.00 53.95 156 ASN C N 1
ATOM 6407 C CA . ASN C 1 159 ? 40.528 63.930 73.583 1.00 60.46 156 ASN C CA 1
ATOM 6408 C C . ASN C 1 159 ? 40.551 63.079 72.329 1.00 56.33 156 ASN C C 1
ATOM 6409 O O . ASN C 1 159 ? 41.613 62.826 71.755 1.00 53.87 156 ASN C O 1
ATOM 6414 N N . SER C 1 160 ? 39.387 62.598 71.922 1.00 49.17 157 SER C N 1
ATOM 6415 C CA . SER C 1 160 ? 39.242 61.999 70.607 1.00 52.59 157 SER C CA 1
ATOM 6416 C C . SER C 1 160 ? 37.909 62.448 70.019 1.00 46.99 157 SER C C 1
ATOM 6417 O O . SER C 1 160 ? 37.045 62.975 70.720 1.00 53.94 157 SER C O 1
ATOM 6420 N N . GLU C 1 161 ? 37.767 62.284 68.711 1.00 46.87 158 GLU C N 1
ATOM 6421 C CA . GLU C 1 161 ? 36.546 62.650 68.009 1.00 43.13 158 GLU C CA 1
ATOM 6422 C C . GLU C 1 161 ? 35.982 61.427 67.308 1.00 40.64 158 GLU C C 1
ATOM 6423 O O . GLU C 1 161 ? 36.722 60.627 66.732 1.00 42.93 158 GLU C O 1
ATOM 6429 N N . LEU C 1 162 ? 34.676 61.290 67.370 1.00 42.53 159 LEU C N 1
ATOM 6430 C CA . LEU C 1 162 ? 33.992 60.215 66.693 1.00 42.03 159 LEU C CA 1
ATOM 6431 C C . LEU C 1 162 ? 33.947 60.554 65.214 1.00 44.15 159 LEU C C 1
ATOM 6432 O O . LEU C 1 162 ? 33.517 61.648 64.840 1.00 46.58 159 LEU C O 1
ATOM 6437 N N . ILE C 1 163 ? 34.443 59.657 64.373 1.00 39.04 160 ILE C N 1
ATOM 6438 C CA . ILE C 1 163 ? 34.420 59.894 62.944 1.00 41.84 160 ILE C CA 1
ATOM 6439 C C . ILE C 1 163 ? 33.442 58.995 62.211 1.00 36.19 160 ILE C C 1
ATOM 6440 O O . ILE C 1 163 ? 33.027 59.348 61.099 1.00 43.01 160 ILE C O 1
ATOM 6445 N N . SER C 1 164 ? 33.028 57.876 62.793 1.00 36.03 161 SER C N 1
ATOM 6446 C CA . SER C 1 164 ? 32.137 56.984 62.068 1.00 38.96 161 SER C CA 1
ATOM 6447 C C . SER C 1 164 ? 31.552 55.962 63.023 1.00 38.19 161 SER C C 1
ATOM 6448 O O . SER C 1 164 ? 32.276 55.376 63.812 1.00 41.13 161 SER C O 1
ATOM 6451 N N . ILE C 1 165 ? 30.252 55.723 62.897 1.00 36.92 162 ILE C N 1
ATOM 6452 C CA . ILE C 1 165 ? 29.607 54.540 63.439 1.00 35.18 162 ILE C CA 1
ATOM 6453 C C . ILE C 1 165 ? 29.243 53.700 62.241 1.00 36.42 162 ILE C C 1
ATOM 6454 O O . ILE C 1 165 ? 28.502 54.159 61.356 1.00 36.51 162 ILE C O 1
ATOM 6459 N N . ASN C 1 166 ? 29.786 52.488 62.181 1.00 35.50 163 ASN C N 1
ATOM 6460 C CA . ASN C 1 166 ? 29.641 51.678 60.982 1.00 37.21 163 ASN C CA 1
ATOM 6461 C C . ASN C 1 166 ? 28.551 50.627 61.081 1.00 33.89 163 ASN C C 1
ATOM 6462 O O . ASN C 1 166 ? 27.924 50.317 60.059 1.00 38.85 163 ASN C O 1
ATOM 6467 N N . TYR C 1 167 ? 28.334 50.073 62.266 1.00 32.08 164 TYR C N 1
ATOM 6468 C CA . TYR C 1 167 ? 27.166 49.258 62.576 1.00 36.72 164 TYR C CA 1
ATOM 6469 C C . TYR C 1 167 ? 27.093 49.170 64.101 1.00 38.16 164 TYR C C 1
ATOM 6470 O O . TYR C 1 167 ? 27.817 49.881 64.806 1.00 36.43 164 TYR C O 1
ATOM 6479 N N A ASP C 1 168 ? 26.220 48.305 64.613 0.52 39.53 165 ASP C N 1
ATOM 6480 N N B ASP C 1 168 ? 26.226 48.287 64.610 0.48 39.55 165 ASP C N 1
ATOM 6481 C CA A ASP C 1 168 ? 25.907 48.386 66.033 0.52 43.32 165 ASP C CA 1
ATOM 6482 C CA B ASP C 1 168 ? 25.904 48.320 66.033 0.48 43.31 165 ASP C CA 1
ATOM 6483 C C A ASP C 1 168 ? 27.053 47.909 66.917 0.52 41.96 165 ASP C C 1
ATOM 6484 C C B ASP C 1 168 ? 27.086 47.954 66.909 0.48 41.96 165 ASP C C 1
ATOM 6485 O O A ASP C 1 168 ? 26.982 48.099 68.132 0.52 43.82 165 ASP C O 1
ATOM 6486 O O B ASP C 1 168 ? 27.072 48.269 68.100 0.48 43.75 165 ASP C O 1
ATOM 6495 N N . SER C 1 169 ? 28.114 47.318 66.351 1.00 41.56 166 SER C N 1
ATOM 6496 C CA . SER C 1 169 ? 29.275 46.910 67.150 1.00 43.90 166 SER C CA 1
ATOM 6497 C C . SER C 1 169 ? 30.589 47.449 66.579 1.00 40.80 166 SER C C 1
ATOM 6498 O O . SER C 1 169 ? 31.640 46.813 66.721 1.00 35.06 166 SER C O 1
ATOM 6501 N N . HIS C 1 170 ? 30.566 48.608 65.929 1.00 36.30 167 HIS C N 1
ATOM 6502 C CA . HIS C 1 170 ? 31.791 49.094 65.299 1.00 35.27 167 HIS C CA 1
ATOM 6503 C C . HIS C 1 170 ? 31.702 50.595 65.138 1.00 36.37 167 HIS C C 1
ATOM 6504 O O . HIS C 1 170 ? 30.822 51.079 64.429 1.00 36.64 167 HIS C O 1
ATOM 6511 N N . PHE C 1 171 ? 32.623 51.327 65.764 1.00 32.48 168 PHE C N 1
ATOM 6512 C CA . PHE C 1 171 ? 32.760 52.747 65.490 1.00 32.79 168 PHE C CA 1
ATOM 6513 C C . PHE C 1 171 ? 34.235 53.127 65.524 1.00 39.27 168 PHE C C 1
ATOM 6514 O O . PHE C 1 171 ? 35.090 52.363 65.988 1.00 36.33 168 PHE C O 1
ATOM 6522 N N . VAL C 1 172 ? 34.546 54.315 65.019 1.00 34.64 169 VAL C N 1
ATOM 6523 C CA . VAL C 1 172 ? 35.940 54.713 64.827 1.00 35.63 169 VAL C CA 1
ATOM 6524 C C . VAL C 1 172 ? 36.140 56.112 65.380 1.00 38.78 169 VAL C C 1
ATOM 6525 O O . VAL C 1 172 ? 35.320 57.009 65.158 1.00 35.98 169 VAL C O 1
ATOM 6529 N N . ILE C 1 173 ? 37.233 56.302 66.112 1.00 34.16 170 ILE C N 1
ATOM 6530 C CA . ILE C 1 173 ? 37.568 57.598 66.665 1.00 38.12 170 ILE C CA 1
ATOM 6531 C C . ILE C 1 173 ? 38.926 57.988 66.116 1.00 39.22 170 ILE C C 1
ATOM 6532 O O . ILE C 1 173 ? 39.647 57.170 65.537 1.00 35.88 170 ILE C O 1
ATOM 6537 N N . SER C 1 174 ? 39.277 59.252 66.325 1.00 39.28 171 SER C N 1
ATOM 6538 C CA . SER C 1 174 ? 40.450 59.849 65.697 1.00 41.62 171 SER C CA 1
ATOM 6539 C C . SER C 1 174 ? 41.031 60.857 66.673 1.00 39.64 171 SER C C 1
ATOM 6540 O O . SER C 1 174 ? 40.282 61.604 67.306 1.00 42.99 171 SER C O 1
ATOM 6543 N N . GLY C 1 175 ? 42.354 60.873 66.806 1.00 45.49 172 GLY C N 1
ATOM 6544 C CA . GLY C 1 175 ? 42.942 61.815 67.741 1.00 50.09 172 GLY C CA 1
ATOM 6545 C C . GLY C 1 175 ? 44.457 61.803 67.687 1.00 45.60 172 GLY C C 1
ATOM 6546 O O . GLY C 1 175 ? 45.075 61.099 66.883 1.00 42.90 172 GLY C O 1
ATOM 6547 N N . GLU C 1 176 ? 45.051 62.603 68.564 1.00 48.47 173 GLU C N 1
ATOM 6548 C CA . GLU C 1 176 ? 46.505 62.647 68.624 1.00 54.50 173 GLU C CA 1
ATOM 6549 C C . GLU C 1 176 ? 47.038 61.283 69.039 1.00 50.90 173 GLU C C 1
ATOM 6550 O O . GLU C 1 176 ? 46.330 60.482 69.667 1.00 47.44 173 GLU C O 1
ATOM 6556 N N . GLU C 1 177 ? 48.309 61.028 68.701 1.00 43.39 174 GLU C N 1
ATOM 6557 C CA . GLU C 1 177 ? 48.894 59.705 68.942 1.00 49.88 174 GLU C CA 1
ATOM 6558 C C . GLU C 1 177 ? 48.833 59.317 70.416 1.00 52.50 174 GLU C C 1
ATOM 6559 O O . GLU C 1 177 ? 48.344 58.232 70.760 1.00 47.95 174 GLU C O 1
ATOM 6565 N N . ASP C 1 178 ? 49.336 60.180 71.306 1.00 52.24 175 ASP C N 1
ATOM 6566 C CA . ASP C 1 178 ? 49.409 59.787 72.711 1.00 44.43 175 ASP C CA 1
ATOM 6567 C C . ASP C 1 178 ? 48.024 59.693 73.312 1.00 50.38 175 ASP C C 1
ATOM 6568 O O . ASP C 1 178 ? 47.769 58.825 74.152 1.00 50.56 175 ASP C O 1
ATOM 6573 N N . HIS C 1 179 ? 47.130 60.609 72.924 1.00 51.06 176 HIS C N 1
ATOM 6574 C CA . HIS C 1 179 ? 45.749 60.532 73.383 1.00 54.49 176 HIS C CA 1
ATOM 6575 C C . HIS C 1 179 ? 45.120 59.212 72.977 1.00 46.72 176 HIS C C 1
ATOM 6576 O O . HIS C 1 179 ? 44.434 58.582 73.778 1.00 46.97 176 HIS C O 1
ATOM 6583 N N . ILE C 1 180 ? 45.358 58.769 71.735 1.00 47.94 177 ILE C N 1
ATOM 6584 C CA . ILE C 1 180 ? 44.742 57.530 71.285 1.00 43.79 177 ILE C CA 1
ATOM 6585 C C . ILE C 1 180 ? 45.346 56.346 72.020 1.00 43.23 177 ILE C C 1
ATOM 6586 O O . ILE C 1 180 ? 44.624 55.436 72.437 1.00 39.20 177 ILE C O 1
ATOM 6591 N N A ARG C 1 181 ? 46.674 56.342 72.188 0.47 40.24 178 ARG C N 1
ATOM 6592 N N B ARG C 1 181 ? 46.671 56.337 72.196 0.53 40.27 178 ARG C N 1
ATOM 6593 C CA A ARG C 1 181 ? 47.361 55.278 72.923 0.47 47.34 178 ARG C CA 1
ATOM 6594 C CA B ARG C 1 181 ? 47.324 55.243 72.915 0.53 47.36 178 ARG C CA 1
ATOM 6595 C C A ARG C 1 181 ? 46.846 55.161 74.350 0.47 44.26 178 ARG C C 1
ATOM 6596 C C B ARG C 1 181 ? 46.854 55.156 74.360 0.53 44.24 178 ARG C C 1
ATOM 6597 O O A ARG C 1 181 ? 46.718 54.053 74.879 0.47 47.23 178 ARG C O 1
ATOM 6598 O O B ARG C 1 181 ? 46.752 54.054 74.907 0.53 47.19 178 ARG C O 1
ATOM 6613 N N . LYS C 1 182 ? 46.547 56.293 74.989 1.00 41.82 179 LYS C N 1
ATOM 6614 C CA . LYS C 1 182 ? 45.994 56.256 76.341 1.00 40.17 179 LYS C CA 1
ATOM 6615 C C . LYS C 1 182 ? 44.576 55.684 76.349 1.00 46.52 179 LYS C C 1
ATOM 6616 O O . LYS C 1 182 ? 44.211 54.927 77.259 1.00 40.86 179 LYS C O 1
ATOM 6622 N N . ILE C 1 183 ? 43.750 56.063 75.364 1.00 40.31 180 ILE C N 1
ATOM 6623 C CA . ILE C 1 183 ? 42.426 55.457 75.247 1.00 43.57 180 ILE C CA 1
ATOM 6624 C C . ILE C 1 183 ? 42.559 53.952 75.099 1.00 35.30 180 ILE C C 1
ATOM 6625 O O . ILE C 1 183 ? 41.831 53.185 75.739 1.00 39.08 180 ILE C O 1
ATOM 6638 N N . GLU C 1 185 ? 44.961 51.962 76.249 1.00 43.49 182 GLU C N 1
ATOM 6639 C CA . GLU C 1 185 ? 45.234 51.494 77.614 1.00 41.27 182 GLU C CA 1
ATOM 6640 C C . GLU C 1 185 ? 43.965 51.420 78.441 1.00 41.78 182 GLU C C 1
ATOM 6641 O O . GLU C 1 185 ? 43.702 50.418 79.121 1.00 43.76 182 GLU C O 1
ATOM 6647 N N . ASP C 1 186 ? 43.163 52.489 78.402 1.00 39.45 183 ASP C N 1
ATOM 6648 C CA . ASP C 1 186 ? 41.942 52.516 79.191 1.00 36.25 183 ASP C CA 1
ATOM 6649 C C . ASP C 1 186 ? 40.927 51.501 78.690 1.00 41.89 183 ASP C C 1
ATOM 6650 O O . ASP C 1 186 ? 40.215 50.887 79.497 1.00 37.34 183 ASP C O 1
ATOM 6655 N N . LEU C 1 187 ? 40.854 51.294 77.373 1.00 35.60 184 LEU C N 1
ATOM 6656 C CA . LEU C 1 187 ? 39.898 50.324 76.860 1.00 39.20 184 LEU C CA 1
ATOM 6657 C C . LEU C 1 187 ? 40.284 48.925 77.305 1.00 33.96 184 LEU C C 1
ATOM 6658 O O . LEU C 1 187 ? 39.424 48.092 77.591 1.00 32.85 184 LEU C O 1
ATOM 6663 N N . LYS C 1 188 ? 41.578 48.646 77.347 1.00 36.10 185 LYS C N 1
ATOM 6664 C CA . LYS C 1 188 ? 42.013 47.312 77.712 1.00 37.23 185 LYS C CA 1
ATOM 6665 C C . LYS C 1 188 ? 41.611 46.997 79.148 1.00 39.18 185 LYS C C 1
ATOM 6666 O O . LYS C 1 188 ? 41.149 45.887 79.436 1.00 39.50 185 LYS C O 1
ATOM 6672 N N . GLU C 1 189 ? 41.719 47.979 80.052 1.00 34.30 186 GLU C N 1
ATOM 6673 C CA . GLU C 1 189 ? 41.278 47.743 81.425 1.00 37.58 186 GLU C CA 1
ATOM 6674 C C . GLU C 1 189 ? 39.767 47.551 81.529 1.00 41.42 186 GLU C C 1
ATOM 6675 O O . GLU C 1 189 ? 39.283 47.140 82.591 1.00 36.44 186 GLU C O 1
ATOM 6681 N N . LYS C 1 190 ? 39.013 47.897 80.483 1.00 38.54 187 LYS C N 1
ATOM 6682 C CA . LYS C 1 190 ? 37.571 47.688 80.453 1.00 37.11 187 LYS C CA 1
ATOM 6683 C C . LYS C 1 190 ? 37.174 46.498 79.606 1.00 35.83 187 LYS C C 1
ATOM 6684 O O . LYS C 1 190 ? 35.982 46.265 79.410 1.00 32.48 187 LYS C O 1
ATOM 6690 N N . GLN C 1 191 ? 38.149 45.741 79.105 1.00 33.86 188 GLN C N 1
ATOM 6691 C CA . GLN C 1 191 ? 37.917 44.644 78.172 1.00 35.26 188 GLN C CA 1
ATOM 6692 C C . GLN C 1 191 ? 37.111 45.089 76.949 1.00 38.42 188 GLN C C 1
ATOM 6693 O O . GLN C 1 191 ? 36.256 44.359 76.439 1.00 34.21 188 GLN C O 1
ATOM 6699 N N . ILE C 1 192 ? 37.384 46.287 76.461 1.00 33.48 189 ILE C N 1
ATOM 6700 C CA . ILE C 1 192 ? 36.755 46.750 75.224 1.00 36.76 189 ILE C CA 1
ATOM 6701 C C . ILE C 1 192 ? 37.775 46.572 74.111 1.00 34.13 189 ILE C C 1
ATOM 6702 O O . ILE C 1 192 ? 38.878 47.137 74.167 1.00 33.04 189 ILE C O 1
ATOM 6707 N N . LEU C 1 193 ? 37.452 45.726 73.145 1.00 32.51 190 LEU C N 1
ATOM 6708 C CA . LEU C 1 193 ? 38.403 45.449 72.063 1.00 39.38 190 LEU C CA 1
ATOM 6709 C C . LEU C 1 193 ? 38.480 46.623 71.086 1.00 37.27 190 LEU C C 1
ATOM 6710 O O . LEU C 1 193 ? 37.483 47.300 70.799 1.00 33.95 190 LEU C O 1
ATOM 6715 N N . CYS C 1 194 ? 39.684 46.895 70.606 1.00 34.59 191 CYS C N 1
ATOM 6716 C CA . CYS C 1 194 ? 39.877 47.961 69.641 1.00 32.09 191 CYS C CA 1
ATOM 6717 C C . CYS C 1 194 ? 40.990 47.541 68.691 1.00 42.08 191 CYS C C 1
ATOM 6718 O O . CYS C 1 194 ? 41.681 46.546 68.925 1.00 41.15 191 CYS C O 1
ATOM 6721 N N . GLN C 1 195 ? 41.180 48.330 67.635 1.00 35.66 192 GLN C N 1
ATOM 6722 C CA . GLN C 1 195 ? 42.144 48.008 66.567 1.00 37.71 192 GLN C CA 1
ATOM 6723 C C . GLN C 1 195 ? 42.564 49.308 65.907 1.00 39.64 192 GLN C C 1
ATOM 6724 O O . GLN C 1 195 ? 41.710 50.060 65.421 1.00 33.82 192 GLN C O 1
ATOM 6730 N N . LEU C 1 196 ? 43.860 49.592 65.928 1.00 35.89 193 LEU C N 1
ATOM 6731 C CA . LEU C 1 196 ? 44.398 50.752 65.217 1.00 41.83 193 LEU C CA 1
ATOM 6732 C C . LEU C 1 196 ? 44.276 50.571 63.716 1.00 41.44 193 LEU C C 1
ATOM 6733 O O . LEU C 1 196 ? 44.579 49.499 63.189 1.00 42.93 193 LEU C O 1
ATOM 6738 N N . LEU C 1 197 ? 43.808 51.611 63.022 1.00 40.91 194 LEU C N 1
ATOM 6739 C CA . LEU C 1 197 ? 43.791 51.575 61.566 1.00 37.46 194 LEU C CA 1
ATOM 6740 C C . LEU C 1 197 ? 45.145 52.020 61.020 1.00 41.63 194 LEU C C 1
ATOM 6741 O O . LEU C 1 197 ? 45.873 52.767 61.679 1.00 41.41 194 LEU C O 1
ATOM 6746 N N . PRO C 1 198 ? 45.507 51.564 59.835 1.00 40.19 195 PRO C N 1
ATOM 6747 C CA . PRO C 1 198 ? 46.857 51.870 59.293 1.00 45.64 195 PRO C CA 1
ATOM 6748 C C . PRO C 1 198 ? 46.965 53.269 58.701 1.00 42.85 195 PRO C C 1
ATOM 6749 O O . PRO C 1 198 ? 47.148 53.465 57.505 1.00 42.17 195 PRO C O 1
ATOM 6753 N N . VAL C 1 199 ? 46.841 54.285 59.547 1.00 39.64 196 VAL C N 1
ATOM 6754 C CA . VAL C 1 199 ? 46.948 55.666 59.095 1.00 41.83 196 VAL C CA 1
ATOM 6755 C C . VAL C 1 199 ? 47.856 56.377 60.081 1.00 43.41 196 VAL C C 1
ATOM 6756 O O . VAL C 1 199 ? 47.989 55.978 61.239 1.00 46.86 196 VAL C O 1
ATOM 6760 N N . SER C 1 200 ? 48.469 57.458 59.614 1.00 40.13 197 SER C N 1
ATOM 6761 C CA . SER C 1 200 ? 49.378 58.244 60.440 1.00 46.12 197 SER C CA 1
ATOM 6762 C C . SER C 1 200 ? 48.832 59.625 60.735 1.00 49.23 197 SER C C 1
ATOM 6763 O O . SER C 1 200 ? 49.532 60.436 61.354 1.00 48.12 197 SER C O 1
ATOM 6766 N N . TYR C 1 201 ? 47.611 59.921 60.283 1.00 46.06 198 TYR C N 1
ATOM 6767 C CA . TYR C 1 201 ? 46.962 61.202 60.511 1.00 49.53 198 TYR C CA 1
ATOM 6768 C C . TYR C 1 201 ? 45.584 60.954 61.101 1.00 46.30 198 TYR C C 1
ATOM 6769 O O . TYR C 1 201 ? 44.924 59.954 60.786 1.00 45.35 198 TYR C O 1
ATOM 6778 N N . ALA C 1 202 ? 45.161 61.858 61.987 1.00 40.50 199 ALA C N 1
ATOM 6779 C CA . ALA C 1 202 ? 43.801 61.802 62.520 1.00 43.03 199 ALA C CA 1
ATOM 6780 C C . ALA C 1 202 ? 42.839 62.405 61.490 1.00 41.59 199 ALA C C 1
ATOM 6781 O O . ALA C 1 202 ? 42.237 63.463 61.692 1.00 45.64 199 ALA C O 1
ATOM 6783 N N . PHE C 1 203 ? 42.693 61.694 60.367 1.00 39.95 200 PHE C N 1
ATOM 6784 C CA . PHE C 1 203 ? 41.689 62.037 59.360 1.00 42.32 200 PHE C CA 1
ATOM 6785 C C . PHE C 1 203 ? 40.307 62.189 59.992 1.00 44.50 200 PHE C C 1
ATOM 6786 O O . PHE C 1 203 ? 40.052 61.668 61.085 1.00 44.33 200 PHE C O 1
ATOM 6794 N N . HIS C 1 204 ? 39.428 62.933 59.327 1.00 44.31 201 HIS C N 1
ATOM 6795 C CA . HIS C 1 204 ? 38.050 63.129 59.757 1.00 45.73 201 HIS C CA 1
ATOM 6796 C C . HIS C 1 204 ? 37.927 63.737 61.135 1.00 46.56 201 HIS C C 1
ATOM 6797 O O . HIS C 1 204 ? 36.921 63.537 61.810 1.00 50.85 201 HIS C O 1
ATOM 6804 N N . SER C 1 205 ? 38.916 64.540 61.512 1.00 46.91 202 SER C N 1
ATOM 6805 C CA . SER C 1 205 ? 38.972 65.227 62.787 1.00 45.74 202 SER C CA 1
ATOM 6806 C C . SER C 1 205 ? 39.591 66.601 62.585 1.00 51.83 202 SER C C 1
ATOM 6807 O O . SER C 1 205 ? 40.238 66.872 61.565 1.00 49.35 202 SER C O 1
ATOM 6810 N N . SER C 1 206 ? 39.450 67.453 63.607 1.00 54.56 203 SER C N 1
ATOM 6811 C CA . SER C 1 206 ? 40.020 68.796 63.552 1.00 54.50 203 SER C CA 1
ATOM 6812 C C . SER C 1 206 ? 41.542 68.801 63.484 1.00 55.06 203 SER C C 1
ATOM 6813 O O . SER C 1 206 ? 42.128 69.848 63.197 1.00 60.83 203 SER C O 1
ATOM 6816 N N . LEU C 1 207 ? 42.203 67.678 63.729 1.00 53.53 204 LEU C N 1
ATOM 6817 C CA . LEU C 1 207 ? 43.659 67.667 63.698 1.00 50.58 204 LEU C CA 1
ATOM 6818 C C . LEU C 1 207 ? 44.236 67.678 62.284 1.00 56.13 204 LEU C C 1
ATOM 6819 O O . LEU C 1 207 ? 45.464 67.669 62.146 1.00 56.59 204 LEU C O 1
ATOM 6824 N N . ILE C 1 208 ? 43.414 67.668 61.230 1.00 49.65 205 ILE C N 1
ATOM 6825 C CA . ILE C 1 208 ? 43.924 67.975 59.902 1.00 46.23 205 ILE C CA 1
ATOM 6826 C C . ILE C 1 208 ? 43.449 69.341 59.422 1.00 50.83 205 ILE C C 1
ATOM 6827 O O . ILE C 1 208 ? 43.699 69.711 58.265 1.00 46.89 205 ILE C O 1
ATOM 6832 N N . ASP C 1 209 ? 42.787 70.103 60.291 1.00 49.31 206 ASP C N 1
ATOM 6833 C CA . ASP C 1 209 ? 42.376 71.466 59.969 1.00 48.53 206 ASP C CA 1
ATOM 6834 C C . ASP C 1 209 ? 43.514 72.310 59.395 1.00 61.15 206 ASP C C 1
ATOM 6835 O O . ASP C 1 209 ? 43.262 73.055 58.432 1.00 63.88 206 ASP C O 1
ATOM 6840 N N . PRO C 1 210 ? 44.784 72.245 59.913 1.00 59.00 207 PRO C N 1
ATOM 6841 C CA . PRO C 1 210 ? 45.872 73.035 59.305 1.00 54.89 207 PRO C CA 1
ATOM 6842 C C . PRO C 1 210 ? 46.013 72.881 57.801 1.00 63.77 207 PRO C C 1
ATOM 6843 O O . PRO C 1 210 ? 46.688 73.684 57.146 1.00 67.59 207 PRO C O 1
ATOM 6847 N N . ALA C 1 211 ? 45.419 71.842 57.233 1.00 59.35 208 ALA C N 1
ATOM 6848 C CA . ALA C 1 211 ? 45.546 71.666 55.803 1.00 53.63 208 ALA C CA 1
ATOM 6849 C C . ALA C 1 211 ? 44.445 72.375 55.027 1.00 51.72 208 ALA C C 1
ATOM 6850 O O . ALA C 1 211 ? 44.558 72.489 53.802 1.00 59.63 208 ALA C O 1
ATOM 6852 N N . GLU C 1 212 ? 43.439 72.931 55.708 1.00 56.10 209 GLU C N 1
ATOM 6853 C CA . GLU C 1 212 ? 42.222 73.352 55.016 1.00 60.96 209 GLU C CA 1
ATOM 6854 C C . GLU C 1 212 ? 42.462 74.486 54.025 1.00 59.83 209 GLU C C 1
ATOM 6855 O O . GLU C 1 212 ? 42.059 74.384 52.862 1.00 61.45 209 GLU C O 1
ATOM 6861 N N . SER C 1 213 ? 43.062 75.598 54.474 1.00 66.87 210 SER C N 1
ATOM 6862 C CA . SER C 1 213 ? 43.155 76.773 53.604 1.00 66.91 210 SER C CA 1
ATOM 6863 C C . SER C 1 213 ? 43.974 76.465 52.363 1.00 59.17 210 SER C C 1
ATOM 6864 O O . SER C 1 213 ? 43.572 76.798 51.245 1.00 62.57 210 SER C O 1
ATOM 6867 N N . ALA C 1 214 ? 45.119 75.810 52.536 1.00 63.38 211 ALA C N 1
ATOM 6868 C CA . ALA C 1 214 ? 45.912 75.444 51.372 1.00 57.82 211 ALA C CA 1
ATOM 6869 C C . ALA C 1 214 ? 45.114 74.564 50.430 1.00 61.53 211 ALA C C 1
ATOM 6870 O O . ALA C 1 214 ? 45.177 74.731 49.208 1.00 61.69 211 ALA C O 1
ATOM 6872 N N . TYR C 1 215 ? 44.361 73.610 50.972 1.00 60.26 212 TYR C N 1
ATOM 6873 C CA . TYR C 1 215 ? 43.636 72.715 50.079 1.00 57.95 212 TYR C CA 1
ATOM 6874 C C . TYR C 1 215 ? 42.446 73.420 49.444 1.00 51.30 212 TYR C C 1
ATOM 6875 O O . TYR C 1 215 ? 42.108 73.143 48.290 1.00 60.95 212 TYR C O 1
ATOM 6884 N N . ALA C 1 216 ? 41.782 74.305 50.195 1.00 61.68 213 ALA C N 1
ATOM 6885 C CA . ALA C 1 216 ? 40.727 75.139 49.628 1.00 57.76 213 ALA C CA 1
ATOM 6886 C C . ALA C 1 216 ? 41.250 75.922 48.429 1.00 70.95 213 ALA C C 1
ATOM 6887 O O . ALA C 1 216 ? 40.666 75.888 47.339 1.00 67.89 213 ALA C O 1
ATOM 6889 N N . GLU C 1 217 ? 42.378 76.614 48.615 1.00 73.16 214 GLU C N 1
ATOM 6890 C CA . GLU C 1 217 ? 42.990 77.362 47.524 1.00 70.32 214 GLU C CA 1
ATOM 6891 C C . GLU C 1 217 ? 43.256 76.459 46.334 1.00 71.16 214 GLU C C 1
ATOM 6892 O O . GLU C 1 217 ? 42.930 76.803 45.190 1.00 72.12 214 GLU C O 1
ATOM 6898 N N . PHE C 1 218 ? 43.844 75.289 46.584 1.00 59.67 215 PHE C N 1
ATOM 6899 C CA . PHE C 1 218 ? 44.115 74.373 45.484 1.00 66.48 215 PHE C CA 1
ATOM 6900 C C . PHE C 1 218 ? 42.824 73.977 44.760 1.00 68.91 215 PHE C C 1
ATOM 6901 O O . PHE C 1 218 ? 42.793 73.894 43.525 1.00 66.84 215 PHE C O 1
ATOM 6909 N N . LEU C 1 219 ? 41.744 73.736 45.508 1.00 63.12 216 LEU C N 1
ATOM 6910 C CA . LEU C 1 219 ? 40.495 73.315 44.870 1.00 69.06 216 LEU C CA 1
ATOM 6911 C C . LEU C 1 219 ? 39.908 74.401 43.969 1.00 69.64 216 LEU C C 1
ATOM 6912 O O . LEU C 1 219 ? 39.204 74.083 43.001 1.00 76.98 216 LEU C O 1
ATOM 6917 N N . ARG C 1 220 ? 40.168 75.679 44.268 1.00 69.60 217 ARG C N 1
ATOM 6918 C CA . ARG C 1 220 ? 39.676 76.764 43.422 1.00 70.01 217 ARG C CA 1
ATOM 6919 C C . ARG C 1 220 ? 40.337 76.767 42.053 1.00 71.61 217 ARG C C 1
ATOM 6920 O O . ARG C 1 220 ? 39.767 77.309 41.104 1.00 81.59 217 ARG C O 1
ATOM 6928 N N . SER C 1 221 ? 41.512 76.163 41.926 1.00 72.89 218 SER C N 1
ATOM 6929 C CA . SER C 1 221 ? 42.167 76.006 40.638 1.00 67.45 218 SER C CA 1
ATOM 6930 C C . SER C 1 221 ? 41.593 74.857 39.812 1.00 76.38 218 SER C C 1
ATOM 6931 O O . SER C 1 221 ? 42.098 74.583 38.716 1.00 73.44 218 SER C O 1
ATOM 6934 N N . LYS C 1 222 ? 40.564 74.173 40.296 1.00 73.51 219 LYS C N 1
ATOM 6935 C CA . LYS C 1 222 ? 40.002 73.042 39.581 1.00 67.52 219 LYS C CA 1
ATOM 6936 C C . LYS C 1 222 ? 38.557 73.353 39.219 1.00 65.88 219 LYS C C 1
ATOM 6937 O O . LYS C 1 222 ? 37.902 74.205 39.832 1.00 71.96 219 LYS C O 1
ATOM 6943 N N . SER C 1 223 ? 38.065 72.655 38.210 1.00 67.87 220 SER C N 1
ATOM 6944 C CA . SER C 1 223 ? 36.679 72.783 37.790 1.00 69.58 220 SER C CA 1
ATOM 6945 C C . SER C 1 223 ? 36.104 71.384 37.701 1.00 61.50 220 SER C C 1
ATOM 6946 O O . SER C 1 223 ? 36.748 70.475 37.167 1.00 67.90 220 SER C O 1
ATOM 6949 N N . PHE C 1 224 ? 34.918 71.205 38.255 1.00 60.33 221 PHE C N 1
ATOM 6950 C CA . PHE C 1 224 ? 34.305 69.895 38.343 1.00 59.67 221 PHE C CA 1
ATOM 6951 C C . PHE C 1 224 ? 32.947 69.919 37.668 1.00 58.70 221 PHE C C 1
ATOM 6952 O O . PHE C 1 224 ? 32.303 70.963 37.558 1.00 61.53 221 PHE C O 1
ATOM 6960 N N . GLN C 1 225 ? 32.515 68.743 37.231 1.00 60.64 222 GLN C N 1
ATOM 6961 C CA . GLN C 1 225 ? 31.253 68.575 36.536 1.00 56.30 222 GLN C CA 1
ATOM 6962 C C . GLN C 1 225 ? 30.154 68.164 37.509 1.00 63.44 222 GLN C C 1
ATOM 6963 O O . GLN C 1 225 ? 30.404 67.785 38.657 1.00 64.18 222 GLN C O 1
ATOM 6969 N N . LYS C 1 226 ? 28.931 68.222 37.035 1.00 59.74 223 LYS C N 1
ATOM 6970 C CA . LYS C 1 226 ? 27.847 67.707 37.840 1.00 63.76 223 LYS C CA 1
ATOM 6971 C C . LYS C 1 226 ? 27.919 66.179 37.833 1.00 55.45 223 LYS C C 1
ATOM 6972 O O . LYS C 1 226 ? 28.419 65.584 36.882 1.00 57.54 223 LYS C O 1
ATOM 6978 N N . PRO C 1 227 ? 27.465 65.514 38.887 1.00 57.86 224 PRO C N 1
ATOM 6979 C CA . PRO C 1 227 ? 27.360 64.056 38.823 1.00 55.22 224 PRO C CA 1
ATOM 6980 C C . PRO C 1 227 ? 26.593 63.632 37.585 1.00 58.08 224 PRO C C 1
ATOM 6981 O O . PRO C 1 227 ? 25.558 64.206 37.238 1.00 59.61 224 PRO C O 1
ATOM 6985 N N . SER C 1 228 ? 27.119 62.628 36.902 1.00 48.57 225 SER C N 1
ATOM 6986 C CA . SER C 1 228 ? 26.332 61.900 35.927 1.00 55.25 225 SER C CA 1
ATOM 6987 C C . SER C 1 228 ? 25.782 60.620 36.539 1.00 56.36 225 SER C C 1
ATOM 6988 O O . SER C 1 228 ? 24.564 60.462 36.655 1.00 61.52 225 SER C O 1
ATOM 6991 N N . ILE C 1 229 ? 26.654 59.717 36.968 1.00 52.58 226 ILE C N 1
ATOM 6992 C CA . ILE C 1 229 ? 26.141 58.518 37.644 1.00 50.17 226 ILE C CA 1
ATOM 6993 C C . ILE C 1 229 ? 25.647 58.918 39.031 1.00 44.15 226 ILE C C 1
ATOM 6994 O O . ILE C 1 229 ? 26.332 59.697 39.717 1.00 45.29 226 ILE C O 1
ATOM 6999 N N . PRO C 1 230 ? 24.468 58.470 39.473 1.00 43.80 227 PRO C N 1
ATOM 7000 C CA . PRO C 1 230 ? 23.960 58.907 40.784 1.00 48.95 227 PRO C CA 1
ATOM 7001 C C . PRO C 1 230 ? 24.936 58.559 41.904 1.00 43.77 227 PRO C C 1
ATOM 7002 O O . PRO C 1 230 ? 25.482 57.453 41.954 1.00 38.57 227 PRO C O 1
ATOM 7006 N N . ILE C 1 231 ? 25.177 59.531 42.777 1.00 37.16 228 ILE C N 1
ATOM 7007 C CA . ILE C 1 231 ? 26.115 59.404 43.882 1.00 40.27 228 ILE C CA 1
ATOM 7008 C C . ILE C 1 231 ? 25.318 59.320 45.172 1.00 44.42 228 ILE C C 1
ATOM 7009 O O . ILE C 1 231 ? 24.385 60.105 45.392 1.00 40.64 228 ILE C O 1
ATOM 7014 N N . VAL C 1 232 ? 25.690 58.388 46.034 1.00 39.13 229 VAL C N 1
ATOM 7015 C CA . VAL C 1 232 ? 25.284 58.419 47.429 1.00 38.99 229 VAL C CA 1
ATOM 7016 C C . VAL C 1 232 ? 26.556 58.636 48.230 1.00 40.41 229 VAL C C 1
ATOM 7017 O O . VAL C 1 232 ? 27.594 58.042 47.920 1.00 43.65 229 VAL C O 1
ATOM 7021 N N . SER C 1 233 ? 26.505 59.557 49.185 1.00 39.41 230 SER C N 1
ATOM 7022 C CA . SER C 1 233 ? 27.694 60.034 49.880 1.00 40.13 230 SER C CA 1
ATOM 7023 C C . SER C 1 233 ? 27.621 59.703 51.366 1.00 43.92 230 SER C C 1
ATOM 7024 O O . SER C 1 233 ? 26.586 59.916 52.019 1.00 36.86 230 SER C O 1
ATOM 7027 N N . SER C 1 234 ? 28.722 59.156 51.897 1.00 38.71 231 SER C N 1
ATOM 7028 C CA . SER C 1 234 ? 28.809 58.923 53.337 1.00 36.87 231 SER C CA 1
ATOM 7029 C C . SER C 1 234 ? 28.919 60.245 54.088 1.00 40.58 231 SER C C 1
ATOM 7030 O O . SER C 1 234 ? 28.511 60.362 55.251 1.00 40.20 231 SER C O 1
ATOM 7033 N N . LEU C 1 235 ? 29.534 61.228 53.452 1.00 40.10 232 LEU C N 1
ATOM 7034 C CA . LEU C 1 235 ? 29.721 62.528 54.076 1.00 44.25 232 LEU C CA 1
ATOM 7035 C C . LEU C 1 235 ? 28.383 63.212 54.330 1.00 49.21 232 LEU C C 1
ATOM 7036 O O . LEU C 1 235 ? 28.200 63.874 55.354 1.00 42.73 232 LEU C O 1
ATOM 7041 N N . THR C 1 236 ? 27.431 63.067 53.409 1.00 44.33 233 THR C N 1
ATOM 7042 C CA . THR C 1 236 ? 26.110 63.674 53.604 1.00 50.35 233 THR C CA 1
ATOM 7043 C C . THR C 1 236 ? 25.051 62.710 54.131 1.00 45.03 233 THR C C 1
ATOM 7044 O O . THR C 1 236 ? 23.975 63.163 54.531 1.00 46.35 233 THR C O 1
ATOM 7048 N N . GLY C 1 237 ? 25.301 61.403 54.098 1.00 41.68 234 GLY C N 1
ATOM 7049 C CA . GLY C 1 237 ? 24.298 60.422 54.468 1.00 37.59 234 GLY C CA 1
ATOM 7050 C C . GLY C 1 237 ? 23.125 60.259 53.505 1.00 42.41 234 GLY C C 1
ATOM 7051 O O . GLY C 1 237 ? 22.107 59.695 53.897 1.00 43.31 234 GLY C O 1
ATOM 7052 N N A SER C 1 238 ? 23.217 60.745 52.268 0.59 42.10 235 SER C N 1
ATOM 7053 N N B SER C 1 238 ? 23.280 60.651 52.243 0.41 42.20 235 SER C N 1
ATOM 7054 C CA A SER C 1 238 ? 22.075 60.656 51.355 0.59 41.37 235 SER C CA 1
ATOM 7055 C CA B SER C 1 238 ? 22.133 60.786 51.355 0.41 41.46 235 SER C CA 1
ATOM 7056 C C A SER C 1 238 ? 22.577 60.806 49.922 0.59 43.75 235 SER C C 1
ATOM 7057 C C B SER C 1 238 ? 22.602 60.733 49.901 0.41 43.71 235 SER C C 1
ATOM 7058 O O A SER C 1 238 ? 23.780 60.948 49.662 0.59 41.61 235 SER C O 1
ATOM 7059 O O B SER C 1 238 ? 23.800 60.653 49.608 0.41 41.56 235 SER C O 1
ATOM 7064 N N . CYS C 1 239 ? 21.635 60.755 48.984 1.00 36.82 236 CYS C N 1
ATOM 7065 C CA . CYS C 1 239 ? 21.962 61.012 47.603 1.00 36.15 236 CYS C CA 1
ATOM 7066 C C . CYS C 1 239 ? 22.620 62.370 47.485 1.00 37.38 236 CYS C C 1
ATOM 7067 O O . CYS C 1 239 ? 22.444 63.251 48.323 1.00 41.77 236 CYS C O 1
ATOM 7070 N N . LEU C 1 240 ? 23.475 62.499 46.491 1.00 39.48 237 LEU C N 1
ATOM 7071 C CA . LEU C 1 240 ? 24.220 63.730 46.332 1.00 42.39 237 LEU C CA 1
ATOM 7072 C C . LEU C 1 240 ? 24.016 64.175 44.887 1.00 46.46 237 LEU C C 1
ATOM 7073 O O . LEU C 1 240 ? 24.515 63.537 43.949 1.00 48.67 237 LEU C O 1
ATOM 7078 N N . HIS C 1 241 ? 23.242 65.234 44.697 1.00 42.63 238 HIS C N 1
ATOM 7079 C CA . HIS C 1 241 ? 23.006 65.723 43.347 1.00 43.77 238 HIS C CA 1
ATOM 7080 C C . HIS C 1 241 ? 23.742 66.992 43.037 1.00 39.91 238 HIS C C 1
ATOM 7081 O O . HIS C 1 241 ? 24.104 67.205 41.898 1.00 47.25 238 HIS C O 1
ATOM 7088 N N . VAL C 1 242 ? 24.015 67.800 44.036 1.00 42.85 239 VAL C N 1
ATOM 7089 C CA . VAL C 1 242 ? 24.687 69.069 43.867 1.00 50.40 239 VAL C CA 1
ATOM 7090 C C . VAL C 1 242 ? 25.797 69.117 44.896 1.00 52.73 239 VAL C C 1
ATOM 7091 O O . VAL C 1 242 ? 25.555 68.930 46.094 1.00 46.67 239 VAL C O 1
ATOM 7103 N N . ASP C 1 244 ? 28.895 71.000 46.913 1.00 59.93 241 ASP C N 1
ATOM 7104 C CA . ASP C 1 244 ? 29.414 72.330 47.224 1.00 68.69 241 ASP C CA 1
ATOM 7105 C C . ASP C 1 244 ? 30.941 72.415 46.995 1.00 68.74 241 ASP C C 1
ATOM 7106 O O . ASP C 1 244 ? 31.606 71.453 46.591 1.00 57.97 241 ASP C O 1
ATOM 7111 N N . GLU C 1 245 ? 31.493 73.605 47.266 1.00 68.39 242 GLU C N 1
ATOM 7112 C CA . GLU C 1 245 ? 32.882 73.919 46.927 1.00 66.94 242 GLU C CA 1
ATOM 7113 C C . GLU C 1 245 ? 33.864 73.025 47.676 1.00 70.50 242 GLU C C 1
ATOM 7114 O O . GLU C 1 245 ? 34.906 72.636 47.134 1.00 65.94 242 GLU C O 1
ATOM 7120 N N . ASN C 1 246 ? 33.560 72.716 48.935 1.00 67.60 243 ASN C N 1
ATOM 7121 C CA . ASN C 1 246 ? 34.489 72.059 49.841 1.00 68.06 243 ASN C CA 1
ATOM 7122 C C . ASN C 1 246 ? 34.298 70.556 49.901 1.00 57.09 243 ASN C C 1
ATOM 7123 O O . ASN C 1 246 ? 34.877 69.914 50.778 1.00 55.72 243 ASN C O 1
ATOM 7128 N N . PHE C 1 247 ? 33.495 69.982 49.004 1.00 49.46 244 PHE C N 1
ATOM 7129 C CA . PHE C 1 247 ? 33.219 68.554 49.073 1.00 43.95 244 PHE C CA 1
ATOM 7130 C C . PHE C 1 247 ? 34.494 67.724 49.222 1.00 49.21 244 PHE C C 1
ATOM 7131 O O . PHE C 1 247 ? 34.556 66.822 50.058 1.00 44.70 244 PHE C O 1
ATOM 7139 N N . PHE C 1 248 ? 35.514 67.996 48.408 1.00 47.46 245 PHE C N 1
ATOM 7140 C CA . PHE C 1 248 ? 36.681 67.124 48.422 1.00 47.58 245 PHE C CA 1
ATOM 7141 C C . PHE C 1 248 ? 37.549 67.351 49.645 1.00 49.93 245 PHE C C 1
ATOM 7142 O O . PHE C 1 248 ? 38.319 66.463 50.014 1.00 51.01 245 PHE C O 1
ATOM 7150 N N . TRP C 1 249 ? 37.418 68.497 50.299 1.00 49.29 246 TRP C N 1
ATOM 7151 C CA . TRP C 1 249 ? 37.995 68.627 51.620 1.00 48.25 246 TRP C CA 1
ATOM 7152 C C . TRP C 1 249 ? 37.171 67.849 52.647 1.00 54.50 246 TRP C C 1
ATOM 7153 O O . TRP C 1 249 ? 37.716 67.060 53.425 1.00 53.09 246 TRP C O 1
ATOM 7164 N N . ASN C 1 250 ? 35.853 68.037 52.651 1.00 48.89 247 ASN C N 1
ATOM 7165 C CA . ASN C 1 250 ? 35.017 67.378 53.655 1.00 51.39 247 ASN C CA 1
ATOM 7166 C C . ASN C 1 250 ? 35.071 65.856 53.526 1.00 46.34 247 ASN C C 1
ATOM 7167 O O . ASN C 1 250 ? 34.881 65.137 54.513 1.00 51.48 247 ASN C O 1
ATOM 7172 N N . ALA C 1 251 ? 35.364 65.354 52.332 1.00 49.04 248 ALA C N 1
ATOM 7173 C CA . ALA C 1 251 ? 35.590 63.927 52.133 1.00 53.01 248 ALA C CA 1
ATOM 7174 C C . ALA C 1 251 ? 36.688 63.375 53.037 1.00 59.76 248 ALA C C 1
ATOM 7175 O O . ALA C 1 251 ? 36.716 62.174 53.325 1.00 61.94 248 ALA C O 1
ATOM 7177 N N . VAL C 1 252 ? 37.633 64.212 53.437 1.00 51.45 249 VAL C N 1
ATOM 7178 C CA . VAL C 1 252 ? 38.679 63.792 54.353 1.00 50.38 249 VAL C CA 1
ATOM 7179 C C . VAL C 1 252 ? 38.510 64.396 55.749 1.00 48.00 249 VAL C C 1
ATOM 7180 O O . VAL C 1 252 ? 39.078 63.855 56.715 1.00 46.63 249 VAL C O 1
ATOM 7184 N N . ARG C 1 253 ? 37.738 65.473 55.899 1.00 46.44 250 ARG C N 1
ATOM 7185 C CA . ARG C 1 253 ? 37.658 66.180 57.169 1.00 43.76 250 ARG C CA 1
ATOM 7186 C C . ARG C 1 253 ? 36.420 65.841 57.991 1.00 53.26 250 ARG C C 1
ATOM 7187 O O . ARG C 1 253 ? 36.498 65.779 59.228 1.00 48.52 250 ARG C O 1
ATOM 7195 N N . LYS C 1 254 ? 35.308 65.629 57.351 1.00 47.07 251 LYS C N 1
ATOM 7196 C CA . LYS C 1 254 ? 34.042 65.471 58.054 1.00 48.00 251 LYS C CA 1
ATOM 7197 C C . LYS C 1 254 ? 33.831 64.020 58.458 1.00 45.17 251 LYS C C 1
ATOM 7198 O O . LYS C 1 254 ? 34.333 63.107 57.793 1.00 49.35 251 LYS C O 1
ATOM 7204 N N . PRO C 1 255 ? 33.097 63.800 59.544 1.00 47.50 252 PRO C N 1
ATOM 7205 C CA . PRO C 1 255 ? 32.703 62.435 59.905 1.00 51.67 252 PRO C CA 1
ATOM 7206 C C . PRO C 1 255 ? 31.757 61.823 58.881 1.00 48.43 252 PRO C C 1
ATOM 7207 O O . PRO C 1 255 ? 31.121 62.498 58.063 1.00 55.67 252 PRO C O 1
ATOM 7227 N N . PHE C 1 258 ? 27.765 56.597 57.096 1.00 39.42 255 PHE C N 1
ATOM 7228 C CA . PHE C 1 258 ? 27.626 55.466 56.191 1.00 37.77 255 PHE C CA 1
ATOM 7229 C C . PHE C 1 258 ? 26.286 54.756 56.402 1.00 33.97 255 PHE C C 1
ATOM 7230 O O . PHE C 1 258 ? 25.654 54.304 55.442 1.00 40.43 255 PHE C O 1
ATOM 7238 N N . ARG C 1 259 ? 25.853 54.622 57.660 1.00 34.20 256 ARG C N 1
ATOM 7239 C CA . ARG C 1 259 ? 24.620 53.893 57.932 1.00 37.30 256 ARG C CA 1
ATOM 7240 C C . ARG C 1 259 ? 23.428 54.633 57.338 1.00 36.57 256 ARG C C 1
ATOM 7241 O O . ARG C 1 259 ? 22.505 54.012 56.802 1.00 38.24 256 ARG C O 1
ATOM 7249 N N . GLU C 1 260 ? 23.438 55.966 57.439 1.00 33.34 257 GLU C N 1
ATOM 7250 C CA . GLU C 1 260 ? 22.394 56.778 56.815 1.00 42.25 257 GLU C CA 1
ATOM 7251 C C . GLU C 1 260 ? 22.389 56.608 55.302 1.00 40.60 257 GLU C C 1
ATOM 7252 O O . GLU C 1 260 ? 21.322 56.576 54.677 1.00 39.87 257 GLU C O 1
ATOM 7258 N N . ALA C 1 261 ? 23.581 56.496 54.693 1.00 37.94 258 ALA C N 1
ATOM 7259 C CA . ALA C 1 261 ? 23.662 56.292 53.249 1.00 35.99 258 ALA C CA 1
ATOM 7260 C C . ALA C 1 261 ? 23.018 54.967 52.857 1.00 36.07 258 ALA C C 1
ATOM 7261 O O . ALA C 1 261 ? 22.200 54.905 51.932 1.00 40.86 258 ALA C O 1
ATOM 7263 N N . ILE C 1 262 ? 23.366 53.902 53.576 1.00 37.66 259 ILE C N 1
ATOM 7264 C CA . ILE C 1 262 ? 22.802 52.582 53.318 1.00 40.64 259 ILE C CA 1
ATOM 7265 C C . ILE C 1 262 ? 21.293 52.571 53.589 1.00 41.41 259 ILE C C 1
ATOM 7266 O O . ILE C 1 262 ? 20.504 52.011 52.810 1.00 40.56 259 ILE C O 1
ATOM 7271 N N . ARG C 1 263 ? 20.876 53.175 54.706 1.00 35.82 260 ARG C N 1
ATOM 7272 C CA . ARG C 1 263 ? 19.447 53.289 55.017 1.00 38.60 260 ARG C CA 1
ATOM 7273 C C . ARG C 1 263 ? 18.695 53.992 53.894 1.00 42.20 260 ARG C C 1
ATOM 7274 O O . ARG C 1 263 ? 17.639 53.521 53.458 1.00 41.49 260 ARG C O 1
ATOM 7282 N N . TYR C 1 264 ? 19.242 55.104 53.384 1.00 40.37 261 TYR C N 1
ATOM 7283 C CA . TYR C 1 264 ? 18.589 55.789 52.265 1.00 40.27 261 TYR C CA 1
ATOM 7284 C C . TYR C 1 264 ? 18.441 54.877 51.053 1.00 45.06 261 TYR C C 1
ATOM 7285 O O . TYR C 1 264 ? 17.371 54.821 50.426 1.00 42.15 261 TYR C O 1
ATOM 7294 N N . LEU C 1 265 ? 19.507 54.161 50.693 1.00 43.06 262 LEU C N 1
ATOM 7295 C CA . LEU C 1 265 ? 19.418 53.273 49.537 1.00 44.15 262 LEU C CA 1
ATOM 7296 C C . LEU C 1 265 ? 18.385 52.172 49.769 1.00 43.30 262 LEU C C 1
ATOM 7297 O O . LEU C 1 265 ? 17.624 51.809 48.863 1.00 44.06 262 LEU C O 1
ATOM 7302 N N . GLU C 1 266 ? 18.356 51.617 50.971 1.00 43.29 263 GLU C N 1
ATOM 7303 C CA . GLU C 1 266 ? 17.463 50.506 51.250 1.00 46.81 263 GLU C CA 1
ATOM 7304 C C . GLU C 1 266 ? 16.015 50.969 51.319 1.00 49.60 263 GLU C C 1
ATOM 7305 O O . GLU C 1 266 ? 15.105 50.159 51.112 1.00 50.80 263 GLU C O 1
ATOM 7311 N N . SER C 1 267 ? 15.799 52.260 51.573 1.00 43.33 264 SER C N 1
ATOM 7312 C CA . SER C 1 267 ? 14.442 52.795 51.591 1.00 54.82 264 SER C CA 1
ATOM 7313 C C . SER C 1 267 ? 13.889 52.895 50.180 1.00 54.34 264 SER C C 1
ATOM 7314 O O . SER C 1 267 ? 12.671 52.851 49.998 1.00 62.08 264 SER C O 1
ATOM 7317 N N . GLN C 1 268 ? 14.761 53.032 49.170 1.00 53.20 265 GLN C N 1
ATOM 7318 C CA . GLN C 1 268 ? 14.320 53.203 47.792 1.00 50.37 265 GLN C CA 1
ATOM 7319 C C . GLN C 1 268 ? 14.323 51.901 47.002 1.00 58.46 265 GLN C C 1
ATOM 7320 O O . GLN C 1 268 ? 13.476 51.713 46.121 1.00 57.76 265 GLN C O 1
ATOM 7326 N N . HIS C 1 269 ? 15.298 51.028 47.262 1.00 53.15 266 HIS C N 1
ATOM 7327 C CA . HIS C 1 269 ? 15.518 49.815 46.486 1.00 56.31 266 HIS C CA 1
ATOM 7328 C C . HIS C 1 269 ? 15.972 48.684 47.395 1.00 48.04 266 HIS C C 1
ATOM 7329 O O . HIS C 1 269 ? 16.326 48.893 48.550 1.00 49.36 266 HIS C O 1
ATOM 7336 N N . THR C 1 270 ? 16.018 47.489 46.809 1.00 50.35 267 THR C N 1
ATOM 7337 C CA . THR C 1 270 ? 16.742 46.332 47.320 1.00 58.51 267 THR C CA 1
ATOM 7338 C C . THR C 1 270 ? 18.006 46.166 46.472 1.00 52.83 267 THR C C 1
ATOM 7339 O O . THR C 1 270 ? 18.066 45.342 45.564 1.00 53.19 267 THR C O 1
ATOM 7343 N N . CYS C 1 271 ? 19.029 46.969 46.779 1.00 48.25 268 CYS C N 1
ATOM 7344 C CA . CYS C 1 271 ? 20.243 47.001 45.965 1.00 48.12 268 CYS C CA 1
ATOM 7345 C C . CYS C 1 271 ? 21.125 45.769 46.134 1.00 45.07 268 CYS C C 1
ATOM 7346 O O . CYS C 1 271 ? 21.083 45.056 47.139 1.00 47.97 268 CYS C O 1
ATOM 7349 N N . LYS C 1 272 ? 21.976 45.570 45.139 1.00 53.82 269 LYS C N 1
ATOM 7350 C CA . LYS C 1 272 ? 23.148 44.718 45.252 1.00 52.65 269 LYS C CA 1
ATOM 7351 C C . LYS C 1 272 ? 24.333 45.639 45.507 1.00 50.80 269 LYS C C 1
ATOM 7352 O O . LYS C 1 272 ? 24.456 46.690 44.873 1.00 46.86 269 LYS C O 1
ATOM 7358 N N . PHE C 1 273 ? 25.182 45.277 46.463 1.00 46.42 270 PHE C N 1
ATOM 7359 C CA . PHE C 1 273 ? 26.300 46.127 46.844 1.00 44.54 270 PHE C CA 1
ATOM 7360 C C . PHE C 1 273 ? 27.603 45.449 46.457 1.00 47.84 270 PHE C C 1
ATOM 7361 O O . PHE C 1 273 ? 27.819 44.278 46.785 1.00 45.73 270 PHE C O 1
ATOM 7369 N N . ILE C 1 274 ? 28.455 46.187 45.755 1.00 38.82 271 ILE C N 1
ATOM 7370 C CA . ILE C 1 274 ? 29.755 45.696 45.358 1.00 39.45 271 ILE C CA 1
ATOM 7371 C C . ILE C 1 274 ? 30.793 46.617 45.967 1.00 39.63 271 ILE C C 1
ATOM 7372 O O . ILE C 1 274 ? 30.794 47.825 45.704 1.00 36.50 271 ILE C O 1
ATOM 7377 N N . ASP C 1 275 ? 31.630 46.059 46.827 1.00 35.04 272 ASP C N 1
ATOM 7378 C CA . ASP C 1 275 ? 32.662 46.830 47.496 1.00 33.89 272 ASP C CA 1
ATOM 7379 C C . ASP C 1 275 ? 33.860 46.821 46.556 1.00 42.38 272 ASP C C 1
ATOM 7380 O O . ASP C 1 275 ? 34.436 45.760 46.282 1.00 35.35 272 ASP C O 1
ATOM 7385 N N . LEU C 1 276 ? 34.220 47.985 46.046 1.00 38.92 273 LEU C N 1
ATOM 7386 C CA . LEU C 1 276 ? 35.391 48.085 45.204 1.00 37.87 273 LEU C CA 1
ATOM 7387 C C . LEU C 1 276 ? 36.593 48.583 45.972 1.00 42.03 273 LEU C C 1
ATOM 7388 O O . LEU C 1 276 ? 37.609 48.924 45.358 1.00 40.15 273 LEU C O 1
ATOM 7393 N N . GLY C 1 277 ? 36.482 48.707 47.288 1.00 39.99 274 GLY C N 1
ATOM 7394 C CA . GLY C 1 277 ? 37.581 49.185 48.075 1.00 38.58 274 GLY C CA 1
ATOM 7395 C C . GLY C 1 277 ? 38.432 48.022 48.536 1.00 40.64 274 GLY C C 1
ATOM 7396 O O . GLY C 1 277 ? 37.979 46.869 48.577 1.00 35.82 274 GLY C O 1
ATOM 7397 N N . PRO C 1 278 ? 39.685 48.294 48.883 1.00 39.00 275 PRO C N 1
ATOM 7398 C CA . PRO C 1 278 ? 40.528 47.229 49.448 1.00 40.42 275 PRO C CA 1
ATOM 7399 C C . PRO C 1 278 ? 39.950 46.777 50.800 1.00 40.72 275 PRO C C 1
ATOM 7400 O O . PRO C 1 278 ? 39.400 47.580 51.558 1.00 42.10 275 PRO C O 1
ATOM 7404 N N . SER C 1 279 ? 40.079 45.484 51.087 1.00 37.89 276 SER C N 1
ATOM 7405 C CA . SER C 1 279 ? 39.737 44.772 52.332 1.00 42.01 276 SER C CA 1
ATOM 7406 C C . SER C 1 279 ? 38.283 44.375 52.434 1.00 42.20 276 SER C C 1
ATOM 7407 O O . SER C 1 279 ? 37.958 43.556 53.290 1.00 42.39 276 SER C O 1
ATOM 7410 N N . GLY C 1 280 ? 37.396 44.906 51.599 1.00 34.88 277 GLY C N 1
ATOM 7411 C CA . GLY C 1 280 ? 35.993 44.539 51.711 1.00 37.83 277 GLY C CA 1
ATOM 7412 C C . GLY C 1 280 ? 35.361 45.090 52.963 1.00 37.06 277 GLY C C 1
ATOM 7413 O O . GLY C 1 280 ? 34.416 44.497 53.480 1.00 35.94 277 GLY C O 1
ATOM 7414 N N . THR C 1 281 ? 35.871 46.220 53.452 1.00 32.37 278 THR C N 1
ATOM 7415 C CA . THR C 1 281 ? 35.387 46.813 54.689 1.00 34.30 278 THR C CA 1
ATOM 7416 C C . THR C 1 281 ? 33.922 47.208 54.570 1.00 43.98 278 THR C C 1
ATOM 7417 O O . THR C 1 281 ? 33.119 46.981 55.483 1.00 37.10 278 THR C O 1
ATOM 7421 N N . LEU C 1 282 ? 33.561 47.848 53.460 1.00 40.31 279 LEU C N 1
ATOM 7422 C CA . LEU C 1 282 ? 32.197 48.350 53.360 1.00 37.87 279 LEU C CA 1
ATOM 7423 C C . LEU C 1 282 ? 31.219 47.196 53.187 1.00 37.38 279 LEU C C 1
ATOM 7424 O O . LEU C 1 282 ? 30.114 47.219 53.741 1.00 35.33 279 LEU C O 1
ATOM 7429 N N . ALA C 1 283 ? 31.600 46.173 52.424 1.00 34.78 280 ALA C N 1
ATOM 7430 C CA . ALA C 1 283 ? 30.716 45.019 52.289 1.00 37.98 280 ALA C CA 1
ATOM 7431 C C . ALA C 1 283 ? 30.459 44.364 53.650 1.00 38.98 280 ALA C C 1
ATOM 7432 O O . ALA C 1 283 ? 29.351 43.886 53.920 1.00 40.12 280 ALA C O 1
ATOM 7434 N N . ALA C 1 284 ? 31.481 44.308 54.507 1.00 39.07 281 ALA C N 1
ATOM 7435 C CA . ALA C 1 284 ? 31.287 43.750 55.843 1.00 43.13 281 ALA C CA 1
ATOM 7436 C C . ALA C 1 284 ? 30.317 44.607 56.644 1.00 37.02 281 ALA C C 1
ATOM 7437 O O . ALA C 1 284 ? 29.418 44.081 57.312 1.00 40.01 281 ALA C O 1
ATOM 7439 N N . PHE C 1 285 ? 30.471 45.930 56.570 1.00 36.32 282 PHE C N 1
ATOM 7440 C CA . PHE C 1 285 ? 29.532 46.816 57.251 1.00 34.61 282 PHE C CA 1
ATOM 7441 C C . PHE C 1 285 ? 28.114 46.580 56.738 1.00 36.08 282 PHE C C 1
ATOM 7442 O O . PHE C 1 285 ? 27.190 46.367 57.530 1.00 37.71 282 PHE C O 1
ATOM 7450 N N . VAL C 1 286 ? 27.939 46.572 55.409 1.00 38.03 283 VAL C N 1
ATOM 7451 C CA . VAL C 1 286 ? 26.594 46.486 54.831 1.00 34.89 283 VAL C CA 1
ATOM 7452 C C . VAL C 1 286 ? 25.914 45.192 55.268 1.00 42.97 283 VAL C C 1
ATOM 7453 O O . VAL C 1 286 ? 24.747 45.197 55.668 1.00 38.52 283 VAL C O 1
ATOM 7457 N N . LYS C 1 287 ? 26.648 44.073 55.251 1.00 38.55 284 LYS C N 1
ATOM 7458 C CA . LYS C 1 287 ? 26.087 42.808 55.725 1.00 38.19 284 LYS C CA 1
ATOM 7459 C C . LYS C 1 287 ? 25.579 42.905 57.156 1.00 48.47 284 LYS C C 1
ATOM 7460 O O . LYS C 1 287 ? 24.611 42.217 57.516 1.00 42.81 284 LYS C O 1
ATOM 7466 N N . GLN C 1 288 ? 26.231 43.716 57.991 1.00 40.23 285 GLN C N 1
ATOM 7467 C CA . GLN C 1 288 ? 25.731 43.928 59.346 1.00 44.35 285 GLN C CA 1
ATOM 7468 C C . GLN C 1 288 ? 24.522 44.836 59.377 1.00 43.12 285 GLN C C 1
ATOM 7469 O O . GLN C 1 288 ? 23.774 44.807 60.350 1.00 44.34 285 GLN C O 1
ATOM 7475 N N . LEU C 1 289 ? 24.322 45.660 58.362 1.00 42.00 286 LEU C N 1
ATOM 7476 C CA . LEU C 1 289 ? 23.281 46.666 58.413 1.00 43.82 286 LEU C CA 1
ATOM 7477 C C . LEU C 1 289 ? 21.992 46.242 57.720 1.00 50.29 286 LEU C C 1
ATOM 7478 O O . LEU C 1 289 ? 20.988 46.943 57.858 1.00 56.92 286 LEU C O 1
ATOM 7483 N N . ILE C 1 290 ? 21.993 45.166 56.943 1.00 50.88 287 ILE C N 1
ATOM 7484 C CA . ILE C 1 290 ? 20.798 44.772 56.195 1.00 51.68 287 ILE C CA 1
ATOM 7485 C C . ILE C 1 290 ? 20.383 43.397 56.693 1.00 66.00 287 ILE C C 1
ATOM 7486 O O . ILE C 1 290 ? 21.197 42.674 57.298 1.00 58.87 287 ILE C O 1
ATOM 7491 N N . PRO C 1 291 ? 19.116 43.009 56.473 1.00 74.44 288 PRO C N 1
ATOM 7492 C CA . PRO C 1 291 ? 18.616 41.727 56.994 1.00 70.42 288 PRO C CA 1
ATOM 7493 C C . PRO C 1 291 ? 19.579 40.582 56.715 1.00 77.94 288 PRO C C 1
ATOM 7494 O O . PRO C 1 291 ? 20.209 40.523 55.656 1.00 74.41 288 PRO C O 1
ATOM 7498 N N . GLY C 1 292 ? 19.699 39.674 57.686 1.00 72.10 289 GLY C N 1
ATOM 7499 C CA . GLY C 1 292 ? 20.672 38.597 57.562 1.00 73.92 289 GLY C CA 1
ATOM 7500 C C . GLY C 1 292 ? 20.527 37.809 56.273 1.00 83.86 289 GLY C C 1
ATOM 7501 O O . GLY C 1 292 ? 21.509 37.553 55.569 1.00 86.16 289 GLY C O 1
ATOM 7502 N N . ASP C 1 293 ? 19.292 37.435 55.930 1.00 85.60 290 ASP C N 1
ATOM 7503 C CA . ASP C 1 293 ? 19.065 36.610 54.747 1.00 92.66 290 ASP C CA 1
ATOM 7504 C C . ASP C 1 293 ? 19.503 37.296 53.454 1.00 87.67 290 ASP C C 1
ATOM 7505 O O . ASP C 1 293 ? 19.695 36.614 52.440 1.00 89.83 290 ASP C O 1
ATOM 7510 N N . SER C 1 294 ? 19.682 38.619 53.472 1.00 86.63 291 SER C N 1
ATOM 7511 C CA . SER C 1 294 ? 20.126 39.385 52.313 1.00 85.62 291 SER C CA 1
ATOM 7512 C C . SER C 1 294 ? 21.655 39.526 52.237 1.00 76.14 291 SER C C 1
ATOM 7513 O O . SER C 1 294 ? 22.152 40.440 51.570 1.00 71.50 291 SER C O 1
ATOM 7516 N N . ALA C 1 295 ? 22.413 38.656 52.909 1.00 69.24 292 ALA C N 1
ATOM 7517 C CA . ALA C 1 295 ? 23.863 38.829 52.909 1.00 72.98 292 ALA C CA 1
ATOM 7518 C C . ALA C 1 295 ? 24.470 38.593 51.526 1.00 67.50 292 ALA C C 1
ATOM 7519 O O . ALA C 1 295 ? 25.524 39.158 51.214 1.00 69.30 292 ALA C O 1
ATOM 7521 N N . ASP C 1 296 ? 23.845 37.763 50.691 1.00 67.99 293 ASP C N 1
ATOM 7522 C CA . ASP C 1 296 ? 24.315 37.522 49.324 1.00 68.00 293 ASP C CA 1
ATOM 7523 C C . ASP C 1 296 ? 23.888 38.620 48.336 1.00 65.59 293 ASP C C 1
ATOM 7524 O O . ASP C 1 296 ? 23.973 38.416 47.124 1.00 72.85 293 ASP C O 1
ATOM 7529 N N . ARG C 1 297 ? 23.397 39.754 48.821 1.00 62.38 294 ARG C N 1
ATOM 7530 C CA . ARG C 1 297 ? 23.254 40.966 48.033 1.00 53.09 294 ARG C CA 1
ATOM 7531 C C . ARG C 1 297 ? 24.515 41.814 48.119 1.00 52.04 294 ARG C C 1
ATOM 7532 O O . ARG C 1 297 ? 24.551 42.921 47.580 1.00 53.28 294 ARG C O 1
ATOM 7540 N N A CYS C 1 298 ? 25.567 41.286 48.728 0.56 50.62 295 CYS C N 1
ATOM 7541 N N B CYS C 1 298 ? 25.507 41.372 48.894 0.44 50.78 295 CYS C N 1
ATOM 7542 C CA A CYS C 1 298 ? 26.731 42.077 49.058 0.56 47.53 295 CYS C CA 1
ATOM 7543 C CA B CYS C 1 298 ? 26.760 42.084 49.093 0.44 47.63 295 CYS C CA 1
ATOM 7544 C C A CYS C 1 298 ? 27.983 41.241 48.876 0.56 51.83 295 CYS C C 1
ATOM 7545 C C B CYS C 1 298 ? 27.918 41.182 48.717 0.44 51.74 295 CYS C C 1
ATOM 7546 O O A CYS C 1 298 ? 28.072 40.133 49.415 0.56 48.74 295 CYS C O 1
ATOM 7547 O O B CYS C 1 298 ? 27.889 39.976 48.979 0.44 49.97 295 CYS C O 1
ATOM 7552 N N . CYS C 1 299 ? 28.959 41.781 48.150 1.00 47.17 296 CYS C N 1
ATOM 7553 C CA . CYS C 1 299 ? 30.195 41.051 47.953 1.00 41.38 296 CYS C CA 1
ATOM 7554 C C . CYS C 1 299 ? 31.340 42.038 47.815 1.00 41.74 296 CYS C C 1
ATOM 7555 O O . CYS C 1 299 ? 31.145 43.223 47.525 1.00 43.94 296 CYS C O 1
ATOM 7558 N N . SER C 1 300 ? 32.539 41.539 48.046 1.00 42.46 297 SER C N 1
ATOM 7559 C CA . SER C 1 300 ? 33.722 42.362 47.909 1.00 37.10 297 SER C CA 1
ATOM 7560 C C . SER C 1 300 ? 34.627 41.683 46.903 1.00 41.36 297 SER C C 1
ATOM 7561 O O . SER C 1 300 ? 34.342 40.583 46.435 1.00 42.11 297 SER C O 1
ATOM 7564 N N . ILE C 1 301 ? 35.734 42.330 46.573 1.00 36.34 298 ILE C N 1
ATOM 7565 C CA . ILE C 1 301 ? 36.563 41.789 45.498 1.00 43.81 298 ILE C CA 1
ATOM 7566 C C . ILE C 1 301 ? 38.005 41.730 45.965 1.00 39.85 298 ILE C C 1
ATOM 7567 O O . ILE C 1 301 ? 38.618 40.657 46.019 1.00 36.50 298 ILE C O 1
ATOM 7572 N N . ILE C 1 302 ? 38.536 42.882 46.328 1.00 36.75 299 ILE C N 1
ATOM 7573 C CA . ILE C 1 302 ? 39.902 43.019 46.808 1.00 34.45 299 ILE C CA 1
ATOM 7574 C C . ILE C 1 302 ? 39.951 42.744 48.313 1.00 41.71 299 ILE C C 1
ATOM 7575 O O . ILE C 1 302 ? 39.465 43.535 49.129 1.00 41.22 299 ILE C O 1
ATOM 7580 N N . THR C 1 303 ? 40.536 41.615 48.683 1.00 36.03 300 THR C N 1
ATOM 7581 C CA . THR C 1 303 ? 40.705 41.214 50.072 1.00 38.55 300 THR C CA 1
ATOM 7582 C C . THR C 1 303 ? 42.056 40.538 50.211 1.00 43.73 300 THR C C 1
ATOM 7583 O O . THR C 1 303 ? 42.597 40.028 49.226 1.00 38.71 300 THR C O 1
ATOM 7587 N N . PRO C 1 304 ? 42.598 40.462 51.435 1.00 41.12 301 PRO C N 1
ATOM 7588 C CA . PRO C 1 304 ? 43.917 39.829 51.621 1.00 36.84 301 PRO C CA 1
ATOM 7589 C C . PRO C 1 304 ? 43.945 38.350 51.294 1.00 36.56 301 PRO C C 1
ATOM 7590 O O . PRO C 1 304 ? 45.020 37.749 51.390 1.00 41.45 301 PRO C O 1
ATOM 7594 N N . PHE C 1 305 ? 42.805 37.736 50.971 1.00 36.47 302 PHE C N 1
ATOM 7595 C CA . PHE C 1 305 ? 42.799 36.373 50.457 1.00 38.43 302 PHE C CA 1
ATOM 7596 C C . PHE C 1 305 ? 43.272 36.307 49.012 1.00 49.55 302 PHE C C 1
ATOM 7597 O O . PHE C 1 305 ? 43.420 35.200 48.483 1.00 43.02 302 PHE C O 1
ATOM 7605 N N . HIS C 1 306 ? 43.510 37.468 48.391 1.00 44.47 303 HIS C N 1
ATOM 7606 C CA . HIS C 1 306 ? 43.994 37.580 47.014 1.00 42.63 303 HIS C CA 1
ATOM 7607 C C . HIS C 1 306 ? 43.215 36.664 46.090 1.00 46.11 303 HIS C C 1
ATOM 7608 O O . HIS C 1 306 ? 43.791 35.903 45.315 1.00 48.49 303 HIS C O 1
ATOM 7615 N N . GLN C 1 307 ? 41.881 36.730 46.175 1.00 42.09 304 GLN C N 1
ATOM 7616 C CA . GLN C 1 307 ? 41.011 35.945 45.301 1.00 44.46 304 GLN C CA 1
ATOM 7617 C C . GLN C 1 307 ? 40.189 36.842 44.377 1.00 46.23 304 GLN C C 1
ATOM 7618 O O . GLN C 1 307 ? 39.016 36.545 44.098 1.00 41.57 304 GLN C O 1
ATOM 7624 N N . GLU C 1 308 ? 40.770 37.958 43.936 1.00 39.11 305 GLU C N 1
ATOM 7625 C CA . GLU C 1 308 ? 40.022 38.918 43.122 1.00 44.14 305 GLU C CA 1
ATOM 7626 C C . GLU C 1 308 ? 39.356 38.269 41.903 1.00 53.38 305 GLU C C 1
ATOM 7627 O O . GLU C 1 308 ? 38.220 38.620 41.549 1.00 49.40 305 GLU C O 1
ATOM 7633 N N . LEU C 1 309 ? 40.037 37.326 41.235 1.00 47.06 306 LEU C N 1
ATOM 7634 C CA . LEU C 1 309 ? 39.444 36.773 40.019 1.00 49.71 306 LEU C CA 1
ATOM 7635 C C . LEU C 1 309 ? 38.269 35.867 40.347 1.00 49.01 306 LEU C C 1
ATOM 7636 O O . LEU C 1 309 ? 37.232 35.928 39.679 1.00 50.94 306 LEU C O 1
ATOM 7641 N N . LYS C 1 310 ? 38.390 35.033 41.383 1.00 47.59 307 LYS C N 1
ATOM 7642 C CA . LYS C 1 310 ? 37.214 34.276 41.814 1.00 52.40 307 LYS C CA 1
ATOM 7643 C C . LYS C 1 310 ? 36.080 35.223 42.214 1.00 53.46 307 LYS C C 1
ATOM 7644 O O . LYS C 1 310 ? 34.915 35.008 41.850 1.00 55.41 307 LYS C O 1
ATOM 7650 N N . ASN C 1 311 ? 36.412 36.310 42.915 1.00 52.34 308 ASN C N 1
ATOM 7651 C CA . ASN C 1 311 ? 35.382 37.239 43.372 1.00 53.90 308 ASN C CA 1
ATOM 7652 C C . ASN C 1 311 ? 34.714 37.950 42.201 1.00 53.07 308 ASN C C 1
ATOM 7653 O O . ASN C 1 311 ? 33.503 38.189 42.227 1.00 52.59 308 ASN C O 1
ATOM 7658 N N . LEU C 1 312 ? 35.482 38.305 41.165 1.00 54.70 309 LEU C N 1
ATOM 7659 C CA . LEU C 1 312 ? 34.874 38.923 39.986 1.00 51.01 309 LEU C CA 1
ATOM 7660 C C . LEU C 1 312 ? 33.894 37.974 39.308 1.00 59.65 309 LEU C C 1
ATOM 7661 O O . LEU C 1 312 ? 32.843 38.403 38.812 1.00 64.24 309 LEU C O 1
ATOM 7666 N N . ASN C 1 313 ? 34.210 36.678 39.281 1.00 59.32 310 ASN C N 1
ATOM 7667 C CA . ASN C 1 313 ? 33.236 35.702 38.795 1.00 64.55 310 ASN C CA 1
ATOM 7668 C C . ASN C 1 313 ? 31.961 35.721 39.639 1.00 65.30 310 ASN C C 1
ATOM 7669 O O . ASN C 1 313 ? 30.852 35.628 39.105 1.00 69.61 310 ASN C O 1
ATOM 7674 N N . THR C 1 314 ? 32.091 35.860 40.960 1.00 59.94 311 THR C N 1
ATOM 7675 C CA . THR C 1 314 ? 30.897 35.975 41.793 1.00 58.33 311 THR C CA 1
ATOM 7676 C C . THR C 1 314 ? 30.071 37.197 41.398 1.00 66.83 311 THR C C 1
ATOM 7677 O O . THR C 1 314 ? 28.837 37.130 41.332 1.00 71.18 311 THR C O 1
ATOM 7681 N N . VAL C 1 315 ? 30.742 38.315 41.100 1.00 61.32 312 VAL C N 1
ATOM 7682 C CA . VAL C 1 315 ? 30.049 39.561 40.785 1.00 59.25 312 VAL C CA 1
ATOM 7683 C C . VAL C 1 315 ? 29.209 39.402 39.527 1.00 71.50 312 VAL C C 1
ATOM 7684 O O . VAL C 1 315 ? 28.206 40.101 39.346 1.00 72.76 312 VAL C O 1
ATOM 7688 N N . GLU C 1 316 ? 29.579 38.461 38.654 1.00 74.23 313 GLU C N 1
ATOM 7689 C CA . GLU C 1 316 ? 28.876 38.312 37.385 1.00 77.21 313 GLU C CA 1
ATOM 7690 C C . GLU C 1 316 ? 27.444 37.836 37.598 1.00 83.26 313 GLU C C 1
ATOM 7691 O O . GLU C 1 316 ? 26.569 38.128 36.776 1.00 85.83 313 GLU C O 1
ATOM 7697 N N . TYR C 1 317 ? 27.180 37.131 38.701 1.00 82.12 314 TYR C N 1
ATOM 7698 C CA . TYR C 1 317 ? 25.825 36.689 39.021 1.00 91.90 314 TYR C CA 1
ATOM 7699 C C . TYR C 1 317 ? 24.936 37.813 39.559 1.00 90.02 314 TYR C C 1
ATOM 7700 O O . TYR C 1 317 ? 23.721 37.615 39.679 1.00 89.64 314 TYR C O 1
ATOM 7709 N N . PHE C 1 318 ? 25.510 38.980 39.874 1.00 88.06 315 PHE C N 1
ATOM 7710 C CA . PHE C 1 318 ? 24.752 40.190 40.184 1.00 85.46 315 PHE C CA 1
ATOM 7711 C C . PHE C 1 318 ? 24.177 40.850 38.932 1.00 83.78 315 PHE C C 1
ATOM 7712 O O . PHE C 1 318 ? 23.211 41.614 39.041 1.00 82.49 315 PHE C O 1
ATOM 7720 N N . ARG C 1 319 ? 24.742 40.561 37.758 1.00 81.62 316 ARG C N 1
ATOM 7721 C CA . ARG C 1 319 ? 24.318 41.148 36.476 1.00 93.09 316 ARG C CA 1
ATOM 7722 C C . ARG C 1 319 ? 22.810 41.106 36.243 1.00 100.53 316 ARG C C 1
ATOM 7723 O O . ARG C 1 319 ? 22.356 41.024 35.098 1.00 99.91 316 ARG C O 1
ATOM 7731 N N . ASN D 1 5 ? 53.691 86.884 27.179 1.00 82.81 2 ASN D N 1
ATOM 7732 C CA . ASN D 1 5 ? 53.161 86.399 25.907 1.00 93.28 2 ASN D CA 1
ATOM 7733 C C . ASN D 1 5 ? 52.788 87.550 24.955 1.00 87.74 2 ASN D C 1
ATOM 7734 O O . ASN D 1 5 ? 53.107 88.715 25.205 1.00 80.96 2 ASN D O 1
ATOM 7739 N N . GLU D 1 6 ? 52.085 87.204 23.828 1.00 82.64 3 GLU D N 1
ATOM 7740 C CA . GLU D 1 6 ? 51.694 88.170 22.810 1.00 62.15 3 GLU D CA 1
ATOM 7741 C C . GLU D 1 6 ? 50.312 88.745 23.104 1.00 55.30 3 GLU D C 1
ATOM 7742 O O . GLU D 1 6 ? 49.469 88.079 23.713 1.00 58.86 3 GLU D O 1
ATOM 7748 N N . PRO D 1 7 ? 50.078 89.998 22.737 1.00 50.25 4 PRO D N 1
ATOM 7749 C CA . PRO D 1 7 ? 48.862 90.678 23.194 1.00 52.75 4 PRO D CA 1
ATOM 7750 C C . PRO D 1 7 ? 47.595 90.113 22.573 1.00 46.22 4 PRO D C 1
ATOM 7751 O O . PRO D 1 7 ? 47.582 89.604 21.447 1.00 49.32 4 PRO D O 1
ATOM 7755 N N . LEU D 1 8 ? 46.525 90.224 23.345 1.00 46.81 5 LEU D N 1
ATOM 7756 C CA . LEU D 1 8 ? 45.183 89.848 22.936 1.00 45.56 5 LEU D CA 1
ATOM 7757 C C . LEU D 1 8 ? 44.497 91.088 22.399 1.00 36.59 5 LEU D C 1
ATOM 7758 O O . LEU D 1 8 ? 44.430 92.110 23.090 1.00 45.69 5 LEU D O 1
ATOM 7763 N N . VAL D 1 9 ? 44.021 91.014 21.170 1.00 41.19 6 VAL D N 1
ATOM 7764 C CA . VAL D 1 9 ? 43.284 92.107 20.548 1.00 40.03 6 VAL D CA 1
ATOM 7765 C C . VAL D 1 9 ? 41.817 91.710 20.535 1.00 44.09 6 VAL D C 1
ATOM 7766 O O . VAL D 1 9 ? 41.468 90.656 19.988 1.00 40.47 6 VAL D O 1
ATOM 7770 N N . PHE D 1 10 ? 40.961 92.525 21.157 1.00 37.56 7 PHE D N 1
ATOM 7771 C CA . PHE D 1 10 ? 39.518 92.346 21.038 1.00 36.86 7 PHE D CA 1
ATOM 7772 C C . PHE D 1 10 ? 39.064 93.206 19.868 1.00 35.22 7 PHE D C 1
ATOM 7773 O O . PHE D 1 10 ? 39.333 94.413 19.824 1.00 37.41 7 PHE D O 1
ATOM 7789 N N . PHE D 1 12 ? 35.912 94.502 17.246 1.00 33.52 9 PHE D N 1
ATOM 7790 C CA . PHE D 1 12 ? 34.490 94.833 17.277 1.00 36.64 9 PHE D CA 1
ATOM 7791 C C . PHE D 1 12 ? 34.067 95.323 15.904 1.00 35.85 9 PHE D C 1
ATOM 7792 O O . PHE D 1 12 ? 34.607 96.323 15.425 1.00 35.85 9 PHE D O 1
ATOM 7800 N N . SER D 1 13 ? 33.075 94.652 15.298 1.00 34.84 10 SER D N 1
ATOM 7801 C CA . SER D 1 13 ? 32.590 95.029 13.976 1.00 34.09 10 SER D CA 1
ATOM 7802 C C . SER D 1 13 ? 31.403 95.981 14.089 1.00 39.36 10 SER D C 1
ATOM 7803 O O . SER D 1 13 ? 30.838 96.178 15.159 1.00 40.56 10 SER D O 1
ATOM 7806 N N . GLY D 1 14 ? 31.002 96.548 12.952 1.00 37.19 11 GLY D N 1
ATOM 7807 C CA . GLY D 1 14 ? 29.958 97.556 12.954 1.00 40.60 11 GLY D CA 1
ATOM 7808 C C . GLY D 1 14 ? 28.778 97.189 12.071 1.00 41.86 11 GLY D C 1
ATOM 7809 O O . GLY D 1 14 ? 28.428 96.012 11.950 1.00 37.00 11 GLY D O 1
ATOM 7810 N N . GLN D 1 15 ? 28.158 98.191 11.462 1.00 36.76 12 GLN D N 1
ATOM 7811 C CA . GLN D 1 15 ? 26.948 97.965 10.700 1.00 41.96 12 GLN D CA 1
ATOM 7812 C C . GLN D 1 15 ? 27.228 97.019 9.531 1.00 42.58 12 GLN D C 1
ATOM 7813 O O . GLN D 1 15 ? 28.216 97.177 8.814 1.00 37.93 12 GLN D O 1
ATOM 7819 N N . GLY D 1 16 ? 26.349 96.029 9.346 1.00 42.00 13 GLY D N 1
ATOM 7820 C CA . GLY D 1 16 ? 26.482 95.036 8.301 1.00 36.65 13 GLY D CA 1
ATOM 7821 C C . GLY D 1 16 ? 26.868 93.662 8.797 1.00 43.31 13 GLY D C 1
ATOM 7822 O O . GLY D 1 16 ? 26.700 92.691 8.057 1.00 39.32 13 GLY D O 1
ATOM 7823 N N A SER D 1 17 ? 27.384 93.548 10.022 0.41 38.41 14 SER D N 1
ATOM 7824 N N B SER D 1 17 ? 27.390 93.551 10.026 0.59 38.36 14 SER D N 1
ATOM 7825 C CA A SER D 1 17 ? 27.710 92.241 10.571 0.41 39.19 14 SER D CA 1
ATOM 7826 C CA B SER D 1 17 ? 27.726 92.249 10.584 0.59 39.22 14 SER D CA 1
ATOM 7827 C C A SER D 1 17 ? 26.580 91.657 11.414 0.41 37.18 14 SER D C 1
ATOM 7828 C C B SER D 1 17 ? 26.609 91.676 11.460 0.59 37.27 14 SER D C 1
ATOM 7829 O O A SER D 1 17 ? 26.621 90.470 11.748 0.41 35.55 14 SER D O 1
ATOM 7830 O O B SER D 1 17 ? 26.679 90.508 11.851 0.59 35.65 14 SER D O 1
ATOM 7835 N N . GLN D 1 18 ? 25.582 92.452 11.766 1.00 35.27 15 GLN D N 1
ATOM 7836 C CA . GLN D 1 18 ? 24.557 91.975 12.695 1.00 37.70 15 GLN D CA 1
ATOM 7837 C C . GLN D 1 18 ? 23.579 91.031 11.980 1.00 34.39 15 GLN D C 1
ATOM 7838 O O . GLN D 1 18 ? 23.458 91.050 10.751 1.00 35.73 15 GLN D O 1
ATOM 7844 N N . TYR D 1 19 ? 22.889 90.197 12.762 1.00 37.19 16 TYR D N 1
ATOM 7845 C CA . TYR D 1 19 ? 21.817 89.366 12.209 1.00 36.94 16 TYR D CA 1
ATOM 7846 C C . TYR D 1 19 ? 20.830 89.014 13.319 1.00 41.64 16 TYR D C 1
ATOM 7847 O O . TYR D 1 19 ? 21.156 89.089 14.508 1.00 36.46 16 TYR D O 1
ATOM 7856 N N . TYR D 1 20 ? 19.619 88.616 12.914 1.00 36.88 17 TYR D N 1
ATOM 7857 C CA . TYR D 1 20 ? 18.624 88.202 13.891 1.00 32.97 17 TYR D CA 1
ATOM 7858 C C . TYR D 1 20 ? 19.094 86.942 14.570 1.00 34.94 17 TYR D C 1
ATOM 7859 O O . TYR D 1 20 ? 19.686 86.071 13.925 1.00 36.82 17 TYR D O 1
ATOM 7868 N N . HIS D 1 21 ? 18.860 86.880 15.884 1.00 34.35 18 HIS D N 1
ATOM 7869 C CA . HIS D 1 21 ? 19.221 85.776 16.773 1.00 35.18 18 HIS D CA 1
ATOM 7870 C C . HIS D 1 21 ? 20.712 85.688 17.070 1.00 34.25 18 HIS D C 1
ATOM 7871 O O . HIS D 1 21 ? 21.169 84.677 17.622 1.00 38.57 18 HIS D O 1
ATOM 7886 N N . GLY D 1 23 ? 23.866 85.451 18.948 1.00 37.10 20 GLY D N 1
ATOM 7887 C CA . GLY D 1 23 ? 24.188 85.292 20.344 1.00 35.08 20 GLY D CA 1
ATOM 7888 C C . GLY D 1 23 ? 23.029 84.747 21.159 1.00 41.72 20 GLY D C 1
ATOM 7889 O O . GLY D 1 23 ? 23.021 84.892 22.374 1.00 35.68 20 GLY D O 1
ATOM 7890 N N . LYS D 1 24 ? 22.070 84.088 20.523 1.00 41.42 21 LYS D N 1
ATOM 7891 C CA . LYS D 1 24 ? 20.928 83.579 21.271 1.00 40.90 21 LYS D CA 1
ATOM 7892 C C . LYS D 1 24 ? 21.348 82.559 22.313 1.00 41.54 21 LYS D C 1
ATOM 7893 O O . LYS D 1 24 ? 20.734 82.489 23.378 1.00 40.13 21 LYS D O 1
ATOM 7899 N N A GLU D 1 25 ? 22.382 81.756 22.028 0.58 40.88 22 GLU D N 1
ATOM 7900 N N B GLU D 1 25 ? 22.385 81.765 22.042 0.42 40.88 22 GLU D N 1
ATOM 7901 C CA A GLU D 1 25 ? 22.816 80.739 22.983 0.58 38.90 22 GLU D CA 1
ATOM 7902 C CA B GLU D 1 25 ? 22.782 80.746 23.008 0.42 38.95 22 GLU D CA 1
ATOM 7903 C C A GLU D 1 25 ? 23.413 81.379 24.228 0.58 42.82 22 GLU D C 1
ATOM 7904 C C B GLU D 1 25 ? 23.445 81.363 24.231 0.42 42.87 22 GLU D C 1
ATOM 7905 O O A GLU D 1 25 ? 23.222 80.875 25.342 0.58 42.37 22 GLU D O 1
ATOM 7906 O O B GLU D 1 25 ? 23.333 80.813 25.333 0.42 42.39 22 GLU D O 1
ATOM 7917 N N . LEU D 1 26 ? 24.127 82.499 24.063 1.00 41.51 23 LEU D N 1
ATOM 7918 C CA . LEU D 1 26 ? 24.646 83.229 25.220 1.00 40.08 23 LEU D CA 1
ATOM 7919 C C . LEU D 1 26 ? 23.515 83.915 25.971 1.00 39.08 23 LEU D C 1
ATOM 7920 O O . LEU D 1 26 ? 23.559 84.027 27.201 1.00 42.23 23 LEU D O 1
ATOM 7925 N N . PHE D 1 27 ? 22.541 84.454 25.228 1.00 39.82 24 PHE D N 1
ATOM 7926 C CA . PHE D 1 27 ? 21.446 85.162 25.855 1.00 37.88 24 PHE D CA 1
ATOM 7927 C C . PHE D 1 27 ? 20.637 84.228 26.746 1.00 47.22 24 PHE D C 1
ATOM 7928 O O . PHE D 1 27 ? 20.128 84.646 27.794 1.00 38.13 24 PHE D O 1
ATOM 7936 N N . LYS D 1 28 ? 20.557 82.956 26.372 1.00 43.91 25 LYS D N 1
ATOM 7937 C CA . LYS D 1 28 ? 19.848 81.954 27.149 1.00 40.07 25 LYS D CA 1
ATOM 7938 C C . LYS D 1 28 ? 20.713 81.337 28.242 1.00 47.25 25 LYS D C 1
ATOM 7939 O O . LYS D 1 28 ? 20.255 81.201 29.383 1.00 42.70 25 LYS D O 1
ATOM 7945 N N . GLU D 1 29 ? 21.954 80.947 27.927 1.00 39.82 26 GLU D N 1
ATOM 7946 C CA . GLU D 1 29 ? 22.715 80.091 28.837 1.00 41.24 26 GLU D CA 1
ATOM 7947 C C . GLU D 1 29 ? 23.822 80.803 29.600 1.00 42.94 26 GLU D C 1
ATOM 7948 O O . GLU D 1 29 ? 24.525 80.150 30.371 1.00 45.26 26 GLU D O 1
ATOM 7954 N N . ASN D 1 30 ? 24.023 82.106 29.428 1.00 37.17 27 ASN D N 1
ATOM 7955 C CA . ASN D 1 30 ? 25.158 82.747 30.085 1.00 37.22 27 ASN D CA 1
ATOM 7956 C C . ASN D 1 30 ? 24.646 83.934 30.862 1.00 37.74 27 ASN D C 1
ATOM 7957 O O . ASN D 1 30 ? 24.128 84.893 30.274 1.00 34.99 27 ASN D O 1
ATOM 7962 N N . THR D 1 31 ? 24.785 83.857 32.188 1.00 36.68 28 THR D N 1
ATOM 7963 C CA . THR D 1 31 ? 24.108 84.808 33.049 1.00 42.90 28 THR D CA 1
ATOM 7964 C C . THR D 1 31 ? 24.687 86.195 32.889 1.00 37.82 28 THR D C 1
ATOM 7965 O O . THR D 1 31 ? 23.958 87.196 32.915 1.00 39.90 28 THR D O 1
ATOM 7969 N N . VAL D 1 32 ? 26.010 86.274 32.770 1.00 35.42 29 VAL D N 1
ATOM 7970 C CA . VAL D 1 32 ? 26.650 87.573 32.607 1.00 38.03 29 VAL D CA 1
ATOM 7971 C C . VAL D 1 32 ? 26.209 88.213 31.307 1.00 42.00 29 VAL D C 1
ATOM 7972 O O . VAL D 1 32 ? 25.827 89.392 31.275 1.00 38.82 29 VAL D O 1
ATOM 7976 N N . PHE D 1 33 ? 26.232 87.437 30.215 1.00 37.30 30 PHE D N 1
ATOM 7977 C CA . PHE D 1 33 ? 25.777 87.982 28.940 1.00 35.09 30 PHE D CA 1
ATOM 7978 C C . PHE D 1 33 ? 24.330 88.417 29.055 1.00 38.87 30 PHE D C 1
ATOM 7979 O O . PHE D 1 33 ? 23.954 89.520 28.615 1.00 37.78 30 PHE D O 1
ATOM 7987 N N . ARG D 1 34 ? 23.493 87.541 29.636 1.00 37.72 31 ARG D N 1
ATOM 7988 C CA . ARG D 1 34 ? 22.053 87.809 29.664 1.00 40.28 31 ARG D CA 1
ATOM 7989 C C . ARG D 1 34 ? 21.741 89.049 30.486 1.00 43.20 31 ARG D C 1
ATOM 7990 O O . ARG D 1 34 ? 20.994 89.940 30.052 1.00 42.10 31 ARG D O 1
ATOM 7998 N N . GLN D 1 35 ? 22.331 89.136 31.669 1.00 41.89 32 GLN D N 1
ATOM 7999 C CA . GLN D 1 35 ? 22.024 90.258 32.533 1.00 45.83 32 GLN D CA 1
ATOM 8000 C C . GLN D 1 35 ? 22.552 91.556 31.948 1.00 43.50 32 GLN D C 1
ATOM 8001 O O . GLN D 1 35 ? 21.880 92.586 32.021 1.00 40.58 32 GLN D O 1
ATOM 8007 N N . SER D 1 36 ? 23.722 91.521 31.304 1.00 43.88 33 SER D N 1
ATOM 8008 C CA . SER D 1 36 ? 24.202 92.703 30.595 1.00 41.37 33 SER D CA 1
ATOM 8009 C C . SER D 1 36 ? 23.230 93.145 29.492 1.00 45.49 33 SER D C 1
ATOM 8010 O O . SER D 1 36 ? 22.945 94.348 29.332 1.00 40.07 33 SER D O 1
ATOM 8021 N N . LEU D 1 38 ? 19.981 92.491 29.267 1.00 44.74 35 LEU D N 1
ATOM 8022 C CA . LEU D 1 38 ? 18.730 92.971 29.860 1.00 49.31 35 LEU D CA 1
ATOM 8023 C C . LEU D 1 38 ? 18.908 94.364 30.459 1.00 47.79 35 LEU D C 1
ATOM 8024 O O . LEU D 1 38 ? 18.084 95.257 30.228 1.00 45.59 35 LEU D O 1
ATOM 8029 N N . GLU D 1 39 ? 20.010 94.590 31.189 1.00 45.31 36 GLU D N 1
ATOM 8030 C CA . GLU D 1 39 ? 20.307 95.940 31.659 1.00 45.59 36 GLU D CA 1
ATOM 8031 C C . GLU D 1 39 ? 20.281 96.953 30.536 1.00 47.93 36 GLU D C 1
ATOM 8032 O O . GLU D 1 39 ? 19.592 97.977 30.632 1.00 46.63 36 GLU D O 1
ATOM 8046 N N . ASP D 1 41 ? 19.041 96.707 27.642 1.00 38.33 38 ASP D N 1
ATOM 8047 C CA . ASP D 1 41 ? 17.743 96.751 26.974 1.00 46.84 38 ASP D CA 1
ATOM 8048 C C . ASP D 1 41 ? 16.790 97.721 27.663 1.00 53.46 38 ASP D C 1
ATOM 8049 O O . ASP D 1 41 ? 16.034 98.444 27.000 1.00 47.88 38 ASP D O 1
ATOM 8054 N N . ALA D 1 42 ? 16.794 97.737 28.998 1.00 47.88 39 ALA D N 1
ATOM 8055 C CA . ALA D 1 42 ? 15.920 98.661 29.710 1.00 54.03 39 ALA D CA 1
ATOM 8056 C C . ALA D 1 42 ? 16.285 100.106 29.387 1.00 57.58 39 ALA D C 1
ATOM 8057 O O . ALA D 1 42 ? 15.404 100.959 29.229 1.00 56.56 39 ALA D O 1
ATOM 8059 N N . ILE D 1 43 ? 17.581 100.395 29.262 1.00 50.94 40 ILE D N 1
ATOM 8060 C CA . ILE D 1 43 ? 18.013 101.752 28.944 1.00 52.08 40 ILE D CA 1
ATOM 8061 C C . ILE D 1 43 ? 17.552 102.128 27.553 1.00 61.30 40 ILE D C 1
ATOM 8062 O O . ILE D 1 43 ? 16.994 103.206 27.321 1.00 66.76 40 ILE D O 1
ATOM 8067 N N . ALA D 1 44 ? 17.804 101.243 26.596 1.00 55.99 41 ALA D N 1
ATOM 8068 C CA . ALA D 1 44 ? 17.432 101.535 25.228 1.00 57.61 41 ALA D CA 1
ATOM 8069 C C . ALA D 1 44 ? 15.917 101.495 25.028 1.00 60.82 41 ALA D C 1
ATOM 8070 O O . ALA D 1 44 ? 15.381 102.278 24.238 1.00 60.59 41 ALA D O 1
ATOM 8072 N N . ALA D 1 45 ? 15.214 100.597 25.723 1.00 58.65 42 ALA D N 1
ATOM 8073 C CA . ALA D 1 45 ? 13.755 100.592 25.647 1.00 65.70 42 ALA D CA 1
ATOM 8074 C C . ALA D 1 45 ? 13.189 101.956 26.017 1.00 65.37 42 ALA D C 1
ATOM 8075 O O . ALA D 1 45 ? 12.288 102.463 25.338 1.00 70.32 42 ALA D O 1
ATOM 8077 N N A ARG D 1 46 ? 13.721 102.571 27.081 0.51 65.40 43 ARG D N 1
ATOM 8078 N N B ARG D 1 46 ? 13.713 102.566 27.089 0.49 65.40 43 ARG D N 1
ATOM 8079 C CA A ARG D 1 46 ? 13.266 103.896 27.497 0.51 68.62 43 ARG D CA 1
ATOM 8080 C CA B ARG D 1 46 ? 13.276 103.902 27.493 0.49 68.61 43 ARG D CA 1
ATOM 8081 C C A ARG D 1 46 ? 13.385 104.912 26.371 0.51 70.00 43 ARG D C 1
ATOM 8082 C C B ARG D 1 46 ? 13.369 104.894 26.349 0.49 70.00 43 ARG D C 1
ATOM 8083 O O A ARG D 1 46 ? 12.568 105.831 26.265 0.51 77.29 43 ARG D O 1
ATOM 8084 O O B ARG D 1 46 ? 12.520 105.779 26.210 0.49 77.29 43 ARG D O 1
ATOM 8099 N N . ARG D 1 47 ? 14.409 104.779 25.537 1.00 72.37 44 ARG D N 1
ATOM 8100 C CA . ARG D 1 47 ? 14.662 105.746 24.487 1.00 70.93 44 ARG D CA 1
ATOM 8101 C C . ARG D 1 47 ? 13.936 105.411 23.194 1.00 71.41 44 ARG D C 1
ATOM 8102 O O . ARG D 1 47 ? 13.502 106.323 22.480 1.00 73.30 44 ARG D O 1
ATOM 8110 N N . ILE D 1 48 ? 13.796 104.125 22.879 1.00 72.16 45 ILE D N 1
ATOM 8111 C CA . ILE D 1 48 ? 13.179 103.700 21.627 1.00 72.27 45 ILE D CA 1
ATOM 8112 C C . ILE D 1 48 ? 11.687 103.394 21.779 1.00 74.91 45 ILE D C 1
ATOM 8113 O O . ILE D 1 48 ? 10.953 103.440 20.779 1.00 71.29 45 ILE D O 1
ATOM 8118 N N . GLY D 1 49 ? 11.216 103.102 22.990 1.00 71.55 46 GLY D N 1
ATOM 8119 C CA . GLY D 1 49 ? 9.827 102.814 23.235 1.00 71.95 46 GLY D CA 1
ATOM 8120 C C . GLY D 1 49 ? 9.500 101.335 23.242 1.00 73.24 46 GLY D C 1
ATOM 8121 O O . GLY D 1 49 ? 8.489 100.939 23.833 1.00 66.67 46 GLY D O 1
ATOM 8122 N N . THR D 1 50 ? 10.325 100.512 22.594 1.00 65.99 47 THR D N 1
ATOM 8123 C CA . THR D 1 50 ? 10.142 99.069 22.612 1.00 60.01 47 THR D CA 1
ATOM 8124 C C . THR D 1 50 ? 11.492 98.393 22.838 1.00 59.26 47 THR D C 1
ATOM 8125 O O . THR D 1 50 ? 12.556 99.002 22.667 1.00 57.82 47 THR D O 1
ATOM 8129 N N . SER D 1 51 ? 11.429 97.116 23.219 1.00 48.08 48 SER D N 1
ATOM 8130 C CA . SER D 1 51 ? 12.614 96.370 23.621 1.00 42.33 48 SER D CA 1
ATOM 8131 C C . SER D 1 51 ? 13.474 96.065 22.392 1.00 51.00 48 SER D C 1
ATOM 8132 O O . SER D 1 51 ? 12.959 95.755 21.316 1.00 48.09 48 SER D O 1
ATOM 8135 N N . ILE D 1 52 ? 14.787 96.177 22.535 1.00 50.71 49 ILE D N 1
ATOM 8136 C CA . ILE D 1 52 ? 15.659 95.825 21.415 1.00 49.29 49 ILE D CA 1
ATOM 8137 C C . ILE D 1 52 ? 15.942 94.332 21.395 1.00 47.52 49 ILE D C 1
ATOM 8138 O O . ILE D 1 52 ? 15.889 93.700 20.335 1.00 46.65 49 ILE D O 1
ATOM 8143 N N . VAL D 1 53 ? 16.154 93.764 22.579 1.00 40.61 50 VAL D N 1
ATOM 8144 C CA . VAL D 1 53 ? 16.300 92.323 22.741 1.00 43.71 50 VAL D CA 1
ATOM 8145 C C . VAL D 1 53 ? 15.161 91.571 22.063 1.00 47.54 50 VAL D C 1
ATOM 8146 O O . VAL D 1 53 ? 15.365 90.506 21.463 1.00 46.20 50 VAL D O 1
ATOM 8150 N N . GLU D 1 54 ? 13.930 92.074 22.185 1.00 44.84 51 GLU D N 1
ATOM 8151 C CA . GLU D 1 54 ? 12.832 91.302 21.614 1.00 49.86 51 GLU D CA 1
ATOM 8152 C C . GLU D 1 54 ? 12.854 91.387 20.104 1.00 46.84 51 GLU D C 1
ATOM 8153 O O . GLU D 1 54 ? 12.397 90.467 19.430 1.00 48.06 51 GLU D O 1
ATOM 8159 N N . GLU D 1 55 ? 13.402 92.471 19.555 1.00 41.20 52 GLU D N 1
ATOM 8160 C CA . GLU D 1 55 ? 13.583 92.530 18.115 1.00 49.45 52 GLU D CA 1
ATOM 8161 C C . GLU D 1 55 ? 14.751 91.641 17.663 1.00 50.19 52 GLU D C 1
ATOM 8162 O O . GLU D 1 55 ? 14.629 90.911 16.674 1.00 47.67 52 GLU D O 1
ATOM 8168 N N . ILE D 1 56 ? 15.870 91.643 18.403 1.00 46.19 53 ILE D N 1
ATOM 8169 C CA . ILE D 1 56 ? 16.994 90.777 18.051 1.00 44.27 53 ILE D CA 1
ATOM 8170 C C . ILE D 1 56 ? 16.543 89.327 17.997 1.00 41.02 53 ILE D C 1
ATOM 8171 O O . ILE D 1 56 ? 16.953 88.566 17.110 1.00 40.01 53 ILE D O 1
ATOM 8176 N N . TYR D 1 57 ? 15.694 88.913 18.938 1.00 38.15 54 TYR D N 1
ATOM 8177 C CA . TYR D 1 57 ? 15.321 87.506 19.025 1.00 42.39 54 TYR D CA 1
ATOM 8178 C C . TYR D 1 57 ? 13.869 87.281 18.598 1.00 45.59 54 TYR D C 1
ATOM 8179 O O . TYR D 1 57 ? 13.216 86.333 19.041 1.00 48.72 54 TYR D O 1
ATOM 8188 N N . HIS D 1 58 ? 13.395 88.119 17.698 1.00 46.13 55 HIS D N 1
ATOM 8189 C CA . HIS D 1 58 ? 12.092 88.065 17.051 1.00 46.75 55 HIS D CA 1
ATOM 8190 C C . HIS D 1 58 ? 11.803 86.678 16.494 1.00 49.62 55 HIS D C 1
ATOM 8191 O O . HIS D 1 58 ? 12.417 86.274 15.501 1.00 42.32 55 HIS D O 1
ATOM 8198 N N . PRO D 1 59 ? 10.837 85.951 17.065 1.00 58.67 56 PRO D N 1
ATOM 8199 C CA . PRO D 1 59 ? 10.558 84.581 16.594 1.00 50.12 56 PRO D CA 1
ATOM 8200 C C . PRO D 1 59 ? 10.080 84.513 15.164 1.00 44.86 56 PRO D C 1
ATOM 8201 O O . PRO D 1 59 ? 10.182 83.448 14.545 1.00 55.64 56 PRO D O 1
ATOM 8205 N N . GLY D 1 60 ? 9.577 85.609 14.608 1.00 46.30 57 GLY D N 1
ATOM 8206 C CA . GLY D 1 60 ? 9.184 85.641 13.219 1.00 44.70 57 GLY D CA 1
ATOM 8207 C C . GLY D 1 60 ? 10.322 85.953 12.274 1.00 52.59 57 GLY D C 1
ATOM 8208 O O . GLY D 1 60 ? 10.102 86.116 11.077 1.00 45.34 57 GLY D O 1
ATOM 8209 N N . LYS D 1 61 ? 11.553 86.054 12.763 1.00 46.73 58 LYS D N 1
ATOM 8210 C CA . LYS D 1 61 ? 12.671 86.426 11.909 1.00 41.77 58 LYS D CA 1
ATOM 8211 C C . LYS D 1 61 ? 13.700 85.309 11.878 1.00 45.19 58 LYS D C 1
ATOM 8212 O O . LYS D 1 61 ? 13.885 84.583 12.858 1.00 44.10 58 LYS D O 1
ATOM 8218 N N A ARG D 1 62 ? 14.350 85.170 10.729 0.51 46.08 59 ARG D N 1
ATOM 8219 N N B ARG D 1 62 ? 14.333 85.148 10.719 0.49 46.07 59 ARG D N 1
ATOM 8220 C CA A ARG D 1 62 ? 15.413 84.202 10.517 0.51 47.63 59 ARG D CA 1
ATOM 8221 C CA B ARG D 1 62 ? 15.414 84.193 10.522 0.49 47.62 59 ARG D CA 1
ATOM 8222 C C A ARG D 1 62 ? 16.743 84.932 10.363 0.51 40.50 59 ARG D C 1
ATOM 8223 C C B ARG D 1 62 ? 16.740 84.931 10.368 0.49 40.48 59 ARG D C 1
ATOM 8224 O O A ARG D 1 62 ? 16.788 86.129 10.066 0.51 39.92 59 ARG D O 1
ATOM 8225 O O B ARG D 1 62 ? 16.782 86.129 10.076 0.49 39.89 59 ARG D O 1
ATOM 8240 N N . VAL D 1 63 ? 17.833 84.188 10.537 1.00 39.56 60 VAL D N 1
ATOM 8241 C CA . VAL D 1 63 ? 19.162 84.753 10.293 1.00 38.79 60 VAL D CA 1
ATOM 8242 C C . VAL D 1 63 ? 19.235 85.423 8.929 1.00 44.30 60 VAL D C 1
ATOM 8243 O O . VAL D 1 63 ? 19.806 86.511 8.786 1.00 41.12 60 VAL D O 1
ATOM 8247 N N . SER D 1 64 ? 18.613 84.818 7.911 1.00 43.43 61 SER D N 1
ATOM 8248 C CA . SER D 1 64 ? 18.720 85.374 6.559 1.00 39.60 61 SER D CA 1
ATOM 8249 C C . SER D 1 64 ? 17.848 86.610 6.326 1.00 45.18 61 SER D C 1
ATOM 8250 O O . SER D 1 64 ? 17.962 87.226 5.265 1.00 41.44 61 SER D O 1
ATOM 8253 N N . ASP D 1 65 ? 16.952 86.972 7.242 1.00 39.96 62 ASP D N 1
ATOM 8254 C CA . ASP D 1 65 ? 16.187 88.210 7.065 1.00 44.10 62 ASP D CA 1
ATOM 8255 C C . ASP D 1 65 ? 17.072 89.396 7.423 1.00 41.02 62 ASP D C 1
ATOM 8256 O O . ASP D 1 65 ? 17.549 89.465 8.558 1.00 44.42 62 ASP D O 1
ATOM 8261 N N . PRO D 1 66 ? 17.304 90.348 6.515 1.00 50.02 63 PRO D N 1
ATOM 8262 C CA . PRO D 1 66 ? 18.207 91.464 6.843 1.00 44.35 63 PRO D CA 1
ATOM 8263 C C . PRO D 1 66 ? 17.739 92.179 8.106 1.00 48.47 63 PRO D C 1
ATOM 8264 O O . PRO D 1 66 ? 16.588 92.603 8.214 1.00 39.48 63 PRO D O 1
ATOM 8268 N N . PHE D 1 67 ? 18.638 92.301 9.079 1.00 45.29 64 PHE D N 1
ATOM 8269 C CA . PHE D 1 67 ? 18.317 93.003 10.326 1.00 39.17 64 PHE D CA 1
ATOM 8270 C C . PHE D 1 67 ? 18.730 94.458 10.134 1.00 43.14 64 PHE D C 1
ATOM 8271 O O . PHE D 1 67 ? 19.782 94.900 10.588 1.00 38.91 64 PHE D O 1
ATOM 8279 N N . ASP D 1 68 ? 17.893 95.210 9.405 1.00 43.45 65 ASP D N 1
ATOM 8280 C CA . ASP D 1 68 ? 18.339 96.486 8.849 1.00 42.89 65 ASP D CA 1
ATOM 8281 C C . ASP D 1 68 ? 17.548 97.688 9.346 1.00 42.76 65 ASP D C 1
ATOM 8282 O O . ASP D 1 68 ? 17.718 98.778 8.792 1.00 47.94 65 ASP D O 1
ATOM 8287 N N . SER D 1 69 ? 16.678 97.525 10.348 1.00 43.27 66 SER D N 1
ATOM 8288 C CA . SER D 1 69 ? 16.067 98.675 11.030 1.00 46.22 66 SER D CA 1
ATOM 8289 C C . SER D 1 69 ? 17.114 99.347 11.914 1.00 46.35 66 SER D C 1
ATOM 8290 O O . SER D 1 69 ? 17.492 98.793 12.945 1.00 48.34 66 SER D O 1
ATOM 8293 N N . ILE D 1 70 ? 17.559 100.549 11.536 1.00 40.92 67 ILE D N 1
ATOM 8294 C CA . ILE D 1 70 ? 18.696 101.170 12.213 1.00 40.14 67 ILE D CA 1
ATOM 8295 C C . ILE D 1 70 ? 18.392 101.420 13.691 1.00 49.45 67 ILE D C 1
ATOM 8296 O O . ILE D 1 70 ? 19.298 101.387 14.538 1.00 45.55 67 ILE D O 1
ATOM 8301 N N . LEU D 1 71 ? 17.116 101.641 14.037 1.00 48.79 68 LEU D N 1
ATOM 8302 C CA . LEU D 1 71 ? 16.805 101.972 15.418 1.00 48.00 68 LEU D CA 1
ATOM 8303 C C . LEU D 1 71 ? 17.032 100.777 16.316 1.00 51.12 68 LEU D C 1
ATOM 8304 O O . LEU D 1 71 ? 17.273 100.934 17.517 1.00 44.79 68 LEU D O 1
ATOM 8309 N N . PHE D 1 72 ? 16.913 99.577 15.766 1.00 45.39 69 PHE D N 1
ATOM 8310 C CA . PHE D 1 72 ? 17.246 98.387 16.527 1.00 42.83 69 PHE D CA 1
ATOM 8311 C C . PHE D 1 72 ? 18.664 97.900 16.259 1.00 40.38 69 PHE D C 1
ATOM 8312 O O . PHE D 1 72 ? 19.329 97.451 17.184 1.00 41.78 69 PHE D O 1
ATOM 8320 N N . SER D 1 73 ? 19.148 97.996 15.010 1.00 39.91 70 SER D N 1
ATOM 8321 C CA . SER D 1 73 ? 20.410 97.344 14.691 1.00 43.99 70 SER D CA 1
ATOM 8322 C C . SER D 1 73 ? 21.597 98.108 15.284 1.00 38.68 70 SER D C 1
ATOM 8323 O O . SER D 1 73 ? 22.534 97.483 15.795 1.00 38.27 70 SER D O 1
ATOM 8326 N N . HIS D 1 74 ? 21.589 99.455 15.218 1.00 39.79 71 HIS D N 1
ATOM 8327 C CA . HIS D 1 74 ? 22.639 100.289 15.823 1.00 44.57 71 HIS D CA 1
ATOM 8328 C C . HIS D 1 74 ? 22.862 99.902 17.289 1.00 45.34 71 HIS D C 1
ATOM 8329 O O . HIS D 1 74 ? 23.972 99.468 17.646 1.00 43.43 71 HIS D O 1
ATOM 8336 N N . PRO D 1 75 ? 21.853 100.005 18.169 1.00 46.00 72 PRO D N 1
ATOM 8337 C CA . PRO D 1 75 ? 22.107 99.620 19.567 1.00 41.63 72 PRO D CA 1
ATOM 8338 C C . PRO D 1 75 ? 22.334 98.133 19.731 1.00 44.87 72 PRO D C 1
ATOM 8339 O O . PRO D 1 75 ? 23.087 97.728 20.627 1.00 38.18 72 PRO D O 1
ATOM 8343 N N . ALA D 1 76 ? 21.755 97.309 18.850 1.00 42.61 73 ALA D N 1
ATOM 8344 C CA . ALA D 1 76 ? 21.884 95.862 19.012 1.00 41.60 73 ALA D CA 1
ATOM 8345 C C . ALA D 1 76 ? 23.338 95.422 18.883 1.00 43.00 73 ALA D C 1
ATOM 8346 O O . ALA D 1 76 ? 23.809 94.568 19.650 1.00 36.63 73 ALA D O 1
ATOM 8348 N N . ILE D 1 77 ? 24.058 95.993 17.916 1.00 40.16 74 ILE D N 1
ATOM 8349 C CA . ILE D 1 77 ? 25.447 95.600 17.687 1.00 39.78 74 ILE D CA 1
ATOM 8350 C C . ILE D 1 77 ? 26.279 95.894 18.927 1.00 41.50 74 ILE D C 1
ATOM 8351 O O . ILE D 1 77 ? 27.090 95.072 19.363 1.00 37.80 74 ILE D O 1
ATOM 8356 N N . PHE D 1 78 ? 26.111 97.093 19.480 1.00 35.78 75 PHE D N 1
ATOM 8357 C CA . PHE D 1 78 ? 26.865 97.487 20.669 1.00 40.30 75 PHE D CA 1
ATOM 8358 C C . PHE D 1 78 ? 26.514 96.608 21.859 1.00 39.67 75 PHE D C 1
ATOM 8359 O O . PHE D 1 78 ? 27.400 96.193 22.617 1.00 36.51 75 PHE D O 1
ATOM 8375 N N . ILE D 1 80 ? 25.292 93.571 22.019 1.00 37.56 77 ILE D N 1
ATOM 8376 C CA . ILE D 1 80 ? 25.877 92.239 21.849 1.00 39.82 77 ILE D CA 1
ATOM 8377 C C . ILE D 1 80 ? 27.380 92.267 22.134 1.00 37.21 77 ILE D C 1
ATOM 8378 O O . ILE D 1 80 ? 27.929 91.386 22.806 1.00 35.71 77 ILE D O 1
ATOM 8383 N N . GLU D 1 81 ? 28.072 93.261 21.579 1.00 33.70 78 GLU D N 1
ATOM 8384 C CA . GLU D 1 81 ? 29.532 93.304 21.671 1.00 36.41 78 GLU D CA 1
ATOM 8385 C C . GLU D 1 81 ? 29.981 93.602 23.085 1.00 33.60 78 GLU D C 1
ATOM 8386 O O . GLU D 1 81 ? 30.896 92.951 23.603 1.00 35.49 78 GLU D O 1
ATOM 8392 N N . TYR D 1 82 ? 29.341 94.572 23.731 1.00 34.32 79 TYR D N 1
ATOM 8393 C CA . TYR D 1 82 ? 29.727 94.889 25.101 1.00 39.12 79 TYR D CA 1
ATOM 8394 C C . TYR D 1 82 ? 29.359 93.758 26.058 1.00 41.16 79 TYR D C 1
ATOM 8395 O O . TYR D 1 82 ? 30.121 93.458 26.988 1.00 39.94 79 TYR D O 1
ATOM 8404 N N . SER D 1 83 ? 28.208 93.094 25.838 1.00 37.82 80 SER D N 1
ATOM 8405 C CA . SER D 1 83 ? 27.867 91.986 26.728 1.00 35.67 80 SER D CA 1
ATOM 8406 C C . SER D 1 83 ? 28.845 90.837 26.569 1.00 36.43 80 SER D C 1
ATOM 8407 O O . SER D 1 83 ? 29.158 90.141 27.541 1.00 39.83 80 SER D O 1
ATOM 8410 N N . LEU D 1 84 ? 29.289 90.573 25.333 1.00 35.10 81 LEU D N 1
ATOM 8411 C CA . LEU D 1 84 ? 30.262 89.508 25.143 1.00 34.30 81 LEU D CA 1
ATOM 8412 C C . LEU D 1 84 ? 31.601 89.896 25.773 1.00 36.14 81 LEU D C 1
ATOM 8413 O O . LEU D 1 84 ? 32.312 89.053 26.335 1.00 36.56 81 LEU D O 1
ATOM 8418 N N . TYR D 1 85 ? 31.962 91.173 25.686 1.00 34.14 82 TYR D N 1
ATOM 8419 C CA . TYR D 1 85 ? 33.148 91.619 26.415 1.00 33.08 82 TYR D CA 1
ATOM 8420 C C . TYR D 1 85 ? 33.005 91.333 27.908 1.00 42.03 82 TYR D C 1
ATOM 8421 O O . TYR D 1 85 ? 33.938 90.822 28.551 1.00 40.15 82 TYR D O 1
ATOM 8430 N N . LYS D 1 86 ? 31.817 91.609 28.465 1.00 39.24 83 LYS D N 1
ATOM 8431 C CA . LYS D 1 86 ? 31.589 91.331 29.889 1.00 44.51 83 LYS D CA 1
ATOM 8432 C C . LYS D 1 86 ? 31.750 89.854 30.190 1.00 42.01 83 LYS D C 1
ATOM 8433 O O . LYS D 1 86 ? 32.304 89.487 31.227 1.00 38.43 83 LYS D O 1
ATOM 8439 N N . VAL D 1 87 ? 31.273 88.983 29.305 1.00 37.79 84 VAL D N 1
ATOM 8440 C CA . VAL D 1 87 ? 31.529 87.556 29.489 1.00 34.54 84 VAL D CA 1
ATOM 8441 C C . VAL D 1 87 ? 33.027 87.299 29.604 1.00 38.52 84 VAL D C 1
ATOM 8442 O O . VAL D 1 87 ? 33.496 86.630 30.527 1.00 42.42 84 VAL D O 1
ATOM 8446 N N . LEU D 1 88 ? 33.795 87.792 28.620 1.00 41.89 85 LEU D N 1
ATOM 8447 C CA . LEU D 1 88 ? 35.229 87.533 28.616 1.00 37.76 85 LEU D CA 1
ATOM 8448 C C . LEU D 1 88 ? 35.880 88.092 29.872 1.00 40.89 85 LEU D C 1
ATOM 8449 O O . LEU D 1 88 ? 36.757 87.450 30.467 1.00 40.05 85 LEU D O 1
ATOM 8454 N N . GLU D 1 89 ? 35.490 89.304 30.265 1.00 37.46 86 GLU D N 1
ATOM 8455 C CA . GLU D 1 89 ? 36.073 89.904 31.456 1.00 41.08 86 GLU D CA 1
ATOM 8456 C C . GLU D 1 89 ? 35.772 89.047 32.672 1.00 48.84 86 GLU D C 1
ATOM 8457 O O . GLU D 1 89 ? 36.666 88.730 33.474 1.00 46.35 86 GLU D O 1
ATOM 8463 N N . ASP D 1 90 ? 34.516 88.618 32.791 1.00 45.21 87 ASP D N 1
ATOM 8464 C CA . ASP D 1 90 ? 34.128 87.755 33.895 1.00 49.63 87 ASP D CA 1
ATOM 8465 C C . ASP D 1 90 ? 34.944 86.477 33.934 1.00 49.58 87 ASP D C 1
ATOM 8466 O O . ASP D 1 90 ? 35.170 85.913 35.005 1.00 52.42 87 ASP D O 1
ATOM 8471 N N . ARG D 1 91 ? 35.382 85.997 32.794 1.00 45.47 88 ARG D N 1
ATOM 8472 C CA . ARG D 1 91 ? 36.232 84.827 32.779 1.00 48.06 88 ARG D CA 1
ATOM 8473 C C . ARG D 1 91 ? 37.699 85.190 32.955 1.00 46.50 88 ARG D C 1
ATOM 8474 O O . ARG D 1 91 ? 38.562 84.328 32.790 1.00 42.74 88 ARG D O 1
ATOM 8482 N N . GLY D 1 92 ? 38.006 86.445 33.266 1.00 41.68 89 GLY D N 1
ATOM 8483 C CA . GLY D 1 92 ? 39.407 86.775 33.408 1.00 45.37 89 GLY D CA 1
ATOM 8484 C C . GLY D 1 92 ? 40.212 86.829 32.118 1.00 56.08 89 GLY D C 1
ATOM 8485 O O . GLY D 1 92 ? 41.439 86.715 32.161 1.00 51.30 89 GLY D O 1
ATOM 8486 N N . ILE D 1 93 ? 39.570 87.017 30.970 1.00 46.96 90 ILE D N 1
ATOM 8487 C CA . ILE D 1 93 ? 40.278 87.160 29.700 1.00 47.67 90 ILE D CA 1
ATOM 8488 C C . ILE D 1 93 ? 40.248 88.640 29.348 1.00 45.04 90 ILE D C 1
ATOM 8489 O O . ILE D 1 93 ? 39.192 89.200 29.029 1.00 41.04 90 ILE D O 1
ATOM 8494 N N . TYR D 1 94 ? 41.369 89.290 29.462 1.00 43.94 91 TYR D N 1
ATOM 8495 C CA . TYR D 1 94 ? 41.282 90.731 29.302 1.00 44.71 91 TYR D CA 1
ATOM 8496 C C . TYR D 1 94 ? 41.992 91.146 28.022 1.00 45.66 91 TYR D C 1
ATOM 8497 O O . TYR D 1 94 ? 42.937 90.477 27.603 1.00 41.65 91 TYR D O 1
ATOM 8506 N N . PRO D 1 95 ? 41.553 92.229 27.375 1.00 37.46 92 PRO D N 1
ATOM 8507 C CA . PRO D 1 95 ? 42.216 92.686 26.147 1.00 42.65 92 PRO D CA 1
ATOM 8508 C C . PRO D 1 95 ? 43.468 93.511 26.422 1.00 45.89 92 PRO D C 1
ATOM 8509 O O . PRO D 1 95 ? 43.480 94.380 27.295 1.00 41.35 92 PRO D O 1
ATOM 8513 N N . ASP D 1 96 ? 44.511 93.260 25.633 1.00 39.80 93 ASP D N 1
ATOM 8514 C CA . ASP D 1 96 ? 45.644 94.176 25.584 1.00 44.03 93 ASP D CA 1
ATOM 8515 C C . ASP D 1 96 ? 45.404 95.348 24.646 1.00 44.02 93 ASP D C 1
ATOM 8516 O O . ASP D 1 96 ? 45.938 96.442 24.863 1.00 38.24 93 ASP D O 1
ATOM 8521 N N . TYR D 1 97 ? 44.588 95.146 23.620 1.00 36.37 94 TYR D N 1
ATOM 8522 C CA . TYR D 1 97 ? 44.194 96.155 22.655 1.00 39.46 94 TYR D CA 1
ATOM 8523 C C . TYR D 1 97 ? 42.722 95.936 22.364 1.00 37.87 94 TYR D C 1
ATOM 8524 O O . TYR D 1 97 ? 42.258 94.800 22.384 1.00 37.54 94 TYR D O 1
ATOM 8533 N N . VAL D 1 98 ? 41.999 97.005 22.085 1.00 34.41 95 VAL D N 1
ATOM 8534 C CA . VAL D 1 98 ? 40.695 96.902 21.437 1.00 34.72 95 VAL D CA 1
ATOM 8535 C C . VAL D 1 98 ? 40.812 97.498 20.039 1.00 41.56 95 VAL D C 1
ATOM 8536 O O . VAL D 1 98 ? 41.546 98.470 19.829 1.00 41.11 95 VAL D O 1
ATOM 8540 N N . LEU D 1 99 ? 40.128 96.885 19.070 1.00 36.18 96 LEU D N 1
ATOM 8541 C CA . LEU D 1 99 ? 40.186 97.323 17.673 1.00 36.65 96 LEU D CA 1
ATOM 8542 C C . LEU D 1 99 ? 38.765 97.472 17.169 1.00 39.71 96 LEU D C 1
ATOM 8543 O O . LEU D 1 99 ? 38.021 96.490 17.117 1.00 41.38 96 LEU D O 1
ATOM 8548 N N . GLY D 1 100 ? 38.379 98.688 16.834 1.00 37.18 97 GLY D N 1
ATOM 8549 C CA . GLY D 1 100 ? 37.020 98.979 16.434 1.00 40.11 97 GLY D CA 1
ATOM 8550 C C . GLY D 1 100 ? 36.963 99.199 14.939 1.00 45.93 97 GLY D C 1
ATOM 8551 O O . GLY D 1 100 ? 37.929 99.688 14.319 1.00 43.61 97 GLY D O 1
ATOM 8552 N N . SER D 1 101 ? 35.834 98.806 14.359 1.00 39.44 98 SER D N 1
ATOM 8553 C CA . SER D 1 101 ? 35.583 99.009 12.934 1.00 45.30 98 SER D CA 1
ATOM 8554 C C . SER D 1 101 ? 34.159 99.517 12.800 1.00 44.15 98 SER D C 1
ATOM 8555 O O . SER D 1 101 ? 33.247 98.926 13.382 1.00 42.89 98 SER D O 1
ATOM 8558 N N . SER D 1 102 ? 33.973 100.640 12.109 1.00 42.26 99 SER D N 1
ATOM 8559 C CA . SER D 1 102 ? 32.633 101.219 11.948 1.00 48.17 99 SER D CA 1
ATOM 8560 C C . SER D 1 102 ? 31.993 101.417 13.327 1.00 43.21 99 SER D C 1
ATOM 8561 O O . SER D 1 102 ? 32.631 101.944 14.256 1.00 45.85 99 SER D O 1
ATOM 8564 N N . LEU D 1 103 ? 30.757 100.988 13.530 1.00 41.98 100 LEU D N 1
ATOM 8565 C CA . LEU D 1 103 ? 30.090 101.140 14.813 1.00 44.63 100 LEU D CA 1
ATOM 8566 C C . LEU D 1 103 ? 30.827 100.422 15.919 1.00 45.28 100 LEU D C 1
ATOM 8567 O O . LEU D 1 103 ? 30.642 100.759 17.089 1.00 41.96 100 LEU D O 1
ATOM 8572 N N . GLY D 1 104 ? 31.660 99.439 15.572 1.00 39.48 101 GLY D N 1
ATOM 8573 C CA . GLY D 1 104 ? 32.415 98.716 16.568 1.00 39.95 101 GLY D CA 1
ATOM 8574 C C . GLY D 1 104 ? 33.406 99.581 17.325 1.00 40.68 101 GLY D C 1
ATOM 8575 O O . GLY D 1 104 ? 33.880 99.177 18.394 1.00 44.00 101 GLY D O 1
ATOM 8576 N N . GLU D 1 105 ? 33.718 100.768 16.806 1.00 43.39 102 GLU D N 1
ATOM 8577 C CA . GLU D 1 105 ? 34.589 101.679 17.541 1.00 40.84 102 GLU D CA 1
ATOM 8578 C C . GLU D 1 105 ? 33.913 102.188 18.819 1.00 48.53 102 GLU D C 1
ATOM 8579 O O . GLU D 1 105 ? 34.611 102.537 19.786 1.00 44.16 102 GLU D O 1
ATOM 8585 N N . PHE D 1 106 ? 32.574 102.215 18.864 1.00 39.58 103 PHE D N 1
ATOM 8586 C CA . PHE D 1 106 ? 31.901 102.580 20.112 1.00 43.76 103 PHE D CA 1
ATOM 8587 C C . PHE D 1 106 ? 32.165 101.544 21.196 1.00 42.25 103 PHE D C 1
ATOM 8588 O O . PHE D 1 106 ? 32.540 101.889 22.324 1.00 47.14 103 PHE D O 1
ATOM 8596 N N . ALA D 1 107 ? 31.955 100.262 20.878 1.00 42.13 104 ALA D N 1
ATOM 8597 C CA . ALA D 1 107 ? 32.278 99.216 21.838 1.00 41.10 104 ALA D CA 1
ATOM 8598 C C . ALA D 1 107 ? 33.742 99.289 22.236 1.00 40.50 104 ALA D C 1
ATOM 8599 O O . ALA D 1 107 ? 34.073 99.175 23.423 1.00 39.86 104 ALA D O 1
ATOM 8601 N N . ALA D 1 108 ? 34.632 99.494 21.259 1.00 40.36 105 ALA D N 1
ATOM 8602 C CA . ALA D 1 108 ? 36.054 99.631 21.578 1.00 42.78 105 ALA D CA 1
ATOM 8603 C C . ALA D 1 108 ? 36.289 100.778 22.562 1.00 38.40 105 ALA D C 1
ATOM 8604 O O . ALA D 1 108 ? 36.989 100.613 23.564 1.00 39.83 105 ALA D O 1
ATOM 8606 N N . ALA D 1 109 ? 35.697 101.946 22.295 1.00 46.79 106 ALA D N 1
ATOM 8607 C CA . ALA D 1 109 ? 35.845 103.098 23.183 1.00 43.52 106 ALA D CA 1
ATOM 8608 C C . ALA D 1 109 ? 35.267 102.819 24.569 1.00 48.18 106 ALA D C 1
ATOM 8609 O O . ALA D 1 109 ? 35.861 103.201 25.594 1.00 45.05 106 ALA D O 1
ATOM 8611 N N . ALA D 1 110 ? 34.116 102.149 24.627 1.00 40.94 107 ALA D N 1
ATOM 8612 C CA . ALA D 1 110 ? 33.524 101.830 25.916 1.00 41.20 107 ALA D CA 1
ATOM 8613 C C . ALA D 1 110 ? 34.402 100.858 26.669 1.00 43.53 107 ALA D C 1
ATOM 8614 O O . ALA D 1 110 ? 34.639 101.027 27.860 1.00 45.85 107 ALA D O 1
ATOM 8616 N N . VAL D 1 111 ? 34.913 99.842 25.983 1.00 43.37 108 VAL D N 1
ATOM 8617 C CA . VAL D 1 111 ? 35.792 98.902 26.653 1.00 40.83 108 VAL D CA 1
ATOM 8618 C C . VAL D 1 111 ? 37.061 99.615 27.111 1.00 48.13 108 VAL D C 1
ATOM 8619 O O . VAL D 1 111 ? 37.616 99.310 28.170 1.00 51.00 108 VAL D O 1
ATOM 8623 N N . SER D 1 112 ? 37.520 100.607 26.347 1.00 47.96 109 SER D N 1
ATOM 8624 C CA . SER D 1 112 ? 38.765 101.275 26.720 1.00 47.33 109 SER D CA 1
ATOM 8625 C C . SER D 1 112 ? 38.614 102.176 27.943 1.00 46.88 109 SER D C 1
ATOM 8626 O O . SER D 1 112 ? 39.619 102.528 28.563 1.00 53.81 109 SER D O 1
ATOM 8629 N N . GLY D 1 113 ? 37.392 102.560 28.295 1.00 52.08 110 GLY D N 1
ATOM 8630 C CA . GLY D 1 113 ? 37.145 103.509 29.359 1.00 53.98 110 GLY D CA 1
ATOM 8631 C C . GLY D 1 113 ? 36.834 104.908 28.882 1.00 53.06 110 GLY D C 1
ATOM 8632 O O . GLY D 1 113 ? 36.534 105.773 29.715 1.00 63.43 110 GLY D O 1
ATOM 8633 N N . VAL D 1 114 ? 36.876 105.151 27.569 1.00 50.38 111 VAL D N 1
ATOM 8634 C CA . VAL D 1 114 ? 36.600 106.470 27.009 1.00 46.53 111 VAL D CA 1
ATOM 8635 C C . VAL D 1 114 ? 35.246 106.970 27.484 1.00 52.26 111 VAL D C 1
ATOM 8636 O O . VAL D 1 114 ? 35.007 108.181 27.581 1.00 55.51 111 VAL D O 1
ATOM 8640 N N . SER D 1 115 ? 34.338 106.050 27.784 1.00 49.53 112 SER D N 1
ATOM 8641 C CA . SER D 1 115 ? 32.975 106.335 28.196 1.00 48.72 112 SER D CA 1
ATOM 8642 C C . SER D 1 115 ? 32.411 105.030 28.729 1.00 57.38 112 SER D C 1
ATOM 8643 O O . SER D 1 115 ? 32.891 103.955 28.358 1.00 60.11 112 SER D O 1
ATOM 8646 N N . ASP D 1 116 ? 31.433 105.113 29.629 1.00 58.44 113 ASP D N 1
ATOM 8647 C CA . ASP D 1 116 ? 30.903 103.840 30.084 1.00 55.20 113 ASP D CA 1
ATOM 8648 C C . ASP D 1 116 ? 29.838 103.361 29.098 1.00 55.91 113 ASP D C 1
ATOM 8649 O O . ASP D 1 116 ? 29.370 104.109 28.230 1.00 51.95 113 ASP D O 1
ATOM 8654 N N . ALA D 1 117 ? 29.466 102.090 29.240 1.00 53.31 114 ALA D N 1
ATOM 8655 C CA . ALA D 1 117 ? 28.561 101.464 28.286 1.00 54.24 114 ALA D CA 1
ATOM 8656 C C . ALA D 1 117 ? 27.239 102.207 28.209 1.00 57.57 114 ALA D C 1
ATOM 8657 O O . ALA D 1 117 ? 26.718 102.442 27.108 1.00 48.65 114 ALA D O 1
ATOM 8659 N N . GLU D 1 118 ? 26.688 102.614 29.361 1.00 51.01 115 GLU D N 1
ATOM 8660 C CA . GLU D 1 118 ? 25.396 103.291 29.340 1.00 54.52 115 GLU D CA 1
ATOM 8661 C C . GLU D 1 118 ? 25.458 104.562 28.497 1.00 52.49 115 GLU D C 1
ATOM 8662 O O . GLU D 1 118 ? 24.554 104.842 27.703 1.00 52.11 115 GLU D O 1
ATOM 8668 N N . ASP D 1 119 ? 26.525 105.338 28.641 1.00 51.61 116 ASP D N 1
ATOM 8669 C CA . ASP D 1 119 ? 26.643 106.566 27.865 1.00 58.04 116 ASP D CA 1
ATOM 8670 C C . ASP D 1 119 ? 26.935 106.266 26.392 1.00 60.61 116 ASP D C 1
ATOM 8671 O O . ASP D 1 119 ? 26.505 106.998 25.485 1.00 49.43 116 ASP D O 1
ATOM 8684 N N . LEU D 1 121 ? 25.973 103.584 24.769 1.00 48.80 118 LEU D N 1
ATOM 8685 C CA . LEU D 1 121 ? 24.691 103.159 24.219 1.00 50.69 118 LEU D CA 1
ATOM 8686 C C . LEU D 1 121 ? 23.839 104.369 23.878 1.00 54.23 118 LEU D C 1
ATOM 8687 O O . LEU D 1 121 ? 23.174 104.406 22.835 1.00 51.04 118 LEU D O 1
ATOM 8692 N N . ASP D 1 122 ? 23.891 105.400 24.724 1.00 56.19 119 ASP D N 1
ATOM 8693 C CA . ASP D 1 122 ? 23.116 106.602 24.445 1.00 55.19 119 ASP D CA 1
ATOM 8694 C C . ASP D 1 122 ? 23.578 107.306 23.180 1.00 54.11 119 ASP D C 1
ATOM 8695 O O . ASP D 1 122 ? 22.754 107.818 22.415 1.00 55.80 119 ASP D O 1
ATOM 8700 N N . CYS D 1 123 ? 24.884 107.380 22.954 1.00 46.89 120 CYS D N 1
ATOM 8701 C CA . CYS D 1 123 ? 25.348 108.028 21.740 1.00 53.16 120 CYS D CA 1
ATOM 8702 C C . CYS D 1 123 ? 24.949 107.227 20.514 1.00 51.29 120 CYS D C 1
ATOM 8703 O O . CYS D 1 123 ? 24.688 107.799 19.453 1.00 47.66 120 CYS D O 1
ATOM 8706 N N . ILE D 1 124 ? 24.905 105.904 20.649 1.00 49.59 121 ILE D N 1
ATOM 8707 C CA . ILE D 1 124 ? 24.519 105.057 19.530 1.00 53.49 121 ILE D CA 1
ATOM 8708 C C . ILE D 1 124 ? 23.043 105.213 19.240 1.00 49.67 121 ILE D C 1
ATOM 8709 O O . ILE D 1 124 ? 22.654 105.425 18.092 1.00 46.93 121 ILE D O 1
ATOM 8714 N N . LEU D 1 125 ? 22.202 105.121 20.280 1.00 49.59 122 LEU D N 1
ATOM 8715 C CA . LEU D 1 125 ? 20.777 105.366 20.086 1.00 51.39 122 LEU D CA 1
ATOM 8716 C C . LEU D 1 125 ? 20.549 106.732 19.465 1.00 45.94 122 LEU D C 1
ATOM 8717 O O . LEU D 1 125 ? 19.791 106.868 18.501 1.00 50.45 122 LEU D O 1
ATOM 8722 N N . GLU D 1 126 ? 21.227 107.755 19.982 1.00 52.78 123 GLU D N 1
ATOM 8723 C CA . GLU D 1 126 ? 21.030 109.089 19.429 1.00 53.65 123 GLU D CA 1
ATOM 8724 C C . GLU D 1 126 ? 21.450 109.153 17.968 1.00 52.72 123 GLU D C 1
ATOM 8725 O O . GLU D 1 126 ? 20.755 109.757 17.141 1.00 57.55 123 GLU D O 1
ATOM 8731 N N . GLN D 1 127 ? 22.591 108.541 17.623 1.00 48.83 124 GLN D N 1
ATOM 8732 C CA . GLN D 1 127 ? 23.022 108.564 16.230 1.00 49.50 124 GLN D CA 1
ATOM 8733 C C . GLN D 1 127 ? 22.017 107.862 15.324 1.00 48.81 124 GLN D C 1
ATOM 8734 O O . GLN D 1 127 ? 21.733 108.329 14.211 1.00 51.19 124 GLN D O 1
ATOM 8740 N N . ALA D 1 128 ? 21.482 106.731 15.775 1.00 43.68 125 ALA D N 1
ATOM 8741 C CA . ALA D 1 128 ? 20.476 106.031 14.986 1.00 43.91 125 ALA D CA 1
ATOM 8742 C C . ALA D 1 128 ? 19.245 106.909 14.782 1.00 53.55 125 ALA D C 1
ATOM 8743 O O . ALA D 1 128 ? 18.763 107.072 13.656 1.00 51.54 125 ALA D O 1
ATOM 8745 N N . ILE D 1 129 ? 18.736 107.508 15.865 1.00 53.10 126 ILE D N 1
ATOM 8746 C CA . ILE D 1 129 ? 17.555 108.360 15.747 1.00 56.04 126 ILE D CA 1
ATOM 8747 C C . ILE D 1 129 ? 17.816 109.531 14.807 1.00 54.53 126 ILE D C 1
ATOM 8748 O O . ILE D 1 129 ? 16.956 109.885 13.981 1.00 54.67 126 ILE D O 1
ATOM 8753 N N . ILE D 1 130 ? 18.992 110.157 14.908 1.00 45.74 127 ILE D N 1
ATOM 8754 C CA . ILE D 1 130 ? 19.242 111.320 14.065 1.00 49.94 127 ILE D CA 1
ATOM 8755 C C . ILE D 1 130 ? 19.385 110.899 12.601 1.00 61.99 127 ILE D C 1
ATOM 8756 O O . ILE D 1 130 ? 18.862 111.566 11.692 1.00 62.97 127 ILE D O 1
ATOM 8761 N N . ILE D 1 131 ? 20.092 109.792 12.341 1.00 56.02 128 ILE D N 1
ATOM 8762 C CA . ILE D 1 131 ? 20.241 109.349 10.957 1.00 52.94 128 ILE D CA 1
ATOM 8763 C C . ILE D 1 131 ? 18.876 108.998 10.362 1.00 57.18 128 ILE D C 1
ATOM 8764 O O . ILE D 1 131 ? 18.569 109.346 9.213 1.00 57.28 128 ILE D O 1
ATOM 8769 N N . GLN D 1 132 ? 18.025 108.331 11.140 1.00 56.23 129 GLN D N 1
ATOM 8770 C CA . GLN D 1 132 ? 16.702 107.990 10.628 1.00 58.85 129 GLN D CA 1
ATOM 8771 C C . GLN D 1 132 ? 15.890 109.235 10.296 1.00 65.85 129 GLN D C 1
ATOM 8772 O O . GLN D 1 132 ? 15.172 109.264 9.291 1.00 61.13 129 GLN D O 1
ATOM 8778 N N . ASN D 1 133 ? 16.026 110.288 11.101 1.00 61.00 130 ASN D N 1
ATOM 8779 C CA . ASN D 1 133 ? 15.203 111.480 10.943 1.00 62.25 130 ASN D CA 1
ATOM 8780 C C . ASN D 1 133 ? 15.673 112.397 9.824 1.00 64.51 130 ASN D C 1
ATOM 8781 O O . ASN D 1 133 ? 14.876 113.183 9.301 1.00 69.15 130 ASN D O 1
ATOM 8786 N N . SER D 1 134 ? 16.939 112.328 9.444 1.00 59.73 131 SER D N 1
ATOM 8787 C CA . SER D 1 134 ? 17.499 113.330 8.561 1.00 59.63 131 SER D CA 1
ATOM 8788 C C . SER D 1 134 ? 18.102 112.780 7.276 1.00 61.68 131 SER D C 1
ATOM 8789 O O . SER D 1 134 ? 18.488 113.576 6.412 1.00 63.14 131 SER D O 1
ATOM 8792 N N . CYS D 1 135 ? 18.190 111.466 7.105 1.00 60.76 132 CYS D N 1
ATOM 8793 C CA . CYS D 1 135 ? 18.920 110.907 5.972 1.00 64.89 132 CYS D CA 1
ATOM 8794 C C . CYS D 1 135 ? 18.002 110.079 5.084 1.00 56.81 132 CYS D C 1
ATOM 8795 O O . CYS D 1 135 ? 17.126 109.368 5.585 1.00 55.92 132 CYS D O 1
ATOM 8798 N N . ASP D 1 136 ? 18.218 110.173 3.768 1.00 55.70 133 ASP D N 1
ATOM 8799 C CA . ASP D 1 136 ? 17.647 109.196 2.847 1.00 56.86 133 ASP D CA 1
ATOM 8800 C C . ASP D 1 136 ? 18.208 107.812 3.129 1.00 56.10 133 ASP D C 1
ATOM 8801 O O . ASP D 1 136 ? 19.361 107.657 3.538 1.00 48.84 133 ASP D O 1
ATOM 8806 N N . LYS D 1 137 ? 17.383 106.798 2.897 1.00 54.18 134 LYS D N 1
ATOM 8807 C CA . LYS D 1 137 ? 17.862 105.435 2.988 1.00 53.82 134 LYS D CA 1
ATOM 8808 C C . LYS D 1 137 ? 18.917 105.180 1.905 1.00 52.62 134 LYS D C 1
ATOM 8809 O O . LYS D 1 137 ? 19.133 105.989 1.004 1.00 51.73 134 LYS D O 1
ATOM 8815 N N . GLY D 1 138 ? 19.612 104.060 2.030 1.00 50.39 135 GLY D N 1
ATOM 8816 C CA . GLY D 1 138 ? 20.734 103.776 1.160 1.00 42.95 135 GLY D CA 1
ATOM 8817 C C . GLY D 1 138 ? 21.156 102.332 1.320 1.00 41.26 135 GLY D C 1
ATOM 8818 O O . GLY D 1 138 ? 20.487 101.553 2.002 1.00 44.92 135 GLY D O 1
ATOM 8819 N N . LYS D 1 139 ? 22.273 101.975 0.676 1.00 43.58 136 LYS D N 1
ATOM 8820 C CA . LYS D 1 139 ? 22.679 100.579 0.650 1.00 40.09 136 LYS D CA 1
ATOM 8821 C C . LYS D 1 139 ? 24.198 100.474 0.705 1.00 42.99 136 LYS D C 1
ATOM 8822 O O . LYS D 1 139 ? 24.927 101.394 0.311 1.00 42.22 136 LYS D O 1
ATOM 8836 N N . LEU D 1 141 ? 27.284 97.595 -0.400 1.00 39.80 138 LEU D N 1
ATOM 8837 C CA . LEU D 1 141 ? 27.433 96.395 -1.208 1.00 39.50 138 LEU D CA 1
ATOM 8838 C C . LEU D 1 141 ? 28.833 95.851 -1.031 1.00 33.64 138 LEU D C 1
ATOM 8839 O O . LEU D 1 141 ? 29.816 96.574 -1.257 1.00 36.97 138 LEU D O 1
ATOM 8844 N N . ALA D 1 142 ? 28.943 94.587 -0.623 1.00 33.05 139 ALA D N 1
ATOM 8845 C CA . ALA D 1 142 ? 30.267 93.952 -0.572 1.00 35.38 139 ALA D CA 1
ATOM 8846 C C . ALA D 1 142 ? 30.564 93.324 -1.939 1.00 38.78 139 ALA D C 1
ATOM 8847 O O . ALA D 1 142 ? 29.711 92.635 -2.515 1.00 35.67 139 ALA D O 1
ATOM 8849 N N . ILE D 1 143 ? 31.737 93.602 -2.483 1.00 37.29 140 ILE D N 1
ATOM 8850 C CA . ILE D 1 143 ? 32.144 93.027 -3.762 1.00 35.79 140 ILE D CA 1
ATOM 8851 C C . ILE D 1 143 ? 33.231 92.003 -3.475 1.00 37.76 140 ILE D C 1
ATOM 8852 O O . ILE D 1 143 ? 34.273 92.335 -2.892 1.00 35.74 140 ILE D O 1
ATOM 8857 N N . LEU D 1 144 ? 32.954 90.745 -3.840 1.00 33.46 141 LEU D N 1
ATOM 8858 C CA . LEU D 1 144 ? 33.851 89.616 -3.581 1.00 37.59 141 LEU D CA 1
ATOM 8859 C C . LEU D 1 144 ? 34.791 89.435 -4.770 1.00 41.98 141 LEU D C 1
ATOM 8860 O O . LEU D 1 144 ? 34.718 88.470 -5.525 1.00 46.15 141 LEU D O 1
ATOM 8865 N N . ASP D 1 145 ? 35.679 90.402 -4.930 1.00 40.06 142 ASP D N 1
ATOM 8866 C CA . ASP D 1 145 ? 36.565 90.474 -6.084 1.00 41.34 142 ASP D CA 1
ATOM 8867 C C . ASP D 1 145 ? 37.641 91.510 -5.784 1.00 44.61 142 ASP D C 1
ATOM 8868 O O . ASP D 1 145 ? 37.638 92.157 -4.730 1.00 43.12 142 ASP D O 1
ATOM 8873 N N . LYS D 1 146 ? 38.531 91.692 -6.731 1.00 43.92 143 LYS D N 1
ATOM 8874 C CA . LYS D 1 146 ? 39.716 92.527 -6.572 1.00 44.53 143 LYS D CA 1
ATOM 8875 C C . LYS D 1 146 ? 39.357 94.011 -6.637 1.00 47.12 143 LYS D C 1
ATOM 8876 O O . LYS D 1 146 ? 38.599 94.434 -7.519 1.00 40.33 143 LYS D O 1
ATOM 8882 N N . PRO D 1 147 ? 39.906 94.819 -5.718 1.00 43.63 144 PRO D N 1
ATOM 8883 C CA . PRO D 1 147 ? 39.628 96.267 -5.731 1.00 45.60 144 PRO D CA 1
ATOM 8884 C C . PRO D 1 147 ? 40.238 96.982 -6.915 1.00 44.19 144 PRO D C 1
ATOM 8885 O O . PRO D 1 147 ? 39.831 98.116 -7.222 1.00 45.32 144 PRO D O 1
ATOM 8889 N N . GLN D 1 148 ? 41.197 96.351 -7.589 1.00 47.10 145 GLN D N 1
ATOM 8890 C CA . GLN D 1 148 ? 41.684 96.863 -8.866 1.00 50.37 145 GLN D CA 1
ATOM 8891 C C . GLN D 1 148 ? 40.546 97.149 -9.845 1.00 54.98 145 GLN D C 1
ATOM 8892 O O . GLN D 1 148 ? 40.651 98.071 -10.670 1.00 55.63 145 GLN D O 1
ATOM 8898 N N . LEU D 1 149 ? 39.443 96.384 -9.762 1.00 44.69 146 LEU D N 1
ATOM 8899 C CA . LEU D 1 149 ? 38.283 96.643 -10.614 1.00 41.61 146 LEU D CA 1
ATOM 8900 C C . LEU D 1 149 ? 37.826 98.091 -10.519 1.00 46.81 146 LEU D C 1
ATOM 8901 O O . LEU D 1 149 ? 37.262 98.638 -11.476 1.00 47.33 146 LEU D O 1
ATOM 8906 N N . LEU D 1 150 ? 38.005 98.708 -9.351 1.00 53.96 147 LEU D N 1
ATOM 8907 C CA . LEU D 1 150 ? 37.660 100.116 -9.201 1.00 56.82 147 LEU D CA 1
ATOM 8908 C C . LEU D 1 150 ? 38.443 100.986 -10.183 1.00 60.97 147 LEU D C 1
ATOM 8909 O O . LEU D 1 150 ? 37.913 101.961 -10.733 1.00 56.44 147 LEU D O 1
ATOM 8914 N N . ASN D 1 151 ? 39.708 100.656 -10.411 1.00 47.29 148 ASN D N 1
ATOM 8915 C CA . ASN D 1 151 ? 40.504 101.501 -11.298 1.00 63.85 148 ASN D CA 1
ATOM 8916 C C . ASN D 1 151 ? 40.337 101.114 -12.759 1.00 59.39 148 ASN D C 1
ATOM 8917 O O . ASN D 1 151 ? 40.188 101.984 -13.616 1.00 65.92 148 ASN D O 1
ATOM 8922 N N . ASP D 1 152 ? 40.348 99.810 -13.036 1.00 59.77 149 ASP D N 1
ATOM 8923 C CA . ASP D 1 152 ? 40.207 99.309 -14.398 1.00 55.85 149 ASP D CA 1
ATOM 8924 C C . ASP D 1 152 ? 38.838 99.624 -14.979 1.00 61.42 149 ASP D C 1
ATOM 8925 O O . ASP D 1 152 ? 38.725 99.943 -16.163 1.00 55.67 149 ASP D O 1
ATOM 8930 N N . HIS D 1 153 ? 37.782 99.522 -14.173 1.00 54.93 150 HIS D N 1
ATOM 8931 C CA . HIS D 1 153 ? 36.406 99.650 -14.662 1.00 59.27 150 HIS D CA 1
ATOM 8932 C C . HIS D 1 153 ? 35.594 100.582 -13.772 1.00 66.27 150 HIS D C 1
ATOM 8933 O O . HIS D 1 153 ? 34.562 100.196 -13.213 1.00 65.64 150 HIS D O 1
ATOM 8940 N N . PRO D 1 154 ? 36.013 101.848 -13.661 1.00 73.19 151 PRO D N 1
ATOM 8941 C CA . PRO D 1 154 ? 35.318 102.776 -12.752 1.00 64.61 151 PRO D CA 1
ATOM 8942 C C . PRO D 1 154 ? 33.865 102.988 -13.092 1.00 59.01 151 PRO D C 1
ATOM 8943 O O . PRO D 1 154 ? 33.063 103.212 -12.182 1.00 69.69 151 PRO D O 1
ATOM 8947 N N . GLN D 1 155 ? 33.500 102.939 -14.372 1.00 61.95 152 GLN D N 1
ATOM 8948 C CA . GLN D 1 155 ? 32.108 103.137 -14.763 1.00 67.62 152 GLN D CA 1
ATOM 8949 C C . GLN D 1 155 ? 31.198 102.069 -14.168 1.00 62.41 152 GLN D C 1
ATOM 8950 O O . GLN D 1 155 ? 29.993 102.308 -14.007 1.00 56.56 152 GLN D O 1
ATOM 8956 N N . LEU D 1 156 ? 31.756 100.899 -13.837 1.00 50.80 153 LEU D N 1
ATOM 8957 C CA . LEU D 1 156 ? 30.984 99.849 -13.197 1.00 59.00 153 LEU D CA 1
ATOM 8958 C C . LEU D 1 156 ? 30.500 100.264 -11.816 1.00 58.03 153 LEU D C 1
ATOM 8959 O O . LEU D 1 156 ? 29.518 99.704 -11.323 1.00 48.93 153 LEU D O 1
ATOM 8964 N N . PHE D 1 157 ? 31.165 101.241 -11.195 1.00 53.82 154 PHE D N 1
ATOM 8965 C CA . PHE D 1 157 ? 30.908 101.638 -9.819 1.00 53.90 154 PHE D CA 1
ATOM 8966 C C . PHE D 1 157 ? 30.486 103.092 -9.701 1.00 53.76 154 PHE D C 1
ATOM 8967 O O . PHE D 1 157 ? 30.501 103.636 -8.594 1.00 59.84 154 PHE D O 1
ATOM 8975 N N . GLY D 1 158 ? 30.128 103.741 -10.803 1.00 56.97 155 GLY D N 1
ATOM 8976 C CA . GLY D 1 158 ? 29.719 105.128 -10.719 1.00 55.21 155 GLY D CA 1
ATOM 8977 C C . GLY D 1 158 ? 28.606 105.318 -9.709 1.00 56.16 155 GLY D C 1
ATOM 8978 O O . GLY D 1 158 ? 27.799 104.417 -9.468 1.00 57.20 155 GLY D O 1
ATOM 8979 N N . ASN D 1 159 ? 28.575 106.507 -9.101 1.00 57.26 156 ASN D N 1
ATOM 8980 C CA . ASN D 1 159 ? 27.574 106.852 -8.086 1.00 60.68 156 ASN D CA 1
ATOM 8981 C C . ASN D 1 159 ? 27.664 105.971 -6.842 1.00 58.90 156 ASN D C 1
ATOM 8982 O O . ASN D 1 159 ? 26.647 105.686 -6.200 1.00 62.84 156 ASN D O 1
ATOM 8987 N N . SER D 1 160 ? 28.866 105.542 -6.470 1.00 51.88 157 SER D N 1
ATOM 8988 C CA . SER D 1 160 ? 29.041 104.871 -5.194 1.00 55.32 157 SER D CA 1
ATOM 8989 C C . SER D 1 160 ? 30.354 105.345 -4.602 1.00 51.62 157 SER D C 1
ATOM 8990 O O . SER D 1 160 ? 31.221 105.854 -5.312 1.00 48.40 157 SER D O 1
ATOM 8993 N N . GLU D 1 161 ? 30.508 105.157 -3.297 1.00 47.20 158 GLU D N 1
ATOM 8994 C CA . GLU D 1 161 ? 31.754 105.512 -2.629 1.00 48.79 158 GLU D CA 1
ATOM 8995 C C . GLU D 1 161 ? 32.378 104.262 -2.033 1.00 42.82 158 GLU D C 1
ATOM 8996 O O . GLU D 1 161 ? 31.685 103.449 -1.406 1.00 47.74 158 GLU D O 1
ATOM 9002 N N . LEU D 1 162 ? 33.674 104.101 -2.239 1.00 39.26 159 LEU D N 1
ATOM 9003 C CA . LEU D 1 162 ? 34.401 103.023 -1.594 1.00 42.00 159 LEU D CA 1
ATOM 9004 C C . LEU D 1 162 ? 34.508 103.307 -0.089 1.00 49.13 159 LEU D C 1
ATOM 9005 O O . LEU D 1 162 ? 34.927 104.389 0.323 1.00 45.21 159 LEU D O 1
ATOM 9010 N N . ILE D 1 163 ? 34.087 102.366 0.742 1.00 36.86 160 ILE D N 1
ATOM 9011 C CA . ILE D 1 163 ? 34.142 102.584 2.181 1.00 42.50 160 ILE D CA 1
ATOM 9012 C C . ILE D 1 163 ? 35.116 101.661 2.865 1.00 44.63 160 ILE D C 1
ATOM 9013 O O . ILE D 1 163 ? 35.475 101.916 4.031 1.00 47.37 160 ILE D O 1
ATOM 9018 N N . SER D 1 164 ? 35.557 100.603 2.195 1.00 38.01 161 SER D N 1
ATOM 9019 C CA . SER D 1 164 ? 36.437 99.622 2.820 1.00 35.13 161 SER D CA 1
ATOM 9020 C C . SER D 1 164 ? 37.046 98.652 1.829 1.00 37.22 161 SER D C 1
ATOM 9021 O O . SER D 1 164 ? 36.337 98.076 1.011 1.00 41.34 161 SER D O 1
ATOM 9024 N N . ILE D 1 165 ? 38.347 98.435 1.923 1.00 33.96 162 ILE D N 1
ATOM 9025 C CA . ILE D 1 165 ? 38.991 97.286 1.316 1.00 38.98 162 ILE D CA 1
ATOM 9026 C C . ILE D 1 165 ? 39.460 96.414 2.457 1.00 36.48 162 ILE D C 1
ATOM 9027 O O . ILE D 1 165 ? 40.275 96.847 3.280 1.00 39.50 162 ILE D O 1
ATOM 9032 N N . ASN D 1 166 ? 38.975 95.189 2.487 1.00 35.53 163 ASN D N 1
ATOM 9033 C CA . ASN D 1 166 ? 39.135 94.349 3.656 1.00 34.34 163 ASN D CA 1
ATOM 9034 C C . ASN D 1 166 ? 40.197 93.293 3.474 1.00 35.47 163 ASN D C 1
ATOM 9035 O O . ASN D 1 166 ? 40.836 92.885 4.454 1.00 37.49 163 ASN D O 1
ATOM 9040 N N . TYR D 1 167 ? 40.402 92.868 2.249 1.00 34.10 164 TYR D N 1
ATOM 9041 C CA . TYR D 1 167 ? 41.567 92.088 1.868 1.00 38.72 164 TYR D CA 1
ATOM 9042 C C . TYR D 1 167 ? 41.562 92.061 0.339 1.00 39.21 164 TYR D C 1
ATOM 9043 O O . TYR D 1 167 ? 40.807 92.805 -0.294 1.00 39.59 164 TYR D O 1
ATOM 9052 N N . ASP D 1 168 ? 42.418 91.235 -0.250 1.00 43.07 165 ASP D N 1
ATOM 9053 C CA . ASP D 1 168 ? 42.668 91.321 -1.695 1.00 48.05 165 ASP D CA 1
ATOM 9054 C C . ASP D 1 168 ? 41.449 91.023 -2.548 1.00 46.95 165 ASP D C 1
ATOM 9055 O O . ASP D 1 168 ? 41.429 91.413 -3.718 1.00 55.65 165 ASP D O 1
ATOM 9060 N N . SER D 1 169 ? 40.429 90.361 -2.002 1.00 45.50 166 SER D N 1
ATOM 9061 C CA . SER D 1 169 ? 39.270 89.962 -2.795 1.00 46.55 166 SER D CA 1
ATOM 9062 C C . SER D 1 169 ? 37.971 90.379 -2.124 1.00 40.87 166 SER D C 1
ATOM 9063 O O . SER D 1 169 ? 36.945 89.689 -2.239 1.00 41.17 166 SER D O 1
ATOM 9066 N N . HIS D 1 170 ? 37.999 91.491 -1.398 1.00 39.27 167 HIS D N 1
ATOM 9067 C CA . HIS D 1 170 ? 36.804 91.913 -0.671 1.00 38.08 167 HIS D CA 1
ATOM 9068 C C . HIS D 1 170 ? 36.843 93.412 -0.467 1.00 38.47 167 HIS D C 1
ATOM 9069 O O . HIS D 1 170 ? 37.750 93.916 0.198 1.00 40.51 167 HIS D O 1
ATOM 9076 N N . PHE D 1 171 ? 35.857 94.120 -0.996 1.00 34.91 168 PHE D N 1
ATOM 9077 C CA . PHE D 1 171 ? 35.757 95.532 -0.691 1.00 36.06 168 PHE D CA 1
ATOM 9078 C C . PHE D 1 171 ? 34.296 95.928 -0.682 1.00 38.70 168 PHE D C 1
ATOM 9079 O O . PHE D 1 171 ? 33.434 95.194 -1.167 1.00 39.15 168 PHE D O 1
ATOM 9087 N N . VAL D 1 172 ? 34.009 97.078 -0.086 1.00 35.12 169 VAL D N 1
ATOM 9088 C CA . VAL D 1 172 ? 32.629 97.454 0.170 1.00 38.42 169 VAL D CA 1
ATOM 9089 C C . VAL D 1 172 ? 32.398 98.859 -0.356 1.00 40.07 169 VAL D C 1
ATOM 9090 O O . VAL D 1 172 ? 33.245 99.749 -0.201 1.00 36.41 169 VAL D O 1
ATOM 9094 N N . ILE D 1 173 ? 31.250 99.049 -1.004 1.00 37.06 170 ILE D N 1
ATOM 9095 C CA . ILE D 1 173 ? 30.858 100.360 -1.476 1.00 36.99 170 ILE D CA 1
ATOM 9096 C C . ILE D 1 173 ? 29.526 100.706 -0.860 1.00 37.00 170 ILE D C 1
ATOM 9097 O O . ILE D 1 173 ? 28.806 99.857 -0.323 1.00 36.75 170 ILE D O 1
ATOM 9102 N N . SER D 1 174 ? 29.174 101.970 -0.987 1.00 36.48 171 SER D N 1
ATOM 9103 C CA . SER D 1 174 ? 27.990 102.446 -0.310 1.00 39.64 171 SER D CA 1
ATOM 9104 C C . SER D 1 174 ? 27.375 103.535 -1.183 1.00 41.05 171 SER D C 1
ATOM 9105 O O . SER D 1 174 ? 28.094 104.264 -1.874 1.00 45.32 171 SER D O 1
ATOM 9108 N N . GLY D 1 175 ? 26.051 103.619 -1.202 1.00 45.53 172 GLY D N 1
ATOM 9109 C CA . GLY D 1 175 ? 25.474 104.601 -2.101 1.00 44.99 172 GLY D CA 1
ATOM 9110 C C . GLY D 1 175 ? 23.971 104.524 -2.093 1.00 46.70 172 GLY D C 1
ATOM 9111 O O . GLY D 1 175 ? 23.360 103.761 -1.327 1.00 46.49 172 GLY D O 1
ATOM 9112 N N . GLU D 1 176 ? 23.373 105.351 -2.948 1.00 47.16 173 GLU D N 1
ATOM 9113 C CA . GLU D 1 176 ? 21.922 105.405 -2.994 1.00 52.70 173 GLU D CA 1
ATOM 9114 C C . GLU D 1 176 ? 21.353 104.048 -3.408 1.00 50.01 173 GLU D C 1
ATOM 9115 O O . GLU D 1 176 ? 22.021 103.250 -4.067 1.00 51.50 173 GLU D O 1
ATOM 9121 N N . GLU D 1 177 ? 20.102 103.784 -3.003 1.00 43.46 174 GLU D N 1
ATOM 9122 C CA . GLU D 1 177 ? 19.484 102.488 -3.291 1.00 49.96 174 GLU D CA 1
ATOM 9123 C C . GLU D 1 177 ? 19.510 102.159 -4.787 1.00 52.82 174 GLU D C 1
ATOM 9124 O O . GLU D 1 177 ? 20.106 101.158 -5.207 1.00 44.92 174 GLU D O 1
ATOM 9130 N N . ASP D 1 178 ? 18.863 102.985 -5.610 1.00 46.56 175 ASP D N 1
ATOM 9131 C CA . ASP D 1 178 ? 18.796 102.642 -7.025 1.00 49.47 175 ASP D CA 1
ATOM 9132 C C . ASP D 1 178 ? 20.177 102.580 -7.654 1.00 49.24 175 ASP D C 1
ATOM 9133 O O . ASP D 1 178 ? 20.407 101.732 -8.517 1.00 49.82 175 ASP D O 1
ATOM 9138 N N . HIS D 1 179 ? 21.124 103.429 -7.221 1.00 47.31 176 HIS D N 1
ATOM 9139 C CA . HIS D 1 179 ? 22.462 103.354 -7.795 1.00 48.43 176 HIS D CA 1
ATOM 9140 C C . HIS D 1 179 ? 23.120 102.028 -7.437 1.00 49.79 176 HIS D C 1
ATOM 9141 O O . HIS D 1 179 ? 23.743 101.389 -8.286 1.00 42.35 176 HIS D O 1
ATOM 9148 N N . ILE D 1 180 ? 22.995 101.597 -6.175 1.00 45.67 177 ILE D N 1
ATOM 9149 C CA . ILE D 1 180 ? 23.612 100.333 -5.790 1.00 46.47 177 ILE D CA 1
ATOM 9150 C C . ILE D 1 180 ? 22.976 99.173 -6.557 1.00 44.38 177 ILE D C 1
ATOM 9151 O O . ILE D 1 180 ? 23.675 98.269 -7.024 1.00 40.86 177 ILE D O 1
ATOM 9156 N N A ARG D 1 181 ? 21.650 99.185 -6.708 0.50 44.06 178 ARG D N 1
ATOM 9157 N N B ARG D 1 181 ? 21.646 99.184 -6.697 0.50 44.06 178 ARG D N 1
ATOM 9158 C CA A ARG D 1 181 ? 20.986 98.108 -7.445 0.50 48.61 178 ARG D CA 1
ATOM 9159 C CA B ARG D 1 181 ? 20.949 98.138 -7.452 0.50 48.62 178 ARG D CA 1
ATOM 9160 C C A ARG D 1 181 ? 21.406 98.083 -8.910 0.50 45.00 178 ARG D C 1
ATOM 9161 C C B ARG D 1 181 ? 21.420 98.087 -8.901 0.50 45.00 178 ARG D C 1
ATOM 9162 O O A ARG D 1 181 ? 21.484 97.007 -9.514 0.50 46.62 178 ARG D O 1
ATOM 9163 O O B ARG D 1 181 ? 21.530 97.005 -9.490 0.50 46.62 178 ARG D O 1
ATOM 9178 N N . LYS D 1 182 ? 21.690 99.248 -9.495 1.00 44.04 179 LYS D N 1
ATOM 9179 C CA . LYS D 1 182 ? 22.177 99.282 -10.868 1.00 42.88 179 LYS D CA 1
ATOM 9180 C C . LYS D 1 182 ? 23.571 98.687 -10.935 1.00 45.94 179 LYS D C 1
ATOM 9181 O O . LYS D 1 182 ? 23.887 97.931 -11.857 1.00 41.17 179 LYS D O 1
ATOM 9187 N N . ILE D 1 183 ? 24.405 98.980 -9.932 1.00 43.04 180 ILE D N 1
ATOM 9188 C CA . ILE D 1 183 ? 25.760 98.457 -9.936 1.00 38.44 180 ILE D CA 1
ATOM 9189 C C . ILE D 1 183 ? 25.716 96.945 -9.819 1.00 37.51 180 ILE D C 1
ATOM 9190 O O . ILE D 1 183 ? 26.468 96.231 -10.483 1.00 37.94 180 ILE D O 1
ATOM 9203 N N . GLU D 1 185 ? 23.313 94.982 -10.844 1.00 39.82 182 GLU D N 1
ATOM 9204 C CA . GLU D 1 185 ? 22.930 94.454 -12.154 1.00 40.80 182 GLU D CA 1
ATOM 9205 C C . GLU D 1 185 ? 24.126 94.420 -13.099 1.00 39.70 182 GLU D C 1
ATOM 9206 O O . GLU D 1 185 ? 24.354 93.427 -13.796 1.00 41.46 182 GLU D O 1
ATOM 9212 N N . ASP D 1 186 ? 24.922 95.495 -13.110 1.00 36.71 183 ASP D N 1
ATOM 9213 C CA . ASP D 1 186 ? 26.076 95.535 -13.986 1.00 37.99 183 ASP D CA 1
ATOM 9214 C C . ASP D 1 186 ? 27.125 94.504 -13.579 1.00 42.56 183 ASP D C 1
ATOM 9215 O O . ASP D 1 186 ? 27.782 93.916 -14.448 1.00 38.43 183 ASP D O 1
ATOM 9220 N N . LEU D 1 187 ? 27.276 94.249 -12.275 1.00 36.95 184 LEU D N 1
ATOM 9221 C CA . LEU D 1 187 ? 28.259 93.277 -11.808 1.00 38.20 184 LEU D CA 1
ATOM 9222 C C . LEU D 1 187 ? 27.836 91.873 -12.185 1.00 34.09 184 LEU D C 1
ATOM 9223 O O . LEU D 1 187 ? 28.675 91.042 -12.559 1.00 38.27 184 LEU D O 1
ATOM 9228 N N . LYS D 1 188 ? 26.538 91.584 -12.057 1.00 39.06 185 LYS D N 1
ATOM 9229 C CA . LYS D 1 188 ? 26.023 90.305 -12.528 1.00 42.62 185 LYS D CA 1
ATOM 9230 C C . LYS D 1 188 ? 26.321 90.096 -14.022 1.00 41.62 185 LYS D C 1
ATOM 9231 O O . LYS D 1 188 ? 26.692 88.990 -14.424 1.00 42.20 185 LYS D O 1
ATOM 9237 N N . GLU D 1 189 ? 26.221 91.146 -14.855 1.00 35.93 186 GLU D N 1
ATOM 9238 C CA . GLU D 1 189 ? 26.571 90.958 -16.267 1.00 37.68 186 GLU D CA 1
ATOM 9239 C C . GLU D 1 189 ? 28.050 90.673 -16.465 1.00 42.48 186 GLU D C 1
ATOM 9240 O O . GLU D 1 189 ? 28.435 90.200 -17.532 1.00 39.22 186 GLU D O 1
ATOM 9246 N N . LYS D 1 190 ? 28.896 90.987 -15.485 1.00 38.69 187 LYS D N 1
ATOM 9247 C CA . LYS D 1 190 ? 30.302 90.654 -15.577 1.00 34.43 187 LYS D CA 1
ATOM 9248 C C . LYS D 1 190 ? 30.663 89.413 -14.777 1.00 33.35 187 LYS D C 1
ATOM 9249 O O . LYS D 1 190 ? 31.853 89.098 -14.664 1.00 33.48 187 LYS D O 1
ATOM 9255 N N . GLN D 1 191 ? 29.680 88.715 -14.195 1.00 33.12 188 GLN D N 1
ATOM 9256 C CA . GLN D 1 191 ? 29.958 87.564 -13.342 1.00 35.74 188 GLN D CA 1
ATOM 9257 C C . GLN D 1 191 ? 30.858 87.964 -12.175 1.00 40.85 188 GLN D C 1
ATOM 9258 O O . GLN D 1 191 ? 31.718 87.196 -11.736 1.00 39.36 188 GLN D O 1
ATOM 9264 N N . ILE D 1 192 ? 30.676 89.182 -11.682 1.00 36.62 189 ILE D N 1
ATOM 9265 C CA . ILE D 1 192 ? 31.366 89.630 -10.474 1.00 41.30 189 ILE D CA 1
ATOM 9266 C C . ILE D 1 192 ? 30.428 89.443 -9.287 1.00 38.83 189 ILE D C 1
ATOM 9267 O O . ILE D 1 192 ? 29.321 90.004 -9.250 1.00 33.88 189 ILE D O 1
ATOM 9272 N N . LEU D 1 193 ? 30.885 88.658 -8.312 1.00 35.35 190 LEU D N 1
ATOM 9273 C CA . LEU D 1 193 ? 30.026 88.274 -7.203 1.00 41.91 190 LEU D CA 1
ATOM 9274 C C . LEU D 1 193 ? 29.955 89.411 -6.202 1.00 42.13 190 LEU D C 1
ATOM 9275 O O . LEU D 1 193 ? 30.951 90.099 -5.939 1.00 38.94 190 LEU D O 1
ATOM 9280 N N . CYS D 1 194 ? 28.756 89.649 -5.682 1.00 42.37 191 CYS D N 1
ATOM 9281 C CA . CYS D 1 194 ? 28.614 90.689 -4.686 1.00 40.58 191 CYS D CA 1
ATOM 9282 C C . CYS D 1 194 ? 27.499 90.293 -3.731 1.00 40.18 191 CYS D C 1
ATOM 9283 O O . CYS D 1 194 ? 26.758 89.338 -3.965 1.00 44.39 191 CYS D O 1
ATOM 9286 N N . GLN D 1 195 ? 27.378 91.047 -2.653 1.00 38.09 192 GLN D N 1
ATOM 9287 C CA . GLN D 1 195 ? 26.474 90.688 -1.556 1.00 43.34 192 GLN D CA 1
ATOM 9288 C C . GLN D 1 195 ? 26.011 91.967 -0.875 1.00 44.20 192 GLN D C 1
ATOM 9289 O O . GLN D 1 195 ? 26.843 92.715 -0.346 1.00 38.96 192 GLN D O 1
ATOM 9295 N N . LEU D 1 196 ? 24.707 92.226 -0.920 1.00 39.81 193 LEU D N 1
ATOM 9296 C CA . LEU D 1 196 ? 24.122 93.356 -0.213 1.00 45.30 193 LEU D CA 1
ATOM 9297 C C . LEU D 1 196 ? 24.254 93.153 1.297 1.00 46.04 193 LEU D C 1
ATOM 9298 O O . LEU D 1 196 ? 23.896 92.093 1.821 1.00 40.20 193 LEU D O 1
ATOM 9303 N N . LEU D 1 197 ? 24.787 94.166 1.990 1.00 38.99 194 LEU D N 1
ATOM 9304 C CA . LEU D 1 197 ? 24.886 94.141 3.439 1.00 36.89 194 LEU D CA 1
ATOM 9305 C C . LEU D 1 197 ? 23.555 94.565 4.055 1.00 39.88 194 LEU D C 1
ATOM 9306 O O . LEU D 1 197 ? 22.843 95.409 3.495 1.00 44.61 194 LEU D O 1
ATOM 9311 N N . PRO D 1 198 ? 23.211 94.014 5.213 1.00 38.32 195 PRO D N 1
ATOM 9312 C CA . PRO D 1 198 ? 21.886 94.269 5.815 1.00 43.26 195 PRO D CA 1
ATOM 9313 C C . PRO D 1 198 ? 21.788 95.629 6.501 1.00 43.17 195 PRO D C 1
ATOM 9314 O O . PRO D 1 198 ? 21.600 95.727 7.701 1.00 39.76 195 PRO D O 1
ATOM 9318 N N . VAL D 1 199 ? 21.916 96.693 5.721 1.00 39.58 196 VAL D N 1
ATOM 9319 C CA . VAL D 1 199 ? 21.800 98.059 6.211 1.00 37.74 196 VAL D CA 1
ATOM 9320 C C . VAL D 1 199 ? 20.833 98.796 5.297 1.00 48.03 196 VAL D C 1
ATOM 9321 O O . VAL D 1 199 ? 20.659 98.437 4.127 1.00 45.14 196 VAL D O 1
ATOM 9325 N N . SER D 1 200 ? 20.201 99.831 5.839 1.00 42.80 197 SER D N 1
ATOM 9326 C CA . SER D 1 200 ? 19.233 100.632 5.100 1.00 44.60 197 SER D CA 1
ATOM 9327 C C . SER D 1 200 ? 19.739 102.031 4.864 1.00 47.31 197 SER D C 1
ATOM 9328 O O . SER D 1 200 ? 18.972 102.880 4.389 1.00 44.01 197 SER D O 1
ATOM 9331 N N . TYR D 1 201 ? 20.982 102.306 5.257 1.00 41.68 198 TYR D N 1
ATOM 9332 C CA . TYR D 1 201 ? 21.600 103.608 5.094 1.00 45.92 198 TYR D CA 1
ATOM 9333 C C . TYR D 1 201 ? 22.972 103.422 4.472 1.00 43.95 198 TYR D C 1
ATOM 9334 O O . TYR D 1 201 ? 23.655 102.409 4.685 1.00 45.58 198 TYR D O 1
ATOM 9343 N N . ALA D 1 202 ? 23.361 104.408 3.676 1.00 43.77 199 ALA D N 1
ATOM 9344 C CA . ALA D 1 202 ? 24.657 104.395 3.019 1.00 45.27 199 ALA D CA 1
ATOM 9345 C C . ALA D 1 202 ? 25.715 104.899 3.999 1.00 48.13 199 ALA D C 1
ATOM 9346 O O . ALA D 1 202 ? 26.325 105.952 3.817 1.00 45.14 199 ALA D O 1
ATOM 9348 N N . PHE D 1 203 ? 25.919 104.109 5.063 1.00 44.17 200 PHE D N 1
ATOM 9349 C CA . PHE D 1 203 ? 26.927 104.427 6.077 1.00 49.48 200 PHE D CA 1
ATOM 9350 C C . PHE D 1 203 ? 28.301 104.606 5.450 1.00 50.19 200 PHE D C 1
ATOM 9351 O O . PHE D 1 203 ? 28.583 104.054 4.380 1.00 48.03 200 PHE D O 1
ATOM 9359 N N . HIS D 1 204 ? 29.165 105.374 6.111 1.00 48.97 201 HIS D N 1
ATOM 9360 C CA . HIS D 1 204 ? 30.533 105.581 5.660 1.00 45.55 201 HIS D CA 1
ATOM 9361 C C . HIS D 1 204 ? 30.580 106.314 4.330 1.00 46.54 201 HIS D C 1
ATOM 9362 O O . HIS D 1 204 ? 31.555 106.211 3.581 1.00 50.55 201 HIS D O 1
ATOM 9369 N N . SER D 1 205 ? 29.550 107.109 4.041 1.00 50.01 202 SER D N 1
ATOM 9370 C CA . SER D 1 205 ? 29.540 107.898 2.816 1.00 53.16 202 SER D CA 1
ATOM 9371 C C . SER D 1 205 ? 28.840 109.221 3.077 1.00 54.51 202 SER D C 1
ATOM 9372 O O . SER D 1 205 ? 28.197 109.424 4.121 1.00 50.35 202 SER D O 1
ATOM 9375 N N . SER D 1 206 ? 28.929 110.106 2.080 1.00 53.80 203 SER D N 1
ATOM 9376 C CA . SER D 1 206 ? 28.329 111.432 2.174 1.00 50.15 203 SER D CA 1
ATOM 9377 C C . SER D 1 206 ? 26.820 111.377 2.287 1.00 56.63 203 SER D C 1
ATOM 9378 O O . SER D 1 206 ? 26.207 112.359 2.721 1.00 63.61 203 SER D O 1
ATOM 9381 N N . LEU D 1 207 ? 26.201 110.252 1.940 1.00 51.04 204 LEU D N 1
ATOM 9382 C CA . LEU D 1 207 ? 24.752 110.213 2.060 1.00 49.37 204 LEU D CA 1
ATOM 9383 C C . LEU D 1 207 ? 24.261 110.159 3.501 1.00 54.01 204 LEU D C 1
ATOM 9384 O O . LEU D 1 207 ? 23.041 110.104 3.708 1.00 58.14 204 LEU D O 1
ATOM 9389 N N . ILE D 1 208 ? 25.128 110.176 4.511 1.00 53.74 205 ILE D N 1
ATOM 9390 C CA . ILE D 1 208 ? 24.628 110.393 5.863 1.00 50.49 205 ILE D CA 1
ATOM 9391 C C . ILE D 1 208 ? 25.056 111.746 6.405 1.00 47.36 205 ILE D C 1
ATOM 9392 O O . ILE D 1 208 ? 24.765 112.067 7.563 1.00 53.07 205 ILE D O 1
ATOM 9397 N N . ASP D 1 209 ? 25.671 112.577 5.570 1.00 53.85 206 ASP D N 1
ATOM 9398 C CA . ASP D 1 209 ? 26.036 113.933 5.974 1.00 53.78 206 ASP D CA 1
ATOM 9399 C C . ASP D 1 209 ? 24.872 114.743 6.559 1.00 58.79 206 ASP D C 1
ATOM 9400 O O . ASP D 1 209 ? 25.124 115.550 7.470 1.00 62.32 206 ASP D O 1
ATOM 9405 N N . PR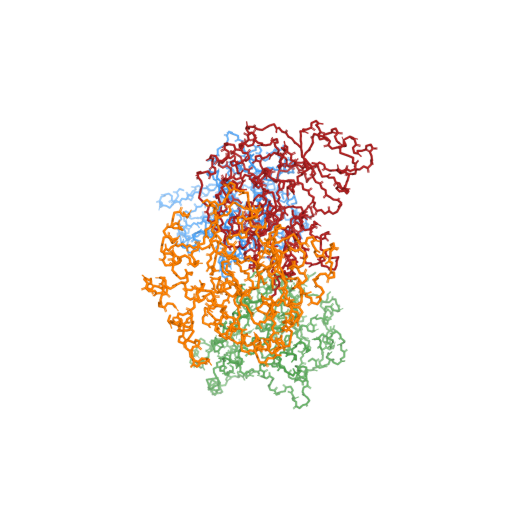O D 1 210 ? 23.595 114.601 6.099 1.00 57.88 207 PRO D N 1
ATOM 9406 C CA . PRO D 1 210 ? 22.497 115.355 6.729 1.00 59.66 207 PRO D CA 1
ATOM 9407 C C . PRO D 1 210 ? 22.381 115.170 8.231 1.00 63.79 207 PRO D C 1
ATOM 9408 O O . PRO D 1 210 ? 21.661 115.928 8.889 1.00 60.69 207 PRO D O 1
ATOM 9412 N N . ALA D 1 211 ? 23.062 114.167 8.785 1.00 58.28 208 ALA D N 1
ATOM 9413 C CA . ALA D 1 211 ? 23.009 113.929 10.219 1.00 62.35 208 ALA D CA 1
ATOM 9414 C C . ALA D 1 211 ? 24.191 114.524 10.982 1.00 56.32 208 ALA D C 1
ATOM 9415 O O . ALA D 1 211 ? 24.165 114.515 12.212 1.00 59.04 208 ALA D O 1
ATOM 9417 N N . GLU D 1 212 ? 25.189 115.086 10.295 1.00 57.16 209 GLU D N 1
ATOM 9418 C CA . GLU D 1 212 ? 26.427 115.476 10.968 1.00 61.43 209 GLU D CA 1
ATOM 9419 C C . GLU D 1 212 ? 26.201 116.591 11.990 1.00 65.81 209 GLU D C 1
ATOM 9420 O O . GLU D 1 212 ? 26.634 116.482 13.143 1.00 68.85 209 GLU D O 1
ATOM 9426 N N . SER D 1 213 ? 25.520 117.666 11.593 1.00 68.38 210 SER D N 1
ATOM 9427 C CA . SER D 1 213 ? 25.390 118.825 12.477 1.00 64.64 210 SER D CA 1
ATOM 9428 C C . SER D 1 213 ? 24.622 118.477 13.750 1.00 60.14 210 SER D C 1
ATOM 9429 O O . SER D 1 213 ? 25.045 118.828 14.857 1.00 69.93 210 SER D O 1
ATOM 9432 N N . ALA D 1 214 ? 23.489 117.783 13.622 1.00 64.02 211 ALA D N 1
ATOM 9433 C CA . ALA D 1 214 ? 22.705 117.460 14.815 1.00 62.35 211 ALA D CA 1
ATOM 9434 C C . ALA D 1 214 ? 23.447 116.489 15.727 1.00 65.01 211 ALA D C 1
ATOM 9435 O O . ALA D 1 214 ? 23.331 116.577 16.957 1.00 70.55 211 ALA D O 1
ATOM 9437 N N . TYR D 1 215 ? 24.207 115.549 15.151 1.00 62.94 212 TYR D N 1
ATOM 9438 C CA . TYR D 1 215 ? 24.997 114.648 15.981 1.00 62.16 212 TYR D CA 1
ATOM 9439 C C . TYR D 1 215 ? 26.164 115.377 16.629 1.00 61.43 212 TYR D C 1
ATOM 9440 O O . TYR D 1 215 ? 26.478 115.135 17.801 1.00 62.33 212 TYR D O 1
ATOM 9449 N N . ALA D 1 216 ? 26.821 116.265 15.880 1.00 58.67 213 ALA D N 1
ATOM 9450 C CA . ALA D 1 216 ? 27.929 117.023 16.453 1.00 68.77 213 ALA D CA 1
ATOM 9451 C C . ALA D 1 216 ? 27.458 117.866 17.634 1.00 71.35 213 ALA D C 1
ATOM 9452 O O . ALA D 1 216 ? 28.118 117.909 18.677 1.00 72.93 213 ALA D O 1
ATOM 9454 N N . GLU D 1 217 ? 26.301 118.519 17.499 1.00 73.62 214 GLU D N 1
ATOM 9455 C CA . GLU D 1 217 ? 25.759 119.276 18.616 1.00 69.83 214 GLU D CA 1
ATOM 9456 C C . GLU D 1 217 ? 25.456 118.366 19.794 1.00 76.13 214 GLU D C 1
ATOM 9457 O O . GLU D 1 217 ? 25.747 118.712 20.944 1.00 78.61 214 GLU D O 1
ATOM 9463 N N . PHE D 1 218 ? 24.871 117.194 19.533 1.00 73.22 215 PHE D N 1
ATOM 9464 C CA . PHE D 1 218 ? 24.628 116.258 20.627 1.00 71.74 215 PHE D CA 1
ATOM 9465 C C . PHE D 1 218 ? 25.940 115.758 21.235 1.00 68.89 215 PHE D C 1
ATOM 9466 O O . PHE D 1 218 ? 26.013 115.522 22.448 1.00 66.58 215 PHE D O 1
ATOM 9474 N N . LEU D 1 219 ? 26.984 115.602 20.415 1.00 66.68 216 LEU D N 1
ATOM 9475 C CA . LEU D 1 219 ? 28.276 115.155 20.925 1.00 67.40 216 LEU D CA 1
ATOM 9476 C C . LEU D 1 219 ? 28.891 116.179 21.866 1.00 77.40 216 LEU D C 1
ATOM 9477 O O . LEU D 1 219 ? 29.636 115.809 22.781 1.00 74.89 216 LEU D O 1
ATOM 9482 N N . ARG D 1 220 ? 28.617 117.466 21.645 1.00 81.40 217 ARG D N 1
ATOM 9483 C CA . ARG D 1 220 ? 29.176 118.491 22.518 1.00 81.52 217 ARG D CA 1
ATOM 9484 C C . ARG D 1 220 ? 28.558 118.439 23.907 1.00 75.64 217 ARG D C 1
ATOM 9485 O O . ARG D 1 220 ? 29.137 118.984 24.850 1.00 83.27 217 ARG D O 1
ATOM 9493 N N . SER D 1 221 ? 27.417 117.769 24.054 1.00 75.26 218 SER D N 1
ATOM 9494 C CA . SER D 1 221 ? 26.771 117.558 25.342 1.00 74.23 218 SER D CA 1
ATOM 9495 C C . SER D 1 221 ? 27.323 116.347 26.096 1.00 76.50 218 SER D C 1
ATOM 9496 O O . SER D 1 221 ? 26.700 115.893 27.063 1.00 74.62 218 SER D O 1
ATOM 9499 N N . LYS D 1 222 ? 28.466 115.810 25.685 1.00 74.54 219 LYS D N 1
ATOM 9500 C CA . LYS D 1 222 ? 29.038 114.636 26.327 1.00 75.21 219 LYS D CA 1
ATOM 9501 C C . LYS D 1 222 ? 30.479 114.913 26.728 1.00 76.24 219 LYS D C 1
ATOM 9502 O O . LYS D 1 222 ? 31.170 115.746 26.130 1.00 73.00 219 LYS D O 1
ATOM 9508 N N . SER D 1 223 ? 30.928 114.193 27.749 1.00 68.27 220 SER D N 1
ATOM 9509 C CA . SER D 1 223 ? 32.306 114.270 28.206 1.00 75.94 220 SER D CA 1
ATOM 9510 C C . SER D 1 223 ? 32.914 112.881 28.114 1.00 66.76 220 SER D C 1
ATOM 9511 O O . SER D 1 223 ? 32.347 111.911 28.630 1.00 70.92 220 SER D O 1
ATOM 9514 N N . PHE D 1 224 ? 34.057 112.785 27.457 1.00 64.46 221 PHE D N 1
ATOM 9515 C CA . PHE D 1 224 ? 34.695 111.502 27.237 1.00 66.56 221 PHE D CA 1
ATOM 9516 C C . PHE D 1 224 ? 36.027 111.475 27.971 1.00 67.07 221 PHE D C 1
ATOM 9517 O O . PHE D 1 224 ? 36.677 112.506 28.156 1.00 67.72 221 PHE D O 1
ATOM 9525 N N . GLN D 1 225 ? 36.402 110.289 28.426 1.00 66.22 222 GLN D N 1
ATOM 9526 C CA . GLN D 1 225 ? 37.666 110.086 29.102 1.00 59.68 222 GLN D CA 1
ATOM 9527 C C . GLN D 1 225 ? 38.732 109.735 28.076 1.00 63.32 222 GLN D C 1
ATOM 9528 O O . GLN D 1 225 ? 38.435 109.351 26.945 1.00 62.79 222 GLN D O 1
ATOM 9534 N N . LYS D 1 226 ? 39.983 109.859 28.482 1.00 56.60 223 LYS D N 1
ATOM 9535 C CA . LYS D 1 226 ? 41.062 109.357 27.659 1.00 58.11 223 LYS D CA 1
ATOM 9536 C C . LYS D 1 226 ? 41.017 107.827 27.627 1.00 52.82 223 LYS D C 1
ATOM 9537 O O . LYS D 1 226 ? 40.533 107.197 28.564 1.00 58.19 223 LYS D O 1
ATOM 9543 N N . PRO D 1 227 ? 41.515 107.197 26.561 1.00 59.41 224 PRO D N 1
ATOM 9544 C CA . PRO D 1 227 ? 41.581 105.728 26.566 1.00 57.05 224 PRO D CA 1
ATOM 9545 C C . PRO D 1 227 ? 42.484 105.200 27.667 1.00 57.78 224 PRO D C 1
ATOM 9546 O O . PRO D 1 227 ? 43.588 105.705 27.887 1.00 58.33 224 PRO D O 1
ATOM 9550 N N . SER D 1 228 ? 41.992 104.181 28.367 1.00 52.73 225 SER D N 1
ATOM 9551 C CA . SER D 1 228 ? 42.825 103.385 29.278 1.00 58.24 225 SER D CA 1
ATOM 9552 C C . SER D 1 228 ? 43.432 102.227 28.495 1.00 63.93 225 SER D C 1
ATOM 9553 O O . SER D 1 228 ? 44.644 102.195 28.257 1.00 68.96 225 SER D O 1
ATOM 9556 N N . ILE D 1 229 ? 42.590 101.290 28.064 1.00 52.37 226 ILE D N 1
ATOM 9557 C CA . ILE D 1 229 ? 43.082 100.183 27.240 1.00 48.21 226 ILE D CA 1
ATOM 9558 C C . ILE D 1 229 ? 43.502 100.736 25.883 1.00 47.18 226 ILE D C 1
ATOM 9559 O O . ILE D 1 229 ? 42.766 101.560 25.297 1.00 43.92 226 ILE D O 1
ATOM 9564 N N . PRO D 1 230 ? 44.680 100.363 25.382 1.00 43.85 227 PRO D N 1
ATOM 9565 C CA . PRO D 1 230 ? 45.120 100.832 24.059 1.00 43.61 227 PRO D CA 1
ATOM 9566 C C . PRO D 1 230 ? 44.099 100.484 22.982 1.00 44.12 227 PRO D C 1
ATOM 9567 O O . PRO D 1 230 ? 43.640 99.342 22.878 1.00 40.03 227 PRO D O 1
ATOM 9571 N N . ILE D 1 231 ? 43.777 101.481 22.161 1.00 42.96 228 ILE D N 1
ATOM 9572 C CA . ILE D 1 231 ? 42.851 101.365 21.047 1.00 40.74 228 ILE D CA 1
ATOM 9573 C C . ILE D 1 231 ? 43.618 101.366 19.726 1.00 45.22 228 ILE D C 1
ATOM 9574 O O . ILE D 1 231 ? 44.506 102.200 19.507 1.00 41.51 228 ILE D O 1
ATOM 9579 N N . VAL D 1 232 ? 43.241 100.465 18.828 1.00 37.06 229 VAL D N 1
ATOM 9580 C CA . VAL D 1 232 ? 43.593 100.546 17.415 1.00 40.81 229 VAL D CA 1
ATOM 9581 C C . VAL D 1 232 ? 42.309 100.779 16.632 1.00 43.03 229 VAL D C 1
ATOM 9582 O O . VAL D 1 232 ? 41.267 100.204 16.951 1.00 42.62 229 VAL D O 1
ATOM 9586 N N . SER D 1 233 ? 42.367 101.677 15.665 1.00 35.27 230 SER D N 1
ATOM 9587 C CA . SER D 1 233 ? 41.172 102.240 15.054 1.00 41.29 230 SER D CA 1
ATOM 9588 C C . SER D 1 233 ? 41.203 101.992 13.552 1.00 43.84 230 SER D C 1
ATOM 9589 O O . SER D 1 233 ? 42.180 102.337 12.878 1.00 39.29 230 SER D O 1
ATOM 9592 N N . SER D 1 234 ? 40.126 101.395 13.028 1.00 45.04 231 SER D N 1
ATOM 9593 C CA . SER D 1 234 ? 39.993 101.263 11.578 1.00 40.17 231 SER D CA 1
ATOM 9594 C C . SER D 1 234 ? 39.854 102.624 10.931 1.00 41.28 231 SER D C 1
ATOM 9595 O O . SER D 1 234 ? 40.154 102.787 9.753 1.00 46.76 231 SER D O 1
ATOM 9598 N N . LEU D 1 235 ? 39.302 103.582 11.662 1.00 43.44 232 LEU D N 1
ATOM 9599 C CA . LEU D 1 235 ? 39.091 104.919 11.126 1.00 46.77 232 LEU D CA 1
ATOM 9600 C C . LEU D 1 235 ? 40.431 105.602 10.833 1.00 50.37 232 LEU D C 1
ATOM 9601 O O . LEU D 1 235 ? 40.596 106.274 9.808 1.00 49.54 232 LEU D O 1
ATOM 9606 N N . THR D 1 236 ? 41.407 105.420 11.713 1.00 46.05 233 THR D N 1
ATOM 9607 C CA . THR D 1 236 ? 42.736 105.980 11.531 1.00 49.07 233 THR D CA 1
ATOM 9608 C C . THR D 1 236 ? 43.719 104.992 10.925 1.00 47.27 233 THR D C 1
ATOM 9609 O O . THR D 1 236 ? 44.804 105.395 10.501 1.00 48.88 233 THR D O 1
ATOM 9613 N N . GLY D 1 237 ? 43.376 103.713 10.874 1.00 43.58 234 GLY D N 1
ATOM 9614 C CA . GLY D 1 237 ? 44.358 102.754 10.416 1.00 41.25 234 GLY D CA 1
ATOM 9615 C C . GLY D 1 237 ? 45.576 102.607 11.305 1.00 48.37 234 GLY D C 1
ATOM 9616 O O . GLY D 1 237 ? 46.601 102.128 10.831 1.00 47.50 234 GLY D O 1
ATOM 9617 N N A SER D 1 238 ? 45.508 103.016 12.576 0.62 46.89 235 SER D N 1
ATOM 9618 N N B SER D 1 238 ? 45.464 102.923 12.596 0.38 46.81 235 SER D N 1
ATOM 9619 C CA A SER D 1 238 ? 46.658 102.950 13.483 0.62 47.15 235 SER D CA 1
ATOM 9620 C CA B SER D 1 238 ? 46.626 102.881 13.479 0.38 47.06 235 SER D CA 1
ATOM 9621 C C A SER D 1 238 ? 46.163 103.049 14.909 0.62 46.14 235 SER D C 1
ATOM 9622 C C B SER D 1 238 ? 46.153 102.899 14.924 0.38 46.08 235 SER D C 1
ATOM 9623 O O A SER D 1 238 ? 44.967 103.208 15.162 0.62 47.17 235 SER D O 1
ATOM 9624 O O B SER D 1 238 ? 44.951 102.857 15.206 0.38 46.89 235 SER D O 1
ATOM 9629 N N . CYS D 1 239 ? 47.109 102.988 15.847 1.00 45.58 236 CYS D N 1
ATOM 9630 C CA . CYS D 1 239 ? 46.771 103.155 17.255 1.00 38.77 236 CYS D CA 1
ATOM 9631 C C . CYS D 1 239 ? 46.088 104.508 17.447 1.00 35.86 236 CYS D C 1
ATOM 9632 O O . CYS D 1 239 ? 46.225 105.423 16.635 1.00 44.55 236 CYS D O 1
ATOM 9635 N N . LEU D 1 240 ? 45.267 104.609 18.479 1.00 38.77 237 LEU D N 1
ATOM 9636 C CA . LEU D 1 240 ? 44.529 105.836 18.733 1.00 44.28 237 LEU D CA 1
ATOM 9637 C C . LEU D 1 240 ? 44.783 106.248 20.178 1.00 47.35 237 LEU D C 1
ATOM 9638 O O . LEU D 1 240 ? 44.235 105.641 21.102 1.00 47.32 237 LEU D O 1
ATOM 9643 N N . HIS D 1 241 ? 45.538 107.323 20.364 1.00 40.01 238 HIS D N 1
ATOM 9644 C CA . HIS D 1 241 ? 45.867 107.821 21.691 1.00 43.82 238 HIS D CA 1
ATOM 9645 C C . HIS D 1 241 ? 45.147 109.099 22.039 1.00 42.08 238 HIS D C 1
ATOM 9646 O O . HIS D 1 241 ? 44.861 109.325 23.199 1.00 46.96 238 HIS D O 1
ATOM 9653 N N . VAL D 1 242 ? 44.856 109.938 21.059 1.00 43.39 239 VAL D N 1
ATOM 9654 C CA . VAL D 1 242 ? 44.176 111.198 21.293 1.00 46.19 239 VAL D CA 1
ATOM 9655 C C . VAL D 1 242 ? 42.970 111.193 20.378 1.00 51.81 239 VAL D C 1
ATOM 9656 O O . VAL D 1 242 ? 43.084 110.852 19.202 1.00 53.01 239 VAL D O 1
ATOM 9668 N N . ASP D 1 244 ? 39.680 113.204 18.675 1.00 58.54 241 ASP D N 1
ATOM 9669 C CA . ASP D 1 244 ? 39.155 114.552 18.497 1.00 59.92 241 ASP D CA 1
ATOM 9670 C C . ASP D 1 244 ? 37.642 114.529 18.686 1.00 58.27 241 ASP D C 1
ATOM 9671 O O . ASP D 1 244 ? 37.043 113.494 18.989 1.00 62.12 241 ASP D O 1
ATOM 9676 N N . GLU D 1 245 ? 37.015 115.697 18.539 1.00 65.72 242 GLU D N 1
ATOM 9677 C CA . GLU D 1 245 ? 35.619 115.846 18.951 1.00 72.93 242 GLU D CA 1
ATOM 9678 C C . GLU D 1 245 ? 34.663 115.022 18.083 1.00 70.84 242 GLU D C 1
ATOM 9679 O O . GLU D 1 245 ? 33.652 114.511 18.591 1.00 60.89 242 GLU D O 1
ATOM 9685 N N . ASN D 1 246 ? 34.993 114.833 16.801 1.00 68.98 243 ASN D N 1
ATOM 9686 C CA . ASN D 1 246 ? 34.126 114.182 15.823 1.00 74.01 243 ASN D CA 1
ATOM 9687 C C . ASN D 1 246 ? 34.333 112.675 15.713 1.00 64.96 243 ASN D C 1
ATOM 9688 O O . ASN D 1 246 ? 33.769 112.056 14.807 1.00 58.76 243 ASN D O 1
ATOM 9693 N N . PHE D 1 247 ? 35.106 112.069 16.611 1.00 58.49 244 PHE D N 1
ATOM 9694 C CA . PHE D 1 247 ? 35.452 110.663 16.445 1.00 53.25 244 PHE D CA 1
ATOM 9695 C C . PHE D 1 247 ? 34.219 109.771 16.309 1.00 55.09 244 PHE D C 1
ATOM 9696 O O . PHE D 1 247 ? 34.173 108.891 15.447 1.00 49.18 244 PHE D O 1
ATOM 9704 N N . PHE D 1 248 ? 33.231 109.940 17.189 1.00 47.38 245 PHE D N 1
ATOM 9705 C CA . PHE D 1 248 ? 32.071 109.058 17.152 1.00 48.94 245 PHE D CA 1
ATOM 9706 C C . PHE D 1 248 ? 31.152 109.364 15.982 1.00 54.51 245 PHE D C 1
ATOM 9707 O O . PHE D 1 248 ? 30.274 108.552 15.669 1.00 50.02 245 PHE D O 1
ATOM 9715 N N . TRP D 1 249 ? 31.325 110.514 15.341 1.00 50.32 246 TRP D N 1
ATOM 9716 C CA . TRP D 1 249 ? 30.682 110.724 14.067 1.00 46.45 246 TRP D CA 1
ATOM 9717 C C . TRP D 1 249 ? 31.482 110.060 12.961 1.00 52.50 246 TRP D C 1
ATOM 9718 O O . TRP D 1 249 ? 30.934 109.268 12.188 1.00 49.97 246 TRP D O 1
ATOM 9729 N N . ASN D 1 250 ? 32.787 110.361 12.886 1.00 51.49 247 ASN D N 1
ATOM 9730 C CA . ASN D 1 250 ? 33.661 109.730 11.897 1.00 50.72 247 ASN D CA 1
ATOM 9731 C C . ASN D 1 250 ? 33.640 108.209 11.963 1.00 53.14 247 ASN D C 1
ATOM 9732 O O . ASN D 1 250 ? 33.868 107.543 10.943 1.00 54.23 247 ASN D O 1
ATOM 9737 N N . ALA D 1 251 ? 33.359 107.634 13.133 1.00 50.11 248 ALA D N 1
ATOM 9738 C CA . ALA D 1 251 ? 33.288 106.181 13.210 1.00 57.88 248 ALA D CA 1
ATOM 9739 C C . ALA D 1 251 ? 32.273 105.618 12.215 1.00 54.40 248 ALA D C 1
ATOM 9740 O O . ALA D 1 251 ? 32.527 104.577 11.605 1.00 60.45 248 ALA D O 1
ATOM 9742 N N . VAL D 1 252 ? 31.135 106.297 12.004 1.00 55.19 249 VAL D N 1
ATOM 9743 C CA . VAL D 1 252 ? 30.168 105.815 11.015 1.00 51.32 249 VAL D CA 1
ATOM 9744 C C . VAL D 1 252 ? 30.213 106.559 9.685 1.00 51.06 249 VAL D C 1
ATOM 9745 O O . VAL D 1 252 ? 29.551 106.116 8.733 1.00 47.36 249 VAL D O 1
ATOM 9749 N N . ARG D 1 253 ? 30.929 107.682 9.590 1.00 46.21 250 ARG D N 1
ATOM 9750 C CA . ARG D 1 253 ? 30.962 108.479 8.367 1.00 50.60 250 ARG D CA 1
ATOM 9751 C C . ARG D 1 253 ? 32.204 108.232 7.530 1.00 54.75 250 ARG D C 1
ATOM 9752 O O . ARG D 1 253 ? 32.136 108.256 6.288 1.00 51.85 250 ARG D O 1
ATOM 9760 N N . LYS D 1 254 ? 33.324 107.985 8.165 1.00 54.08 251 LYS D N 1
ATOM 9761 C CA . LYS D 1 254 ? 34.547 107.904 7.373 1.00 50.16 251 LYS D CA 1
ATOM 9762 C C . LYS D 1 254 ? 34.763 106.489 6.863 1.00 45.10 251 LYS D C 1
ATOM 9763 O O . LYS D 1 254 ? 34.303 105.522 7.480 1.00 47.65 251 LYS D O 1
ATOM 9769 N N . PRO D 1 255 ? 35.467 106.360 5.747 1.00 46.69 252 PRO D N 1
ATOM 9770 C CA . PRO D 1 255 ? 35.849 105.034 5.265 1.00 50.11 252 PRO D CA 1
ATOM 9771 C C . PRO D 1 255 ? 36.802 104.386 6.244 1.00 50.55 252 PRO D C 1
ATOM 9772 O O . PRO D 1 255 ? 37.387 105.027 7.120 1.00 55.51 252 PRO D O 1
ATOM 9792 N N . PHE D 1 258 ? 40.946 99.085 7.770 1.00 39.47 255 PHE D N 1
ATOM 9793 C CA . PHE D 1 258 ? 41.144 97.920 8.622 1.00 40.35 255 PHE D CA 1
ATOM 9794 C C . PHE D 1 258 ? 42.492 97.257 8.337 1.00 39.44 255 PHE D C 1
ATOM 9795 O O . PHE D 1 258 ? 43.214 96.863 9.261 1.00 42.14 255 PHE D O 1
ATOM 9803 N N . ARG D 1 259 ? 42.867 97.150 7.070 1.00 35.42 256 ARG D N 1
ATOM 9804 C CA . ARG D 1 259 ? 44.118 96.473 6.739 1.00 37.72 256 ARG D CA 1
ATOM 9805 C C . ARG D 1 259 ? 45.316 97.220 7.311 1.00 40.30 256 ARG D C 1
ATOM 9806 O O . ARG D 1 259 ? 46.311 96.603 7.699 1.00 41.27 256 ARG D O 1
ATOM 9814 N N . GLU D 1 260 ? 45.251 98.553 7.331 1.00 39.18 257 GLU D N 1
ATOM 9815 C CA . GLU D 1 260 ? 46.328 99.340 7.920 1.00 44.03 257 GLU D CA 1
ATOM 9816 C C . GLU D 1 260 ? 46.369 99.153 9.427 1.00 44.81 257 GLU D C 1
ATOM 9817 O O . GLU D 1 260 ? 47.451 99.154 10.028 1.00 42.97 257 GLU D O 1
ATOM 9823 N N . ALA D 1 261 ? 45.202 98.992 10.059 1.00 39.13 258 ALA D N 1
ATOM 9824 C CA . ALA D 1 261 ? 45.184 98.725 11.496 1.00 39.09 258 ALA D CA 1
ATOM 9825 C C . ALA D 1 261 ? 45.853 97.393 11.805 1.00 39.87 258 ALA D C 1
ATOM 9826 O O . ALA D 1 261 ? 46.721 97.310 12.681 1.00 39.29 258 ALA D O 1
ATOM 9828 N N . ILE D 1 262 ? 45.460 96.336 11.090 1.00 38.01 259 ILE D N 1
ATOM 9829 C CA . ILE D 1 262 ? 46.065 95.022 11.301 1.00 41.61 259 ILE D CA 1
ATOM 9830 C C . ILE D 1 262 ? 47.558 95.082 11.013 1.00 42.67 259 ILE D C 1
ATOM 9831 O O . ILE D 1 262 ? 48.372 94.511 11.754 1.00 39.72 259 ILE D O 1
ATOM 9836 N N . ARG D 1 263 ? 47.934 95.771 9.926 1.00 38.95 260 ARG D N 1
ATOM 9837 C CA . ARG D 1 263 ? 49.346 95.876 9.565 1.00 43.54 260 ARG D CA 1
ATOM 9838 C C . ARG D 1 263 ? 50.157 96.528 10.678 1.00 40.34 260 ARG D C 1
ATOM 9839 O O . ARG D 1 263 ? 51.277 96.095 10.978 1.00 42.84 260 ARG D O 1
ATOM 9847 N N . TYR D 1 264 ? 49.617 97.596 11.272 1.00 38.31 261 TYR D N 1
ATOM 9848 C CA . TYR D 1 264 ? 50.302 98.265 12.375 1.00 44.14 261 TYR D CA 1
ATOM 9849 C C . TYR D 1 264 ? 50.496 97.306 13.535 1.00 44.40 261 TYR D C 1
ATOM 9850 O O . TYR D 1 264 ? 51.602 97.175 14.078 1.00 41.86 261 TYR D O 1
ATOM 9859 N N . LEU D 1 265 ? 49.429 96.600 13.912 1.00 39.77 262 LEU D N 1
ATOM 9860 C CA . LEU D 1 265 ? 49.528 95.639 14.992 1.00 35.89 262 LEU D CA 1
ATOM 9861 C C . LEU D 1 265 ? 50.560 94.561 14.695 1.00 38.95 262 LEU D C 1
ATOM 9862 O O . LEU D 1 265 ? 51.346 94.182 15.573 1.00 41.98 262 LEU D O 1
ATOM 9867 N N . GLU D 1 266 ? 50.579 94.060 13.467 1.00 41.15 263 GLU D N 1
ATOM 9868 C CA . GLU D 1 266 ? 51.529 93.011 13.104 1.00 46.88 263 GLU D CA 1
ATOM 9869 C C . GLU D 1 266 ? 52.959 93.543 13.023 1.00 51.84 263 GLU D C 1
ATOM 9870 O O . GLU D 1 266 ? 53.909 92.767 13.147 1.00 50.54 263 GLU D O 1
ATOM 9876 N N . SER D 1 267 ? 53.123 94.847 12.820 1.00 43.89 264 SER D N 1
ATOM 9877 C CA . SER D 1 267 ? 54.445 95.454 12.875 1.00 46.33 264 SER D CA 1
ATOM 9878 C C . SER D 1 267 ? 54.982 95.550 14.307 1.00 51.40 264 SER D C 1
ATOM 9879 O O . SER D 1 267 ? 56.195 95.667 14.492 1.00 49.71 264 SER D O 1
ATOM 9882 N N . GLN D 1 268 ? 54.127 95.497 15.332 1.00 51.25 265 GLN D N 1
ATOM 9883 C CA . GLN D 1 268 ? 54.635 95.607 16.693 1.00 50.45 265 GLN D CA 1
ATOM 9884 C C . GLN D 1 268 ? 54.730 94.275 17.415 1.00 53.59 265 GLN D C 1
ATOM 9885 O O . GLN D 1 268 ? 55.588 94.127 18.292 1.00 48.92 265 GLN D O 1
ATOM 9891 N N . HIS D 1 269 ? 53.858 93.320 17.087 1.00 51.69 266 HIS D N 1
ATOM 9892 C CA . HIS D 1 269 ? 53.687 92.094 17.860 1.00 52.37 266 HIS D CA 1
ATOM 9893 C C . HIS D 1 269 ? 53.183 90.989 16.955 1.00 48.82 266 HIS D C 1
ATOM 9894 O O . HIS D 1 269 ? 52.716 91.234 15.854 1.00 46.03 266 HIS D O 1
ATOM 9901 N N . THR D 1 270 ? 53.171 89.776 17.495 1.00 49.49 267 THR D N 1
ATOM 9902 C CA . THR D 1 270 ? 52.434 88.663 16.904 1.00 52.80 267 THR D CA 1
ATOM 9903 C C . THR D 1 270 ? 51.146 88.469 17.711 1.00 52.05 267 THR D C 1
ATOM 9904 O O . THR D 1 270 ? 51.064 87.629 18.595 1.00 48.69 267 THR D O 1
ATOM 9908 N N . CYS D 1 271 ? 50.130 89.279 17.404 1.00 45.46 268 CYS D N 1
ATOM 9909 C CA . CYS D 1 271 ? 48.930 89.339 18.231 1.00 48.53 268 CYS D CA 1
ATOM 9910 C C . CYS D 1 271 ? 48.064 88.096 18.093 1.00 47.35 268 CYS D C 1
ATOM 9911 O O . CYS D 1 271 ? 48.093 87.390 17.085 1.00 45.64 268 CYS D O 1
ATOM 9914 N N . LYS D 1 272 ? 47.268 87.850 19.126 1.00 49.10 269 LYS D N 1
ATOM 9915 C CA . LYS D 1 272 ? 46.112 86.966 19.030 1.00 47.11 269 LYS D CA 1
ATOM 9916 C C . LYS D 1 272 ? 44.871 87.830 18.848 1.00 44.41 269 LYS D C 1
ATOM 9917 O O . LYS D 1 272 ? 44.705 88.843 19.535 1.00 42.83 269 LYS D O 1
ATOM 9923 N N . PHE D 1 273 ? 44.012 87.440 17.916 1.00 38.22 270 PHE D N 1
ATOM 9924 C CA . PHE D 1 273 ? 42.894 88.270 17.485 1.00 39.20 270 PHE D CA 1
ATOM 9925 C C . PHE D 1 273 ? 41.591 87.566 17.832 1.00 44.32 270 PHE D C 1
ATOM 9926 O O . PHE D 1 273 ? 41.323 86.463 17.338 1.00 44.93 270 PHE D O 1
ATOM 9934 N N . ILE D 1 274 ? 40.788 88.196 18.675 1.00 41.35 271 ILE D N 1
ATOM 9935 C CA . ILE D 1 274 ? 39.497 87.650 19.061 1.00 36.67 271 ILE D CA 1
ATOM 9936 C C . ILE D 1 274 ? 38.430 88.585 18.523 1.00 38.63 271 ILE D C 1
ATOM 9937 O O . ILE D 1 274 ? 38.424 89.784 18.845 1.00 37.27 271 ILE D O 1
ATOM 9942 N N . ASP D 1 275 ? 37.553 88.043 17.678 1.00 33.55 272 ASP D N 1
ATOM 9943 C CA . ASP D 1 275 ? 36.467 88.811 17.081 1.00 31.79 272 ASP D CA 1
ATOM 9944 C C . ASP D 1 275 ? 35.282 88.712 18.042 1.00 41.48 272 ASP D C 1
ATOM 9945 O O . ASP D 1 275 ? 34.744 87.618 18.273 1.00 34.94 272 ASP D O 1
ATOM 9950 N N . LEU D 1 276 ? 34.925 89.829 18.673 1.00 35.16 273 LEU D N 1
ATOM 9951 C CA . LEU D 1 276 ? 33.731 89.882 19.507 1.00 34.04 273 LEU D CA 1
ATOM 9952 C C . LEU D 1 276 ? 32.533 90.431 18.751 1.00 41.09 273 LEU D C 1
ATOM 9953 O O . LEU D 1 276 ? 31.502 90.729 19.377 1.00 40.79 273 LEU D O 1
ATOM 9958 N N . GLY D 1 277 ? 32.672 90.639 17.436 1.00 36.34 274 GLY D N 1
ATOM 9959 C CA . GLY D 1 277 ? 31.608 91.166 16.618 1.00 35.43 274 GLY D CA 1
ATOM 9960 C C . GLY D 1 277 ? 30.719 90.030 16.136 1.00 38.18 274 GLY D C 1
ATOM 9961 O O . GLY D 1 277 ? 31.165 88.888 15.993 1.00 35.79 274 GLY D O 1
ATOM 9962 N N . PRO D 1 278 ? 29.440 90.297 15.902 1.00 37.64 275 PRO D N 1
ATOM 9963 C CA . PRO D 1 278 ? 28.602 89.254 15.290 1.00 37.16 275 PRO D CA 1
ATOM 9964 C C . PRO D 1 278 ? 29.126 88.918 13.895 1.00 39.98 275 PRO D C 1
ATOM 9965 O O . PRO D 1 278 ? 29.707 89.768 13.209 1.00 35.13 275 PRO D O 1
ATOM 9969 N N . SER D 1 279 ? 28.961 87.639 13.527 1.00 31.67 276 SER D N 1
ATOM 9970 C CA . SER D 1 279 ? 29.296 87.021 12.233 1.00 36.01 276 SER D CA 1
ATOM 9971 C C . SER D 1 279 ? 30.747 86.572 12.140 1.00 38.39 276 SER D C 1
ATOM 9972 O O . SER D 1 279 ? 31.101 85.789 11.251 1.00 39.93 276 SER D O 1
ATOM 9975 N N . GLY D 1 280 ? 31.609 87.073 13.019 1.00 38.85 277 GLY D N 1
ATOM 9976 C CA . GLY D 1 280 ? 33.016 86.742 12.881 1.00 33.54 277 GLY D CA 1
ATOM 9977 C C . GLY D 1 280 ? 33.659 87.292 11.630 1.00 37.32 277 GLY D C 1
ATOM 9978 O O . GLY D 1 280 ? 34.587 86.678 11.095 1.00 39.84 277 GLY D O 1
ATOM 9979 N N . THR D 1 281 ? 33.180 88.450 11.161 1.00 35.73 278 THR D N 1
ATOM 9980 C CA . THR D 1 281 ? 33.652 89.060 9.916 1.00 36.35 278 THR D CA 1
ATOM 9981 C C . THR D 1 281 ? 35.110 89.503 10.019 1.00 39.45 278 THR D C 1
ATOM 9982 O O . THR D 1 281 ? 35.905 89.326 9.086 1.00 37.32 278 THR D O 1
ATOM 9986 N N . LEU D 1 282 ? 35.453 90.157 11.121 1.00 39.37 279 LEU D N 1
ATOM 9987 C CA . LEU D 1 282 ? 36.808 90.681 11.275 1.00 39.88 279 LEU D CA 1
ATOM 9988 C C . LEU D 1 282 ? 37.815 89.554 11.417 1.00 35.89 279 LEU D C 1
ATOM 9989 O O . LEU D 1 282 ? 38.925 89.629 10.865 1.00 39.17 279 LEU D O 1
ATOM 9994 N N . ALA D 1 283 ? 37.456 88.495 12.138 1.00 36.17 280 ALA D N 1
ATOM 9995 C CA . ALA D 1 283 ? 38.335 87.329 12.165 1.00 39.26 280 ALA D CA 1
ATOM 9996 C C . ALA D 1 283 ? 38.547 86.761 10.760 1.00 39.48 280 ALA D C 1
ATOM 9997 O O . ALA D 1 283 ? 39.651 86.324 10.427 1.00 35.39 280 ALA D O 1
ATOM 9999 N N . ALA D 1 284 ? 37.508 86.763 9.915 1.00 38.20 281 ALA D N 1
ATOM 10000 C CA . ALA D 1 284 ? 37.677 86.261 8.552 1.00 38.70 281 ALA D CA 1
ATOM 10001 C C . ALA D 1 284 ? 38.648 87.143 7.759 1.00 40.16 281 ALA D C 1
ATOM 10002 O O . ALA D 1 284 ? 39.535 86.643 7.057 1.00 40.91 281 ALA D O 1
ATOM 10004 N N . PHE D 1 285 ? 38.521 88.459 7.901 1.00 38.53 282 PHE D N 1
ATOM 10005 C CA . PHE D 1 285 ? 39.431 89.368 7.221 1.00 33.77 282 PHE D CA 1
ATOM 10006 C C . PHE D 1 285 ? 40.863 89.151 7.700 1.00 35.23 282 PHE D C 1
ATOM 10007 O O . PHE D 1 285 ? 41.794 89.088 6.894 1.00 39.44 282 PHE D O 1
ATOM 10015 N N . VAL D 1 286 ? 41.057 89.043 9.025 1.00 39.61 283 VAL D N 1
ATOM 10016 C CA . VAL D 1 286 ? 42.410 88.935 9.566 1.00 36.83 283 VAL D CA 1
ATOM 10017 C C . VAL D 1 286 ? 43.079 87.668 9.048 1.00 39.51 283 VAL D C 1
ATOM 10018 O O . VAL D 1 286 ? 44.262 87.678 8.710 1.00 37.86 283 VAL D O 1
ATOM 10022 N N . LYS D 1 287 ? 42.336 86.559 8.982 1.00 36.95 284 LYS D N 1
ATOM 10023 C CA . LYS D 1 287 ? 42.910 85.330 8.447 1.00 38.43 284 LYS D CA 1
ATOM 10024 C C . LYS D 1 287 ? 43.372 85.504 7.003 1.00 49.00 284 LYS D C 1
ATOM 10025 O O . LYS D 1 287 ? 44.305 84.816 6.578 1.00 40.96 284 LYS D O 1
ATOM 10031 N N . GLN D 1 288 ? 42.742 86.413 6.239 1.00 37.74 285 GLN D N 1
ATOM 10032 C CA . GLN D 1 288 ? 43.218 86.686 4.879 1.00 38.91 285 GLN D CA 1
ATOM 10033 C C . GLN D 1 288 ? 44.415 87.620 4.881 1.00 46.44 285 GLN D C 1
ATOM 10034 O O . GLN D 1 288 ? 45.204 87.608 3.944 1.00 43.97 285 GLN D O 1
ATOM 10040 N N . LEU D 1 289 ? 44.552 88.449 5.902 1.00 43.39 286 LEU D N 1
ATOM 10041 C CA . LEU D 1 289 ? 45.612 89.439 5.920 1.00 44.39 286 LEU D CA 1
ATOM 10042 C C . LEU D 1 289 ? 46.912 88.932 6.532 1.00 50.77 286 LEU D C 1
ATOM 10043 O O . LEU D 1 289 ? 47.950 89.566 6.330 1.00 54.93 286 LEU D O 1
ATOM 10048 N N . ILE D 1 290 ? 46.887 87.855 7.313 1.00 49.64 287 ILE D N 1
ATOM 10049 C CA . ILE D 1 290 ? 48.118 87.417 7.976 1.00 48.72 287 ILE D CA 1
ATOM 10050 C C . ILE D 1 290 ? 48.522 86.067 7.392 1.00 59.98 287 ILE D C 1
ATOM 10051 O O . ILE D 1 290 ? 47.669 85.384 6.801 1.00 48.47 287 ILE D O 1
ATOM 10056 N N . PRO D 1 291 ? 49.803 85.661 7.515 1.00 74.49 288 PRO D N 1
ATOM 10057 C CA . PRO D 1 291 ? 50.267 84.416 6.874 1.00 63.59 288 PRO D CA 1
ATOM 10058 C C . PRO D 1 291 ? 49.362 83.240 7.207 1.00 78.75 288 PRO D C 1
ATOM 10059 O O . PRO D 1 291 ? 48.798 83.158 8.303 1.00 81.40 288 PRO D O 1
ATOM 10063 N N . GLY D 1 292 ? 49.223 82.322 6.247 1.00 73.98 289 GLY D N 1
ATOM 10064 C CA . GLY D 1 292 ? 48.317 81.198 6.439 1.00 76.01 289 GLY D CA 1
ATOM 10065 C C . GLY D 1 292 ? 48.642 80.373 7.670 1.00 87.17 289 GLY D C 1
ATOM 10066 O O . GLY D 1 292 ? 47.740 79.819 8.310 1.00 86.40 289 GLY D O 1
ATOM 10067 N N . ASP D 1 293 ? 49.931 80.291 8.022 1.00 89.70 290 ASP D N 1
ATOM 10068 C CA . ASP D 1 293 ? 50.354 79.610 9.244 1.00 98.43 290 ASP D CA 1
ATOM 10069 C C . ASP D 1 293 ? 49.619 80.147 10.462 1.00 99.30 290 ASP D C 1
ATOM 10070 O O . ASP D 1 293 ? 49.181 79.380 11.330 1.00 100.68 290 ASP D O 1
ATOM 10075 N N . SER D 1 294 ? 49.471 81.470 10.537 1.00 92.90 291 SER D N 1
ATOM 10076 C CA . SER D 1 294 ? 48.872 82.153 11.677 1.00 85.06 291 SER D CA 1
ATOM 10077 C C . SER D 1 294 ? 47.338 82.189 11.621 1.00 81.25 291 SER D C 1
ATOM 10078 O O . SER D 1 294 ? 46.727 83.155 12.095 1.00 78.16 291 SER D O 1
ATOM 10081 N N . ALA D 1 295 ? 46.686 81.170 11.058 1.00 79.02 292 ALA D N 1
ATOM 10082 C CA . ALA D 1 295 ? 45.227 81.160 11.099 1.00 73.00 292 ALA D CA 1
ATOM 10083 C C . ALA D 1 295 ? 44.717 80.931 12.520 1.00 64.47 292 ALA D C 1
ATOM 10084 O O . ALA D 1 295 ? 43.753 81.572 12.946 1.00 68.00 292 ALA D O 1
ATOM 10086 N N . ASP D 1 296 ? 45.343 80.027 13.269 1.00 66.66 293 ASP D N 1
ATOM 10087 C CA . ASP D 1 296 ? 45.004 79.710 14.656 1.00 68.75 293 ASP D CA 1
ATOM 10088 C C . ASP D 1 296 ? 45.392 80.851 15.680 1.00 68.14 293 ASP D C 1
ATOM 10089 O O . ASP D 1 296 ? 45.370 80.631 16.890 1.00 68.09 293 ASP D O 1
ATOM 10094 N N . ARG D 1 297 ? 45.805 82.032 15.235 1.00 64.89 294 ARG D N 1
ATOM 10095 C CA . ARG D 1 297 ? 45.907 83.221 16.071 1.00 62.09 294 ARG D CA 1
ATOM 10096 C C . ARG D 1 297 ? 44.645 84.060 16.020 1.00 49.75 294 ARG D C 1
ATOM 10097 O O . ARG D 1 297 ? 44.638 85.178 16.538 1.00 46.53 294 ARG D O 1
ATOM 10105 N N A CYS D 1 298 ? 43.623 83.600 15.298 0.48 46.43 295 CYS D N 1
ATOM 10106 N N B CYS D 1 298 ? 43.573 83.530 15.458 0.52 46.30 295 CYS D N 1
ATOM 10107 C CA A CYS D 1 298 ? 42.368 84.313 15.114 0.48 49.38 295 CYS D CA 1
ATOM 10108 C CA B CYS D 1 298 ? 42.407 84.344 15.176 0.52 49.36 295 CYS D CA 1
ATOM 10109 C C A CYS D 1 298 ? 41.217 83.400 15.494 0.48 49.72 295 CYS D C 1
ATOM 10110 C C B CYS D 1 298 ? 41.155 83.504 15.349 0.52 49.73 295 CYS D C 1
ATOM 10111 O O A CYS D 1 298 ? 41.197 82.225 15.114 0.48 48.25 295 CYS D O 1
ATOM 10112 O O B CYS D 1 298 ? 41.018 82.464 14.698 0.52 47.08 295 CYS D O 1
ATOM 10117 N N . CYS D 1 299 ? 40.243 83.943 16.211 1.00 40.69 296 CYS D N 1
ATOM 10118 C CA . CYS D 1 299 ? 38.982 83.242 16.318 1.00 48.60 296 CYS D CA 1
ATOM 10119 C C . CYS D 1 299 ? 37.842 84.225 16.519 1.00 43.82 296 CYS D C 1
ATOM 10120 O O . CYS D 1 299 ? 38.021 85.395 16.867 1.00 42.09 296 CYS D O 1
ATOM 10123 N N . SER D 1 300 ? 36.663 83.722 16.257 1.00 39.20 297 SER D N 1
ATOM 10124 C CA . SER D 1 300 ? 35.454 84.490 16.374 1.00 40.13 297 SER D CA 1
ATOM 10125 C C . SER D 1 300 ? 34.610 83.762 17.402 1.00 39.19 297 SER D C 1
ATOM 10126 O O . SER D 1 300 ? 34.922 82.641 17.799 1.00 42.46 297 SER D O 1
ATOM 10129 N N . ILE D 1 301 ? 33.532 84.388 17.838 1.00 35.87 298 ILE D N 1
ATOM 10130 C CA . ILE D 1 301 ? 32.733 83.748 18.882 1.00 35.23 298 ILE D CA 1
ATOM 10131 C C . ILE D 1 301 ? 31.279 83.685 18.439 1.00 35.50 298 ILE D C 1
ATOM 10132 O O . ILE D 1 301 ? 30.675 82.613 18.412 1.00 34.83 298 ILE D O 1
ATOM 10137 N N . ILE D 1 302 ? 30.731 84.830 18.057 1.00 31.66 299 ILE D N 1
ATOM 10138 C CA . ILE D 1 302 ? 29.322 84.945 17.700 1.00 36.28 299 ILE D CA 1
ATOM 10139 C C . ILE D 1 302 ? 29.185 84.780 16.188 1.00 37.29 299 ILE D C 1
ATOM 10140 O O . ILE D 1 302 ? 29.628 85.639 15.414 1.00 37.80 299 ILE D O 1
ATOM 10145 N N . THR D 1 303 ? 28.598 83.660 15.771 1.00 35.61 300 THR D N 1
ATOM 10146 C CA . THR D 1 303 ? 28.397 83.308 14.371 1.00 36.67 300 THR D CA 1
ATOM 10147 C C . THR D 1 303 ? 27.054 82.611 14.242 1.00 40.88 300 THR D C 1
ATOM 10148 O O . THR D 1 303 ? 26.517 82.091 15.231 1.00 34.46 300 THR D O 1
ATOM 10152 N N . PRO D 1 304 ? 26.496 82.568 13.029 1.00 36.24 301 PRO D N 1
ATOM 10153 C CA . PRO D 1 304 ? 25.186 81.909 12.822 1.00 36.70 301 PRO D CA 1
ATOM 10154 C C . PRO D 1 304 ? 25.190 80.403 13.082 1.00 37.53 301 PRO D C 1
ATOM 10155 O O . PRO D 1 304 ? 24.124 79.777 13.016 1.00 42.01 301 PRO D O 1
ATOM 10159 N N . PHE D 1 305 ? 26.346 79.795 13.320 1.00 34.40 302 PHE D N 1
ATOM 10160 C CA . PHE D 1 305 ? 26.378 78.425 13.812 1.00 45.62 302 PHE D CA 1
ATOM 10161 C C . PHE D 1 305 ? 25.941 78.317 15.265 1.00 45.23 302 PHE D C 1
ATOM 10162 O O . PHE D 1 305 ? 25.730 77.194 15.739 1.00 42.86 302 PHE D O 1
ATOM 10170 N N . HIS D 1 306 ? 25.782 79.446 15.959 1.00 38.66 303 HIS D N 1
ATOM 10171 C CA . HIS D 1 306 ? 25.283 79.461 17.351 1.00 43.35 303 HIS D CA 1
ATOM 10172 C C . HIS D 1 306 ? 26.091 78.504 18.221 1.00 45.57 303 HIS D C 1
ATOM 10173 O O . HIS D 1 306 ? 25.552 77.648 18.925 1.00 49.06 303 HIS D O 1
ATOM 10180 N N . GLN D 1 307 ? 27.406 78.635 18.138 1.00 41.71 304 GLN D N 1
ATOM 10181 C CA . GLN D 1 307 ? 28.369 77.822 18.869 1.00 39.83 304 GLN D CA 1
ATOM 10182 C C . GLN D 1 307 ? 29.156 78.691 19.831 1.00 41.48 304 GLN D C 1
ATOM 10183 O O . GLN D 1 307 ? 30.348 78.439 20.051 1.00 42.18 304 GLN D O 1
ATOM 10189 N N . GLU D 1 308 ? 28.517 79.748 20.370 1.00 36.69 305 GLU D N 1
ATOM 10190 C CA . GLU D 1 308 ? 29.250 80.710 21.194 1.00 41.94 305 GLU D CA 1
ATOM 10191 C C . GLU D 1 308 ? 29.936 80.018 22.368 1.00 46.42 305 GLU D C 1
ATOM 10192 O O . GLU D 1 308 ? 31.070 80.361 22.723 1.00 43.63 305 GLU D O 1
ATOM 10198 N N . LEU D 1 309 ? 29.272 79.030 22.979 1.00 46.81 306 LEU D N 1
ATOM 10199 C CA . LEU D 1 309 ? 29.862 78.382 24.152 1.00 51.04 306 LEU D CA 1
ATOM 10200 C C . LEU D 1 309 ? 31.067 77.545 23.757 1.00 41.13 306 LEU D C 1
ATOM 10201 O O . LEU D 1 309 ? 32.110 77.599 24.416 1.00 45.13 306 LEU D O 1
ATOM 10206 N N . LYS D 1 310 ? 30.969 76.800 22.655 1.00 49.66 307 LYS D N 1
ATOM 10207 C CA . LYS D 1 310 ? 32.142 76.083 22.163 1.00 44.36 307 LYS D CA 1
ATOM 10208 C C . LYS D 1 310 ? 33.264 77.055 21.805 1.00 47.24 307 LYS D C 1
ATOM 10209 O O . LYS D 1 310 ? 34.441 76.811 22.113 1.00 51.59 307 LYS D O 1
ATOM 10215 N N . ASN D 1 311 ? 32.920 78.177 21.174 1.00 49.01 308 ASN D N 1
ATOM 10216 C CA . ASN D 1 311 ? 33.961 79.107 20.745 1.00 43.84 308 ASN D CA 1
ATOM 10217 C C . ASN D 1 311 ? 34.643 79.778 21.933 1.00 52.93 308 ASN D C 1
ATOM 10218 O O . ASN D 1 311 ? 35.843 80.068 21.877 1.00 44.49 308 ASN D O 1
ATOM 10223 N N . LEU D 1 312 ? 33.895 80.038 23.015 1.00 50.32 309 LEU D N 1
ATOM 10224 C CA . LEU D 1 312 ? 34.477 80.661 24.201 1.00 47.74 309 LEU D CA 1
ATOM 10225 C C . LEU D 1 312 ? 35.512 79.755 24.862 1.00 56.79 309 LEU D C 1
ATOM 10226 O O . LEU D 1 312 ? 36.525 80.242 25.387 1.00 60.51 309 LEU D O 1
ATOM 10231 N N . ASN D 1 313 ? 35.286 78.439 24.826 1.00 54.70 310 ASN D N 1
ATOM 10232 C CA . ASN D 1 313 ? 36.266 77.497 25.360 1.00 62.37 310 ASN D CA 1
ATOM 10233 C C . ASN D 1 313 ? 37.518 77.438 24.495 1.00 64.38 310 ASN D C 1
ATOM 10234 O O . ASN D 1 313 ? 38.620 77.237 25.014 1.00 70.76 310 ASN D O 1
ATOM 10239 N N . THR D 1 314 ? 37.374 77.624 23.183 1.00 61.30 311 THR D N 1
ATOM 10240 C CA . THR D 1 314 ? 38.551 77.769 22.338 1.00 63.56 311 THR D CA 1
ATOM 10241 C C . THR D 1 314 ? 39.349 79.007 22.728 1.00 62.25 311 THR D C 1
ATOM 10242 O O . THR D 1 314 ? 40.578 78.956 22.825 1.00 63.55 311 THR D O 1
ATOM 10246 N N . VAL D 1 315 ? 38.660 80.120 22.990 1.00 58.84 312 VAL D N 1
ATOM 10247 C CA . VAL D 1 315 ? 39.319 81.363 23.386 1.00 62.48 312 VAL D CA 1
ATOM 10248 C C . VAL D 1 315 ? 40.123 81.197 24.672 1.00 67.95 312 VAL D C 1
ATOM 10249 O O . VAL D 1 315 ? 41.113 81.905 24.884 1.00 66.94 312 VAL D O 1
ATOM 10253 N N . GLU D 1 316 ? 39.730 80.262 25.540 1.00 70.39 313 GLU D N 1
ATOM 10254 C CA . GLU D 1 316 ? 40.473 80.037 26.781 1.00 74.97 313 GLU D CA 1
ATOM 10255 C C . GLU D 1 316 ? 41.933 79.678 26.510 1.00 75.62 313 GLU D C 1
ATOM 10256 O O . GLU D 1 316 ? 42.820 80.059 27.280 1.00 80.49 313 GLU D O 1
ATOM 10262 N N . TYR D 1 317 ? 42.203 78.969 25.413 1.00 83.53 314 TYR D N 1
ATOM 10263 C CA . TYR D 1 317 ? 43.570 78.604 25.055 1.00 84.33 314 TYR D CA 1
ATOM 10264 C C . TYR D 1 317 ? 44.404 79.802 24.604 1.00 87.42 314 TYR D C 1
ATOM 10265 O O . TYR D 1 317 ? 45.621 79.665 24.443 1.00 89.40 314 TYR D O 1
ATOM 10274 N N . PHE D 1 318 ? 43.783 80.967 24.406 1.00 86.16 315 PHE D N 1
ATOM 10275 C CA . PHE D 1 318 ? 44.514 82.175 24.041 1.00 84.48 315 PHE D CA 1
ATOM 10276 C C . PHE D 1 318 ? 45.092 82.874 25.268 1.00 79.77 315 PHE D C 1
ATOM 10277 O O . PHE D 1 318 ? 46.138 83.529 25.176 1.00 81.12 315 PHE D O 1
ATOM 10285 N N . ARG D 1 319 ? 44.419 82.763 26.406 1.00 73.75 316 ARG D N 1
ATOM 10286 C CA . ARG D 1 319 ? 44.853 83.410 27.640 1.00 85.84 316 ARG D CA 1
ATOM 10287 C C . ARG D 1 319 ? 45.988 82.616 28.282 1.00 82.47 316 ARG D C 1
ATOM 10288 O O . ARG D 1 319 ? 46.028 81.386 28.180 1.00 86.18 316 ARG D O 1
#

Secondary structure (DSSP, 8-state):
-PPEE----TT------HHHHHH-HHHHH----HHHHHHHSS-HHHHHT-TT--TTS----HHHHHHHH--HHHHHHHHHHTT---SBEEE-TTHHHHHHHHHTSS-S---HHHHHHHHHHHHH------EE-S-THHHHH-GGGGTT-EEEEEEETTEEEEE--HHHHHH--TTGGGT--EE--S-SS-TTSGGGGGGHHHHHHHHHT---PPPSSPEEETTTTEEE---TTHHHHHHH---HHHHHHHHHH---EEEE-SGGGHHHHHHHHHS-GGGGGGEEES--TT--HHHHHHHHHTTS--/-PPEE----TTS-----HHHHHH-HHHHH----HHHHHHHSS-HHHHHT-TT--TTS----HHHHHHHH--HHHHHHHHHHTT---SBEEE-TTHHHHHHHHHTSS-S---HHHHHHHHHHHHH------EE-S-TTHHHH-GGGGTT-EEEEEEETTEEEEE--HHHHHH--HHHHTT--EE--S-SS-TTSGGGGGGHHHHHHHHHT---PPPSSPEEETTTTEE----TTHHHHHHH---HHHHHHHHHH---EEEE-SGGGHHHHHHHHHS-GGGGGGEEE---TT--HHHHHHHHHTT-/-PPEE----TTS-----HHHHHH-HHHHH----HHHHHHHSS-HHHHHT-TT--TTS----HHHHHHHH--HHHHHHHHHHTT---SBEEE-TTHHHHHHHHHTSS-S---HHHHHHHHHHHHH------EE-S-TTHHHH-GGGGTT-EEEEEEETTEEEEE--HHHHHH--HHHHTT--EE--S-SS-TTSGGGGGGHHHHHHHHHT---PPPSS-EEETTTTEEE---TTHHHHHHH---HHHHHHHHHH---EEEE-SGGGHHHHHHHHHS-GGGGGGEEE---TT--HHHHHHHHHTT-/-PPEE----TTS-----HHHHHH-HHHHH----HHHHHHHSS-HHHHHT-TT--TTS----HHHHHHHH--HHHHHHHHHHTT---SBEEE-TTHHHHHHHHHTSS-S---HHHHHHHHHHHHH------EE-S-THHHHH-GGGGTT-EEEEEEETTEEEEE--HHHHHH--HHHHTT--EE--S-SS-TTSGGGGGGHHHHHHHHHT---PPPSS-EEETTTTEEE---TTHHHHHHH---HHHHHHHHHH---EEEE-SGGGHHHHHHHHHS-GGGGGGEEE---TT--HHHHHHHHHTT-

Radius of gyration: 41.7 Å; Cα contacts (8 Å, |Δi|>4): 2534; chains: 4; bounding box: 110×100×98 Å

InterPro domains:
  IPR001227 Acyl transferase domain superfamily [G3DSA:3.40.366.10] (5-305)
  IPR014043 Acyl transferase domain [PF00698] (6-316)
  IPR014043 Acyl transferase domain [SM00827] (8-322)
  IPR016035 Acyl transferase/acyl hydrolase/lysophospholipase [SSF52151] (5-291)
  IPR016036 Malonyl-CoA ACP transacylase, ACP-binding [SSF55048] (134-197)
  IPR050444 Polyketide synthase [PTHR45681] (2-308)

Organism: Bacillus subtilis (strain 168) (NCBI:txid224308)